Protein 3WG6 (pdb70)

Organism: Candida parapsilosis (NCBI:txid5480)

CATH classification: 3.20.20.100

InterPro domains:
  IPR018170 Aldo/keto reductase, conserved site [PS00062] (145-162)
  IPR020471 Aldo-keto reductase [PIRSF000097] (6-296)
  IPR020471 Aldo-keto reductase [PR00069] (46-70)
  IPR020471 Aldo-keto reductase [PR00069] (109-127)
  IPR020471 Aldo-keto reductase [PR00069] (145-162)
  IPR020471 Aldo-keto reductase [PR00069] (182-211)
  IPR020471 Aldo-keto reductase [PR00069] (223-247)
  IPR020471 Aldo-keto reductase [PTHR43827] (6-298)
  IPR023210 NADP-dependent oxidoreductase domain [PF00248] (22-287)
  IPR036812 NAD(P)-dependent oxidoreductase domain superfamily [G3DSA:3.20.20.100] (1-304)
  IPR036812 NAD(P)-dependent oxidoreductase domain superfamily [SSF51430] (8-290)
  IPR044494 Aldo-keto reductase family 3C2/3 [cd19120] (13-291)

Foldseek 3Di:
DWDAWPVRDIDRQAEAECADVNQDDPDLDADPLLLVVLLLLVVVPHQHYEEELRRSCLLSQLSSCVVNVDDPSSHAYEYEAFQDAPVLPLPTDPDLAVLVSLVVSCVSNVHQAHAEYEHAEQDADCVSRVDHRQVNVVSVVVCCVVPRYVFYAYEPDDPVSQCVNVVDDDDDGHREYEYADELQAHDLAPCRCVVCVVVRRAYAHEPHCCCPPPVPPAQCPVLLVVVCVVVVAHSSLVRCLLCVVSRHRYYYHDSDSVVSVSNVCSVVDHDPPVSSVVSNVSSPVHHDDDPSCVSVVRD/DWDQFPVRDIGRQAEAECADVQQPCCPVLLLVLVLLLVVLPHQEYEEELNSPCLLSQLVSCVVNVDDPVRHAYEYEFFQDAQVLQLPTDPDLAQLRSLVVSCVSNVHQAHAEYEHADQRHDCVRRVDHSQVNVVSVVVCCVVRRYVAYAYEQDDPVSQCVNVVVPDPDGHREYEYADELQPNDLAPCRLVVCVVVSRAYEHEPHCVCPPPVPPFQCPVLQVVVCVVVVAHSVLVRCLLCVVSRHRYYYHDSDSVVSNSNVCSVVDHDPPVSSVVSNVRSPVHHDDDPSCVSVVVD/DWDQFPVRDIHPQAEEECADVQQDDPDLDDDVLLLVQLLLLVVLDHQEYEYELRRSCLLSQLNSCVVNVDPPVRHAYEYEFQQDAQVLQLPTDPDLAVLRSLVVSCVSNVHQAHAEYAHEEQRHPCVNRVDGSQVNVQSVVVCCVVVRYVAYAYEHDDPVSQVVNVPDPHDDRHREYEYADELQCNDLAPPRLVSCVVVSRAYAHECHCVCPPPNPPALCPVLLVVVCVVVVADSVLVRCLLCVVSVHRYYYHDSDSVVSNSVVCSVVDHDDPVSSVCSNVSSPVHHDDDPSCVSVVD/DWDQFPVRDTGRQAEAECADVNQDDDDDDADVLLLVQLLLLVVLPHQEYEEELRRVCLLSLLNSPVVNPDPPVSHAYEYEFQADAPVLQLPTDPDLAPLVSLVVSCVSNVHQAHAEYEHEEQRHDCVNRVDHLLVNVVSVVVCCVVPRYVAYAYEPDDPVSQVVNVPDPDDDRHREYEYADELLPNDLAPPRCVVCVVVSHAYAHEPHCCCPVPVPPAQCPVLLVVVCVVFVAHSVLVRCLLCVVVRHRYYYHDSDSVVSNSNVCSVVDHDDPVSSVVSNVRSPVHHDDDPSCVSVVD

Sequence (1190 aa):
KEFKLSNGNKIPAVAFGTGTKYFKRGHNDLDKQLIGTLELALRSGFRHIDGAEIYGTNKEIGIALKNVGLNRKDVFITDKYNSGNHTYDGKHSKHQNPYNALKADLEDLGLEYVDLYLIHFPYISEKSHGFDLVEAWRYLERAKNEGLARNIGVSNFTIENLKSILDANTDSIPVVNQIEFSAYLQDQTPGIVEYSQQQGILIEAYGPLGPITQGRPGPLDKVLSKLSEKYKRNEGQILLRWVLQRGILPITTTSKEERINDVLEIFDFELDKEDEDQITKVGKEKTLRQFSKEYSKYDKEFKLSNGNKIPAVAFGTGTKYFKRLDKQLIGTLELALRSGFRHIDGAEIYGTNKEIGIALKNVGLNRKDVFITDKYNSGNHTYDGKHSKHQNPYNALKADLEDLGLEYVDLYLIHFPYISEKSHGFDLVEAWRYLERAKNEGLARNIGVSNFTIENLKSILDANTDSIPVVNQIEFSAYLQDQTPGIVEYSQQQGILIEAYGPLGPITQGRPGPLDKVLSKLSEKYKRNEGQILLRWVLQRGILPITTTSKEERINDVLEIFDFELDKEDEDQITKVGKEKTLRQFSKEYSKYDKEFKLSNGNKIPAVAFGTGTKYFKRGHNDLDKQLIGTLELALRSGFRHIDGAEIYGTNKEIGIALKNVGLNRKDVFITDKYNSGNHTYDGKHSKHQNPYNALKADLEDLGLEYVDLYLIHFPYISEKSHGFDLVEAWRYLERAKNEGLARNIGVSNFTIENLKSILDANTDSIPVVNQIEFSAYLQDQTPGIVEYSQQQGILIEAYGPLGPITQGRPGPLDKVLSKLSEKYKRNEGQILLRWVLQRGILPITTTSKEERINDVLEIFDFELDKEDEDQITKVGKEKTLRQFSKEYSKYKEFKLSNGNKIPAVAFGTGTKYFKRGHNDLDKQLIGTLELALRSGFRHIDGAEIYGTNKEIGIALKNVGLNRKDVFITDKYNSGNHTYDGKHSKHQNPYNALKADLEDLGLEYVDLYLIHFPYISEKSHGFDLVEAWRYLERAKNEGLARNIGVSNFTIENLKSILDANTDSIPVVNQIEFSAYLQDQTPGIVEYSQQQGILIEAYGPLGPITQGRPGPLDKVLSKLSEKYKRNEGQILLRWVLQRGILPITTTSKEERINDVLEIFDFELDKEDEDQITKVGKEKTLRQFSKEYSKY

Secondary structure (DSSP, 8-state):
-EEE-TTS-EEESSEEE-SGGG--SS-----HHHHHHHHHHHHHT--EEE--GGGT-HHHHHHHHHHH---GGG-EEEEEE----TT--S-S-SSSSHHHHHHHHHHHHT-S-EEEEEE-SS---HHHHSS-HHHHHHHHHHHHHHTSEEEEEEES--HHHHHHHHHS--S---SEEEEE-BTTBS-SSTTHHHHHHHTTPEEEEESTTHHHHT--SSTHHHHHHHHHHHHT--HHHHHHHHHHHTT-EEEE--S-HHHHHHHHGGGG----HHHHHHHHHHHTT-----S-GGGGGG-/-EEE-TTS-EEESSEEE-SGGG-----HHHHHHHHHHHHHT--EEE--GGGT-HHHHHHHHHHHT--GGG-EEEEEE----TT--S-S-SSSSHHHHHHHHHHHHT-S-EEEEEES-S---HHHHSS-HHHHHHHHHHHHHTTSEEEEEEES--HHHHHHHHTTT-S---SEEEEE-BTTBS-SSTTHHHHHHHTTPEEEEESTTHHHHT--SSTHHHHHHHHHHHHTS-HHHHHHHHHHHTT-EEEE--S-HHHHHHHHGGGS----HHHHHHHHHHGGG-----S-GGGGGG-/-EEE-TTS-EEESSEEESSGGG--SS-----HHHHHHHHHHHHHT--EEE--GGGT-HHHHHHHHHHH---GGG-EEEEEE----TT--S-S-SSSSHHHHHHHHHHHHT-S-BSEEEESSS---HHHHSS-HHHHHHHHHHHHHTTSBS-EEEES--HHHHHHHHHSSSS---SEEEEE-BTTBS-SSTTHHHHHHHTTPEEEEESTTHHHHT--S-THHHHHHHHHHHHT--HHHHHHHHHHHTT-EEEE--S-HHHHHHHTTGGG----HHHHHHHHHHHTT-----S-GGGGG-/-EEE-TTS-EEESSEEESSGGG---SS----HHHHHHHHHHHHHT--EEE--GGGT-HHHHHHHHHHH---GGG-EEEEEE----TT--S-S-SSSSHHHHHHHHHHHHT-S-EEEEEE--S---HHHHSS-HHHHHHHHHHHHHTTSEEEEEEES--HHHHHHHHHSS-S---SEEEEE-BTTBS-SSTTHHHHHHHTTPEEEEESTTHHHHT--SSTHHHHHHHHHHHHT--HHHHHHHHHHHTT-EEEE--S-HHHHHHHHGGGS----HHHHHHHHHHHTT-----S-GGGGG-

GO terms:
  GO:0042180 ketone metabolic process (P, IDA)
  GO:0047011 2-dehydropantolactone reductase (A-specific) activity (F, IDA)
  GO:0036441 2-dehydropantolactone reductase activity (F, EXP)

B-factor: mean 32.3, std 10.27, range [4.53, 73.01]

Nearest PDB structures (foldseek):
  3wg6-assembly4_D  TM=1.003E+00  e=6.525E-62  Candida parapsilosis
  3wg6-assembly2_B  TM=1.001E+00  e=2.789E-55  Candida parapsilosis
  4h8n-assembly3_B  TM=9.252E-01  e=2.731E-33  Candida parapsilosis
  4h8n-assembly3_A  TM=9.247E-01  e=7.527E-33  Candida parapsilosis
  8wka-assembly4_D  TM=9.151E-01  e=2.696E-31  Kluyveromyces marxianus

Solvent-accessible surface area: 49938 Å² total; per-residue (Å²): 172,107,40,139,6,65,69,35,59,114,0,31,4,8,0,2,6,0,6,81,115,17,44,21,180,92,101,127,101,89,37,142,132,0,21,40,18,1,30,68,0,1,145,41,32,5,76,0,1,4,0,0,28,62,20,36,0,8,92,0,1,4,69,1,19,141,78,28,57,53,100,62,175,68,6,10,0,0,0,0,2,10,0,7,70,40,18,67,69,39,150,31,9,188,46,159,16,0,9,62,0,0,93,34,6,10,148,63,1,44,28,148,26,0,11,0,0,0,0,13,46,5,10,10,26,105,153,21,24,63,14,51,20,34,70,0,4,103,60,1,13,130,0,65,105,91,33,21,0,122,3,1,0,0,1,3,0,22,2,92,29,0,35,50,2,35,96,29,140,40,107,28,60,0,9,0,0,6,0,3,2,2,1,4,6,32,21,0,0,29,2,0,10,27,2,0,73,46,44,39,2,21,0,0,0,32,19,2,34,2,1,25,82,118,0,131,124,17,47,0,37,160,10,0,63,126,5,30,140,116,36,175,58,67,38,16,11,0,0,2,36,0,1,20,45,71,29,0,0,0,10,18,33,13,56,100,102,100,126,0,63,36,11,28,63,0,45,91,25,134,7,80,143,143,13,19,59,71,0,20,138,20,1,140,123,65,72,30,23,46,68,21,132,18,7,56,48,62,87,166,102,42,141,4,69,78,38,61,102,0,24,4,8,0,1,7,0,4,79,131,19,89,82,277,138,35,169,146,0,20,38,19,1,29,61,0,1,139,42,31,3,74,0,1,4,0,0,32,62,21,38,0,7,113,0,2,9,61,1,18,174,76,28,56,57,83,51,181,79,8,11,0,1,0,0,2,20,0,7,68,39,18,82,56,37,154,46,8,191,48,127,13,0,18,62,0,0,88,30,7,10,147,60,2,65,27,144,27,0,16,0,0,0,0,12,43,7,10,10,32,123,210,19,16,63,18,63,20,28,73,0,0,114,54,0,8,121,0,65,102,95,33,30,0,124,5,5,0,0,1,4,0,25,3,88,30,0,43,49,2,42,100,30,149,20,124,27,70,1,9,0,0,4,0,3,6,3,0,4,9,36,23,0,0,32,2,0,13,29,5,0,77,70,52,40,3,21,0,0,0,33,17,4,36,3,1,37,83,122,1,116,118,18,51,1,36,165,9,1,53,120,12,24,141,113,25,170,47,66,32,11,8,0,0,3,43,0,0,18,40,77,29,0,0,0,9,13,35,13,55,105,93,138,135,1,57,36,10,34,67,0,48,94,25,114,4,62,125,127,16,12,58,81,0,21,138,15,1,136,112,62,78,34,20,53,63,21,129,18,7,55,39,50,93,172,100,41,154,4,68,71,45,61,110,0,21,5,6,0,0,6,0,5,73,122,17,39,21,96,56,89,106,98,82,36,158,151,0,19,34,19,1,26,59,0,1,150,44,30,1,78,0,0,4,0,0,29,64,19,19,0,7,105,0,2,9,59,1,20,179,84,27,58,56,83,46,155,73,9,13,0,0,0,0,2,16,0,6,62,87,31,86,24,37,149,39,9,193,47,148,17,0,17,54,0,0,92,28,6,11,147,69,2,68,25,116,13,0,15,0,0,0,0,12,49,7,26,11,27,116,145,18,22,69,16,48,22,26,76,0,0,107,57,0,10,120,0,66,106,89,34,31,1,119,2,2,0,0,1,3,0,23,2,67,26,0,68,48,3,44,86,26,139,34,101,19,92,0,9,0,0,5,0,3,5,2,1,4,8,35,32,0,2,20,0,0,18,56,5,0,65,93,70,36,2,18,1,0,0,30,18,5,36,3,1,28,72,56,0,74,35,11,44,0,2,84,0,1,37,149,6,28,133,115,32,168,62,70,41,12,8,0,1,2,30,1,0,20,49,84,35,0,0,0,9,14,33,11,61,113,108,128,129,1,61,28,9,34,68,0,48,89,26,124,5,79,163,143,11,28,58,68,0,20,140,12,0,121,113,66,104,30,30,47,66,20,48,33,6,50,101,77,185,66,39,151,3,77,68,39,66,94,0,28,4,8,0,1,6,0,4,74,121,21,42,50,84,30,192,101,127,70,42,156,158,0,14,34,17,0,35,68,0,2,144,47,33,3,72,0,0,4,0,0,30,60,20,39,0,7,117,1,1,6,62,1,22,138,68,30,56,60,96,56,168,82,8,11,1,0,0,0,2,17,0,7,63,94,33,94,16,39,150,37,12,203,56,137,9,0,19,53,0,0,95,33,6,10,151,59,3,61,33,165,34,0,15,0,0,0,0,12,49,7,26,12,30,128,200,21,19,67,16,56,23,46,58,0,2,123,38,0,17,113,0,67,120,102,23,31,1,112,4,3,0,0,1,3,0,21,4,64,27,0,66,41,0,34,86,24,148,28,141,12,71,0,9,0,0,4,0,3,3,3,1,5,10,34,34,0,2,23,0,0,18,63,10,0,70,80,63,38,3,20,0,0,0,31,16,5,32,3,1,34,72,47,0,66,41,14,42,0,4,72,8,1,42,143,8,25,128,124,44,164,53,62,37,9,8,0,1,2,35,1,0,17,45,99,32,0,0,0,9,15,30,12,63,99,104,111,113,0,70,36,10,34,62,0,67,98,25,134,6,68,124,131,15,15,65,79,0,19,141,16,0,133,112,60,107,30,31,47,63,21,44,37,9,55,88,83

Structure (mmCIF, N/CA/C/O backbone):
data_3WG6
#
_entry.id   3WG6
#
_cell.length_a   59.070
_cell.length_b   84.930
_cell.length_c   136.160
_cell.angle_alpha   90.00
_cell.angle_beta   96.17
_cell.angle_gamma   90.00
#
_symmetry.space_group_name_H-M   'P 1 21 1'
#
loop_
_entity.id
_entity.type
_entity.pdbx_description
1 polymer 'Conjugated polyketone reductase C1'
2 non-polymer 'NADPH DIHYDRO-NICOTINAMIDE-ADENINE-DINUCLEOTIDE PHOSPHATE'
3 water water
#
loop_
_atom_site.group_PDB
_atom_site.id
_atom_site.type_symbol
_atom_site.label_atom_id
_atom_site.label_alt_id
_atom_site.label_comp_id
_atom_site.label_asym_id
_atom_site.label_entity_id
_atom_site.label_seq_id
_atom_site.pdbx_PDB_ins_code
_atom_site.Cartn_x
_atom_site.Cartn_y
_atom_site.Cartn_z
_atom_site.occupancy
_atom_site.B_iso_or_equiv
_atom_site.auth_seq_id
_atom_site.auth_comp_id
_atom_site.auth_asym_id
_atom_site.auth_atom_id
_atom_site.pdbx_PDB_model_num
ATOM 1 N N . LYS A 1 9 ? 3.841 31.590 -76.414 1.00 40.04 6 LYS A N 1
ATOM 2 C CA . LYS A 1 9 ? 3.249 32.971 -76.180 1.00 39.20 6 LYS A CA 1
ATOM 3 C C . LYS A 1 9 ? 2.309 33.124 -74.937 1.00 37.93 6 LYS A C 1
ATOM 4 O O . LYS A 1 9 ? 1.637 34.149 -74.753 1.00 36.48 6 LYS A O 1
ATOM 10 N N . GLU A 1 10 ? 2.277 32.135 -74.067 1.00 36.98 7 GLU A N 1
ATOM 11 C CA . GLU A 1 10 ? 1.375 32.263 -72.929 1.00 36.92 7 GLU A CA 1
ATOM 12 C C . GLU A 1 10 ? 1.842 31.465 -71.717 1.00 35.22 7 GLU A C 1
ATOM 13 O O . GLU A 1 10 ? 2.654 30.546 -71.849 1.00 35.68 7 GLU A O 1
ATOM 19 N N . PHE A 1 11 ? 1.357 31.829 -70.533 1.00 33.13 8 PHE A N 1
ATOM 20 C CA . PHE A 1 11 ? 1.584 30.980 -69.370 1.00 32.49 8 PHE A CA 1
ATOM 21 C C . PHE A 1 11 ? 0.256 30.278 -69.076 1.00 33.45 8 PHE A C 1
ATOM 22 O O . PHE A 1 11 ? -0.808 30.705 -69.561 1.00 33.32 8 PHE A O 1
ATOM 30 N N . LYS A 1 12 ? 0.332 29.208 -68.286 1.00 34.58 9 LYS A N 1
ATOM 31 C CA . LYS A 1 12 ? -0.831 28.534 -67.768 1.00 35.00 9 LYS A CA 1
ATOM 32 C C . LYS A 1 12 ? -0.906 28.741 -66.273 1.00 33.14 9 LYS A C 1
ATOM 33 O O . LYS A 1 12 ? -0.002 28.385 -65.558 1.00 32.70 9 LYS A O 1
ATOM 39 N N . LEU A 1 13 ? -2.021 29.277 -65.808 1.00 32.54 10 LEU A N 1
ATOM 40 C CA . LEU A 1 13 ? -2.260 29.489 -64.401 1.00 31.12 10 LEU A CA 1
ATOM 41 C C . LEU A 1 13 ? -2.517 28.184 -63.669 1.00 32.40 10 LEU A C 1
ATOM 42 O O . LEU A 1 13 ? -2.671 27.128 -64.266 1.00 31.74 10 LEU A O 1
ATOM 47 N N . SER A 1 14 ? -2.500 28.287 -62.349 1.00 33.13 11 SER A N 1
ATOM 48 C CA . SER A 1 14 ? -2.814 27.184 -61.449 1.00 34.78 11 SER A CA 1
ATOM 49 C C . SER A 1 14 ? -4.073 26.398 -61.787 1.00 35.67 11 SER A C 1
ATOM 50 O O . SER A 1 14 ? -4.096 25.184 -61.652 1.00 36.61 11 SER A O 1
ATOM 53 N N . ASN A 1 15 ? -5.137 27.123 -62.102 1.00 35.29 12 ASN A N 1
ATOM 54 C CA . ASN A 1 15 ? -6.460 26.534 -62.399 1.00 37.04 12 ASN A CA 1
ATOM 55 C C . ASN A 1 15 ? -6.583 26.125 -63.888 1.00 37.39 12 ASN A C 1
ATOM 56 O O . ASN A 1 15 ? -7.648 25.719 -64.345 1.00 37.79 12 ASN A O 1
ATOM 61 N N . GLY A 1 16 ? -5.492 26.268 -64.646 1.00 36.51 13 GLY A N 1
ATOM 62 C CA . GLY A 1 16 ? -5.471 25.755 -66.003 1.00 37.17 13 GLY A CA 1
ATOM 63 C C . GLY A 1 16 ? -5.782 26.824 -67.044 1.00 36.98 13 GLY A C 1
ATOM 64 O O . GLY A 1 16 ? -5.567 26.608 -68.226 1.00 36.85 13 GLY A O 1
ATOM 65 N N . ASN A 1 17 ? -6.274 27.978 -66.594 1.00 35.61 14 ASN A N 1
ATOM 66 C CA . ASN A 1 17 ? -6.615 29.082 -67.456 1.00 34.78 14 ASN A CA 1
ATOM 67 C C . ASN A 1 17 ? -5.304 29.716 -67.957 1.00 34.39 14 ASN A C 1
ATOM 68 O O . ASN A 1 17 ? -4.336 29.749 -67.208 1.00 33.72 14 ASN A O 1
ATOM 73 N N . LYS A 1 18 ? -5.273 30.162 -69.219 1.00 34.55 15 LYS A N 1
ATOM 74 C CA . LYS A 1 18 ? -4.075 30.699 -69.899 1.00 33.75 15 LYS A CA 1
ATOM 75 C C . LYS A 1 18 ? -4.071 32.217 -69.808 1.00 31.74 15 LYS A C 1
ATOM 76 O O . LYS A 1 18 ? -5.140 32.831 -69.739 1.00 31.39 15 LYS A O 1
ATOM 82 N N . ILE A 1 19 ? -2.877 32.812 -69.811 1.00 29.41 16 ILE A N 1
ATOM 83 C CA . ILE A 1 19 ? -2.685 34.235 -69.711 1.00 26.38 16 ILE A CA 1
ATOM 84 C C . ILE A 1 19 ? -1.616 34.670 -70.715 1.00 26.24 16 ILE A C 1
ATOM 85 O O . ILE A 1 19 ? -0.542 34.088 -70.791 1.00 26.32 16 ILE A O 1
ATOM 90 N N . PRO A 1 20 ? -1.929 35.661 -71.559 1.00 25.90 17 PRO A N 1
ATOM 91 C CA . PRO A 1 20 ? -0.863 35.907 -72.528 1.00 27.31 17 PRO A CA 1
ATOM 92 C C . PRO A 1 20 ? 0.419 36.430 -71.858 1.00 27.45 17 PRO A C 1
ATOM 93 O O . PRO A 1 20 ? 0.368 37.253 -70.928 1.00 28.05 17 PRO A O 1
ATOM 97 N N . ALA A 1 21 ? 1.546 36.013 -72.397 1.00 27.07 18 ALA A N 1
ATOM 98 C CA . ALA A 1 21 ? 2.804 36.114 -71.716 1.00 26.87 18 ALA A CA 1
ATOM 99 C C . ALA A 1 21 ? 3.514 37.478 -71.713 1.00 25.69 18 ALA A C 1
ATOM 100 O O . ALA A 1 21 ? 4.562 37.599 -71.095 1.00 25.79 18 ALA A O 1
ATOM 102 N N . VAL A 1 22 ? 2.972 38.488 -72.399 1.00 25.73 19 VAL A N 1
ATOM 103 C CA . VAL A 1 22 ? 3.448 39.883 -72.219 1.00 23.29 19 VAL A CA 1
ATOM 104 C C . VAL A 1 22 ? 2.204 40.739 -72.070 1.00 23.77 19 VAL A C 1
ATOM 105 O O . VAL A 1 22 ? 1.172 40.455 -72.713 1.00 25.06 19 VAL A O 1
ATOM 109 N N . ALA A 1 23 ? 2.285 41.796 -71.288 1.00 21.72 20 ALA A N 1
ATOM 110 C CA . ALA A 1 23 ? 1.145 42.620 -71.119 1.00 22.98 20 ALA A CA 1
ATOM 111 C C . ALA A 1 23 ? 1.494 44.057 -71.422 1.00 23.36 20 ALA A C 1
ATOM 112 O O . ALA A 1 23 ? 2.653 44.485 -71.239 1.00 22.66 20 ALA A O 1
ATOM 114 N N . PHE A 1 24 ? 0.490 44.811 -71.885 1.00 23.69 21 PHE A N 1
ATOM 115 C CA . PHE A 1 24 ? 0.673 46.254 -72.100 1.00 23.15 21 PHE A CA 1
ATOM 116 C C . PHE A 1 24 ? 0.085 46.961 -70.903 1.00 22.73 21 PHE A C 1
ATOM 117 O O . PHE A 1 24 ? -1.098 46.784 -70.615 1.00 22.63 21 PHE A O 1
ATOM 125 N N . GLY A 1 25 ? 0.867 47.758 -70.184 1.00 21.61 22 GLY A N 1
ATOM 126 C CA . GLY A 1 25 ? 0.330 48.427 -68.989 1.00 20.39 22 GLY A CA 1
ATOM 127 C C . GLY A 1 25 ? -0.313 49.798 -69.204 1.00 20.87 22 GLY A C 1
ATOM 128 O O . GLY A 1 25 ? 0.044 50.534 -70.132 1.00 21.48 22 GLY A O 1
ATOM 129 N N . THR A 1 26 ? -1.222 50.178 -68.317 1.00 20.53 23 THR A N 1
ATOM 130 C CA . THR A 1 26 ? -1.895 51.495 -68.453 1.00 21.76 23 THR A CA 1
ATOM 131 C C . THR A 1 26 ? -1.769 52.325 -67.191 1.00 21.76 23 THR A C 1
ATOM 132 O O . THR A 1 26 ? -2.639 53.169 -66.945 1.00 22.38 23 THR A O 1
ATOM 136 N N . GLY A 1 27 ? -0.768 52.000 -66.355 1.00 22.40 24 GLY A N 1
ATOM 137 C CA . GLY A 1 27 ? -0.401 52.778 -65.165 1.00 23.24 24 GLY A CA 1
ATOM 138 C C . GLY A 1 27 ? 0.927 53.482 -65.435 1.00 25.66 24 GLY A C 1
ATOM 139 O O . GLY A 1 27 ? 1.235 53.795 -66.585 1.00 27.41 24 GLY A O 1
ATOM 140 N N . THR A 1 28 ? 1.730 53.669 -64.403 1.00 25.88 25 THR A N 1
ATOM 141 C CA . THR A 1 28 ? 2.982 54.440 -64.481 1.00 27.69 25 THR A CA 1
ATOM 142 C C . THR A 1 28 ? 2.846 55.684 -65.351 1.00 27.68 25 THR A C 1
ATOM 143 O O . THR A 1 28 ? 2.200 56.622 -64.958 1.00 26.54 25 THR A O 1
ATOM 147 N N . LYS A 1 29 ? 3.390 55.596 -66.553 1.00 27.98 26 LYS A N 1
ATOM 148 C CA . LYS A 1 29 ? 3.361 56.613 -67.610 1.00 29.91 26 LYS A CA 1
ATOM 149 C C . LYS A 1 29 ? 1.975 57.242 -67.882 1.00 29.72 26 LYS A C 1
ATOM 150 O O . LYS A 1 29 ? 1.846 58.429 -68.155 1.00 28.59 26 LYS A O 1
ATOM 156 N N . TYR A 1 30 ? 0.946 56.426 -67.798 1.00 29.49 27 TYR A N 1
ATOM 157 C CA . TYR A 1 30 ? -0.416 56.861 -68.109 1.00 30.06 27 TYR A CA 1
ATOM 158 C C . TYR A 1 30 ? -1.320 57.151 -66.882 1.00 31.30 27 TYR A C 1
ATOM 159 O O . TYR A 1 30 ? -2.498 57.507 -67.027 1.00 31.85 27 TYR A O 1
ATOM 168 N N . PHE A 1 31 ? -0.776 56.985 -65.688 1.00 32.42 28 PHE A N 1
ATOM 169 C CA . PHE A 1 31 ? -1.529 57.056 -64.431 1.00 33.42 28 PHE A CA 1
ATOM 170 C C . PHE A 1 31 ? -1.961 58.515 -64.283 1.00 35.21 28 PHE A C 1
ATOM 171 O O . PHE A 1 31 ? -1.131 59.443 -64.361 1.00 34.95 28 PHE A O 1
ATOM 179 N N . LYS A 1 32 ? -3.270 58.704 -64.122 1.00 36.93 29 LYS A N 1
ATOM 180 C CA . LYS A 1 32 ? -3.885 60.036 -64.044 1.00 40.43 29 LYS A CA 1
ATOM 181 C C . LYS A 1 32 ? -3.524 60.691 -62.728 1.00 42.75 29 LYS A C 1
ATOM 182 O O . LYS A 1 32 ? -3.619 60.072 -61.687 1.00 41.67 29 LYS A O 1
ATOM 188 N N . ARG A 1 33 ? -3.131 61.960 -62.816 1.00 46.74 30 ARG A N 1
ATOM 189 C CA . ARG A 1 33 ? -2.692 62.766 -61.693 1.00 50.56 30 ARG A CA 1
ATOM 190 C C . ARG A 1 33 ? -3.523 64.050 -61.689 1.00 52.61 30 ARG A C 1
ATOM 191 O O . ARG A 1 33 ? -3.263 64.958 -62.492 1.00 53.88 30 ARG A O 1
ATOM 199 N N . GLY A 1 34 ? -4.550 64.101 -60.832 1.00 54.27 31 GLY A N 1
ATOM 200 C CA . GLY A 1 34 ? -5.431 65.288 -60.720 1.00 56.00 31 GLY A CA 1
ATOM 201 C C . GLY A 1 34 ? -6.188 65.742 -61.973 1.00 56.81 31 GLY A C 1
ATOM 202 O O . GLY A 1 34 ? -6.242 66.945 -62.301 1.00 57.67 31 GLY A O 1
ATOM 203 N N . HIS A 1 35 ? -6.758 64.769 -62.681 1.00 56.19 32 HIS A N 1
ATOM 204 C CA . HIS A 1 35 ? -7.745 64.991 -63.775 1.00 56.57 32 HIS A CA 1
ATOM 205 C C . HIS A 1 35 ? -8.376 63.634 -64.114 1.00 55.16 32 HIS A C 1
ATOM 206 O O . HIS A 1 35 ? -7.860 62.555 -63.719 1.00 53.87 32 HIS A O 1
ATOM 213 N N . ASN A 1 36 ? -9.499 63.693 -64.820 1.00 54.13 33 ASN A N 1
ATOM 214 C CA . ASN A 1 36 ? -10.219 62.496 -65.184 1.00 52.61 33 ASN A CA 1
ATOM 215 C C . ASN A 1 36 ? -10.543 62.502 -66.674 1.00 51.07 33 ASN A C 1
ATOM 216 O O . ASN A 1 36 ? -11.303 61.632 -67.138 1.00 50.54 33 ASN A O 1
ATOM 221 N N . ASP A 1 37 ? -9.955 63.473 -67.398 1.00 49.14 34 ASP A N 1
ATOM 222 C CA . ASP A 1 37 ? -10.083 63.637 -68.859 1.00 48.24 34 ASP A CA 1
ATOM 223 C C . ASP A 1 37 ? -9.703 62.367 -69.612 1.00 45.11 34 ASP A C 1
ATOM 224 O O . ASP A 1 37 ? -8.800 61.650 -69.168 1.00 44.23 34 ASP A O 1
ATOM 229 N N . LEU A 1 38 ? -10.337 62.084 -70.755 1.00 42.11 35 LEU A N 1
ATOM 230 C CA . LEU A 1 38 ? -9.858 60.955 -71.568 1.00 38.83 35 LEU A CA 1
ATOM 231 C C . LEU A 1 38 ? -8.440 61.221 -72.131 1.00 36.59 35 LEU A C 1
ATOM 232 O O . LEU A 1 38 ? -8.136 62.328 -72.576 1.00 36.96 35 LEU A O 1
ATOM 237 N N . ASP A 1 39 ? -7.576 60.210 -72.054 1.00 33.83 36 ASP A N 1
ATOM 238 C CA . ASP A 1 39 ? -6.240 60.257 -72.648 1.00 32.01 36 ASP A CA 1
ATOM 239 C C . ASP A 1 39 ? -6.302 59.680 -74.073 1.00 30.19 36 ASP A C 1
ATOM 240 O O . ASP A 1 39 ? -6.218 58.451 -74.295 1.00 28.78 36 ASP A O 1
ATOM 245 N N . LYS A 1 40 ? -6.489 60.583 -75.019 1.00 30.05 37 LYS A N 1
ATOM 246 C CA . LYS A 1 40 ? -6.715 60.220 -76.424 1.00 30.65 37 LYS A CA 1
ATOM 247 C C . LYS A 1 40 ? -5.510 59.497 -76.999 1.00 29.44 37 LYS A C 1
ATOM 248 O O . LYS A 1 40 ? -5.702 58.627 -77.803 1.00 28.66 37 LYS A O 1
ATOM 254 N N . GLN A 1 41 ? -4.281 59.908 -76.638 1.00 30.70 38 GLN A N 1
ATOM 255 C CA . GLN A 1 41 ? -3.063 59.243 -77.113 1.00 30.14 38 GLN A CA 1
ATOM 256 C C . GLN A 1 41 ? -3.093 57.800 -76.650 1.00 27.88 38 GLN A C 1
ATOM 257 O O . GLN A 1 41 ? -2.852 56.904 -77.444 1.00 26.69 38 GLN A O 1
ATOM 263 N N . LEU A 1 42 ? -3.392 57.595 -75.361 1.00 24.42 39 LEU A N 1
ATOM 264 C CA . LEU A 1 42 ? -3.435 56.262 -74.817 1.00 22.30 39 LEU A CA 1
ATOM 265 C C . LEU A 1 42 ? -4.398 55.334 -75.612 1.00 22.03 39 LEU A C 1
ATOM 266 O O . LEU A 1 42 ? -4.018 54.232 -75.998 1.00 20.56 39 LEU A O 1
ATOM 271 N N . ILE A 1 43 ? -5.618 55.809 -75.848 1.00 22.76 40 ILE A N 1
ATOM 272 C CA . ILE A 1 43 ? -6.600 55.029 -76.542 1.00 22.59 40 ILE A CA 1
ATOM 273 C C . ILE A 1 43 ? -6.000 54.619 -77.913 1.00 24.17 40 ILE A C 1
ATOM 274 O O . ILE A 1 43 ? -6.083 53.446 -78.280 1.00 23.51 40 ILE A O 1
ATOM 279 N N . GLY A 1 44 ? -5.395 55.595 -78.623 1.00 24.91 41 GLY A N 1
ATOM 280 C CA . GLY A 1 44 ? -4.716 55.389 -79.906 1.00 25.90 41 GLY A CA 1
ATOM 281 C C . GLY A 1 44 ? -3.706 54.239 -79.810 1.00 25.84 41 GLY A C 1
ATOM 282 O O . GLY A 1 44 ? -3.721 53.295 -80.600 1.00 25.94 41 GLY A O 1
ATOM 283 N N . THR A 1 45 ? -2.855 54.334 -78.800 1.00 25.34 42 THR A N 1
ATOM 284 C CA . THR A 1 45 ? -1.709 53.462 -78.625 1.00 24.67 42 THR A CA 1
ATOM 285 C C . THR A 1 45 ? -2.219 52.057 -78.278 1.00 24.20 42 THR A C 1
ATOM 286 O O . THR A 1 45 ? -1.682 51.050 -78.770 1.00 25.58 42 THR A O 1
ATOM 290 N N . LEU A 1 46 ? -3.259 52.005 -77.450 1.00 23.31 43 LEU A N 1
ATOM 291 C CA . LEU A 1 46 ? -3.952 50.721 -77.131 1.00 22.64 43 LEU A CA 1
ATOM 292 C C . LEU A 1 46 ? -4.513 50.018 -78.369 1.00 23.44 43 LEU A C 1
ATOM 293 O O . LEU A 1 46 ? -4.355 48.771 -78.521 1.00 23.01 43 LEU A O 1
ATOM 298 N N . GLU A 1 47 ? -5.113 50.804 -79.271 1.00 23.06 44 GLU A N 1
ATOM 299 C CA . GLU A 1 47 ? -5.563 50.271 -80.530 1.00 23.90 44 GLU A CA 1
ATOM 300 C C . GLU A 1 47 ? -4.399 49.714 -81.326 1.00 23.96 44 GLU A C 1
ATOM 301 O O . GLU A 1 47 ? -4.458 48.598 -81.836 1.00 23.30 44 GLU A O 1
ATOM 307 N N . LEU A 1 48 ? -3.324 50.493 -81.439 1.00 24.12 45 LEU A N 1
ATOM 308 C CA . LEU A 1 48 ? -2.173 50.047 -82.196 1.00 22.97 45 LEU A CA 1
ATOM 309 C C . LEU A 1 48 ? -1.660 48.741 -81.578 1.00 22.85 45 LEU A C 1
ATOM 310 O O . LEU A 1 48 ? -1.354 47.790 -82.296 1.00 24.10 45 LEU A O 1
ATOM 315 N N . ALA A 1 49 ? -1.508 48.722 -80.257 1.00 21.74 46 ALA A N 1
ATOM 316 C CA . ALA A 1 49 ? -0.974 47.540 -79.556 1.00 21.82 46 ALA A CA 1
ATOM 317 C C . ALA A 1 49 ? -1.815 46.228 -79.803 1.00 22.60 46 ALA A C 1
ATOM 318 O O . ALA A 1 49 ? -1.290 45.139 -80.050 1.00 22.48 46 ALA A O 1
ATOM 320 N N . LEU A 1 50 ? -3.121 46.374 -79.697 1.00 23.59 47 LEU A N 1
ATOM 321 C CA . LEU A 1 50 ? -4.021 45.284 -79.922 1.00 25.66 47 LEU A CA 1
ATOM 322 C C . LEU A 1 50 ? -3.926 44.875 -81.393 1.00 26.57 47 LEU A C 1
ATOM 323 O O . LEU A 1 50 ? -3.703 43.739 -81.686 1.00 26.94 47 LEU A O 1
ATOM 328 N N . ARG A 1 51 ? -4.045 45.811 -82.310 1.00 27.40 48 ARG A N 1
ATOM 329 C CA . ARG A 1 51 ? -3.950 45.422 -83.712 1.00 29.80 48 ARG A CA 1
ATOM 330 C C . ARG A 1 51 ? -2.566 44.818 -84.044 1.00 30.79 48 ARG A C 1
ATOM 331 O O . ARG A 1 51 ? -2.486 43.949 -84.934 1.00 31.93 48 ARG A O 1
ATOM 339 N N . SER A 1 52 ? -1.498 45.239 -83.335 1.00 28.70 49 SER A N 1
ATOM 340 C CA . SER A 1 52 ? -0.187 44.652 -83.598 1.00 29.39 49 SER A CA 1
ATOM 341 C C . SER A 1 52 ? -0.014 43.246 -83.002 1.00 30.58 49 SER A C 1
ATOM 342 O O . SER A 1 52 ? 0.860 42.513 -83.470 1.00 31.10 49 SER A O 1
ATOM 345 N N . GLY A 1 53 ? -0.824 42.865 -81.996 1.00 29.33 50 GLY A N 1
ATOM 346 C CA . GLY A 1 53 ? -0.788 41.514 -81.495 1.00 30.43 50 GLY A CA 1
ATOM 347 C C . GLY A 1 53 ? -0.731 41.329 -79.961 1.00 30.57 50 GLY A C 1
ATOM 348 O O . GLY A 1 53 ? -0.683 40.182 -79.470 1.00 31.39 50 GLY A O 1
ATOM 349 N N . PHE A 1 54 ? -0.736 42.434 -79.204 1.00 29.14 51 PHE A N 1
ATOM 350 C CA . PHE A 1 54 ? -1.015 42.384 -77.764 1.00 28.31 51 PHE A CA 1
ATOM 351 C C . PHE A 1 54 ? -2.410 41.846 -77.491 1.00 27.97 51 PHE A C 1
ATOM 352 O O . PHE A 1 54 ? -3.336 42.142 -78.197 1.00 29.11 51 PHE A O 1
ATOM 360 N N . ARG A 1 55 ? -2.543 41.043 -76.450 1.00 28.50 52 ARG A N 1
ATOM 361 C CA . ARG A 1 55 ? -3.805 40.386 -76.133 1.00 28.49 52 ARG A CA 1
ATOM 362 C C . ARG A 1 55 ? -3.965 40.393 -74.620 1.00 27.59 52 ARG A C 1
ATOM 363 O O . ARG A 1 55 ? -4.712 39.587 -74.110 1.00 29.08 52 ARG A O 1
ATOM 371 N N . HIS A 1 56 ? -3.217 41.242 -73.914 1.00 26.65 53 HIS A N 1
ATOM 372 C CA . HIS A 1 56 ? -3.171 41.309 -72.418 1.00 25.40 53 HIS A CA 1
ATOM 373 C C . HIS A 1 56 ? -2.851 42.751 -72.041 1.00 25.09 53 HIS A C 1
ATOM 374 O O . HIS A 1 56 ? -1.762 43.282 -72.310 1.00 26.33 53 HIS A O 1
ATOM 381 N N . ILE A 1 57 ? -3.829 43.398 -71.465 1.00 25.33 54 ILE A N 1
ATOM 382 C CA . ILE A 1 57 ? -3.691 44.766 -71.019 1.00 25.06 54 ILE A CA 1
ATOM 383 C C . ILE A 1 57 ? -3.786 44.780 -69.505 1.00 23.86 54 ILE A C 1
ATOM 384 O O . ILE A 1 57 ? -4.687 44.147 -68.928 1.00 23.82 54 ILE A O 1
ATOM 389 N N . ASP A 1 58 ? -2.869 45.488 -68.857 1.00 22.69 55 ASP A N 1
ATOM 390 C CA . ASP A 1 58 ? -2.847 45.604 -67.376 1.00 21.29 55 ASP A CA 1
ATOM 391 C C . ASP A 1 58 ? -3.406 46.955 -66.913 1.00 21.54 55 ASP A C 1
ATOM 392 O O . ASP A 1 58 ? -2.828 48.014 -67.206 1.00 22.51 55 ASP A O 1
ATOM 397 N N . GLY A 1 59 ? -4.522 46.926 -66.207 1.00 21.73 56 GLY A N 1
ATOM 398 C CA . GLY A 1 59 ? -5.152 48.140 -65.689 1.00 21.96 56 GLY A CA 1
ATOM 399 C C . GLY A 1 59 ? -5.345 48.072 -64.156 1.00 22.83 56 GLY A C 1
ATOM 400 O O . GLY A 1 59 ? -4.859 47.091 -63.476 1.00 20.21 56 GLY A O 1
ATOM 401 N N . ALA A 1 60 ? -6.013 49.119 -63.622 1.00 22.36 57 ALA A N 1
ATOM 402 C CA . ALA A 1 60 ? -6.289 49.259 -62.161 1.00 23.60 57 ALA A CA 1
ATOM 403 C C . ALA A 1 60 ? -7.263 50.395 -61.921 1.00 23.83 57 ALA A C 1
ATOM 404 O O . ALA A 1 60 ? -7.223 51.386 -62.630 1.00 25.65 57 ALA A O 1
ATOM 406 N N . GLU A 1 61 ? -8.112 50.251 -60.914 1.00 24.20 58 GLU A N 1
ATOM 407 C CA . GLU A 1 61 ? -8.974 51.325 -60.473 1.00 24.73 58 GLU A CA 1
ATOM 408 C C . GLU A 1 61 ? -8.209 52.641 -60.300 1.00 24.37 58 GLU A C 1
ATOM 409 O O . GLU A 1 61 ? -8.590 53.667 -60.790 1.00 24.26 58 GLU A O 1
ATOM 415 N N . ILE A 1 62 ? -7.072 52.592 -59.640 1.00 24.69 59 ILE A N 1
ATOM 416 C CA . ILE A 1 62 ? -6.424 53.815 -59.277 1.00 23.78 59 ILE A CA 1
ATOM 417 C C . ILE A 1 62 ? -5.813 54.533 -60.497 1.00 24.12 59 ILE A C 1
ATOM 418 O O . ILE A 1 62 ? -5.598 55.769 -60.420 1.00 23.08 59 ILE A O 1
ATOM 423 N N . TYR A 1 63 ? -5.564 53.802 -61.602 1.00 22.94 60 TYR A N 1
ATOM 424 C CA . TYR A 1 63 ? -4.939 54.457 -62.784 1.00 23.47 60 TYR A CA 1
ATOM 425 C C . TYR A 1 63 ? -5.804 55.529 -63.407 1.00 23.95 60 TYR A C 1
ATOM 426 O O . TYR A 1 63 ? -5.279 56.517 -63.955 1.00 24.76 60 TYR A O 1
ATOM 435 N N . GLY A 1 64 ? -7.113 55.308 -63.383 1.00 23.85 61 GLY A N 1
ATOM 436 C CA . GLY A 1 64 ? -8.070 56.170 -64.058 1.00 24.90 61 GLY A CA 1
ATOM 437 C C . GLY A 1 64 ? -8.096 55.899 -65.577 1.00 25.70 61 GLY A C 1
ATOM 438 O O . GLY A 1 64 ? -8.622 56.670 -66.321 1.00 23.92 61 GLY A O 1
ATOM 439 N N . THR A 1 65 ? -7.538 54.775 -66.033 1.00 25.60 62 THR A N 1
ATOM 440 C CA . THR A 1 65 ? -7.452 54.543 -67.478 1.00 24.96 62 THR A CA 1
ATOM 441 C C . THR A 1 65 ? -8.389 53.444 -68.016 1.00 26.43 62 THR A C 1
ATOM 442 O O . THR A 1 65 ? -8.356 53.085 -69.233 1.00 26.76 62 THR A O 1
ATOM 446 N N . ASN A 1 66 ? -9.261 52.953 -67.144 1.00 26.22 63 ASN A N 1
ATOM 447 C CA . ASN A 1 66 ? -10.152 51.859 -67.504 1.00 26.83 63 ASN A CA 1
ATOM 448 C C . ASN A 1 66 ? -11.103 52.224 -68.640 1.00 26.67 63 ASN A C 1
ATOM 449 O O . ASN A 1 66 ? -11.375 51.372 -69.482 1.00 27.96 63 ASN A O 1
ATOM 454 N N . LYS A 1 67 ? -11.609 53.462 -68.665 1.00 26.20 64 LYS A N 1
ATOM 455 C CA . LYS A 1 67 ? -12.409 53.924 -69.816 1.00 27.76 64 LYS A CA 1
ATOM 456 C C . LYS A 1 67 ? -11.682 53.830 -71.130 1.00 26.89 64 LYS A C 1
ATOM 457 O O . LYS A 1 67 ? -12.230 53.296 -72.111 1.00 27.05 64 LYS A O 1
ATOM 463 N N . GLU A 1 68 ? -10.450 54.364 -71.157 1.00 26.02 65 GLU A N 1
ATOM 464 C CA . GLU A 1 68 ? -9.587 54.205 -72.327 1.00 24.85 65 GLU A CA 1
ATOM 465 C C . GLU A 1 68 ? -9.470 52.753 -72.816 1.00 25.21 65 GLU A C 1
ATOM 466 O O . GLU A 1 68 ? -9.576 52.473 -74.025 1.00 26.26 65 GLU A O 1
ATOM 472 N N . ILE A 1 69 ? -9.272 51.823 -71.893 1.00 25.39 66 ILE A N 1
ATOM 473 C CA . ILE A 1 69 ? -9.123 50.430 -72.269 1.00 24.40 66 ILE A CA 1
ATOM 474 C C . ILE A 1 69 ? -10.415 49.983 -72.961 1.00 27.00 66 ILE A C 1
ATOM 475 O O . ILE A 1 69 ? -10.370 49.325 -74.015 1.00 27.66 66 ILE A O 1
ATOM 480 N N . GLY A 1 70 ? -11.569 50.373 -72.401 1.00 26.48 67 GLY A N 1
ATOM 481 C CA . GLY A 1 70 ? -12.827 49.859 -72.938 1.00 27.60 67 GLY A CA 1
ATOM 482 C C . GLY A 1 70 ? -13.091 50.396 -74.335 1.00 27.55 67 GLY A C 1
ATOM 483 O O . GLY A 1 70 ? -13.593 49.666 -75.216 1.00 28.36 67 GLY A O 1
ATOM 484 N N . ILE A 1 71 ? -12.750 51.665 -74.546 1.00 26.72 68 ILE A N 1
ATOM 485 C CA . ILE A 1 71 ? -12.945 52.343 -75.870 1.00 26.26 68 ILE A CA 1
ATOM 486 C C . ILE A 1 71 ? -12.070 51.672 -76.932 1.00 26.56 68 ILE A C 1
ATOM 487 O O . ILE A 1 71 ? -12.543 51.332 -77.992 1.00 27.59 68 ILE A O 1
ATOM 492 N N . ALA A 1 72 ? -10.800 51.472 -76.612 1.00 26.52 69 ALA A N 1
ATOM 493 C CA . ALA A 1 72 ? -9.841 50.790 -77.481 1.00 26.58 69 ALA A CA 1
ATOM 494 C C . ALA A 1 72 ? -10.334 49.396 -77.826 1.00 27.21 69 ALA A C 1
ATOM 495 O O . ALA A 1 72 ? -10.278 49.019 -78.979 1.00 28.22 69 ALA A O 1
ATOM 497 N N . LEU A 1 73 ? -10.813 48.639 -76.830 1.00 27.39 70 LEU A N 1
ATOM 498 C CA . LEU A 1 73 ? -11.371 47.321 -77.060 1.00 29.09 70 LEU A CA 1
ATOM 499 C C . LEU A 1 73 ? -12.549 47.364 -77.989 1.00 30.78 70 LEU A C 1
ATOM 500 O O . LEU A 1 73 ? -12.655 46.525 -78.866 1.00 31.55 70 LEU A O 1
ATOM 505 N N . LYS A 1 74 ? -13.468 48.307 -77.763 1.00 31.99 71 LYS A N 1
ATOM 506 C CA . LYS A 1 74 ? -14.653 48.458 -78.609 1.00 33.74 71 LYS A CA 1
ATOM 507 C C . LYS A 1 74 ? -14.201 48.821 -80.042 1.00 33.76 71 LYS A C 1
ATOM 508 O O . LYS A 1 74 ? -14.614 48.227 -80.998 1.00 33.97 71 LYS A O 1
ATOM 514 N N . ASN A 1 75 ? -13.295 49.774 -80.187 1.00 33.50 72 ASN A N 1
ATOM 515 C CA . ASN A 1 75 ? -12.849 50.192 -81.547 1.00 33.72 72 ASN A CA 1
ATOM 516 C C . ASN A 1 75 ? -12.179 49.100 -82.349 1.00 33.17 72 ASN A C 1
ATOM 517 O O . ASN A 1 75 ? -12.392 49.016 -83.523 1.00 34.64 72 ASN A O 1
ATOM 522 N N . VAL A 1 76 ? -11.406 48.251 -81.689 1.00 32.66 73 VAL A N 1
ATOM 523 C CA . VAL A 1 76 ? -10.731 47.145 -82.350 1.00 33.41 73 VAL A CA 1
ATOM 524 C C . VAL A 1 76 ? -11.686 45.969 -82.630 1.00 35.16 73 VAL A C 1
ATOM 525 O O . VAL A 1 76 ? -11.691 45.394 -83.737 1.00 35.59 73 VAL A O 1
ATOM 529 N N . GLY A 1 77 ? -12.506 45.630 -81.638 1.00 34.74 74 GLY A N 1
ATOM 530 C CA . GLY A 1 77 ? -13.489 44.583 -81.820 1.00 35.54 74 GLY A CA 1
ATOM 531 C C . GLY A 1 77 ? -12.825 43.224 -81.994 1.00 36.17 74 GLY A C 1
ATOM 532 O O . GLY A 1 77 ? -13.279 42.461 -82.809 1.00 37.23 74 GLY A O 1
ATOM 533 N N . LEU A 1 78 ? -11.730 42.928 -81.280 1.00 35.11 75 LEU A N 1
ATOM 534 C CA . LEU A 1 78 ? -11.278 41.525 -81.151 1.00 37.14 75 LEU A CA 1
ATOM 535 C C . LEU A 1 78 ? -12.353 40.680 -80.467 1.00 38.09 75 LEU A C 1
ATOM 536 O O . LEU A 1 78 ? -13.062 41.221 -79.613 1.00 38.29 75 LEU A O 1
ATOM 541 N N . ASN A 1 79 ? -12.466 39.389 -80.822 1.00 38.80 76 ASN A N 1
ATOM 542 C CA . ASN A 1 79 ? -13.239 38.425 -80.024 1.00 39.41 76 ASN A CA 1
ATOM 543 C C . ASN A 1 79 ? -12.835 38.558 -78.512 1.00 37.77 76 ASN A C 1
ATOM 544 O O . ASN A 1 79 ? -11.646 38.612 -78.167 1.00 36.12 76 ASN A O 1
ATOM 549 N N . ARG A 1 80 ? -13.846 38.686 -77.654 1.00 36.93 77 ARG A N 1
ATOM 550 C CA . ARG A 1 80 ? -13.682 38.910 -76.231 1.00 36.37 77 ARG A CA 1
ATOM 551 C C . ARG A 1 80 ? -12.862 37.829 -75.577 1.00 35.69 77 ARG A C 1
ATOM 552 O O . ARG A 1 80 ? -12.099 38.137 -74.683 1.00 34.42 77 ARG A O 1
ATOM 560 N N . LYS A 1 81 ? -13.021 36.592 -76.035 1.00 36.47 78 LYS A N 1
ATOM 561 C CA . LYS A 1 81 ? -12.349 35.405 -75.461 1.00 36.79 78 LYS A CA 1
ATOM 562 C C . LYS A 1 81 ? -10.865 35.441 -75.767 1.00 35.90 78 LYS A C 1
ATOM 563 O O . LYS A 1 81 ? -10.090 34.689 -75.184 1.00 36.06 78 LYS A O 1
ATOM 569 N N . ASP A 1 82 ? -10.454 36.308 -76.683 1.00 35.80 79 ASP A N 1
ATOM 570 C CA . ASP A 1 82 ? -9.055 36.304 -77.136 1.00 36.08 79 ASP A CA 1
ATOM 571 C C . ASP A 1 82 ? -8.257 37.372 -76.408 1.00 34.34 79 ASP A C 1
ATOM 572 O O . ASP A 1 82 ? -7.007 37.389 -76.462 1.00 33.16 79 ASP A O 1
ATOM 577 N N . VAL A 1 83 ? -8.986 38.246 -75.704 1.00 33.37 80 VAL A N 1
ATOM 578 C CA . VAL A 1 83 ? -8.327 39.276 -74.947 1.00 32.12 80 VAL A CA 1
ATOM 579 C C . VAL A 1 83 ? -8.315 39.019 -73.416 1.00 30.34 80 VAL A C 1
ATOM 580 O O . VAL A 1 83 ? -9.223 38.410 -72.864 1.00 29.31 80 VAL A O 1
ATOM 584 N N . PHE A 1 84 ? -7.240 39.443 -72.768 1.00 28.16 81 PHE A N 1
ATOM 585 C CA . PHE A 1 84 ? -7.069 39.214 -71.344 1.00 27.16 81 PHE A CA 1
ATOM 586 C C . PHE A 1 84 ? -6.926 40.582 -70.624 1.00 26.18 81 PHE A C 1
ATOM 587 O O . PHE A 1 84 ? -5.941 41.361 -70.838 1.00 25.27 81 PHE A O 1
ATOM 595 N N . ILE A 1 85 ? -7.934 40.893 -69.811 1.00 24.80 82 ILE A N 1
ATOM 596 C CA . ILE A 1 85 ? -7.963 42.181 -69.130 1.00 24.06 82 ILE A CA 1
ATOM 597 C C . ILE A 1 85 ? -7.755 42.059 -67.603 1.00 23.96 82 ILE A C 1
ATOM 598 O O . ILE A 1 85 ? -8.456 41.293 -66.910 1.00 25.43 82 ILE A O 1
ATOM 603 N N . THR A 1 86 ? -6.824 42.847 -67.076 1.00 22.84 83 THR A N 1
ATOM 604 C CA . THR A 1 86 ? -6.536 42.860 -65.658 1.00 23.03 83 THR A CA 1
ATOM 605 C C . THR A 1 86 ? -7.007 44.216 -65.079 1.00 24.12 83 THR A C 1
ATOM 606 O O . THR A 1 86 ? -6.783 45.277 -65.681 1.00 24.25 83 THR A O 1
ATOM 610 N N . ASP A 1 87 ? -7.650 44.153 -63.910 1.00 23.31 84 ASP A N 1
ATOM 611 C CA . ASP A 1 87 ? -7.984 45.324 -63.159 1.00 22.66 84 ASP A CA 1
ATOM 612 C C . ASP A 1 87 ? -7.605 45.044 -61.698 1.00 21.68 84 ASP A C 1
ATOM 613 O O . ASP A 1 87 ? -7.383 43.874 -61.319 1.00 22.45 84 ASP A O 1
ATOM 618 N N . LYS A 1 88 ? -7.596 46.084 -60.860 1.00 20.32 85 LYS A N 1
ATOM 619 C CA . LYS A 1 88 ? -7.102 45.962 -59.518 1.00 20.57 85 LYS A CA 1
ATOM 620 C C . LYS A 1 88 ? -7.839 46.843 -58.552 1.00 23.30 85 LYS A C 1
ATOM 621 O O . LYS A 1 88 ? -8.063 48.046 -58.818 1.00 24.31 85 LYS A O 1
ATOM 627 N N . TYR A 1 89 ? -8.171 46.280 -57.393 1.00 23.36 86 TYR A N 1
ATOM 628 C CA . TYR A 1 89 ? -8.828 47.063 -56.390 1.00 24.01 86 TYR A CA 1
ATOM 629 C C . TYR A 1 89 ? -7.868 48.035 -55.721 1.00 23.72 86 TYR A C 1
ATOM 630 O O . TYR A 1 89 ? -6.778 47.622 -55.208 1.00 24.00 86 TYR A O 1
ATOM 639 N N . ASN A 1 90 ? -8.252 49.314 -55.700 1.00 22.62 87 ASN A N 1
ATOM 640 C CA . ASN A 1 90 ? -7.417 50.346 -55.064 1.00 22.58 87 ASN A CA 1
ATOM 641 C C . ASN A 1 90 ? -7.451 50.227 -53.541 1.00 23.53 87 ASN A C 1
ATOM 642 O O . ASN A 1 90 ? -8.324 50.803 -52.845 1.00 23.29 87 ASN A O 1
ATOM 647 N N . SER A 1 91 ? -6.501 49.468 -53.016 1.00 22.41 88 SER A N 1
ATOM 648 C CA . SER A 1 91 ? -6.597 49.112 -51.611 1.00 23.20 88 SER A CA 1
ATOM 649 C C . SER A 1 91 ? -5.927 50.129 -50.730 1.00 23.59 88 SER A C 1
ATOM 650 O O . SER A 1 91 ? -6.197 50.192 -49.546 1.00 25.72 88 SER A O 1
ATOM 653 N N . GLY A 1 92 ? -5.112 51.005 -51.292 1.00 21.10 89 GLY A N 1
ATOM 654 C CA . GLY A 1 92 ? -4.541 52.056 -50.448 1.00 22.70 89 GLY A CA 1
ATOM 655 C C . GLY A 1 92 ? -3.044 51.822 -50.261 1.00 22.56 89 GLY A C 1
ATOM 656 O O . GLY A 1 92 ? -2.518 50.765 -50.632 1.00 20.30 89 GLY A O 1
ATOM 657 N N . ASN A 1 93 ? -2.363 52.785 -49.661 1.00 23.97 90 ASN A N 1
ATOM 658 C CA . ASN A 1 93 ? -0.931 52.611 -49.428 1.00 24.74 90 ASN A CA 1
ATOM 659 C C . ASN A 1 93 ? -0.569 52.105 -48.032 1.00 25.86 90 ASN A C 1
ATOM 660 O O . ASN A 1 93 ? -1.441 51.941 -47.164 1.00 25.68 90 ASN A O 1
ATOM 665 N N . HIS A 1 94 ? 0.734 51.899 -47.803 1.00 24.51 91 HIS A N 1
ATOM 666 C CA . HIS A 1 94 ? 1.225 51.275 -46.589 1.00 24.29 91 HIS A CA 1
ATOM 667 C C . HIS A 1 94 ? 0.973 52.104 -45.337 1.00 25.28 91 HIS A C 1
ATOM 668 O O . HIS A 1 94 ? 1.273 51.624 -44.282 1.00 24.90 91 HIS A O 1
ATOM 675 N N . THR A 1 95 ? 0.511 53.353 -45.434 1.00 25.27 92 THR A N 1
ATOM 676 C CA . THR A 1 95 ? 0.171 54.140 -44.219 1.00 27.94 92 THR A CA 1
ATOM 677 C C . THR A 1 95 ? -1.197 53.746 -43.522 1.00 28.18 92 THR A C 1
ATOM 678 O O . THR A 1 95 ? -1.497 54.211 -42.373 1.00 27.93 92 THR A O 1
ATOM 682 N N . TYR A 1 96 ? -2.001 52.915 -44.194 1.00 27.15 93 TYR A N 1
ATOM 683 C CA . TYR A 1 96 ? -3.410 52.671 -43.821 1.00 29.49 93 TYR A CA 1
ATOM 684 C C . TYR A 1 96 ? -4.142 54.009 -43.472 1.00 31.26 93 TYR A C 1
ATOM 685 O O . TYR A 1 96 ? -4.852 54.101 -42.479 1.00 32.28 93 TYR A O 1
ATOM 694 N N . ASP A 1 97 ? -3.957 55.039 -44.304 1.00 31.45 94 ASP A N 1
ATOM 695 C CA . ASP A 1 97 ? -4.505 56.356 -44.003 1.00 33.34 94 ASP A CA 1
ATOM 696 C C . ASP A 1 97 ? -5.975 56.509 -44.389 1.00 33.48 94 ASP A C 1
ATOM 697 O O . ASP A 1 97 ? -6.549 57.547 -44.143 1.00 32.87 94 ASP A O 1
ATOM 702 N N . GLY A 1 98 ? -6.550 55.470 -45.008 1.00 33.04 95 GLY A N 1
ATOM 703 C CA . GLY A 1 98 ? -7.913 55.537 -45.528 1.00 34.12 95 GLY A CA 1
ATOM 704 C C . GLY A 1 98 ? -8.026 56.218 -46.893 1.00 35.18 95 GLY A C 1
ATOM 705 O O . GLY A 1 98 ? -9.125 56.447 -47.357 1.00 34.84 95 GLY A O 1
ATOM 706 N N . LYS A 1 99 ? -6.917 56.545 -47.552 1.00 34.56 96 LYS A N 1
ATOM 707 C CA . LYS A 1 99 ? -7.045 57.153 -48.887 1.00 36.39 96 LYS A CA 1
ATOM 708 C C . LYS A 1 99 ? -6.932 56.095 -49.989 1.00 33.79 96 LYS A C 1
ATOM 709 O O . LYS A 1 99 ? -5.853 55.689 -50.366 1.00 35.76 96 LYS A O 1
ATOM 715 N N . HIS A 1 100 ? -8.077 55.626 -50.463 1.00 32.71 97 HIS A N 1
ATOM 716 C CA . HIS A 1 100 ? -8.170 54.416 -51.299 1.00 30.09 97 HIS A CA 1
ATOM 717 C C . HIS A 1 100 ? -9.454 54.331 -52.162 1.00 28.49 97 HIS A C 1
ATOM 718 O O . HIS A 1 100 ? -10.041 55.355 -52.466 1.00 29.03 97 HIS A O 1
ATOM 725 N N . SER A 1 101 ? -9.842 53.149 -52.633 1.00 27.35 98 SER A N 1
ATOM 726 C CA . SER A 1 101 ? -11.112 53.041 -53.389 1.00 28.80 98 SER A CA 1
ATOM 727 C C . SER A 1 101 ? -12.229 53.888 -52.768 1.00 29.68 98 SER A C 1
ATOM 728 O O . SER A 1 101 ? -12.368 53.930 -51.562 1.00 29.10 98 SER A O 1
ATOM 731 N N . LYS A 1 102 ? -13.019 54.539 -53.607 1.00 31.55 99 LYS A N 1
ATOM 732 C CA . LYS A 1 102 ? -14.131 55.379 -53.170 1.00 34.22 99 LYS A CA 1
ATOM 733 C C . LYS A 1 102 ? -15.425 54.510 -52.905 1.00 34.53 99 LYS A C 1
ATOM 734 O O . LYS A 1 102 ? -16.399 55.001 -52.340 1.00 35.07 99 LYS A O 1
ATOM 740 N N . HIS A 1 103 ? -15.353 53.226 -53.294 1.00 33.20 100 HIS A N 1
ATOM 741 C CA . HIS A 1 103 ? -16.399 52.223 -53.190 1.00 34.21 100 HIS A CA 1
ATOM 742 C C . HIS A 1 103 ? -16.302 51.492 -51.848 1.00 34.34 100 HIS A C 1
ATOM 743 O O . HIS A 1 103 ? -15.259 51.540 -51.164 1.00 33.29 100 HIS A O 1
ATOM 750 N N . GLN A 1 104 ? -17.370 50.796 -51.486 1.00 34.93 101 GLN A N 1
ATOM 751 C CA . GLN A 1 104 ? -17.438 50.258 -50.125 1.00 35.63 101 GLN A CA 1
ATOM 752 C C . GLN A 1 104 ? -16.639 48.975 -49.968 1.00 34.26 101 GLN A C 1
ATOM 753 O O . GLN A 1 104 ? -16.240 48.622 -48.842 1.00 34.18 101 GLN A O 1
ATOM 759 N N . ASN A 1 105 ? -16.379 48.290 -51.078 1.00 31.82 102 ASN A N 1
ATOM 760 C CA . ASN A 1 105 ? -15.626 47.038 -51.016 1.00 30.56 102 ASN A CA 1
ATOM 761 C C . ASN A 1 105 ? -15.110 46.605 -52.377 1.00 28.98 102 ASN A C 1
ATOM 762 O O . ASN A 1 105 ? -15.483 47.208 -53.367 1.00 28.03 102 ASN A O 1
ATOM 767 N N . PRO A 1 106 ? -14.218 45.590 -52.433 1.00 27.66 103 PRO A N 1
ATOM 768 C CA . PRO A 1 106 ? -13.658 45.309 -53.776 1.00 27.44 103 PRO A CA 1
ATOM 769 C C . PRO A 1 106 ? -14.731 44.813 -54.771 1.00 28.69 103 PRO A C 1
ATOM 770 O O . PRO A 1 106 ? -14.656 45.086 -55.987 1.00 29.46 103 PRO A O 1
ATOM 774 N N . TYR A 1 107 ? -15.730 44.094 -54.276 1.00 29.22 104 TYR A N 1
ATOM 775 C CA . TYR A 1 107 ? -16.813 43.648 -55.160 1.00 29.39 104 TYR A CA 1
ATOM 776 C C . TYR A 1 107 ? -17.542 44.826 -55.807 1.00 28.88 104 TYR A C 1
ATOM 777 O O . TYR A 1 107 ? -17.723 44.873 -57.039 1.00 29.20 104 TYR A O 1
ATOM 786 N N . ASN A 1 108 ? -17.969 45.801 -55.010 1.00 30.00 105 ASN A N 1
ATOM 787 C CA . ASN A 1 108 ? -18.616 46.997 -55.626 1.00 30.81 105 ASN A CA 1
ATOM 788 C C . ASN A 1 108 ? -17.644 47.795 -56.537 1.00 28.62 105 ASN A C 1
ATOM 789 O O . ASN A 1 108 ? -18.082 48.427 -57.456 1.00 29.37 105 ASN A O 1
ATOM 794 N N . ALA A 1 109 ? -16.360 47.819 -56.214 1.00 26.58 106 ALA A N 1
ATOM 795 C CA . ALA A 1 109 ? -15.351 48.542 -57.048 1.00 25.79 106 ALA A CA 1
ATOM 796 C C . ALA A 1 109 ? -15.227 47.868 -58.395 1.00 24.37 106 ALA A C 1
ATOM 797 O O . ALA A 1 109 ? -15.294 48.551 -59.419 1.00 24.43 106 ALA A O 1
ATOM 799 N N . LEU A 1 110 ? -15.087 46.533 -58.409 1.00 24.58 107 LEU A N 1
ATOM 800 C CA . LEU A 1 110 ? -15.011 45.826 -59.691 1.00 25.37 107 LEU A CA 1
ATOM 801 C C . LEU A 1 110 ? -16.268 46.031 -60.544 1.00 27.15 107 LEU A C 1
ATOM 802 O O . LEU A 1 110 ? -16.184 46.068 -61.790 1.00 26.70 107 LEU A O 1
ATOM 807 N N . LYS A 1 111 ? -17.426 46.144 -59.890 1.00 28.86 108 LYS A N 1
ATOM 808 C CA . LYS A 1 111 ? -18.668 46.378 -60.607 1.00 31.98 108 LYS A CA 1
ATOM 809 C C . LYS A 1 111 ? -18.654 47.748 -61.260 1.00 31.50 108 LYS A C 1
ATOM 810 O O . LYS A 1 111 ? -18.977 47.867 -62.419 1.00 31.07 108 LYS A O 1
ATOM 816 N N . ALA A 1 112 ? -18.327 48.788 -60.502 1.00 31.35 109 ALA A N 1
ATOM 817 C CA . ALA A 1 112 ? -18.174 50.101 -61.100 1.00 32.03 109 ALA A CA 1
ATOM 818 C C . ALA A 1 112 ? -17.107 50.141 -62.240 1.00 31.97 109 ALA A C 1
ATOM 819 O O . ALA A 1 112 ? -17.331 50.748 -63.279 1.00 32.93 109 ALA A O 1
ATOM 821 N N . ASP A 1 113 ? -15.981 49.463 -62.066 1.00 30.95 110 ASP A N 1
ATOM 822 C CA . ASP A 1 113 ? -14.949 49.447 -63.102 1.00 30.01 110 ASP A CA 1
ATOM 823 C C . ASP A 1 113 ? -15.444 48.742 -64.365 1.00 31.32 110 ASP A C 1
ATOM 824 O O . ASP A 1 113 ? -15.184 49.222 -65.487 1.00 32.15 110 ASP A O 1
ATOM 829 N N . LEU A 1 114 ? -16.136 47.611 -64.204 1.00 30.55 111 LEU A N 1
ATOM 830 C CA . LEU A 1 114 ? -16.756 46.961 -65.360 1.00 31.31 111 LEU A CA 1
ATOM 831 C C . LEU A 1 114 ? -17.650 47.893 -66.167 1.00 32.35 111 LEU A C 1
ATOM 832 O O . LEU A 1 114 ? -17.630 47.818 -67.402 1.00 31.13 111 LEU A O 1
ATOM 837 N N . GLU A 1 115 ? -18.413 48.768 -65.500 1.00 33.49 112 GLU A N 1
ATOM 838 C CA . GLU A 1 115 ? -19.144 49.800 -66.259 1.00 34.97 112 GLU A CA 1
ATOM 839 C C . GLU A 1 115 ? -18.194 50.747 -67.032 1.00 33.95 112 GLU A C 1
ATOM 840 O O . GLU A 1 115 ? -18.463 51.060 -68.175 1.00 34.63 112 GLU A O 1
ATOM 846 N N . ASP A 1 116 ? -17.083 51.171 -66.438 1.00 32.35 113 ASP A N 1
ATOM 847 C CA . ASP A 1 116 ? -16.107 52.027 -67.150 1.00 31.72 113 ASP A CA 1
ATOM 848 C C . ASP A 1 116 ? -15.494 51.293 -68.367 1.00 31.16 113 ASP A C 1
ATOM 849 O O . ASP A 1 116 ? -15.204 51.893 -69.421 1.00 31.74 113 ASP A O 1
ATOM 854 N N . LEU A 1 117 ? -15.272 49.987 -68.184 1.00 29.52 114 LEU A N 1
ATOM 855 C CA . LEU A 1 117 ? -14.659 49.126 -69.178 1.00 27.96 114 LEU A CA 1
ATOM 856 C C . LEU A 1 117 ? -15.629 48.712 -70.285 1.00 29.57 114 LEU A C 1
ATOM 857 O O . LEU A 1 117 ? -15.166 48.343 -71.357 1.00 30.72 114 LEU A O 1
ATOM 862 N N . GLY A 1 118 ? -16.960 48.764 -70.028 1.00 29.75 115 GLY A N 1
ATOM 863 C CA . GLY A 1 118 ? -17.963 48.294 -70.998 1.00 30.52 115 GLY A CA 1
ATOM 864 C C . GLY A 1 118 ? -17.818 46.795 -71.240 1.00 30.97 115 GLY A C 1
ATOM 865 O O . GLY A 1 118 ? -18.065 46.323 -72.322 1.00 31.50 115 GLY A O 1
ATOM 866 N N . LEU A 1 119 ? -17.429 46.054 -70.206 1.00 30.62 116 LEU A N 1
ATOM 867 C CA . LEU A 1 119 ? -17.234 44.609 -70.294 1.00 30.78 116 LEU A CA 1
ATOM 868 C C . LEU A 1 119 ? -18.119 43.873 -69.290 1.00 31.67 116 LEU A C 1
ATOM 869 O O . LEU A 1 119 ? -18.538 44.449 -68.268 1.00 30.78 116 LEU A O 1
ATOM 874 N N . GLU A 1 120 ? -18.337 42.592 -69.567 1.00 32.20 117 GLU A N 1
ATOM 875 C CA . GLU A 1 120 ? -19.074 41.729 -68.685 1.00 35.01 117 GLU A CA 1
ATOM 876 C C . GLU A 1 120 ? -18.209 41.190 -67.560 1.00 33.60 117 GLU A C 1
ATOM 877 O O . GLU A 1 120 ? -18.723 40.847 -66.490 1.00 34.26 117 GLU A O 1
ATOM 883 N N . TYR A 1 121 ? -16.906 41.063 -67.811 1.00 31.81 118 TYR A N 1
ATOM 884 C CA . TYR A 1 121 ? -16.017 40.503 -66.814 1.00 30.86 118 TYR A CA 1
ATOM 885 C C . TYR A 1 121 ? -14.600 41.020 -67.100 1.00 28.78 118 TYR A C 1
ATOM 886 O O . TYR A 1 121 ? -14.313 41.496 -68.217 1.00 29.18 118 TYR A O 1
ATOM 895 N N . VAL A 1 122 ? -13.718 40.942 -66.107 1.00 26.93 119 VAL A N 1
ATOM 896 C CA . VAL A 1 122 ? -12.275 41.055 -66.373 1.00 24.91 119 VAL A CA 1
ATOM 897 C C . VAL A 1 122 ? -11.703 39.664 -66.316 1.00 24.98 119 VAL A C 1
ATOM 898 O O . VAL A 1 122 ? -12.302 38.739 -65.714 1.00 24.86 119 VAL A O 1
ATOM 902 N N . ASP A 1 123 ? -10.523 39.494 -66.905 1.00 25.15 120 ASP A N 1
ATOM 903 C CA . ASP A 1 123 ? -9.886 38.178 -66.877 1.00 26.44 120 ASP A CA 1
ATOM 904 C C . ASP A 1 123 ? -9.136 37.980 -65.576 1.00 25.09 120 ASP A C 1
ATOM 905 O O . ASP A 1 123 ? -9.008 36.848 -65.103 1.00 27.36 120 ASP A O 1
ATOM 910 N N . LEU A 1 124 ? -8.684 39.067 -64.978 1.00 23.63 121 LEU A N 1
ATOM 911 C CA . LEU A 1 124 ? -7.927 38.918 -63.735 1.00 22.50 121 LEU A CA 1
ATOM 912 C C . LEU A 1 124 ? -8.150 40.116 -62.896 1.00 22.33 121 LEU A C 1
ATOM 913 O O . LEU A 1 124 ? -8.170 41.234 -63.394 1.00 23.01 121 LEU A O 1
ATOM 918 N N . TYR A 1 125 ? -8.367 39.877 -61.608 1.00 23.16 122 TYR A N 1
ATOM 919 C CA . TYR A 1 125 ? -8.650 40.951 -60.694 1.00 22.39 122 TYR A CA 1
ATOM 920 C C . TYR A 1 125 ? -7.789 40.826 -59.471 1.00 22.27 122 TYR A C 1
ATOM 921 O O . TYR A 1 125 ? -7.732 39.765 -58.891 1.00 22.08 122 TYR A O 1
ATOM 930 N N . LEU A 1 126 ? -7.130 41.918 -59.072 1.00 21.25 123 LEU A N 1
ATOM 931 C CA . LEU A 1 126 ? -6.109 41.784 -58.076 1.00 20.91 123 LEU A CA 1
ATOM 932 C C . LEU A 1 126 ? -6.375 42.721 -56.928 1.00 22.16 123 LEU A C 1
ATOM 933 O O . LEU A 1 126 ? -6.920 43.800 -57.141 1.00 21.18 123 LEU A O 1
ATOM 938 N N . ILE A 1 127 ? -5.976 42.302 -55.720 1.00 22.67 124 ILE A N 1
ATOM 939 C CA . ILE A 1 127 ? -5.769 43.232 -54.646 1.00 23.62 124 ILE A CA 1
ATOM 940 C C . ILE A 1 127 ? -4.457 43.973 -54.966 1.00 21.54 124 ILE A C 1
ATOM 941 O O . ILE A 1 127 ? -3.403 43.390 -54.958 1.00 22.08 124 ILE A O 1
ATOM 946 N N . HIS A 1 128 ? -4.542 45.247 -55.285 1.00 22.24 125 HIS A N 1
ATOM 947 C CA . HIS A 1 128 ? -3.380 46.055 -55.712 1.00 20.98 125 HIS A CA 1
ATOM 948 C C . HIS A 1 128 ? -2.267 46.111 -54.684 1.00 21.43 125 HIS A C 1
ATOM 949 O O . HIS A 1 128 ? -1.090 45.998 -55.068 1.00 24.17 125 HIS A O 1
ATOM 956 N N . PHE A 1 129 ? -2.593 46.308 -53.401 1.00 20.99 126 PHE A N 1
ATOM 957 C CA . PHE A 1 129 ? -1.531 46.427 -52.337 1.00 20.58 126 PHE A CA 1
ATOM 958 C C . PHE A 1 129 ? -2.015 45.762 -51.107 1.00 21.75 126 PHE A C 1
ATOM 959 O O . PHE A 1 129 ? -3.217 45.724 -50.878 1.00 22.87 126 PHE A O 1
ATOM 967 N N . PRO A 1 130 ? -1.099 45.232 -50.274 1.00 23.19 127 PRO A N 1
ATOM 968 C CA . PRO A 1 130 ? -1.596 44.436 -49.165 1.00 23.55 127 PRO A CA 1
ATOM 969 C C . PRO A 1 130 ? -1.935 45.229 -47.914 1.00 24.45 127 PRO A C 1
ATOM 970 O O . PRO A 1 130 ? -1.872 44.693 -46.840 1.00 28.02 127 PRO A O 1
ATOM 974 N N . TYR A 1 131 ? -2.335 46.479 -48.015 1.00 23.52 128 TYR A N 1
ATOM 975 C CA . TYR A 1 131 ? -2.557 47.218 -46.781 1.00 24.63 128 TYR A CA 1
ATOM 976 C C . TYR A 1 131 ? -4.048 47.433 -46.570 1.00 24.97 128 TYR A C 1
ATOM 977 O O . TYR A 1 131 ? -4.658 48.471 -46.962 1.00 24.85 128 TYR A O 1
ATOM 986 N N . ILE A 1 132 ? -4.623 46.390 -46.016 1.00 25.96 129 ILE A N 1
ATOM 987 C CA . ILE A 1 132 ? -6.050 46.359 -45.651 1.00 27.26 129 ILE A CA 1
ATOM 988 C C . ILE A 1 132 ? -6.254 45.963 -44.167 1.00 28.34 129 ILE A C 1
ATOM 989 O O . ILE A 1 132 ? -5.664 44.986 -43.666 1.00 29.29 129 ILE A O 1
ATOM 994 N N . SER A 1 133 ? -7.057 46.740 -43.456 1.00 27.74 130 SER A N 1
ATOM 995 C CA . SER A 1 133 ? -7.271 46.516 -42.038 1.00 29.24 130 SER A CA 1
ATOM 996 C C . SER A 1 133 ? -8.691 47.008 -41.707 1.00 29.90 130 SER A C 1
ATOM 997 O O . SER A 1 133 ? -9.196 47.897 -42.380 1.00 30.07 130 SER A O 1
ATOM 1000 N N . GLU A 1 134 ? -9.310 46.487 -40.661 1.00 32.32 131 GLU A N 1
ATOM 1001 C CA . GLU A 1 134 ? -10.660 46.906 -40.297 1.00 35.64 131 GLU A CA 1
ATOM 1002 C C . GLU A 1 134 ? -10.759 48.376 -39.951 1.00 36.06 131 GLU A C 1
ATOM 1003 O O . GLU A 1 134 ? -11.734 49.052 -40.310 1.00 35.92 131 GLU A O 1
ATOM 1009 N N . LYS A 1 135 ? -9.776 48.860 -39.215 1.00 36.76 132 LYS A N 1
ATOM 1010 C CA . LYS A 1 135 ? -9.747 50.253 -38.761 1.00 38.87 132 LYS A CA 1
ATOM 1011 C C . LYS A 1 135 ? -9.688 51.240 -39.953 1.00 37.76 132 LYS A C 1
ATOM 1012 O O . LYS A 1 135 ? -10.267 52.340 -39.899 1.00 37.68 132 LYS A O 1
ATOM 1018 N N . SER A 1 136 ? -9.018 50.826 -41.036 1.00 36.08 133 SER A N 1
ATOM 1019 C CA . SER A 1 136 ? -8.840 51.692 -42.244 1.00 35.95 133 SER A CA 1
ATOM 1020 C C . SER A 1 136 ? -9.861 51.454 -43.376 1.00 35.32 133 SER A C 1
ATOM 1021 O O . SER A 1 136 ? -10.127 52.393 -44.173 1.00 35.98 133 SER A O 1
ATOM 1024 N N . HIS A 1 137 ? -10.392 50.213 -43.461 1.00 34.25 134 HIS A N 1
ATOM 1025 C CA . HIS A 1 137 ? -11.324 49.766 -44.557 1.00 32.96 134 HIS A CA 1
ATOM 1026 C C . HIS A 1 137 ? -12.706 49.196 -44.110 1.00 33.96 134 HIS A C 1
ATOM 1027 O O . HIS A 1 137 ? -13.593 49.055 -44.929 1.00 34.53 134 HIS A O 1
ATOM 1034 N N . GLY A 1 138 ? -12.863 48.818 -42.853 1.00 34.08 135 GLY A N 1
ATOM 1035 C CA . GLY A 1 138 ? -14.124 48.187 -42.396 1.00 35.97 135 GLY A CA 1
ATOM 1036 C C . GLY A 1 138 ? -14.064 46.669 -42.581 1.00 36.06 135 GLY A C 1
ATOM 1037 O O . GLY A 1 138 ? -15.004 45.960 -42.192 1.00 36.04 135 GLY A O 1
ATOM 1038 N N . PHE A 1 139 ? -12.940 46.183 -43.157 1.00 33.44 136 PHE A N 1
ATOM 1039 C CA . PHE A 1 139 ? -12.681 44.756 -43.321 1.00 32.42 136 PHE A CA 1
ATOM 1040 C C . PHE A 1 139 ? -11.138 44.461 -43.367 1.00 31.55 136 PHE A C 1
ATOM 1041 O O . PHE A 1 139 ? -10.315 45.375 -43.609 1.00 29.29 136 PHE A O 1
ATOM 1049 N N . ASP A 1 140 ? -10.766 43.204 -43.120 1.00 30.87 137 ASP A N 1
ATOM 1050 C CA . ASP A 1 140 ? -9.361 42.862 -43.085 1.00 32.49 137 ASP A CA 1
ATOM 1051 C C . ASP A 1 140 ? -8.987 42.176 -44.386 1.00 31.40 137 ASP A C 1
ATOM 1052 O O . ASP A 1 140 ? -9.795 42.091 -45.298 1.00 32.53 137 ASP A O 1
ATOM 1057 N N . LEU A 1 141 ? -7.758 41.693 -44.442 1.00 30.69 138 LEU A N 1
ATOM 1058 C CA . LEU A 1 141 ? -7.128 41.348 -45.659 1.00 29.55 138 LEU A CA 1
ATOM 1059 C C . LEU A 1 141 ? -7.752 40.110 -46.178 1.00 29.69 138 LEU A C 1
ATOM 1060 O O . LEU A 1 141 ? -7.968 40.005 -47.375 1.00 29.36 138 LEU A O 1
ATOM 1065 N N . VAL A 1 142 ? -8.044 39.171 -45.293 1.00 30.96 139 VAL A N 1
ATOM 1066 C CA . VAL A 1 142 ? -8.646 37.917 -45.730 1.00 32.39 139 VAL A CA 1
ATOM 1067 C C . VAL A 1 142 ? -10.127 38.133 -46.189 1.00 32.42 139 VAL A C 1
ATOM 1068 O O . VAL A 1 142 ? -10.542 37.523 -47.155 1.00 31.58 139 VAL A O 1
ATOM 1072 N N . GLU A 1 143 ? -10.883 39.008 -45.532 1.00 32.14 140 GLU A N 1
ATOM 1073 C CA . GLU A 1 143 ? -12.224 39.332 -46.029 1.00 34.25 140 GLU A CA 1
ATOM 1074 C C . GLU A 1 143 ? -12.160 40.059 -47.359 1.00 33.23 140 GLU A C 1
ATOM 1075 O O . GLU A 1 143 ? -13.098 39.970 -48.123 1.00 33.11 140 GLU A O 1
ATOM 1081 N N . ALA A 1 144 ? -11.057 40.775 -47.645 1.00 31.65 141 ALA A N 1
ATOM 1082 C CA . ALA A 1 144 ? -10.964 41.429 -48.964 1.00 30.96 141 ALA A CA 1
ATOM 1083 C C . ALA A 1 144 ? -10.809 40.327 -50.008 1.00 30.33 141 ALA A C 1
ATOM 1084 O O . ALA A 1 144 ? -11.420 40.380 -51.063 1.00 31.20 141 ALA A O 1
ATOM 1086 N N . TRP A 1 145 ? -10.002 39.324 -49.688 1.00 29.74 142 TRP A N 1
ATOM 1087 C CA . TRP A 1 145 ? -9.879 38.159 -50.540 1.00 29.49 142 TRP A CA 1
ATOM 1088 C C . TRP A 1 145 ? -11.241 37.543 -50.773 1.00 30.57 142 TRP A C 1
ATOM 1089 O O . TRP A 1 145 ? -11.606 37.264 -51.931 1.00 30.11 142 TRP A O 1
ATOM 1100 N N . ARG A 1 146 ? -11.998 37.374 -49.692 1.00 29.99 143 ARG A N 1
ATOM 1101 C CA . ARG A 1 146 ? -13.377 36.851 -49.791 1.00 33.26 143 ARG A CA 1
ATOM 1102 C C . ARG A 1 146 ? -14.266 37.608 -50.782 1.00 32.76 143 ARG A C 1
ATOM 1103 O O . ARG A 1 146 ? -14.965 36.975 -51.529 1.00 33.83 143 ARG A O 1
ATOM 1111 N N . TYR A 1 147 ? -14.202 38.940 -50.813 1.00 31.57 144 TYR A N 1
ATOM 1112 C CA . TYR A 1 147 ? -14.876 39.688 -51.868 1.00 30.46 144 TYR A CA 1
ATOM 1113 C C . TYR A 1 147 ? -14.419 39.301 -53.269 1.00 29.35 144 TYR A C 1
ATOM 1114 O O . TYR A 1 147 ? -15.251 39.118 -54.170 1.00 31.10 144 TYR A O 1
ATOM 1123 N N . LEU A 1 148 ? -13.117 39.192 -53.451 1.00 26.91 145 LEU A N 1
ATOM 1124 C CA . LEU A 1 148 ? -12.563 38.694 -54.714 1.00 27.01 145 LEU A CA 1
ATOM 1125 C C . LEU A 1 148 ? -13.161 37.289 -55.034 1.00 27.95 145 LEU A C 1
ATOM 1126 O O . LEU A 1 148 ? -13.514 37.001 -56.192 1.00 28.32 145 LEU A O 1
ATOM 1131 N N . GLU A 1 149 ? -13.309 36.459 -54.016 1.00 29.02 146 GLU A N 1
ATOM 1132 C CA . GLU A 1 149 ? -13.924 35.138 -54.220 1.00 32.70 146 GLU A CA 1
ATOM 1133 C C . GLU A 1 149 ? -15.381 35.175 -54.657 1.00 33.52 146 GLU A C 1
ATOM 1134 O O . GLU A 1 149 ? -15.792 34.374 -55.509 1.00 34.03 146 GLU A O 1
ATOM 1140 N N . ARG A 1 150 ? -16.140 36.124 -54.121 1.00 34.24 147 ARG A N 1
ATOM 1141 C CA . ARG A 1 150 ? -17.514 36.347 -54.588 1.00 36.72 147 ARG A CA 1
ATOM 1142 C C . ARG A 1 150 ? -17.528 36.781 -56.067 1.00 36.42 147 ARG A C 1
ATOM 1143 O O . ARG A 1 150 ? -18.332 36.271 -56.869 1.00 36.88 147 ARG A O 1
ATOM 1151 N N . ALA A 1 151 ? -16.643 37.720 -56.429 1.00 34.73 148 ALA A N 1
ATOM 1152 C CA . ALA A 1 151 ? -16.566 38.172 -57.820 1.00 34.44 148 ALA A CA 1
ATOM 1153 C C . ALA A 1 151 ? -16.256 36.985 -58.791 1.00 35.37 148 ALA A C 1
ATOM 1154 O O . ALA A 1 151 ? -16.822 36.892 -59.890 1.00 35.55 148 ALA A O 1
ATOM 1156 N N . LYS A 1 152 ? -15.365 36.081 -58.356 1.00 35.47 149 LYS A N 1
ATOM 1157 C CA . LYS A 1 152 ? -14.896 34.965 -59.167 1.00 36.41 149 LYS A CA 1
ATOM 1158 C C . LYS A 1 152 ? -16.064 33.965 -59.374 1.00 38.91 149 LYS A C 1
ATOM 1159 O O . LYS A 1 152 ? -16.330 33.485 -60.500 1.00 38.98 149 LYS A O 1
ATOM 1165 N N . ASN A 1 153 ? -16.770 33.668 -58.281 1.00 39.71 150 ASN A N 1
ATOM 1166 C CA . ASN A 1 153 ? -17.833 32.664 -58.325 1.00 42.14 150 ASN A CA 1
ATOM 1167 C C . ASN A 1 153 ? -19.005 33.171 -59.146 1.00 42.18 150 ASN A C 1
ATOM 1168 O O . ASN A 1 153 ? -19.662 32.401 -59.860 1.00 43.64 150 ASN A O 1
ATOM 1173 N N . GLU A 1 154 ? -19.252 34.473 -59.035 1.00 40.95 151 GLU A N 1
ATOM 1174 C CA . GLU A 1 154 ? -20.245 35.125 -59.845 1.00 41.90 151 GLU A CA 1
ATOM 1175 C C . GLU A 1 154 ? -19.865 35.263 -61.384 1.00 40.84 151 GLU A C 1
ATOM 1176 O O . GLU A 1 154 ? -20.728 35.399 -62.219 1.00 41.23 151 GLU A O 1
ATOM 1182 N N . GLY A 1 155 ? -18.603 35.237 -61.769 1.00 38.31 152 GLY A N 1
ATOM 1183 C CA . GLY A 1 155 ? -18.317 35.318 -63.194 1.00 37.46 152 GLY A CA 1
ATOM 1184 C C . GLY A 1 155 ? -17.734 36.683 -63.544 1.00 36.90 152 GLY A C 1
ATOM 1185 O O . GLY A 1 155 ? -17.392 36.915 -64.698 1.00 35.99 152 GLY A O 1
ATOM 1186 N N . LEU A 1 156 ? -17.584 37.569 -62.543 1.00 35.88 153 LEU A N 1
ATOM 1187 C CA . LEU A 1 156 ? -17.138 38.967 -62.766 1.00 33.91 153 LEU A CA 1
ATOM 1188 C C . LEU A 1 156 ? -15.620 39.086 -62.990 1.00 32.74 153 LEU A C 1
ATOM 1189 O O . LEU A 1 156 ? -15.141 40.068 -63.598 1.00 31.65 153 LEU A O 1
ATOM 1194 N N . ALA A 1 157 ? -14.885 38.112 -62.457 1.00 32.67 154 ALA A N 1
ATOM 1195 C CA . ALA A 1 157 ? -13.436 37.931 -62.695 1.00 31.96 154 ALA A CA 1
ATOM 1196 C C . ALA A 1 157 ? -13.169 36.461 -63.022 1.00 32.34 154 ALA A C 1
ATOM 1197 O O . ALA A 1 157 ? -13.527 35.601 -62.233 1.00 34.72 154 ALA A O 1
ATOM 1199 N N . ARG A 1 158 ? -12.564 36.143 -64.167 1.00 32.42 155 ARG A N 1
ATOM 1200 C CA . ARG A 1 158 ? -12.239 34.741 -64.422 1.00 33.16 155 ARG A CA 1
ATOM 1201 C C . ARG A 1 158 ? -11.205 34.266 -63.408 1.00 31.16 155 ARG A C 1
ATOM 1202 O O . ARG A 1 158 ? -11.285 33.142 -62.952 1.00 32.62 155 ARG A O 1
ATOM 1210 N N . ASN A 1 159 ? -10.227 35.095 -63.047 1.00 29.63 156 ASN A N 1
ATOM 1211 C CA . ASN A 1 159 ? -9.139 34.663 -62.123 1.00 26.66 156 ASN A CA 1
ATOM 1212 C C . ASN A 1 159 ? -8.939 35.744 -61.108 1.00 25.86 156 ASN A C 1
ATOM 1213 O O . ASN A 1 159 ? -9.250 36.894 -61.390 1.00 26.71 156 ASN A O 1
ATOM 1218 N N . ILE A 1 160 ? -8.399 35.416 -59.932 1.00 24.07 157 ILE A N 1
ATOM 1219 C CA . ILE A 1 160 ? -8.182 36.425 -58.936 1.00 22.29 157 ILE A CA 1
ATOM 1220 C C . ILE A 1 160 ? -6.792 36.275 -58.357 1.00 22.39 157 ILE A C 1
ATOM 1221 O O . ILE A 1 160 ? -6.225 35.150 -58.284 1.00 21.72 157 ILE A O 1
ATOM 1226 N N . GLY A 1 161 ? -6.217 37.415 -57.949 1.00 21.35 158 GLY A N 1
ATOM 1227 C CA . GLY A 1 161 ? -4.858 37.407 -57.454 1.00 20.82 158 GLY A CA 1
ATOM 1228 C C . GLY A 1 161 ? -4.524 38.642 -56.615 1.00 20.96 158 GLY A C 1
ATOM 1229 O O . GLY A 1 161 ? -5.426 39.381 -56.173 1.00 22.28 158 GLY A O 1
ATOM 1230 N N . VAL A 1 162 ? -3.232 38.842 -56.403 1.00 19.00 159 VAL A N 1
ATOM 1231 C CA . VAL A 1 162 ? -2.731 39.848 -55.504 1.00 20.40 159 VAL A CA 1
ATOM 1232 C C . VAL A 1 162 ? -1.520 40.518 -56.119 1.00 19.99 159 VAL A C 1
ATOM 1233 O O . VAL A 1 162 ? -0.986 40.097 -57.145 1.00 18.97 159 VAL A O 1
ATOM 1237 N N . SER A 1 163 ? -1.106 41.583 -55.473 1.00 20.10 160 SER A N 1
ATOM 1238 C CA . SER A 1 163 ? -0.044 42.368 -56.023 1.00 20.00 160 SER A CA 1
ATOM 1239 C C . SER A 1 163 ? 0.726 43.033 -54.903 1.00 18.80 160 SER A C 1
ATOM 1240 O O . SER A 1 163 ? 0.131 43.539 -53.941 1.00 18.75 160 SER A O 1
ATOM 1243 N N . ASN A 1 164 ? 2.039 42.960 -55.017 1.00 17.48 161 ASN A N 1
ATOM 1244 C CA . ASN A 1 164 ? 2.933 43.549 -54.077 1.00 18.26 161 ASN A CA 1
ATOM 1245 C C . ASN A 1 164 ? 2.871 42.841 -52.732 1.00 18.33 161 ASN A C 1
ATOM 1246 O O . ASN A 1 164 ? 3.143 43.462 -51.707 1.00 18.81 161 ASN A O 1
ATOM 1251 N N . PHE A 1 165 ? 2.477 41.577 -52.748 1.00 17.56 162 PHE A N 1
ATOM 1252 C CA . PHE A 1 165 ? 2.393 40.753 -51.507 1.00 18.41 162 PHE A CA 1
ATOM 1253 C C . PHE A 1 165 ? 3.705 40.104 -51.143 1.00 17.51 162 PHE A C 1
ATOM 1254 O O . PHE A 1 165 ? 4.416 39.612 -52.038 1.00 18.75 162 PHE A O 1
ATOM 1262 N N . THR A 1 166 ? 4.033 40.150 -49.851 1.00 17.28 163 THR A N 1
ATOM 1263 C CA . THR A 1 166 ? 5.149 39.406 -49.293 1.00 18.11 163 THR A CA 1
ATOM 1264 C C . THR A 1 166 ? 4.668 37.969 -49.052 1.00 18.17 163 THR A C 1
ATOM 1265 O O . THR A 1 166 ? 3.444 37.677 -49.109 1.00 18.53 163 THR A O 1
ATOM 1269 N N . ILE A 1 167 ? 5.603 37.087 -48.762 1.00 17.85 164 ILE A N 1
ATOM 1270 C CA . ILE A 1 167 ? 5.270 35.739 -48.314 1.00 17.56 164 ILE A CA 1
ATOM 1271 C C . ILE A 1 167 ? 4.292 35.715 -47.166 1.00 19.56 164 ILE A C 1
ATOM 1272 O O . ILE A 1 167 ? 3.306 34.945 -47.194 1.00 19.63 164 ILE A O 1
ATOM 1277 N N . GLU A 1 168 ? 4.521 36.545 -46.146 1.00 21.99 165 GLU A N 1
ATOM 1278 C CA . GLU A 1 168 ? 3.571 36.545 -44.988 1.00 25.63 165 GLU A CA 1
ATOM 1279 C C . GLU A 1 168 ? 2.181 37.048 -45.396 1.00 25.23 165 GLU A C 1
ATOM 1280 O O . GLU A 1 168 ? 1.177 36.573 -44.878 1.00 25.41 165 GLU A O 1
ATOM 1286 N N . 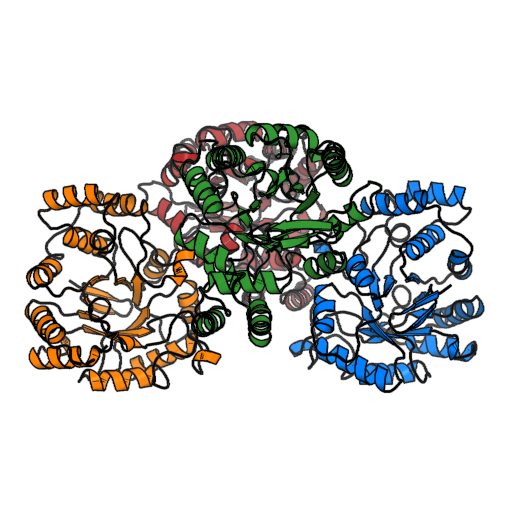ASN A 1 169 ? 2.136 38.026 -46.315 1.00 24.78 166 ASN A N 1
ATOM 1287 C CA . ASN A 1 169 ? 0.881 38.489 -46.880 1.00 24.47 166 ASN A CA 1
ATOM 1288 C C . ASN A 1 169 ? 0.165 37.350 -47.632 1.00 24.41 166 ASN A C 1
ATOM 1289 O O . ASN A 1 169 ? -1.057 37.176 -47.531 1.00 24.21 166 ASN A O 1
ATOM 1294 N N . LEU A 1 170 ? 0.929 36.571 -48.395 1.00 24.01 167 LEU A N 1
ATOM 1295 C CA . LEU A 1 170 ? 0.350 35.387 -49.026 1.00 23.80 167 LEU A CA 1
ATOM 1296 C C . LEU A 1 170 ? -0.131 34.386 -47.999 1.00 24.69 167 LEU A C 1
ATOM 1297 O O . LEU A 1 170 ? -1.220 33.892 -48.132 1.00 24.60 167 LEU A O 1
ATOM 1302 N N . LYS A 1 171 ? 0.674 34.113 -46.964 1.00 25.88 168 LYS A N 1
ATOM 1303 C CA . LYS A 1 171 ? 0.261 33.171 -45.939 1.00 27.46 168 LYS A CA 1
ATOM 1304 C C . LYS A 1 171 ? -1.038 33.626 -45.273 1.00 28.60 168 LYS A C 1
ATOM 1305 O O . LYS A 1 171 ? -1.825 32.805 -44.877 1.00 27.31 168 LYS A O 1
ATOM 1311 N N . SER A 1 172 ? -1.295 34.932 -45.159 1.00 30.17 169 SER A N 1
ATOM 1312 C CA . SER A 1 172 ? -2.574 35.318 -44.489 1.00 31.31 169 SER A CA 1
ATOM 1313 C C . SER A 1 172 ? -3.733 34.658 -45.221 1.00 32.84 169 SER A C 1
ATOM 1314 O O . SER A 1 172 ? -4.672 34.136 -44.592 1.00 35.18 169 SER A O 1
ATOM 1317 N N . ILE A 1 173 ? -3.649 34.618 -46.548 1.00 31.99 170 ILE A N 1
ATOM 1318 C CA . ILE A 1 173 ? -4.739 34.077 -47.340 1.00 33.45 170 ILE A CA 1
ATOM 1319 C C . ILE A 1 173 ? -4.749 32.529 -47.438 1.00 35.52 170 ILE A C 1
ATOM 1320 O O . ILE A 1 173 ? -5.812 31.872 -47.302 1.00 35.62 170 ILE A O 1
ATOM 1325 N N . LEU A 1 174 ? -3.569 31.962 -47.722 1.00 35.29 171 LEU A N 1
ATOM 1326 C CA . LEU A 1 174 ? -3.393 30.512 -47.823 1.00 36.30 171 LEU A CA 1
ATOM 1327 C C . LEU A 1 174 ? -3.736 29.824 -46.514 1.00 38.01 171 LEU A C 1
ATOM 1328 O O . LEU A 1 174 ? -4.355 28.779 -46.544 1.00 38.45 171 LEU A O 1
ATOM 1333 N N . ASP A 1 175 ? -3.305 30.401 -45.372 1.00 39.08 172 ASP A N 1
ATOM 1334 C CA . ASP A 1 175 ? -3.633 29.821 -44.046 1.00 42.41 172 ASP A CA 1
ATOM 1335 C C . ASP A 1 175 ? -5.100 29.958 -43.608 1.00 44.24 172 ASP A C 1
ATOM 1336 O O . ASP A 1 175 ? -5.549 29.206 -42.737 1.00 46.48 172 ASP A O 1
ATOM 1341 N N . ALA A 1 176 ? -5.852 30.898 -44.185 1.00 44.76 173 ALA A N 1
ATOM 1342 C CA . ALA A 1 176 ? -7.279 31.012 -43.856 1.00 46.71 173 ALA A CA 1
ATOM 1343 C C . ALA A 1 176 ? -8.048 29.907 -44.568 1.00 48.74 173 ALA A C 1
ATOM 1344 O O . ALA A 1 176 ? -7.517 29.194 -45.447 1.00 49.08 173 ALA A O 1
ATOM 1346 N N . ASN A 1 177 ? -9.300 29.745 -44.181 1.00 50.43 174 ASN A N 1
ATOM 1347 C CA . ASN A 1 177 ? -10.089 28.732 -44.824 1.00 52.33 174 ASN A CA 1
ATOM 1348 C C . ASN A 1 177 ? -10.789 29.425 -45.920 1.00 51.84 174 ASN A C 1
ATOM 1349 O O . ASN A 1 177 ? -11.682 30.259 -45.675 1.00 52.35 174 ASN A O 1
ATOM 1354 N N . THR A 1 178 ? -10.342 29.105 -47.130 1.00 50.63 175 THR A N 1
ATOM 1355 C CA . THR A 1 178 ? -10.783 29.815 -48.321 1.00 48.70 175 THR A CA 1
ATOM 1356 C C . THR A 1 178 ? -11.194 28.856 -49.445 1.00 48.69 175 THR A C 1
ATOM 1357 O O . THR A 1 178 ? -10.791 27.690 -49.478 1.00 49.43 175 THR A O 1
ATOM 1361 N N . ASP A 1 179 ? -12.021 29.352 -50.350 1.00 47.92 176 ASP A N 1
ATOM 1362 C CA . ASP A 1 179 ? -12.370 28.644 -51.566 1.00 48.43 176 ASP A CA 1
ATOM 1363 C C . ASP A 1 179 ? -11.168 28.415 -52.495 1.00 46.60 176 ASP A C 1
ATOM 1364 O O . ASP A 1 179 ? -10.957 27.321 -52.965 1.00 47.30 176 ASP A O 1
ATOM 1369 N N . SER A 1 180 ? -10.391 29.450 -52.791 1.00 44.27 177 SER A N 1
ATOM 1370 C CA . SER A 1 180 ? -9.299 29.290 -53.769 1.00 42.82 177 SER A CA 1
ATOM 1371 C C . SER A 1 180 ? -8.122 30.161 -53.383 1.00 40.93 177 SER A C 1
ATOM 1372 O O . SER A 1 180 ? -8.230 30.996 -52.490 1.00 40.88 177 SER A O 1
ATOM 1375 N N . ILE A 1 181 ? -6.999 29.973 -54.060 1.00 39.08 178 ILE A N 1
ATOM 1376 C CA . ILE A 1 181 ? -5.849 30.768 -53.727 1.00 36.68 178 ILE A CA 1
ATOM 1377 C C . ILE A 1 181 ? -5.426 31.665 -54.858 1.00 33.75 178 ILE A C 1
ATOM 1378 O O . ILE A 1 181 ? -5.792 31.423 -56.033 1.00 34.36 178 ILE A O 1
ATOM 1383 N N . PRO A 1 182 ? -4.604 32.678 -54.536 1.00 30.14 179 PRO A N 1
ATOM 1384 C CA . PRO A 1 182 ? -4.280 33.638 -55.574 1.00 26.89 179 PRO A CA 1
ATOM 1385 C C . PRO A 1 182 ? -3.580 32.910 -56.672 1.00 25.75 179 PRO A C 1
ATOM 1386 O O . PRO A 1 182 ? -2.738 32.025 -56.387 1.00 24.91 179 PRO A O 1
ATOM 1390 N N . VAL A 1 183 ? -3.877 33.277 -57.918 1.00 23.37 180 VAL A N 1
ATOM 1391 C CA . VAL A 1 183 ? -3.166 32.643 -59.021 1.00 23.49 180 VAL A CA 1
ATOM 1392 C C . VAL A 1 183 ? -1.965 33.439 -59.569 1.00 21.77 180 VAL A C 1
ATOM 1393 O O . VAL A 1 183 ? -1.170 32.896 -60.312 1.00 20.54 180 VAL A O 1
ATOM 1397 N N . VAL A 1 184 ? -1.861 34.690 -59.118 1.00 21.15 181 VAL A N 1
ATOM 1398 C CA . VAL A 1 184 ? -0.892 35.657 -59.569 1.00 20.59 181 VAL A CA 1
ATOM 1399 C C . VAL A 1 184 ? -0.507 36.512 -58.377 1.00 20.21 181 VAL A C 1
ATOM 1400 O O . VAL A 1 184 ? -1.351 36.836 -57.528 1.00 19.43 181 VAL A O 1
ATOM 1404 N N . ASN A 1 185 ? 0.767 36.918 -58.363 1.00 19.33 182 ASN A N 1
ATOM 1405 C CA . ASN A 1 185 ? 1.246 37.938 -57.499 1.00 18.12 182 ASN A CA 1
ATOM 1406 C C . ASN A 1 185 ? 2.068 38.840 -58.431 1.00 19.87 182 ASN A C 1
ATOM 1407 O O . ASN A 1 185 ? 3.161 38.450 -58.971 1.00 18.35 182 ASN A O 1
ATOM 1412 N N . GLN A 1 186 ? 1.537 40.038 -58.666 1.00 20.25 183 GLN A N 1
ATOM 1413 C CA . GLN A 1 186 ? 2.181 40.985 -59.543 1.00 19.29 183 GLN A CA 1
ATOM 1414 C C . GLN A 1 186 ? 3.077 41.846 -58.710 1.00 20.14 183 GLN A C 1
ATOM 1415 O O . GLN A 1 186 ? 2.569 42.592 -57.858 1.00 20.58 183 GLN A O 1
ATOM 1421 N N . ILE A 1 187 ? 4.401 41.740 -58.950 1.00 19.29 184 ILE A N 1
ATOM 1422 C CA . ILE A 1 187 ? 5.413 42.484 -58.169 1.00 20.23 184 ILE A CA 1
ATOM 1423 C C . ILE A 1 187 ? 6.412 43.262 -59.115 1.00 21.23 184 ILE A C 1
ATOM 1424 O O . ILE A 1 187 ? 6.485 42.943 -60.344 1.00 20.99 184 ILE A O 1
ATOM 1429 N N . GLU A 1 188 ? 7.125 44.281 -58.562 1.00 20.18 185 GLU A N 1
ATOM 1430 C CA . GLU A 1 188 ? 8.263 44.849 -59.254 1.00 20.31 185 GLU A CA 1
ATOM 1431 C C . GLU A 1 188 ? 9.272 43.781 -59.366 1.00 19.15 185 GLU A C 1
ATOM 1432 O O . GLU A 1 188 ? 9.699 43.183 -58.343 1.00 17.77 185 GLU A O 1
ATOM 1438 N N . PHE A 1 189 ? 9.690 43.558 -60.588 1.00 19.07 186 PHE A N 1
ATOM 1439 C CA . PHE A 1 189 ? 10.751 42.557 -60.827 1.00 20.23 186 PHE A CA 1
ATOM 1440 C C . PHE A 1 189 ? 11.573 42.900 -62.056 1.00 20.83 186 PHE A C 1
ATOM 1441 O O . PHE A 1 189 ? 11.005 43.192 -63.117 1.00 21.32 186 PHE A O 1
ATOM 1449 N N . SER A 1 190 ? 12.900 42.892 -61.911 1.00 21.79 187 SER A N 1
ATOM 1450 C CA . SER A 1 190 ? 13.840 43.223 -63.006 1.00 21.95 187 SER A CA 1
ATOM 1451 C C . SER A 1 190 ? 15.176 42.590 -62.635 1.00 22.25 187 SER A C 1
ATOM 1452 O O . SER A 1 190 ? 15.319 42.110 -61.513 1.00 22.12 187 SER A O 1
ATOM 1455 N N . ALA A 1 191 ? 16.126 42.568 -63.571 1.00 21.77 188 ALA A N 1
ATOM 1456 C CA . ALA A 1 191 ? 17.484 42.045 -63.272 1.00 24.08 188 ALA A CA 1
ATOM 1457 C C . ALA A 1 191 ? 18.197 42.749 -62.065 1.00 24.29 188 ALA A C 1
ATOM 1458 O O . ALA A 1 191 ? 19.035 42.162 -61.348 1.00 24.43 188 ALA A O 1
ATOM 1460 N N . TYR A 1 192 ? 17.832 44.014 -61.846 1.00 24.80 189 TYR A N 1
ATOM 1461 C CA . TYR A 1 192 ? 18.267 44.785 -60.658 1.00 23.27 189 TYR A CA 1
ATOM 1462 C C . TYR A 1 192 ? 17.340 44.635 -59.440 1.00 22.72 189 TYR A C 1
ATOM 1463 O O . TYR A 1 192 ? 17.594 45.250 -58.402 1.00 23.56 189 TYR A O 1
ATOM 1472 N N . LEU A 1 193 ? 16.310 43.789 -59.528 1.00 21.23 190 LEU A N 1
ATOM 1473 C CA . LEU A 1 193 ? 15.419 43.582 -58.402 1.00 22.14 190 LEU A CA 1
ATOM 1474 C C . LEU A 1 193 ? 14.840 42.178 -58.432 1.00 21.96 190 LEU A C 1
ATOM 1475 O O . LEU A 1 193 ? 13.700 41.986 -58.827 1.00 21.07 190 LEU A O 1
ATOM 1480 N N . GLN A 1 194 ? 15.639 41.171 -58.072 1.00 23.13 191 GLN A N 1
ATOM 1481 C CA . GLN A 1 194 ? 15.165 39.765 -58.309 1.00 22.80 191 GLN A CA 1
ATOM 1482 C C . GLN A 1 194 ? 14.192 39.199 -57.265 1.00 22.30 191 GLN A C 1
ATOM 1483 O O . GLN A 1 194 ? 13.685 38.061 -57.389 1.00 20.85 191 GLN A O 1
ATOM 1489 N N . ASP A 1 195 ? 13.975 39.991 -56.214 1.00 21.41 192 ASP A N 1
ATOM 1490 C CA . ASP A 1 195 ? 13.093 39.613 -55.125 1.00 21.31 192 ASP A CA 1
ATOM 1491 C C . ASP A 1 195 ? 12.597 40.842 -54.442 1.00 21.87 192 ASP A C 1
ATOM 1492 O O . ASP A 1 195 ? 13.295 41.370 -53.576 1.00 21.80 192 ASP A O 1
ATOM 1497 N N . GLN A 1 196 ? 11.374 41.268 -54.801 1.00 21.42 193 GLN A N 1
ATOM 1498 C CA . GLN A 1 196 ? 10.810 42.535 -54.344 1.00 20.78 193 GLN A CA 1
ATOM 1499 C C . GLN A 1 196 ? 10.838 42.552 -52.821 1.00 21.23 193 GLN A C 1
ATOM 1500 O O . GLN A 1 196 ? 11.178 43.583 -52.193 1.00 18.83 193 GLN A O 1
ATOM 1506 N N . THR A 1 197 ? 10.478 41.383 -52.252 1.00 19.87 194 THR A N 1
ATOM 1507 C C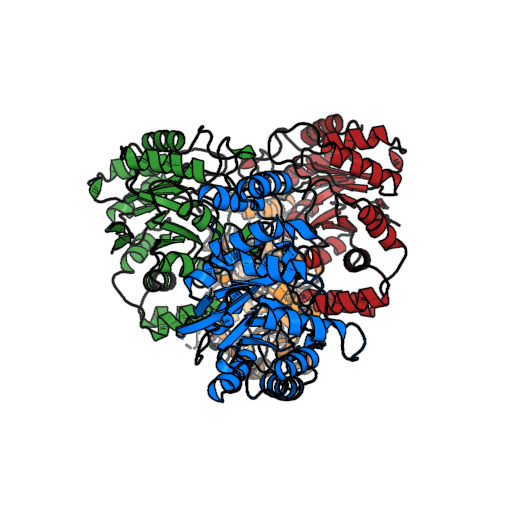A . THR A 1 197 ? 10.588 41.111 -50.812 1.00 19.55 194 THR A CA 1
ATOM 1508 C C . THR A 1 197 ? 11.151 39.683 -50.697 1.00 20.07 194 THR A C 1
ATOM 1509 O O . THR A 1 197 ? 11.122 38.912 -51.681 1.00 18.02 194 THR A O 1
ATOM 1513 N N . PRO A 1 198 ? 11.682 39.329 -49.532 1.00 21.19 195 PRO A N 1
ATOM 1514 C CA . PRO A 1 198 ? 12.597 38.206 -49.452 1.00 21.70 195 PRO A CA 1
ATOM 1515 C C . PRO A 1 198 ? 11.972 36.907 -49.837 1.00 21.89 195 PRO A C 1
ATOM 1516 O O . PRO A 1 198 ? 10.846 36.631 -49.430 1.00 23.17 195 PRO A O 1
ATOM 1520 N N . GLY A 1 199 ? 12.656 36.170 -50.705 1.00 21.54 196 GLY A N 1
ATOM 1521 C CA . GLY A 1 199 ? 12.184 34.891 -51.253 1.00 21.92 196 GLY A CA 1
ATOM 1522 C C . GLY A 1 199 ? 10.850 34.870 -52.003 1.00 21.26 196 GLY A C 1
ATOM 1523 O O . GLY A 1 199 ? 10.303 33.777 -52.279 1.00 21.21 196 GLY A O 1
ATOM 1524 N N . ILE A 1 200 ? 10.292 36.037 -52.305 1.00 20.80 197 ILE A N 1
ATOM 1525 C CA . ILE A 1 200 ? 8.947 36.063 -52.898 1.00 21.37 197 ILE A CA 1
ATOM 1526 C C . ILE A 1 200 ? 8.751 35.300 -54.263 1.00 21.83 197 ILE A C 1
ATOM 1527 O O . ILE A 1 200 ? 7.745 34.577 -54.426 1.00 22.80 197 ILE A O 1
ATOM 1532 N N . VAL A 1 201 ? 9.684 35.470 -55.204 1.00 21.73 198 VAL A N 1
ATOM 1533 C CA . VAL A 1 201 ? 9.588 34.827 -56.500 1.00 21.49 198 VAL A CA 1
ATOM 1534 C C . VAL A 1 201 ? 9.665 33.294 -56.248 1.00 23.24 198 VAL A C 1
ATOM 1535 O O . VAL A 1 201 ? 8.885 32.536 -56.780 1.00 23.98 198 VAL A O 1
ATOM 1539 N N . GLU A 1 202 ? 10.572 32.858 -55.403 1.00 24.05 199 GLU A N 1
ATOM 1540 C CA . GLU A 1 202 ? 10.817 31.432 -55.256 1.00 24.69 199 GLU A CA 1
ATOM 1541 C C . GLU A 1 202 ? 9.676 30.777 -54.516 1.00 24.49 199 GLU A C 1
ATOM 1542 O O . GLU A 1 202 ? 9.288 29.620 -54.801 1.00 23.66 199 GLU A O 1
ATOM 1548 N N . TYR A 1 203 ? 9.159 31.498 -53.521 1.00 23.56 200 TYR A N 1
ATOM 1549 C CA . TYR A 1 203 ? 8.123 30.879 -52.697 1.00 24.63 200 TYR A CA 1
ATOM 1550 C C . TYR A 1 203 ? 6.827 30.721 -53.554 1.00 23.58 200 TYR A C 1
ATOM 1551 O O . TYR A 1 203 ? 6.185 29.657 -53.543 1.00 24.29 200 TYR A O 1
ATOM 1560 N N . SER A 1 204 ? 6.516 31.770 -54.295 1.00 21.70 201 SER A N 1
ATOM 1561 C CA . SER A 1 204 ? 5.316 31.878 -55.147 1.00 23.05 201 SER A CA 1
ATOM 1562 C C . SER A 1 204 ? 5.409 30.868 -56.237 1.00 23.12 201 SER A C 1
ATOM 1563 O O . SER A 1 204 ? 4.412 30.139 -56.498 1.00 25.22 201 SER A O 1
ATOM 1566 N N . GLN A 1 205 ? 6.585 30.776 -56.851 1.00 20.96 202 GLN A N 1
ATOM 1567 C CA . GLN A 1 205 ? 6.698 29.834 -57.950 1.00 23.98 202 GLN A CA 1
ATOM 1568 C C . GLN A 1 205 ? 6.516 28.396 -57.400 1.00 24.80 202 GLN A C 1
ATOM 1569 O O . GLN A 1 205 ? 5.855 27.556 -58.028 1.00 26.18 202 GLN A O 1
ATOM 1575 N N . GLN A 1 206 ? 7.015 28.135 -56.206 1.00 25.38 203 GLN A N 1
ATOM 1576 C CA . GLN A 1 206 ? 6.929 26.768 -55.698 1.00 27.70 203 GLN A CA 1
ATOM 1577 C C . GLN A 1 206 ? 5.459 26.423 -55.397 1.00 28.90 203 GLN A C 1
ATOM 1578 O O . GLN A 1 206 ? 5.015 25.318 -55.680 1.00 32.18 203 GLN A O 1
ATOM 1584 N N . GLN A 1 207 ? 4.707 27.378 -54.880 1.00 28.38 204 GLN A N 1
ATOM 1585 C CA . GLN A 1 207 ? 3.271 27.220 -54.630 1.00 28.78 204 GLN A CA 1
ATOM 1586 C C . GLN A 1 207 ? 2.450 27.203 -55.902 1.00 28.93 204 GLN A C 1
ATOM 1587 O O . GLN A 1 207 ? 1.273 27.056 -55.817 1.00 30.18 204 GLN A O 1
ATOM 1593 N N . GLY A 1 208 ? 3.029 27.488 -57.057 1.00 28.38 205 GLY A N 1
ATOM 1594 C CA . GLY A 1 208 ? 2.262 27.529 -58.309 1.00 27.69 205 GLY A CA 1
ATOM 1595 C C . GLY A 1 208 ? 1.542 28.844 -58.591 1.00 26.72 205 GLY A C 1
ATOM 1596 O O . GLY A 1 208 ? 0.659 28.886 -59.446 1.00 27.55 205 GLY A O 1
ATOM 1597 N N . ILE A 1 209 ? 1.887 29.896 -57.855 1.00 23.98 206 ILE A N 1
ATOM 1598 C CA . ILE A 1 209 ? 1.399 31.245 -58.107 1.00 23.78 206 ILE A CA 1
ATOM 1599 C C . ILE A 1 209 ? 2.289 31.890 -59.235 1.00 25.20 206 ILE A C 1
ATOM 1600 O O . ILE A 1 209 ? 3.534 31.925 -59.111 1.00 24.82 206 ILE A O 1
ATOM 1605 N N . LEU A 1 210 ? 1.679 32.357 -60.333 1.00 23.99 207 LEU A N 1
ATOM 1606 C CA . LEU A 1 210 ? 2.488 33.014 -61.360 1.00 24.11 207 LEU A CA 1
ATOM 1607 C C . LEU A 1 210 ? 2.953 34.383 -60.904 1.00 22.69 207 LEU A C 1
ATOM 1608 O O . LEU A 1 210 ? 2.169 35.178 -60.404 1.00 24.25 207 LEU A O 1
ATOM 1613 N N . ILE A 1 211 ? 4.216 34.677 -61.107 1.00 22.16 208 ILE A N 1
ATOM 1614 C CA . ILE A 1 211 ? 4.723 36.033 -60.891 1.00 20.48 208 ILE A CA 1
ATOM 1615 C C . ILE A 1 211 ? 4.577 36.876 -62.150 1.00 20.21 208 ILE A C 1
ATOM 1616 O O . ILE A 1 211 ? 5.044 36.476 -63.220 1.00 21.43 208 ILE A O 1
ATOM 1621 N N . GLU A 1 212 ? 3.932 38.040 -62.054 1.00 20.17 209 GLU A N 1
ATOM 1622 C CA . GLU A 1 212 ? 4.021 38.995 -63.139 1.00 20.71 209 GLU A CA 1
ATOM 1623 C C . GLU A 1 212 ? 5.022 40.086 -62.692 1.00 20.75 209 GLU A C 1
ATOM 1624 O O . GLU A 1 212 ? 5.070 40.522 -61.495 1.00 20.55 209 GLU A O 1
ATOM 1630 N N . ALA A 1 213 ? 5.801 40.543 -63.649 1.00 19.53 210 ALA A N 1
ATOM 1631 C CA . ALA A 1 213 ? 6.844 41.479 -63.311 1.00 19.87 210 ALA A CA 1
ATOM 1632 C C . ALA A 1 213 ? 6.507 42.825 -63.855 1.00 19.98 210 ALA A C 1
ATOM 1633 O O . ALA A 1 213 ? 6.451 43.018 -65.109 1.00 19.80 210 ALA A O 1
ATOM 1635 N N . TYR A 1 214 ? 6.310 43.779 -62.964 1.00 19.85 211 TYR A N 1
ATOM 1636 C CA . TYR A 1 214 ? 6.296 45.147 -63.514 1.00 22.15 211 TYR A CA 1
ATOM 1637 C C . TYR A 1 214 ? 7.641 45.807 -63.305 1.00 22.31 211 TYR A C 1
ATOM 1638 O O . TYR A 1 214 ? 8.493 45.280 -62.606 1.00 23.88 211 TYR A O 1
ATOM 1647 N N . GLY A 1 215 ? 7.826 46.952 -63.944 1.00 22.71 212 GLY A N 1
ATOM 1648 C CA . GLY A 1 215 ? 9.112 47.683 -63.961 1.00 21.51 212 GLY A CA 1
ATOM 1649 C C . GLY A 1 215 ? 10.295 46.876 -64.460 1.00 21.13 212 GLY A C 1
ATOM 1650 O O . GLY A 1 215 ? 11.388 47.067 -63.977 1.00 18.85 212 GLY A O 1
ATOM 1651 N N . PRO A 1 216 ? 10.072 45.928 -65.408 1.00 22.44 213 PRO A N 1
ATOM 1652 C CA . PRO A 1 216 ? 11.198 45.045 -65.872 1.00 22.47 213 PRO A CA 1
ATOM 1653 C C . PRO A 1 216 ? 12.370 45.735 -66.604 1.00 24.76 213 PRO A C 1
ATOM 1654 O O . PRO A 1 216 ? 13.513 45.152 -66.715 1.00 24.86 213 PRO A O 1
ATOM 1658 N N . LEU A 1 217 ? 12.106 46.918 -67.137 1.00 23.32 214 LEU A N 1
ATOM 1659 C CA . LEU A 1 217 ? 13.134 47.632 -67.838 1.00 26.11 214 LEU A CA 1
ATOM 1660 C C . LEU A 1 217 ? 13.867 48.615 -66.916 1.00 26.74 214 LEU A C 1
ATOM 1661 O O . LEU A 1 217 ? 14.721 49.356 -67.386 1.00 27.62 214 LEU A O 1
ATOM 1666 N N . GLY A 1 218 ? 13.583 48.587 -65.597 1.00 25.85 215 GLY A N 1
ATOM 1667 C CA . GLY A 1 218 ? 14.338 49.463 -64.654 1.00 25.52 215 GLY A CA 1
ATOM 1668 C C . GLY A 1 218 ? 15.828 49.652 -64.942 1.00 26.19 215 GLY A C 1
ATOM 1669 O O . GLY A 1 218 ? 16.322 50.789 -64.972 1.00 27.95 215 GLY A O 1
ATOM 1670 N N . PRO A 1 219 ? 16.538 48.546 -65.202 1.00 26.41 216 PRO A N 1
ATOM 1671 C CA . PRO A 1 219 ? 18.002 48.557 -65.394 1.00 27.99 216 PRO A CA 1
ATOM 1672 C C . PRO A 1 219 ? 18.442 49.529 -66.455 1.00 29.93 216 PRO A C 1
ATOM 1673 O O . PRO A 1 219 ? 19.537 50.103 -66.351 1.00 31.99 216 PRO A O 1
ATOM 1677 N N . ILE A 1 220 ? 17.544 49.744 -67.418 1.00 30.75 217 ILE A N 1
ATOM 1678 C CA . ILE A 1 220 ? 17.798 50.478 -68.643 1.00 32.54 217 ILE A CA 1
ATOM 1679 C C . ILE A 1 220 ? 17.168 51.833 -68.534 1.00 31.71 217 ILE A C 1
ATOM 1680 O O . ILE A 1 220 ? 17.769 52.805 -68.937 1.00 30.73 217 ILE A O 1
ATOM 1685 N N . THR A 1 221 ? 15.965 51.889 -67.946 1.00 30.15 218 THR A N 1
ATOM 1686 C CA . THR A 1 221 ? 15.226 53.170 -67.814 1.00 28.67 218 THR A CA 1
ATOM 1687 C C . THR A 1 221 ? 15.714 54.063 -66.679 1.00 30.17 218 THR A C 1
ATOM 1688 O O . THR A 1 221 ? 15.749 55.290 -66.816 1.00 28.81 218 THR A O 1
ATOM 1692 N N . GLN A 1 222 ? 16.061 53.443 -65.539 1.00 30.55 219 GLN A N 1
ATOM 1693 C CA . GLN A 1 222 ? 16.570 54.213 -64.417 1.00 31.85 219 GLN A CA 1
ATOM 1694 C C . GLN A 1 222 ? 17.891 53.756 -63.863 1.00 32.52 219 GLN A C 1
ATOM 1695 O O . GLN A 1 222 ? 18.370 54.354 -62.914 1.00 33.55 219 GLN A O 1
ATOM 1701 N N . GLY A 1 223 ? 18.426 52.642 -64.365 1.00 32.73 220 GLY A N 1
ATOM 1702 C CA . GLY A 1 223 ? 19.579 51.988 -63.768 1.00 32.79 220 GLY A CA 1
ATOM 1703 C C . GLY A 1 223 ? 20.946 52.292 -64.393 1.00 35.43 220 GLY A C 1
ATOM 1704 O O . GLY A 1 223 ? 21.970 51.828 -63.876 1.00 35.34 220 GLY A O 1
ATOM 1705 N N . ARG A 1 224 ? 20.957 53.049 -65.503 1.00 35.44 221 ARG A N 1
ATOM 1706 C CA . ARG A 1 224 ? 22.177 53.488 -66.196 1.00 37.16 221 ARG A CA 1
ATOM 1707 C C . ARG A 1 224 ? 22.855 54.679 -65.436 1.00 37.94 221 ARG A C 1
ATOM 1708 O O . ARG A 1 224 ? 22.136 55.568 -64.924 1.00 37.48 221 ARG A O 1
ATOM 1716 N N . PRO A 1 225 ? 24.224 54.682 -65.292 1.00 38.46 222 PRO A N 1
ATOM 1717 C CA . PRO A 1 225 ? 25.190 53.596 -65.546 1.00 38.11 222 PRO A CA 1
ATOM 1718 C C . PRO A 1 225 ? 25.139 52.563 -64.419 1.00 37.40 222 PRO A C 1
ATOM 1719 O O . PRO A 1 225 ? 24.993 52.915 -63.243 1.00 36.81 222 PRO A O 1
ATOM 1723 N N . GLY A 1 226 ? 25.258 51.297 -64.779 1.00 36.71 223 GLY A N 1
ATOM 1724 C CA . GLY A 1 226 ? 25.400 50.244 -63.806 1.00 35.89 223 GLY A CA 1
ATOM 1725 C C . GLY A 1 226 ? 25.991 49.020 -64.482 1.00 35.74 223 GLY A C 1
ATOM 1726 O O . GLY A 1 226 ? 26.111 48.991 -65.700 1.00 35.46 223 GLY A O 1
ATOM 1727 N N . PRO A 1 227 ? 26.293 47.982 -63.702 1.00 36.03 224 PRO A N 1
ATOM 1728 C CA . PRO A 1 227 ? 27.058 46.788 -64.141 1.00 36.93 224 PRO A CA 1
ATOM 1729 C C . PRO A 1 227 ? 26.423 45.990 -65.283 1.00 36.80 224 PRO A C 1
ATOM 1730 O O . PRO A 1 227 ? 27.110 45.213 -65.946 1.00 36.93 224 PRO A O 1
ATOM 1734 N N . LEU A 1 228 ? 25.135 46.182 -65.538 1.00 36.06 225 LEU A N 1
ATOM 1735 C CA . LEU A 1 228 ? 24.505 45.469 -66.675 1.00 36.33 225 LEU A CA 1
ATOM 1736 C C . LEU A 1 228 ? 24.770 46.125 -68.068 1.00 37.56 225 LEU A C 1
ATOM 1737 O O . LEU A 1 228 ? 24.636 45.483 -69.137 1.00 36.24 225 LEU A O 1
ATOM 1742 N N . ASP A 1 229 ? 25.171 47.398 -68.058 1.00 39.57 226 ASP A N 1
ATOM 1743 C CA . ASP A 1 229 ? 25.391 48.102 -69.339 1.00 41.83 226 ASP A CA 1
ATOM 1744 C C . ASP A 1 229 ? 26.383 47.335 -70.234 1.00 42.74 226 ASP A C 1
ATOM 1745 O O . ASP A 1 229 ? 26.073 47.040 -71.379 1.00 42.72 226 ASP A O 1
ATOM 1750 N N . LYS A 1 230 ? 27.517 46.945 -69.680 1.00 42.64 227 LYS A N 1
ATOM 1751 C CA . LYS A 1 230 ? 28.491 46.211 -70.461 1.00 45.28 227 LYS A CA 1
ATOM 1752 C C . LYS A 1 230 ? 27.921 44.865 -70.940 1.00 43.82 227 LYS A C 1
ATOM 1753 O O . LYS A 1 230 ? 28.255 44.424 -72.037 1.00 44.37 227 LYS A O 1
ATOM 1759 N N . VAL A 1 231 ? 27.081 44.213 -70.127 1.00 41.63 228 VAL A N 1
ATOM 1760 C CA . VAL A 1 231 ? 26.597 42.860 -70.438 1.00 40.20 228 VAL A CA 1
ATOM 1761 C C . VAL A 1 231 ? 25.538 42.929 -71.521 1.00 40.35 228 VAL A C 1
ATOM 1762 O O . VAL A 1 231 ? 25.549 42.139 -72.474 1.00 39.91 228 VAL A O 1
ATOM 1766 N N . LEU A 1 232 ? 24.590 43.853 -71.337 1.00 39.37 229 LEU A N 1
ATOM 1767 C CA . LEU A 1 232 ? 23.521 44.068 -72.311 1.00 39.02 229 LEU A CA 1
ATOM 1768 C C . LEU A 1 232 ? 24.064 44.561 -73.674 1.00 41.36 229 LEU A C 1
ATOM 1769 O O . LEU A 1 232 ? 23.581 44.163 -74.753 1.00 41.53 229 LEU A O 1
ATOM 1774 N N . SER A 1 233 ? 25.089 45.412 -73.624 1.00 43.33 230 SER A N 1
ATOM 1775 C CA . SER A 1 233 ? 25.695 45.936 -74.854 1.00 45.40 230 SER A CA 1
ATOM 1776 C C . SER A 1 233 ? 26.246 44.780 -75.698 1.00 46.33 230 SER A C 1
ATOM 1777 O O . SER A 1 233 ? 25.867 44.665 -76.880 1.00 46.70 230 SER A O 1
ATOM 1780 N N . LYS A 1 234 ? 27.084 43.925 -75.084 1.00 45.45 231 LYS A N 1
ATOM 1781 C CA . LYS A 1 234 ? 27.545 42.672 -75.710 1.00 46.42 231 LYS A CA 1
ATOM 1782 C C . LYS A 1 234 ? 26.424 41.712 -76.209 1.00 44.59 231 LYS A C 1
ATOM 1783 O O . LYS A 1 234 ? 26.543 41.124 -77.279 1.00 45.50 231 LYS A O 1
ATOM 1789 N N . LEU A 1 235 ? 25.358 41.506 -75.447 1.00 41.67 232 LEU A N 1
ATOM 1790 C CA . LEU A 1 235 ? 24.328 40.560 -75.935 1.00 41.31 232 LEU A CA 1
ATOM 1791 C C . LEU A 1 235 ? 23.445 41.157 -77.046 1.00 41.47 232 LEU A C 1
ATOM 1792 O O . LEU A 1 235 ? 22.925 40.422 -77.886 1.00 41.24 232 LEU A O 1
ATOM 1797 N N . SER A 1 236 ? 23.283 42.483 -77.035 1.00 42.25 233 SER A N 1
ATOM 1798 C CA . SER A 1 236 ? 22.568 43.200 -78.090 1.00 44.55 233 SER A CA 1
ATOM 1799 C C . SER A 1 236 ? 23.239 43.036 -79.464 1.00 46.29 233 SER A C 1
ATOM 1800 O O . SER A 1 236 ? 22.583 42.805 -80.492 1.00 45.65 233 SER A O 1
ATOM 1803 N N . GLU A 1 237 ? 24.558 43.154 -79.451 1.00 48.36 234 GLU A N 1
ATOM 1804 C CA . GLU A 1 237 ? 25.380 42.921 -80.637 1.00 51.16 234 GLU A CA 1
ATOM 1805 C C . GLU A 1 237 ? 25.247 41.476 -81.115 1.00 50.72 234 GLU A C 1
ATOM 1806 O O . GLU A 1 237 ? 24.927 41.244 -82.275 1.00 51.71 234 GLU A O 1
ATOM 1812 N N . LYS A 1 238 ? 25.449 40.516 -80.209 1.00 48.91 235 LYS A N 1
ATOM 1813 C CA . LYS A 1 238 ? 25.375 39.078 -80.535 1.00 47.76 235 LYS A CA 1
ATOM 1814 C C . LYS A 1 238 ? 23.983 38.589 -81.011 1.00 45.80 235 LYS A C 1
ATOM 1815 O O . LYS A 1 238 ? 23.883 37.804 -81.966 1.00 46.70 235 LYS A O 1
ATOM 1821 N N . TYR A 1 239 ? 22.923 39.068 -80.370 1.00 43.19 236 TYR A N 1
ATOM 1822 C CA . TYR A 1 239 ? 21.555 38.602 -80.711 1.00 41.96 236 TYR A CA 1
ATOM 1823 C C . TYR A 1 239 ? 20.899 39.394 -81.835 1.00 42.22 236 TYR A C 1
ATOM 1824 O O . TYR A 1 239 ? 19.933 38.929 -82.461 1.00 41.84 236 TYR A O 1
ATOM 1833 N N . LYS A 1 240 ? 21.419 40.589 -82.083 1.00 42.98 237 LYS A N 1
ATOM 1834 C CA . LYS A 1 240 ? 20.778 41.512 -83.005 1.00 44.61 237 LYS A CA 1
ATOM 1835 C C . LYS A 1 240 ? 19.387 41.828 -82.458 1.00 42.69 237 LYS A C 1
ATOM 1836 O O . LYS A 1 240 ? 18.371 41.753 -83.173 1.00 43.42 237 LYS A O 1
ATOM 1842 N N . ARG A 1 241 ? 19.366 42.220 -81.190 1.00 40.19 238 ARG A N 1
ATOM 1843 C CA . ARG A 1 241 ? 18.134 42.546 -80.471 1.00 38.71 238 ARG A CA 1
ATOM 1844 C C . ARG A 1 241 ? 18.507 43.759 -79.597 1.00 38.05 238 ARG A C 1
ATOM 1845 O O . ARG A 1 241 ? 19.641 43.821 -79.091 1.00 38.19 238 ARG A O 1
ATOM 1853 N N . ASN A 1 242 ? 17.610 44.721 -79.394 1.00 37.07 239 ASN A N 1
ATOM 1854 C CA . ASN A 1 242 ? 17.972 45.825 -78.453 1.00 36.42 239 ASN A CA 1
ATOM 1855 C C . ASN A 1 242 ? 17.953 45.451 -76.958 1.00 34.29 239 ASN A C 1
ATOM 1856 O O . ASN A 1 242 ? 17.484 44.394 -76.592 1.00 34.55 239 ASN A O 1
ATOM 1861 N N . GLU A 1 243 ? 18.515 46.291 -76.110 1.00 33.45 240 GLU A N 1
ATOM 1862 C CA . GLU A 1 243 ? 18.696 45.957 -74.702 1.00 32.68 240 GLU A CA 1
ATOM 1863 C C . GLU A 1 243 ? 17.364 45.711 -73.952 1.00 31.06 240 GLU A C 1
ATOM 1864 O O . GLU A 1 243 ? 17.302 44.798 -73.147 1.00 30.82 240 GLU A O 1
ATOM 1870 N N . GLY A 1 244 ? 16.340 46.533 -74.214 1.00 29.71 241 GLY A N 1
ATOM 1871 C CA . GLY A 1 244 ? 14.973 46.332 -73.730 1.00 29.56 241 GLY A CA 1
ATOM 1872 C C . GLY A 1 244 ? 14.494 44.922 -74.064 1.00 29.05 241 GLY A C 1
ATOM 1873 O O . GLY A 1 244 ? 14.073 44.203 -73.193 1.00 30.03 241 GLY A O 1
ATOM 1874 N N . GLN A 1 245 ? 14.659 44.507 -75.307 1.00 29.30 242 GLN A N 1
ATOM 1875 C CA . GLN A 1 245 ? 14.266 43.172 -75.737 1.00 29.25 242 GLN A CA 1
ATOM 1876 C C . GLN A 1 245 ? 14.939 42.005 -74.988 1.00 28.68 242 GLN A C 1
ATOM 1877 O O . GLN A 1 245 ? 14.275 41.011 -74.668 1.00 28.07 242 GLN A O 1
ATOM 1883 N N . ILE A 1 246 ? 16.258 42.098 -74.832 1.00 28.45 243 ILE A N 1
ATOM 1884 C CA . ILE A 1 246 ? 17.064 41.182 -74.031 1.00 28.47 243 ILE A CA 1
ATOM 1885 C C . ILE A 1 246 ? 16.573 41.116 -72.588 1.00 27.52 243 ILE A C 1
ATOM 1886 O O . ILE A 1 246 ? 16.416 40.060 -72.065 1.00 28.52 243 ILE A O 1
ATOM 1891 N N . LEU A 1 247 ? 16.317 42.244 -71.957 1.00 27.74 244 LEU A N 1
ATOM 1892 C CA . LEU A 1 247 ? 15.807 42.224 -70.604 1.00 28.80 244 LEU A CA 1
ATOM 1893 C C . LEU A 1 247 ? 14.436 41.520 -70.514 1.00 29.10 244 LEU A C 1
ATOM 1894 O O . LEU A 1 247 ? 14.117 40.861 -69.525 1.00 30.06 244 LEU A O 1
ATOM 1899 N N . LEU A 1 248 ? 13.597 41.707 -71.512 1.00 29.19 245 LEU A N 1
ATOM 1900 C CA . LEU A 1 248 ? 12.239 41.210 -71.352 1.00 28.30 245 LEU A CA 1
ATOM 1901 C C . LEU A 1 248 ? 12.229 39.747 -71.595 1.00 27.84 245 LEU A C 1
ATOM 1902 O O . LEU A 1 248 ? 11.498 39.037 -70.928 1.00 28.84 245 LEU A O 1
ATOM 1907 N N . ARG A 1 249 ? 13.061 39.311 -72.539 1.00 27.79 246 ARG A N 1
ATOM 1908 C CA . ARG A 1 249 ? 13.221 37.913 -72.864 1.00 28.91 246 ARG A CA 1
ATOM 1909 C C . ARG A 1 249 ? 13.730 37.176 -71.654 1.00 28.51 246 ARG A C 1
ATOM 1910 O O . ARG A 1 249 ? 13.256 36.095 -71.319 1.00 30.19 246 ARG A O 1
ATOM 1918 N N . TRP A 1 250 ? 14.706 37.798 -70.996 1.00 28.02 247 TRP A N 1
ATOM 1919 C CA . TRP A 1 250 ? 15.314 37.275 -69.792 1.00 27.11 247 TRP A CA 1
ATOM 1920 C C . TRP A 1 250 ? 14.231 37.152 -68.723 1.00 25.36 247 TRP A C 1
ATOM 1921 O O . TRP A 1 250 ? 14.172 36.165 -67.981 1.00 23.56 247 TRP A O 1
ATOM 1932 N N . VAL A 1 251 ? 13.321 38.127 -68.651 1.00 24.87 248 VAL A N 1
ATOM 1933 C CA . VAL A 1 251 ? 12.262 37.939 -67.617 1.00 23.90 248 VAL A CA 1
ATOM 1934 C C . VAL A 1 251 ? 11.456 36.641 -67.875 1.00 23.34 248 VAL A C 1
ATOM 1935 O O . VAL A 1 251 ? 11.200 35.876 -66.976 1.00 21.39 248 VAL A O 1
ATOM 1939 N N . LEU A 1 252 ? 11.068 36.447 -69.133 1.00 24.97 249 LEU A N 1
ATOM 1940 C CA . LEU A 1 252 ? 10.327 35.285 -69.607 1.00 25.96 249 LEU A CA 1
ATOM 1941 C C . LEU A 1 252 ? 11.041 33.970 -69.366 1.00 26.93 249 LEU A C 1
ATOM 1942 O O . LEU A 1 252 ? 10.408 32.931 -69.109 1.00 28.55 249 LEU A O 1
ATOM 1947 N N . GLN A 1 253 ? 12.359 33.995 -69.511 1.00 27.55 250 GLN A N 1
ATOM 1948 C CA . GLN A 1 253 ? 13.152 32.810 -69.271 1.00 28.04 250 GLN A CA 1
ATOM 1949 C C . GLN A 1 253 ? 13.268 32.511 -67.770 1.00 28.88 250 GLN A C 1
ATOM 1950 O O . GLN A 1 253 ? 13.431 31.341 -67.401 1.00 29.19 250 GLN A O 1
ATOM 1956 N N . ARG A 1 254 ? 13.108 33.525 -66.908 1.00 26.48 251 ARG A N 1
ATOM 1957 C CA . ARG A 1 254 ? 12.910 33.203 -65.488 1.00 26.29 251 ARG A CA 1
ATOM 1958 C C . ARG A 1 254 ? 11.516 32.644 -65.189 1.00 25.65 251 ARG A C 1
ATOM 1959 O O . ARG A 1 254 ? 11.211 32.462 -64.021 1.00 25.66 251 ARG A O 1
ATOM 1967 N N . GLY A 1 255 ? 10.668 32.359 -66.203 1.00 25.10 252 GLY A N 1
ATOM 1968 C CA . GLY A 1 255 ? 9.284 31.896 -65.893 1.00 23.87 252 GLY A CA 1
ATOM 1969 C C . GLY A 1 255 ? 8.360 33.030 -65.396 1.00 22.74 252 GLY A C 1
ATOM 1970 O O . GLY A 1 255 ? 7.376 32.803 -64.715 1.00 22.34 252 GLY A O 1
ATOM 1971 N N . ILE A 1 256 ? 8.632 34.274 -65.764 1.00 22.89 253 ILE A N 1
ATOM 1972 C CA . ILE A 1 256 ? 7.837 35.393 -65.224 1.00 21.52 253 ILE A CA 1
ATOM 1973 C C . ILE A 1 256 ? 7.181 36.115 -66.403 1.00 23.28 253 ILE A C 1
ATOM 1974 O O . ILE A 1 256 ? 7.742 36.110 -67.497 1.00 25.18 253 ILE A O 1
ATOM 1979 N N . LEU A 1 257 ? 5.990 36.702 -66.184 1.00 22.85 254 LEU A N 1
ATOM 1980 C CA . LEU A 1 257 ? 5.223 37.431 -67.171 1.00 22.39 254 LEU A CA 1
ATOM 1981 C C . LEU A 1 257 ? 5.534 38.960 -67.070 1.00 22.95 254 LEU A C 1
ATOM 1982 O O . LEU A 1 257 ? 5.113 39.614 -66.131 1.00 22.61 254 LEU A O 1
ATOM 1987 N N . PRO A 1 258 ? 6.311 39.520 -68.010 1.00 23.94 255 PRO A N 1
ATOM 1988 C CA . PRO A 1 258 ? 6.677 40.941 -67.972 1.00 23.97 255 PRO A CA 1
ATOM 1989 C C . PRO A 1 258 ? 5.532 41.860 -68.409 1.00 23.68 255 PRO A C 1
ATOM 1990 O O . PRO A 1 258 ? 4.810 41.551 -69.357 1.00 24.42 255 PRO A O 1
ATOM 1994 N N . ILE A 1 259 ? 5.342 42.965 -67.696 1.00 23.88 256 ILE A N 1
ATOM 1995 C CA . ILE A 1 259 ? 4.310 43.958 -68.026 1.00 22.60 256 ILE A CA 1
ATOM 1996 C C . ILE A 1 259 ? 5.087 45.203 -68.362 1.00 23.19 256 ILE A C 1
ATOM 1997 O O . ILE A 1 259 ? 5.819 45.724 -67.487 1.00 24.91 256 ILE A O 1
ATOM 2002 N N . THR A 1 260 ? 5.021 45.652 -69.611 1.00 22.75 257 THR A N 1
ATOM 2003 C CA . THR A 1 260 ? 5.612 46.945 -69.974 1.00 24.35 257 THR A CA 1
ATOM 2004 C C . THR A 1 260 ? 4.596 47.922 -70.477 1.00 23.68 257 THR A C 1
ATOM 2005 O O . THR A 1 260 ? 3.407 47.673 -70.451 1.00 24.61 257 THR A O 1
ATOM 2009 N N . THR A 1 261 ? 5.085 49.060 -70.949 1.00 24.89 258 THR A N 1
ATOM 2010 C CA . THR A 1 261 ? 4.236 50.025 -71.632 1.00 25.56 258 THR A CA 1
ATOM 2011 C C . THR A 1 261 ? 5.133 50.958 -72.449 1.00 27.04 258 THR A C 1
ATOM 2012 O O . THR A 1 261 ? 6.364 50.927 -72.312 1.00 26.50 258 THR A O 1
ATOM 2016 N N . THR A 1 262 ? 4.529 51.770 -73.305 1.00 27.48 259 THR A N 1
ATOM 2017 C CA . THR A 1 262 ? 5.289 52.662 -74.186 1.00 29.41 259 THR A CA 1
ATOM 2018 C C . THR A 1 262 ? 4.288 53.579 -74.844 1.00 30.70 259 THR A C 1
ATOM 2019 O O . THR A 1 262 ? 3.106 53.256 -74.905 1.00 30.71 259 THR A O 1
ATOM 2023 N N . SER A 1 263 ? 4.759 54.710 -75.332 1.00 32.86 260 SER A N 1
ATOM 2024 C CA . SER A 1 263 ? 3.955 55.580 -76.225 1.00 34.46 260 SER A CA 1
ATOM 2025 C C . SER A 1 263 ? 4.506 55.579 -77.674 1.00 35.97 260 SER A C 1
ATOM 2026 O O . SER A 1 263 ? 4.029 56.337 -78.510 1.00 36.28 260 SER A O 1
ATOM 2029 N N . LYS A 1 264 ? 5.500 54.728 -77.960 1.00 35.91 261 LYS A N 1
ATOM 2030 C CA . LYS A 1 264 ? 6.181 54.724 -79.264 1.00 36.77 261 LYS A CA 1
ATOM 2031 C C . LYS A 1 264 ? 5.827 53.468 -80.064 1.00 36.69 261 LYS A C 1
ATOM 2032 O O . LYS A 1 264 ? 5.900 52.364 -79.526 1.00 34.81 261 LYS A O 1
ATOM 2038 N N . GLU A 1 265 ? 5.409 53.646 -81.331 1.00 37.23 262 GLU A N 1
ATOM 2039 C CA . GLU A 1 265 ? 4.962 52.542 -82.222 1.00 37.91 262 GLU A CA 1
ATOM 2040 C C . GLU A 1 265 ? 6.009 51.467 -82.383 1.00 37.95 262 GLU A C 1
ATOM 2041 O O . GLU A 1 265 ? 5.708 50.275 -82.377 1.00 38.72 262 GLU A O 1
ATOM 2047 N N . GLU A 1 266 ? 7.256 51.879 -82.571 1.00 38.40 263 GLU A N 1
ATOM 2048 C CA . GLU A 1 266 ? 8.322 50.926 -82.860 1.00 39.03 263 GLU A CA 1
ATOM 2049 C C . GLU A 1 266 ? 8.574 50.046 -81.679 1.00 37.43 263 GLU A C 1
ATOM 2050 O O . GLU A 1 266 ? 9.019 48.925 -81.839 1.00 38.80 263 GLU A O 1
ATOM 2056 N N . ARG A 1 267 ? 8.338 50.558 -80.479 1.00 35.62 264 ARG A N 1
ATOM 2057 C CA . ARG A 1 267 ? 8.494 49.741 -79.302 1.00 34.72 264 ARG A CA 1
ATOM 2058 C C . ARG A 1 267 ? 7.370 48.685 -79.176 1.00 33.21 264 ARG A C 1
ATOM 2059 O O . ARG A 1 267 ? 7.618 47.595 -78.647 1.00 33.19 264 ARG A O 1
ATOM 2067 N N . ILE A 1 268 ? 6.155 48.978 -79.663 1.00 33.39 265 ILE A N 1
ATOM 2068 C CA . ILE A 1 268 ? 5.105 47.910 -79.724 1.00 32.61 265 ILE A CA 1
ATOM 2069 C C . ILE A 1 268 ? 5.657 46.640 -80.431 1.00 33.58 265 ILE A C 1
ATOM 2070 O O . ILE A 1 268 ? 5.573 45.492 -79.923 1.00 30.26 265 ILE A O 1
ATOM 2075 N N . ASN A 1 269 ? 6.265 46.860 -81.608 1.00 34.12 266 ASN A N 1
ATOM 2076 C CA . ASN A 1 269 ? 6.844 45.732 -82.289 1.00 35.50 266 ASN A CA 1
ATOM 2077 C C . ASN A 1 269 ? 8.085 45.155 -81.654 1.00 34.60 266 ASN A C 1
ATOM 2078 O O . ASN A 1 269 ? 8.281 43.938 -81.735 1.00 34.45 266 ASN A O 1
ATOM 2083 N N . ASP A 1 270 ? 8.904 45.991 -81.010 1.00 32.35 267 ASP A N 1
ATOM 2084 C CA . ASP A 1 270 ? 10.061 45.425 -80.376 1.00 32.38 267 ASP A CA 1
ATOM 2085 C C . ASP A 1 270 ? 9.559 44.388 -79.329 1.00 30.38 267 ASP A C 1
ATOM 2086 O O . ASP A 1 270 ? 10.074 43.252 -79.253 1.00 28.76 267 ASP A O 1
ATOM 2091 N N . VAL A 1 271 ? 8.552 44.787 -78.559 1.00 28.86 268 VAL A N 1
ATOM 2092 C CA . VAL A 1 271 ? 8.150 44.003 -77.382 1.00 28.61 268 VAL A CA 1
ATOM 2093 C C . VAL A 1 271 ? 7.596 42.680 -77.873 1.00 29.75 268 VAL A C 1
ATOM 2094 O O . VAL A 1 271 ? 7.966 41.627 -77.351 1.00 29.85 268 VAL A O 1
ATOM 2098 N N . LEU A 1 272 ? 6.778 42.727 -78.931 1.00 30.58 269 LEU A N 1
ATOM 2099 C CA . LEU A 1 272 ? 6.118 41.550 -79.429 1.00 31.12 269 LEU A CA 1
ATOM 2100 C C . LEU A 1 272 ? 7.106 40.607 -80.095 1.00 32.90 269 LEU A C 1
ATOM 2101 O O . LEU A 1 272 ? 6.820 39.435 -80.297 1.00 34.77 269 LEU A O 1
ATOM 2106 N N . GLU A 1 273 ? 8.297 41.071 -80.384 1.00 33.68 270 GLU A N 1
ATOM 2107 C CA . GLU A 1 273 ? 9.267 40.149 -80.963 1.00 36.53 270 GLU A CA 1
ATOM 2108 C C . GLU A 1 273 ? 10.097 39.350 -79.933 1.00 36.53 270 GLU A C 1
ATOM 2109 O O . GLU A 1 273 ? 10.954 38.544 -80.321 1.00 37.40 270 GLU A O 1
ATOM 2115 N N . ILE A 1 274 ? 9.834 39.543 -78.638 1.00 34.89 271 ILE A N 1
ATOM 2116 C CA . ILE A 1 274 ? 10.546 38.771 -77.631 1.00 35.35 271 ILE A CA 1
ATOM 2117 C C . ILE A 1 274 ? 10.269 37.265 -77.700 1.00 37.04 271 ILE A C 1
ATOM 2118 O O . ILE A 1 274 ? 11.072 36.458 -77.210 1.00 37.86 271 ILE A O 1
ATOM 2123 N N . PHE A 1 275 ? 9.185 36.865 -78.355 1.00 37.67 272 PHE A N 1
ATOM 2124 C CA . PHE A 1 275 ? 8.934 35.414 -78.567 1.00 38.75 272 PHE A CA 1
ATOM 2125 C C . PHE A 1 275 ? 9.597 34.751 -79.774 1.00 39.95 272 PHE A C 1
ATOM 2126 O O . PHE A 1 275 ? 9.455 33.507 -79.934 1.00 39.20 272 PHE A O 1
ATOM 2134 N N . ASP A 1 276 ? 10.277 35.561 -80.606 1.00 39.82 273 ASP A N 1
ATOM 2135 C CA . ASP A 1 276 ? 10.981 35.045 -81.806 1.00 42.32 273 ASP A CA 1
ATOM 2136 C C . ASP A 1 276 ? 12.437 34.676 -81.554 1.00 42.20 273 ASP A C 1
ATOM 2137 O O . ASP A 1 276 ? 13.144 34.337 -82.493 1.00 44.05 273 ASP A O 1
ATOM 2142 N N . PHE A 1 277 ? 12.914 34.853 -80.336 1.00 40.61 274 PHE A N 1
ATOM 2143 C CA . PHE A 1 277 ? 14.276 34.455 -80.012 1.00 41.28 274 PHE A CA 1
ATOM 2144 C C . PHE A 1 277 ? 14.404 33.959 -78.571 1.00 40.08 274 PHE A C 1
ATOM 2145 O O . PHE A 1 277 ? 13.470 34.125 -77.784 1.00 38.25 274 PHE A O 1
ATOM 2153 N N . GLU A 1 278 ? 15.561 33.340 -78.272 1.00 41.60 275 GLU A N 1
ATOM 2154 C CA . GLU A 1 278 ? 15.899 32.639 -77.003 1.00 41.24 275 GLU A CA 1
ATOM 2155 C C . GLU A 1 278 ? 17.283 33.131 -76.599 1.00 40.80 275 GLU A C 1
ATOM 2156 O O . GLU A 1 278 ? 18.149 33.238 -77.470 1.00 41.53 275 GLU A O 1
ATOM 2162 N N . LEU A 1 279 ? 17.518 33.394 -75.309 1.00 37.91 276 LEU A N 1
ATOM 2163 C CA . LEU A 1 279 ? 18.852 33.684 -74.849 1.00 37.75 276 LEU A CA 1
ATOM 2164 C C . LEU A 1 279 ? 19.472 32.344 -74.461 1.00 39.79 276 LEU A C 1
ATOM 2165 O O . LEU A 1 279 ? 18.793 31.553 -73.774 1.00 38.78 276 LEU A O 1
ATOM 2170 N N . ASP A 1 280 ? 20.725 32.094 -74.891 1.00 41.31 277 ASP A N 1
ATOM 2171 C CA . ASP A 1 280 ? 21.512 30.947 -74.423 1.00 43.95 277 ASP A CA 1
ATOM 2172 C C . ASP A 1 280 ? 21.528 30.919 -72.897 1.00 43.45 277 ASP A C 1
ATOM 2173 O O . ASP A 1 280 ? 21.643 31.964 -72.262 1.00 42.68 277 ASP A O 1
ATOM 2178 N N . LYS A 1 281 ? 21.453 29.722 -72.316 1.00 43.65 278 LYS A N 1
ATOM 2179 C CA . LYS A 1 281 ? 21.459 29.559 -70.866 1.00 42.97 278 LYS A CA 1
ATOM 2180 C C . LYS A 1 281 ? 22.576 30.358 -70.186 1.00 42.67 278 LYS A C 1
ATOM 2181 O O . LYS A 1 281 ? 22.360 31.053 -69.181 1.00 40.98 278 LYS A O 1
ATOM 2187 N N . GLU A 1 282 ? 23.771 30.272 -70.756 1.00 44.23 279 GLU A N 1
ATOM 2188 C CA . GLU A 1 282 ? 24.930 30.985 -70.258 1.00 44.65 279 GLU A CA 1
ATOM 2189 C C . GLU A 1 282 ? 24.742 32.516 -70.231 1.00 42.83 279 GLU A C 1
ATOM 2190 O O . GLU A 1 282 ? 25.253 33.194 -69.346 1.00 42.68 279 GLU A O 1
ATOM 2196 N N . ASP A 1 283 ? 24.054 33.067 -71.223 1.00 41.37 280 ASP A N 1
ATOM 2197 C CA . ASP A 1 283 ? 23.832 34.509 -71.282 1.00 39.53 280 ASP A CA 1
ATOM 2198 C C . ASP A 1 283 ? 22.707 34.904 -70.299 1.00 37.83 280 ASP A C 1
ATOM 2199 O O . ASP A 1 283 ? 22.748 35.964 -69.642 1.00 37.18 280 ASP A O 1
ATOM 2204 N N . GLU A 1 284 ? 21.694 34.054 -70.207 1.00 36.83 281 GLU A N 1
ATOM 2205 C CA . GLU A 1 284 ? 20.640 34.237 -69.212 1.00 36.03 281 GLU A CA 1
ATOM 2206 C C . GLU A 1 284 ? 21.276 34.301 -67.831 1.00 36.13 281 GLU A C 1
ATOM 2207 O O . GLU A 1 284 ? 20.978 35.187 -67.029 1.00 35.27 281 GLU A O 1
ATOM 2213 N N . ASP A 1 285 ? 22.177 33.360 -67.573 1.00 36.80 282 ASP A N 1
ATOM 2214 C CA . ASP A 1 285 ? 22.772 33.244 -66.267 1.00 36.91 282 ASP A CA 1
ATOM 2215 C C . ASP A 1 285 ? 23.679 34.419 -65.933 1.00 36.74 282 ASP A C 1
ATOM 2216 O O . ASP A 1 285 ? 23.789 34.799 -64.765 1.00 36.97 282 ASP A O 1
ATOM 2221 N N . GLN A 1 286 ? 24.345 34.994 -66.939 1.00 35.93 283 GLN A N 1
ATOM 2222 C CA . GLN A 1 286 ? 25.197 36.140 -66.699 1.00 34.74 283 GLN A CA 1
ATOM 2223 C C . GLN A 1 286 ? 24.353 37.375 -66.329 1.00 32.63 283 GLN A C 1
ATOM 2224 O O . GLN A 1 286 ? 24.782 38.190 -65.492 1.00 31.12 283 GLN A O 1
ATOM 2230 N N . ILE A 1 287 ? 23.162 37.507 -66.941 1.00 30.41 284 ILE A N 1
ATOM 2231 C CA . ILE A 1 287 ? 22.274 38.611 -66.584 1.00 28.91 284 ILE A CA 1
ATOM 2232 C C . ILE A 1 287 ? 21.818 38.457 -65.124 1.00 29.18 284 ILE A C 1
ATOM 2233 O O . ILE A 1 287 ? 21.772 39.436 -64.378 1.00 31.01 284 ILE A O 1
ATOM 2238 N N . THR A 1 288 ? 21.493 37.241 -64.712 1.00 29.41 285 THR A N 1
ATOM 2239 C CA . THR A 1 288 ? 20.953 37.057 -63.387 1.00 29.87 285 THR A CA 1
ATOM 2240 C C . THR A 1 288 ? 22.057 37.367 -62.345 1.00 30.49 285 THR A C 1
ATOM 2241 O O . THR A 1 288 ? 21.802 38.112 -61.379 1.00 28.78 285 THR A O 1
ATOM 2245 N N . LYS A 1 289 ? 23.280 36.827 -62.589 1.00 30.26 286 LYS A N 1
ATOM 2246 C CA . LYS A 1 289 ? 24.480 37.097 -61.768 1.00 30.38 286 LYS A CA 1
ATOM 2247 C C . LYS A 1 289 ? 24.839 38.582 -61.748 1.00 30.57 286 LYS A C 1
ATOM 2248 O O . LYS A 1 289 ? 25.005 39.183 -60.679 1.00 30.15 286 LYS A O 1
ATOM 2254 N N . VAL A 1 290 ? 24.901 39.212 -62.921 1.00 31.52 287 VAL A N 1
ATOM 2255 C CA . VAL A 1 290 ? 25.403 40.576 -62.921 1.00 31.84 287 VAL A CA 1
ATOM 2256 C C . VAL A 1 290 ? 24.362 41.565 -62.429 1.00 30.83 287 VAL A C 1
ATOM 2257 O O . VAL A 1 290 ? 24.728 42.562 -61.802 1.00 31.25 287 VAL A O 1
ATOM 2261 N N . GLY A 1 291 ? 23.088 41.263 -62.711 1.00 29.21 288 GLY A N 1
ATOM 2262 C CA . GLY A 1 291 ? 21.918 41.861 -62.039 1.00 28.65 288 GLY A CA 1
ATOM 2263 C C . GLY A 1 291 ? 21.984 42.079 -60.525 1.00 27.94 288 GLY A C 1
ATOM 2264 O O . GLY A 1 291 ? 21.639 43.163 -60.006 1.00 25.76 288 GLY A O 1
ATOM 2265 N N . LYS A 1 292 ? 22.491 41.069 -59.841 1.00 29.01 289 LYS A N 1
ATOM 2266 C CA . LYS A 1 292 ? 22.630 41.063 -58.407 1.00 30.50 289 LYS A CA 1
ATOM 2267 C C . LYS A 1 292 ? 23.643 42.014 -57.870 1.00 31.76 289 LYS A C 1
ATOM 2268 O O . LYS A 1 292 ? 23.607 42.303 -56.649 1.00 30.97 289 LYS A O 1
ATOM 2274 N N . GLU A 1 293 ? 24.534 42.499 -58.752 1.00 32.16 290 GLU A N 1
ATOM 2275 C CA . GLU A 1 293 ? 25.509 43.503 -58.345 1.00 33.79 290 GLU A CA 1
ATOM 2276 C C . GLU A 1 293 ? 24.885 44.836 -57.980 1.00 33.15 290 GLU A C 1
ATOM 2277 O O . GLU A 1 293 ? 25.438 45.574 -57.186 1.00 34.29 290 GLU A O 1
ATOM 2283 N N . LYS A 1 294 ? 23.718 45.147 -58.531 1.00 31.36 291 LYS A N 1
ATOM 2284 C CA . LYS A 1 294 ? 23.085 46.401 -58.222 1.00 30.53 291 LYS A CA 1
ATOM 2285 C C . LYS A 1 294 ? 21.611 46.202 -57.967 1.00 29.36 291 LYS A C 1
ATOM 2286 O O . LYS A 1 294 ? 20.948 45.444 -58.671 1.00 29.20 291 LYS A O 1
ATOM 2292 N N . THR A 1 295 ? 21.117 46.980 -57.022 1.00 28.36 292 THR A N 1
ATOM 2293 C CA . THR A 1 295 ? 19.773 46.974 -56.580 1.00 28.31 292 THR A CA 1
ATOM 2294 C C . THR A 1 295 ? 19.075 48.263 -56.998 1.00 28.91 292 THR A C 1
ATOM 2295 O O . THR A 1 295 ? 19.496 49.346 -56.622 1.00 30.23 292 THR A O 1
ATOM 2299 N N . LEU A 1 296 ? 17.985 48.136 -57.762 1.00 28.90 293 LEU A N 1
ATOM 2300 C CA . LEU A 1 296 ? 17.188 49.284 -58.173 1.00 28.67 293 LEU A CA 1
ATOM 2301 C C . LEU A 1 296 ? 15.703 49.025 -57.909 1.00 27.15 293 LEU A C 1
ATOM 2302 O O . LEU A 1 296 ? 15.107 48.149 -58.518 1.00 25.25 293 LEU A O 1
ATOM 2307 N N . ARG A 1 297 ? 15.103 49.848 -57.061 1.00 26.84 294 ARG A N 1
ATOM 2308 C CA . ARG A 1 297 ? 13.697 49.655 -56.674 1.00 25.76 294 ARG A CA 1
ATOM 2309 C C . ARG A 1 297 ? 12.962 50.910 -57.034 1.00 25.18 294 ARG A C 1
ATOM 2310 O O . ARG A 1 297 ? 13.246 51.962 -56.448 1.00 25.71 294 ARG A O 1
ATOM 2318 N N . GLN A 1 298 ? 12.029 50.843 -57.973 1.00 23.63 295 GLN A N 1
ATOM 2319 C CA . GLN A 1 298 ? 11.324 52.088 -58.342 1.00 24.25 295 GLN A CA 1
ATOM 2320 C C . GLN A 1 298 ? 9.984 52.269 -57.638 1.00 24.17 295 GLN A C 1
ATOM 2321 O O . GLN A 1 298 ? 9.473 53.387 -57.586 1.00 23.55 295 GLN A O 1
ATOM 2327 N N . PHE A 1 299 ? 9.379 51.173 -57.153 1.00 22.57 296 PHE A N 1
ATOM 2328 C CA . PHE A 1 299 ? 8.010 51.241 -56.615 1.00 22.22 296 PHE A CA 1
ATOM 2329 C C . PHE A 1 299 ? 7.916 50.571 -55.224 1.00 23.79 296 PHE A C 1
ATOM 2330 O O . PHE A 1 299 ? 8.843 49.800 -54.828 1.00 26.03 296 PHE A O 1
ATOM 2338 N N . SER A 1 300 ? 6.829 50.809 -54.497 1.00 22.80 297 SER A N 1
ATOM 2339 C CA . SER A 1 300 ? 6.633 50.184 -53.187 1.00 23.63 297 SER A CA 1
ATOM 2340 C C . SER A 1 300 ? 7.873 50.357 -52.304 1.00 24.05 297 SER A C 1
ATOM 2341 O O . SER A 1 300 ? 8.403 49.390 -51.768 1.00 23.05 297 SER A O 1
ATOM 2344 N N . LYS A 1 301 ? 8.325 51.607 -52.187 1.00 25.70 298 LYS A N 1
ATOM 2345 C CA . LYS A 1 301 ? 9.595 51.898 -51.540 1.00 27.12 298 LYS A CA 1
ATOM 2346 C C . LYS A 1 301 ? 9.583 51.658 -50.020 1.00 27.85 298 LYS A C 1
ATOM 2347 O O . LYS A 1 301 ? 10.644 51.734 -49.407 1.00 28.79 298 LYS A O 1
ATOM 2353 N N . GLU A 1 302 ? 8.425 51.291 -49.435 1.00 26.68 299 GLU A N 1
ATOM 2354 C CA . GLU A 1 302 ? 8.412 50.891 -48.029 1.00 26.57 299 GLU A CA 1
ATOM 2355 C C . GLU A 1 302 ? 9.191 49.608 -47.908 1.00 26.32 299 GLU A C 1
ATOM 2356 O O . GLU A 1 302 ? 9.547 49.210 -46.807 1.00 26.04 299 GLU A O 1
ATOM 2362 N N . TYR A 1 303 ? 9.443 48.950 -49.037 1.00 24.82 300 TYR A N 1
ATOM 2363 C CA . TYR A 1 303 ? 10.176 47.690 -49.016 1.00 23.99 300 TYR A CA 1
ATOM 2364 C C . TYR A 1 303 ? 11.693 47.900 -49.110 1.00 25.19 300 TYR A C 1
ATOM 2365 O O . TYR A 1 303 ? 12.468 46.910 -49.130 1.00 24.72 300 TYR A O 1
ATOM 2374 N N . SER A 1 304 ? 12.122 49.165 -49.121 1.00 25.81 301 SER A N 1
ATOM 2375 C CA . SER A 1 304 ? 13.542 49.466 -49.356 1.00 27.87 301 SER A CA 1
ATOM 2376 C C . SER A 1 304 ? 14.491 49.013 -48.230 1.00 28.69 301 SER A C 1
ATOM 2377 O O . SER A 1 304 ? 15.688 48.688 -48.513 1.00 30.26 301 SER A O 1
ATOM 2380 N N . LYS A 1 305 ? 13.983 48.899 -46.993 1.00 28.60 302 LYS A N 1
ATOM 2381 C CA . LYS A 1 305 ? 14.738 48.246 -45.884 1.00 28.49 302 LYS A CA 1
ATOM 2382 C C . LYS A 1 305 ? 15.333 46.876 -46.238 1.00 28.70 302 LYS A C 1
ATOM 2383 O O . LYS A 1 305 ? 16.261 46.396 -45.555 1.00 28.59 302 LYS A O 1
ATOM 2389 N N . TYR A 1 306 ? 14.786 46.224 -47.260 1.00 27.95 303 TYR A N 1
ATOM 2390 C CA . TYR A 1 306 ? 15.307 44.906 -47.688 1.00 29.28 303 TYR A CA 1
ATOM 2391 C C . TYR A 1 306 ? 16.555 45.088 -48.614 1.00 30.34 303 TYR A C 1
ATOM 2392 O O . TYR A 1 306 ? 17.271 44.131 -48.925 1.00 31.76 303 TYR A O 1
ATOM 2401 N N . ASP A 1 307 ? 16.784 46.294 -49.104 1.00 30.08 304 ASP A N 1
ATOM 2402 C CA . ASP A 1 307 ? 17.882 46.455 -50.022 1.00 31.27 304 ASP A CA 1
ATOM 2403 C C . ASP A 1 307 ? 19.157 46.770 -49.290 1.00 33.23 304 ASP A C 1
ATOM 2404 O O . ASP A 1 307 ? 20.189 46.640 -49.914 1.00 35.54 304 ASP A O 1
ATOM 2409 N N . LYS B 1 9 ? 11.252 51.056 14.808 1.00 34.59 6 LYS B N 1
ATOM 2410 C CA . LYS B 1 9 ? 10.868 49.690 14.298 1.00 36.62 6 LYS B CA 1
ATOM 2411 C C . LYS B 1 9 ? 9.770 49.716 13.201 1.00 35.22 6 LYS B C 1
ATOM 2412 O O . LYS B 1 9 ? 8.939 48.776 13.091 1.00 34.69 6 LYS B O 1
ATOM 2418 N N . GLU B 1 10 ? 9.748 50.779 12.414 1.00 33.84 7 GLU B N 1
ATOM 2419 C CA . GLU B 1 10 ? 8.704 50.913 11.418 1.00 32.94 7 GLU B CA 1
ATOM 2420 C C . GLU B 1 10 ? 9.306 51.469 10.174 1.00 31.50 7 GLU B C 1
ATOM 2421 O O . GLU B 1 10 ? 10.314 52.187 10.257 1.00 31.52 7 GLU B O 1
ATOM 2427 N N . PHE B 1 11 ? 8.681 51.187 9.035 1.00 29.17 8 PHE B N 1
ATOM 2428 C CA . PHE B 1 11 ? 8.902 51.992 7.836 1.00 28.75 8 PHE B CA 1
ATOM 2429 C C . PHE B 1 11 ? 7.799 53.000 7.684 1.00 30.35 8 PHE B C 1
ATOM 2430 O O . PHE B 1 11 ? 6.702 52.769 8.139 1.00 31.23 8 PHE B O 1
ATOM 2438 N N . LYS B 1 12 ? 8.093 54.132 7.044 1.00 32.54 9 LYS B N 1
ATOM 2439 C CA . LYS B 1 12 ? 7.072 55.134 6.657 1.00 32.23 9 LYS B CA 1
ATOM 2440 C C . LYS B 1 12 ? 6.808 54.993 5.149 1.00 30.63 9 LYS B C 1
ATOM 2441 O O . LYS B 1 12 ? 7.694 55.247 4.361 1.00 29.89 9 LYS B O 1
ATOM 2447 N N . LEU B 1 13 ? 5.596 54.597 4.765 1.00 28.69 10 LEU B N 1
ATOM 2448 C CA . LEU B 1 13 ? 5.218 54.527 3.368 1.00 27.76 10 LEU B CA 1
ATOM 2449 C C . LEU B 1 13 ? 5.052 55.930 2.795 1.00 29.47 10 LEU B C 1
ATOM 2450 O O . LEU B 1 13 ? 5.115 56.945 3.516 1.00 31.08 10 LEU B O 1
ATOM 2455 N N . SER B 1 14 ? 4.779 55.981 1.512 1.00 28.06 11 SER B N 1
ATOM 2456 C CA . SER B 1 14 ? 4.875 57.198 0.756 1.00 30.17 11 SER B CA 1
ATOM 2457 C C . SER B 1 14 ? 3.632 58.132 1.015 1.00 30.81 11 SER B C 1
ATOM 2458 O O . SER B 1 14 ? 3.689 59.303 0.751 1.00 31.37 11 SER B O 1
ATOM 2461 N N . ASN B 1 15 ? 2.531 57.560 1.518 1.00 31.17 12 ASN B N 1
ATOM 2462 C CA . ASN B 1 15 ? 1.340 58.297 1.972 1.00 32.24 12 ASN B CA 1
ATOM 2463 C C . ASN B 1 15 ? 1.409 58.701 3.467 1.00 32.80 12 ASN B C 1
ATOM 2464 O O . ASN B 1 15 ? 0.413 59.175 4.018 1.00 34.31 12 ASN B O 1
ATOM 2469 N N . GLY B 1 16 ? 2.557 58.490 4.111 1.00 31.97 13 GLY B N 1
ATOM 2470 C CA . GLY B 1 16 ? 2.789 58.966 5.474 1.00 31.59 13 GLY B CA 1
ATOM 2471 C C . GLY B 1 16 ? 2.389 57.924 6.491 1.00 32.04 13 GLY B C 1
ATOM 2472 O O . GLY B 1 16 ? 2.731 58.050 7.676 1.00 31.75 13 GLY B O 1
ATOM 2473 N N . ASN B 1 17 ? 1.688 56.865 6.048 1.00 31.42 14 ASN B N 1
ATOM 2474 C CA . ASN B 1 17 ? 1.357 55.793 6.984 1.00 31.65 14 ASN B CA 1
ATOM 2475 C C . ASN B 1 17 ? 2.587 54.943 7.371 1.00 31.43 14 ASN B C 1
ATOM 2476 O O . ASN B 1 17 ? 3.525 54.741 6.566 1.00 30.22 14 ASN B O 1
ATOM 2481 N N . LYS B 1 18 ? 2.548 54.406 8.583 1.00 30.65 15 LYS B N 1
ATOM 2482 C CA . LYS B 1 18 ? 3.655 53.620 9.098 1.00 30.48 15 LYS B CA 1
ATOM 2483 C C . LYS B 1 18 ? 3.357 52.143 8.970 1.00 28.34 15 LYS B C 1
ATOM 2484 O O . LYS B 1 18 ? 2.212 51.709 9.054 1.00 27.24 15 LYS B O 1
ATOM 2490 N N . ILE B 1 19 ? 4.404 51.359 8.829 1.00 26.80 16 ILE B N 1
ATOM 2491 C CA . ILE B 1 19 ? 4.243 49.921 8.757 1.00 24.76 16 ILE B CA 1
ATOM 2492 C C . ILE B 1 19 ? 5.304 49.212 9.622 1.00 25.42 16 ILE B C 1
ATOM 2493 O O . ILE B 1 19 ? 6.457 49.568 9.528 1.00 27.20 16 ILE B O 1
ATOM 2498 N N . PRO B 1 20 ? 4.920 48.241 10.464 1.00 25.35 17 PRO B N 1
ATOM 2499 C CA . PRO B 1 20 ? 5.982 47.583 11.256 1.00 25.80 17 PRO B CA 1
ATOM 2500 C C . PRO B 1 20 ? 7.003 46.862 10.391 1.00 26.46 17 PRO B C 1
ATOM 2501 O O . PRO B 1 20 ? 6.610 46.135 9.428 1.00 23.92 17 PRO B O 1
ATOM 2505 N N . ALA B 1 21 ? 8.289 47.031 10.783 1.00 25.90 18 ALA B N 1
ATOM 2506 C CA . ALA B 1 21 ? 9.436 46.785 9.927 1.00 25.36 18 ALA B CA 1
ATOM 2507 C C . ALA B 1 21 ? 9.840 45.328 9.745 1.00 26.84 18 ALA B C 1
ATOM 2508 O O . ALA B 1 21 ? 10.792 45.030 8.994 1.00 26.56 18 ALA B O 1
ATOM 2510 N N . VAL B 1 22 ? 9.184 44.425 10.472 1.00 27.70 19 VAL B N 1
ATOM 2511 C CA . VAL B 1 22 ? 9.315 42.979 10.243 1.00 28.38 19 VAL B CA 1
ATOM 2512 C C . VAL B 1 22 ? 7.885 42.405 10.312 1.00 28.47 19 VAL B C 1
ATOM 2513 O O . VAL B 1 22 ? 7.042 42.923 11.029 1.00 29.48 19 VAL B O 1
ATOM 2517 N N . ALA B 1 23 ? 7.620 41.376 9.515 1.00 28.55 20 ALA B N 1
ATOM 2518 C CA . ALA B 1 23 ? 6.314 40.725 9.480 1.00 27.21 20 ALA B CA 1
ATOM 2519 C C . ALA B 1 23 ? 6.456 39.206 9.612 1.00 27.31 20 ALA B C 1
ATOM 2520 O O . ALA B 1 23 ? 7.468 38.610 9.173 1.00 25.49 20 ALA B O 1
ATOM 2522 N N . PHE B 1 24 ? 5.435 38.629 10.249 1.00 26.97 21 PHE B N 1
ATOM 2523 C CA . PHE B 1 24 ? 5.278 37.194 10.426 1.00 27.88 21 PHE B CA 1
ATOM 2524 C C . PHE B 1 24 ? 4.385 36.676 9.336 1.00 26.88 21 PHE B C 1
ATOM 2525 O O . PHE B 1 24 ? 3.230 37.058 9.263 1.00 26.48 21 PHE B O 1
ATOM 2533 N N . GLY B 1 25 ? 4.896 35.789 8.504 1.00 26.85 22 GLY B N 1
ATOM 2534 C CA . GLY B 1 25 ? 4.098 35.370 7.367 1.00 27.76 22 GLY B CA 1
ATOM 2535 C C . GLY B 1 25 ? 3.306 34.128 7.665 1.00 28.52 22 GLY B C 1
ATOM 2536 O O . GLY B 1 25 ? 3.729 33.338 8.531 1.00 28.94 22 GLY B O 1
ATOM 2537 N N . THR B 1 26 ? 2.173 33.968 6.963 1.00 28.74 23 THR B N 1
ATOM 2538 C CA . THR B 1 26 ? 1.261 32.800 7.129 1.00 30.77 23 THR B CA 1
ATOM 2539 C C . THR B 1 26 ? 1.033 31.949 5.860 1.00 31.61 23 THR B C 1
ATOM 2540 O O . THR B 1 26 ? -0.001 31.259 5.743 1.00 31.15 23 THR B O 1
ATOM 2544 N N . GLY B 1 27 ? 2.023 31.986 4.947 1.00 32.03 24 GLY B N 1
ATOM 2545 C CA . GLY B 1 27 ? 1.979 31.320 3.635 1.00 33.39 24 GLY B CA 1
ATOM 2546 C C . GLY B 1 27 ? 3.026 30.243 3.708 1.00 35.88 24 GLY B C 1
ATOM 2547 O O . GLY B 1 27 ? 3.111 29.592 4.732 1.00 36.50 24 GLY B O 1
ATOM 2548 N N . THR B 1 28 ? 3.840 30.087 2.662 1.00 36.91 25 THR B N 1
ATOM 2549 C CA . THR B 1 28 ? 4.885 29.050 2.623 1.00 39.25 25 THR B CA 1
ATOM 2550 C C . THR B 1 28 ? 4.617 27.835 3.556 1.00 41.22 25 THR B C 1
ATOM 2551 O O . THR B 1 28 ? 3.697 27.070 3.302 1.00 41.86 25 THR B O 1
ATOM 2555 N N . LYS B 1 29 ? 5.401 27.706 4.632 1.00 42.99 26 LYS B N 1
ATOM 2556 C CA . LYS B 1 29 ? 5.230 26.710 5.705 1.00 45.95 26 LYS B CA 1
ATOM 2557 C C . LYS B 1 29 ? 3.774 26.287 5.992 1.00 47.08 26 LYS B C 1
ATOM 2558 O O . LYS B 1 29 ? 3.506 25.107 6.226 1.00 48.37 26 LYS B O 1
ATOM 2564 N N . TYR B 1 30 ? 2.866 27.274 6.012 1.00 47.30 27 TYR B N 1
ATOM 2565 C CA . TYR B 1 30 ? 1.443 27.137 6.438 1.00 48.01 27 TYR B CA 1
ATOM 2566 C C . TYR B 1 30 ? 0.412 27.230 5.306 1.00 47.88 27 TYR B C 1
ATOM 2567 O O . TYR B 1 30 ? -0.752 26.915 5.517 1.00 47.94 27 TYR B O 1
ATOM 2576 N N . PHE B 1 31 ? 0.826 27.714 4.138 1.00 47.33 28 PHE B N 1
ATOM 2577 C CA . PHE B 1 31 ? 0.016 27.605 2.923 1.00 48.10 28 PHE B CA 1
ATOM 2578 C C . PHE B 1 31 ? -0.610 26.178 2.841 1.00 50.37 28 PHE B C 1
ATOM 2579 O O . PHE B 1 31 ? 0.082 25.178 2.752 1.00 50.59 28 PHE B O 1
ATOM 2587 N N . LYS B 1 32 ? -1.935 26.127 2.868 1.00 52.60 29 LYS B N 1
ATOM 2588 C CA . LYS B 1 32 ? -2.712 24.888 2.874 1.00 55.56 29 LYS B CA 1
ATOM 2589 C C . LYS B 1 32 ? -2.830 24.264 1.490 1.00 57.04 29 LYS B C 1
ATOM 2590 O O . LYS B 1 32 ? -3.318 24.916 0.569 1.00 57.20 29 LYS B O 1
ATOM 2596 N N . ARG B 1 33 ? -2.423 22.996 1.355 1.00 59.75 30 ARG B N 1
ATOM 2597 C CA . ARG B 1 33 ? -2.530 22.264 0.075 1.00 61.34 30 ARG B CA 1
ATOM 2598 C C . ARG B 1 33 ? -3.936 21.692 -0.144 1.00 62.29 30 ARG B C 1
ATOM 2599 O O . ARG B 1 33 ? -4.396 20.860 0.638 1.00 64.00 30 ARG B O 1
ATOM 2607 N N . LEU B 1 38 ? -8.560 23.559 9.876 1.00 49.47 35 LEU B N 1
ATOM 2608 C CA . LEU B 1 38 ? -8.150 24.610 10.806 1.00 48.74 35 LEU B CA 1
ATOM 2609 C C . LEU B 1 38 ? -6.883 24.225 11.541 1.00 48.57 35 LEU B C 1
ATOM 2610 O O . LEU B 1 38 ? -6.864 23.227 12.236 1.00 48.57 35 LEU B O 1
ATOM 2615 N N . ASP B 1 39 ? -5.832 25.038 11.399 1.00 46.91 36 ASP B N 1
ATOM 2616 C CA . ASP B 1 39 ? -4.471 24.637 11.811 1.00 46.54 36 ASP B CA 1
ATOM 2617 C C . ASP B 1 39 ? -4.108 25.165 13.223 1.00 46.32 36 ASP B C 1
ATOM 2618 O O . ASP B 1 39 ? -3.564 26.264 13.389 1.00 45.35 36 ASP B O 1
ATOM 2623 N N . LYS B 1 40 ? -4.387 24.366 14.242 1.00 47.36 37 LYS B N 1
ATOM 2624 C CA . LYS B 1 40 ? -4.181 24.794 15.629 1.00 47.55 37 LYS B CA 1
ATOM 2625 C C . LYS B 1 40 ? -2.757 25.170 16.026 1.00 46.01 37 LYS B C 1
ATOM 2626 O O . LYS B 1 40 ? -2.582 26.042 16.862 1.00 45.69 37 LYS B O 1
ATOM 2632 N N . GLN B 1 41 ? -1.752 24.494 15.471 1.00 44.89 38 GLN B N 1
ATOM 2633 C CA . GLN B 1 41 ? -0.373 24.891 15.699 1.00 44.23 38 GLN B CA 1
ATOM 2634 C C . GLN B 1 41 ? -0.206 26.333 15.171 1.00 41.03 38 GLN B C 1
ATOM 2635 O O . GLN B 1 41 ? 0.219 27.195 15.916 1.00 40.70 38 GLN B O 1
ATOM 2641 N N . LEU B 1 42 ? -0.575 26.589 13.910 1.00 38.16 39 LEU B N 1
ATOM 2642 C CA . LEU B 1 42 ? -0.509 27.950 13.363 1.00 36.92 39 LEU B CA 1
ATOM 2643 C C . LEU B 1 42 ? -1.091 28.955 14.348 1.00 36.39 39 LEU B C 1
ATOM 2644 O O . LEU B 1 42 ? -0.408 29.894 14.748 1.00 36.30 39 LEU B O 1
ATOM 2649 N N . ILE B 1 43 ? -2.330 28.711 14.766 1.00 36.81 40 ILE B N 1
ATOM 2650 C CA . ILE B 1 43 ? -3.024 29.553 15.703 1.00 36.68 40 ILE B CA 1
ATOM 2651 C C . ILE B 1 43 ? -2.225 29.828 16.993 1.00 37.31 40 ILE B C 1
ATOM 2652 O O . ILE B 1 43 ? -2.076 30.993 17.427 1.00 35.97 40 ILE B O 1
ATOM 2657 N N . GLY B 1 44 ? -1.730 28.737 17.581 1.00 37.42 41 GLY B N 1
ATOM 2658 C CA . GLY B 1 44 ? -0.932 28.777 18.773 1.00 36.93 41 GLY B CA 1
ATOM 2659 C C . GLY B 1 44 ? 0.292 29.606 18.498 1.00 35.86 41 GLY B C 1
ATOM 2660 O O . GLY B 1 44 ? 0.679 30.436 19.330 1.00 35.68 41 GLY B O 1
ATOM 2661 N N . THR B 1 45 ? 0.899 29.395 17.335 1.00 34.54 42 THR B N 1
ATOM 2662 C CA . THR B 1 45 ? 2.138 30.099 17.031 1.00 35.00 42 THR B CA 1
ATOM 2663 C C . THR B 1 45 ? 1.902 31.598 16.760 1.00 33.62 42 THR B C 1
ATOM 2664 O O . THR B 1 45 ? 2.770 32.414 17.063 1.00 33.08 42 THR B O 1
ATOM 2668 N N . LEU B 1 46 ? 0.732 31.963 16.220 1.00 33.61 43 LEU B N 1
ATOM 2669 C CA . LEU B 1 46 ? 0.428 33.378 15.951 1.00 32.73 43 LEU B CA 1
ATOM 2670 C C . LEU B 1 46 ? 0.151 34.096 17.258 1.00 34.14 43 LEU B C 1
ATOM 2671 O O . LEU B 1 46 ? 0.506 35.260 17.415 1.00 32.99 43 LEU B O 1
ATOM 2676 N N . GLU B 1 47 ? -0.437 33.377 18.213 1.00 36.12 44 GLU B N 1
ATOM 2677 C CA . GLU B 1 47 ? -0.660 33.936 19.541 1.00 37.61 44 GLU B CA 1
ATOM 2678 C C . GLU B 1 47 ? 0.669 34.260 20.178 1.00 37.84 44 GLU B C 1
ATOM 2679 O O . GLU B 1 47 ? 0.883 35.390 20.603 1.00 37.88 44 GLU B O 1
ATOM 2685 N N . LEU B 1 48 ? 1.578 33.291 20.194 1.00 37.66 45 LEU B N 1
ATOM 2686 C CA . LEU B 1 48 ? 2.952 33.519 20.685 1.00 37.67 45 LEU B CA 1
ATOM 2687 C C . LEU B 1 48 ? 3.695 34.666 19.988 1.00 36.35 45 LEU B C 1
ATOM 2688 O O . LEU B 1 48 ? 4.272 35.525 20.651 1.00 37.49 45 LEU B O 1
ATOM 2693 N N . ALA B 1 49 ? 3.710 34.661 18.658 1.00 35.05 46 ALA B N 1
ATOM 2694 C CA . ALA B 1 49 ? 4.250 35.785 17.868 1.00 33.71 46 ALA B CA 1
ATOM 2695 C C . ALA B 1 49 ? 3.691 37.113 18.376 1.00 33.82 46 ALA B C 1
ATOM 2696 O O . ALA B 1 49 ? 4.451 38.049 18.659 1.00 34.16 46 ALA B O 1
ATOM 2698 N N . LEU B 1 50 ? 2.369 37.193 18.517 1.00 33.79 47 LEU B N 1
ATOM 2699 C CA . LEU B 1 50 ? 1.758 38.473 18.875 1.00 35.35 47 LEU B CA 1
ATOM 2700 C C . LEU B 1 50 ? 2.193 38.856 20.262 1.00 36.87 47 LEU B C 1
ATOM 2701 O O . LEU B 1 50 ? 2.805 39.898 20.447 1.00 36.37 47 LEU B O 1
ATOM 2706 N N . ARG B 1 51 ? 1.933 37.973 21.229 1.00 39.27 48 ARG B N 1
ATOM 2707 C CA . ARG B 1 51 ? 2.331 38.231 22.611 1.00 41.51 48 ARG B CA 1
ATOM 2708 C C . ARG B 1 51 ? 3.793 38.573 22.757 1.00 41.86 48 ARG B C 1
ATOM 2709 O O . ARG B 1 51 ? 4.119 39.416 23.576 1.00 43.34 48 ARG B O 1
ATOM 2717 N N . SER B 1 52 ? 4.674 37.911 22.005 1.00 41.52 49 SER B N 1
ATOM 2718 C CA . SER B 1 52 ? 6.116 38.225 22.081 1.00 41.28 49 SER B CA 1
ATOM 2719 C C . SER B 1 52 ? 6.465 39.636 21.519 1.00 40.17 49 SER B C 1
ATOM 2720 O O . SER B 1 52 ? 7.579 40.133 21.750 1.00 39.86 49 SER B O 1
ATOM 2723 N N . GLY B 1 53 ? 5.537 40.267 20.781 1.00 38.20 50 GLY B N 1
ATOM 2724 C CA . GLY B 1 53 ? 5.829 41.583 20.163 1.00 36.35 50 GLY B CA 1
ATOM 2725 C C . GLY B 1 53 ? 5.780 41.743 18.616 1.00 35.28 50 GLY B C 1
ATOM 2726 O O . GLY B 1 53 ? 6.054 42.845 18.083 1.00 34.14 50 GLY B O 1
ATOM 2727 N N . PHE B 1 54 ? 5.423 40.690 17.872 1.00 33.36 51 PHE B N 1
ATOM 2728 C CA . PHE B 1 54 ? 5.072 40.891 16.459 1.00 31.18 51 PHE B CA 1
ATOM 2729 C C . PHE B 1 54 ? 3.792 41.708 16.352 1.00 32.25 51 PHE B C 1
ATOM 2730 O O . PHE B 1 54 ? 2.831 41.478 17.092 1.00 34.02 51 PHE B O 1
ATOM 2738 N N . ARG B 1 55 ? 3.775 42.639 15.411 1.00 31.33 52 ARG B N 1
ATOM 2739 C CA . ARG B 1 55 ? 2.619 43.500 15.193 1.00 30.94 52 ARG B CA 1
ATOM 2740 C C . ARG B 1 55 ? 2.160 43.473 13.706 1.00 29.53 52 ARG B C 1
ATOM 2741 O O . ARG B 1 55 ? 1.111 44.000 13.364 1.00 30.92 52 ARG B O 1
ATOM 2749 N N . HIS B 1 56 ? 2.914 42.798 12.852 1.00 27.71 53 HIS B N 1
ATOM 2750 C CA . HIS B 1 56 ? 2.619 42.761 11.438 1.00 24.99 53 HIS B CA 1
ATOM 2751 C C . HIS B 1 56 ? 2.499 41.282 11.011 1.00 25.23 53 HIS B C 1
ATOM 2752 O O . HIS B 1 56 ? 3.432 40.498 11.121 1.00 24.09 53 HIS B O 1
ATOM 2759 N N . ILE B 1 57 ? 1.294 40.898 10.592 1.00 26.05 54 ILE B N 1
ATOM 2760 C CA . ILE B 1 57 ? 1.010 39.553 10.075 1.00 25.88 54 ILE B CA 1
ATOM 2761 C C . ILE B 1 57 ? 0.780 39.650 8.564 1.00 26.09 54 ILE B C 1
ATOM 2762 O O . ILE B 1 57 ? -0.045 40.462 8.086 1.00 26.60 54 ILE B O 1
ATOM 2767 N N . ASP B 1 58 ? 1.515 38.846 7.804 1.00 25.49 55 ASP B N 1
ATOM 2768 C CA . ASP B 1 58 ? 1.363 38.770 6.383 1.00 25.18 55 ASP B CA 1
ATOM 2769 C C . ASP B 1 58 ? 0.514 37.563 5.993 1.00 25.68 55 ASP B C 1
ATOM 2770 O O . ASP B 1 58 ? 0.913 36.409 6.197 1.00 28.00 55 ASP B O 1
ATOM 2775 N N . GLY B 1 59 ? -0.650 37.814 5.422 1.00 25.25 56 GLY B N 1
ATOM 2776 C CA . GLY B 1 59 ? -1.519 36.731 4.935 1.00 25.60 56 GLY B CA 1
ATOM 2777 C C . GLY B 1 59 ? -1.945 36.888 3.483 1.00 24.79 56 GLY B C 1
ATOM 2778 O O . GLY B 1 59 ? -1.429 37.725 2.754 1.00 23.96 56 GLY B O 1
ATOM 2779 N N . ALA B 1 60 ? -2.847 36.035 3.026 1.00 25.90 57 ALA B N 1
ATOM 2780 C CA . ALA B 1 60 ? -3.329 36.126 1.616 1.00 25.71 57 ALA B CA 1
ATOM 2781 C C . ALA B 1 60 ? -4.498 35.182 1.460 1.00 26.50 57 ALA B C 1
ATOM 2782 O O . ALA B 1 60 ? -4.615 34.195 2.169 1.00 27.83 57 ALA B O 1
ATOM 2784 N N . GLU B 1 61 ? -5.366 35.520 0.532 1.00 27.00 58 GLU B N 1
ATOM 2785 C CA . GLU B 1 61 ? -6.556 34.788 0.233 1.00 27.90 58 GLU B CA 1
ATOM 2786 C C . GLU B 1 61 ? -6.244 33.302 -0.077 1.00 28.59 58 GLU B C 1
ATOM 2787 O O . GLU B 1 61 ? -6.956 32.375 0.359 1.00 29.58 58 GLU B O 1
ATOM 2793 N N . ILE B 1 62 ? -5.185 33.101 -0.849 1.00 27.22 59 ILE B N 1
ATOM 2794 C CA . ILE B 1 62 ? -4.900 31.810 -1.415 1.00 28.11 59 ILE B CA 1
ATOM 2795 C C . ILE B 1 62 ? -4.322 30.924 -0.296 1.00 28.22 59 ILE B C 1
ATOM 2796 O O . ILE B 1 62 ? -4.360 29.700 -0.390 1.00 28.91 59 ILE B O 1
ATOM 2801 N N . TYR B 1 63 ? -3.816 31.551 0.762 1.00 27.24 60 TYR B N 1
ATOM 2802 C CA . TYR B 1 63 ? -3.128 30.780 1.819 1.00 27.93 60 TYR B CA 1
ATOM 2803 C C . TYR B 1 63 ? -4.036 29.823 2.542 1.00 29.02 60 TYR B C 1
ATOM 2804 O O . TYR B 1 63 ? -3.578 28.776 2.949 1.00 30.13 60 TYR B O 1
ATOM 2813 N N . GLY B 1 64 ? -5.289 30.232 2.762 1.00 28.92 61 GLY B N 1
ATOM 2814 C CA . GLY B 1 64 ? -6.255 29.413 3.501 1.00 30.60 61 GLY B CA 1
ATOM 2815 C C . GLY B 1 64 ? -6.071 29.608 4.990 1.00 29.99 61 GLY B C 1
ATOM 2816 O O . GLY B 1 64 ? -6.459 28.764 5.744 1.00 30.51 61 GLY B O 1
ATOM 2817 N N . THR B 1 65 ? -5.388 30.681 5.386 1.00 28.66 62 THR B N 1
ATOM 2818 C CA . THR B 1 65 ? -5.051 30.916 6.787 1.00 29.54 62 THR B CA 1
ATOM 2819 C C . THR B 1 65 ? -5.700 32.167 7.382 1.00 30.22 62 THR B C 1
ATOM 2820 O O . THR B 1 65 ? -5.544 32.424 8.570 1.00 30.61 62 THR B O 1
ATOM 2824 N N . ASN B 1 66 ? -6.427 32.962 6.580 1.00 30.13 63 ASN B N 1
ATOM 2825 C CA . ASN B 1 66 ? -7.104 34.112 7.177 1.00 30.97 63 ASN B CA 1
ATOM 2826 C C . ASN B 1 66 ? -7.951 33.836 8.401 1.00 32.57 63 ASN B C 1
ATOM 2827 O O . ASN B 1 66 ? -7.894 34.594 9.383 1.00 32.31 63 ASN B O 1
ATOM 2832 N N . LYS B 1 67 ? -8.719 32.757 8.370 1.00 33.51 64 LYS B N 1
ATOM 2833 C CA . LYS B 1 67 ? -9.438 32.375 9.579 1.00 36.68 64 LYS B CA 1
ATOM 2834 C C . LYS B 1 67 ? -8.518 32.240 10.799 1.00 36.74 64 LYS B C 1
ATOM 2835 O O . LYS B 1 67 ? -8.843 32.796 11.857 1.00 37.78 64 LYS B O 1
ATOM 2841 N N . GLU B 1 68 ? -7.370 31.543 10.660 1.00 36.23 65 GLU B N 1
ATOM 2842 C CA . GLU B 1 68 ? -6.453 31.320 11.814 1.00 35.47 65 GLU B CA 1
ATOM 2843 C C . GLU B 1 68 ? -5.937 32.660 12.335 1.00 34.35 65 GLU B C 1
ATOM 2844 O O . GLU B 1 68 ? -5.702 32.844 13.538 1.00 34.92 65 GLU B O 1
ATOM 2850 N N . ILE B 1 69 ? -5.804 33.611 11.421 1.00 31.91 66 ILE B N 1
ATOM 2851 C CA . ILE B 1 69 ? -5.354 34.929 11.807 1.00 29.84 66 ILE B CA 1
ATOM 2852 C C . ILE B 1 69 ? -6.450 35.575 12.657 1.00 29.99 66 ILE B C 1
ATOM 2853 O O . ILE B 1 69 ? -6.175 36.092 13.726 1.00 31.28 66 ILE B O 1
ATOM 2858 N N . GLY B 1 70 ? -7.696 35.531 12.203 1.00 29.82 67 GLY B N 1
ATOM 2859 C CA . GLY B 1 70 ? -8.815 36.093 12.977 1.00 29.76 67 GLY B CA 1
ATOM 2860 C C . GLY B 1 70 ? -8.873 35.561 14.396 1.00 31.21 67 GLY B C 1
ATOM 2861 O O . GLY B 1 70 ? -9.107 36.319 15.340 1.00 31.43 67 GLY B O 1
ATOM 2862 N N . ILE B 1 71 ? -8.661 34.252 14.533 1.00 31.22 68 ILE B N 1
ATOM 2863 C CA . ILE B 1 71 ? -8.850 33.603 15.785 1.00 32.83 68 ILE B CA 1
ATOM 2864 C C . ILE B 1 71 ? -7.761 34.008 16.716 1.00 32.00 68 ILE B C 1
ATOM 2865 O O . ILE B 1 71 ? -8.047 34.384 17.813 1.00 33.13 68 ILE B O 1
ATOM 2870 N N . ALA B 1 72 ? -6.514 33.962 16.263 1.00 30.66 69 ALA B N 1
ATOM 2871 C CA . ALA B 1 72 ? -5.403 34.358 17.075 1.00 30.43 69 ALA B CA 1
ATOM 2872 C C . ALA B 1 72 ? -5.582 35.810 17.589 1.00 31.51 69 ALA B C 1
ATOM 2873 O O . ALA B 1 72 ? -5.401 36.074 18.770 1.00 32.15 69 ALA B O 1
ATOM 2875 N N . LEU B 1 73 ? -5.916 36.722 16.674 1.00 30.05 70 LEU B N 1
ATOM 2876 C CA . LEU B 1 73 ? -6.045 38.137 16.967 1.00 32.30 70 LEU B CA 1
ATOM 2877 C C . LEU B 1 73 ? -7.112 38.358 18.031 1.00 34.07 70 LEU B C 1
ATOM 2878 O O . LEU B 1 73 ? -6.866 39.057 18.992 1.00 33.26 70 LEU B O 1
ATOM 2883 N N . LYS B 1 74 ? -8.279 37.750 17.840 1.00 35.91 71 LYS B N 1
ATOM 2884 C CA . LYS B 1 74 ? -9.322 37.769 18.863 1.00 39.92 71 LYS B CA 1
ATOM 2885 C C . LYS B 1 74 ? -8.878 37.157 20.231 1.00 40.65 71 LYS B C 1
ATOM 2886 O O . LYS B 1 74 ? -9.177 37.700 21.316 1.00 40.85 71 LYS B O 1
ATOM 2892 N N . ASN B 1 75 ? -8.141 36.037 20.166 1.00 40.62 72 ASN B N 1
ATOM 2893 C CA . ASN B 1 75 ? -7.568 35.431 21.373 1.00 41.17 72 ASN B CA 1
ATOM 2894 C C . ASN B 1 75 ? -6.593 36.374 22.126 1.00 40.60 72 ASN B C 1
ATOM 2895 O O . ASN B 1 75 ? -6.694 36.523 23.322 1.00 40.77 72 ASN B O 1
ATOM 2900 N N . VAL B 1 76 ? -5.620 36.969 21.438 1.00 39.04 73 VAL B N 1
ATOM 2901 C CA . VAL B 1 76 ? -4.689 37.870 22.129 1.00 39.00 73 VAL B CA 1
ATOM 2902 C C . VAL B 1 76 ? -5.424 39.145 22.598 1.00 40.36 73 VAL B C 1
ATOM 2903 O O . VAL B 1 76 ? -5.140 39.687 23.681 1.00 40.64 73 VAL B O 1
ATOM 2907 N N . GLY B 1 77 ? -6.384 39.597 21.788 1.00 39.91 74 GLY B N 1
ATOM 2908 C CA . GLY B 1 77 ? -7.132 40.796 22.062 1.00 40.77 74 GLY B CA 1
ATOM 2909 C C . GLY B 1 77 ? -6.308 42.078 22.118 1.00 40.35 74 GLY B C 1
ATOM 2910 O O . GLY B 1 77 ? -6.629 42.964 22.901 1.00 42.99 74 GLY B O 1
ATOM 2911 N N . LEU B 1 78 ? -5.267 42.215 21.307 1.00 37.96 75 LEU B N 1
ATOM 2912 C CA . LEU B 1 78 ? -4.609 43.513 21.193 1.00 36.64 75 LEU B CA 1
ATOM 2913 C C . LEU B 1 78 ? -5.527 44.552 20.575 1.00 35.91 75 LEU B C 1
ATOM 2914 O O . LEU B 1 78 ? -6.411 44.214 19.812 1.00 33.93 75 LEU B O 1
ATOM 2919 N N . ASN B 1 79 ? -5.357 45.822 20.959 1.00 36.34 76 ASN B N 1
ATOM 2920 C CA . ASN B 1 79 ? -6.094 46.889 20.237 1.00 36.14 76 ASN B CA 1
ATOM 2921 C C . ASN B 1 79 ? -5.852 46.813 18.699 1.00 34.61 76 ASN B C 1
ATOM 2922 O O . ASN B 1 79 ? -4.729 46.549 18.210 1.00 33.08 76 ASN B O 1
ATOM 2927 N N . ARG B 1 80 ? -6.911 47.054 17.936 1.00 34.53 77 ARG B N 1
ATOM 2928 C CA . ARG B 1 80 ? -6.837 46.934 16.494 1.00 32.48 77 ARG B CA 1
ATOM 2929 C C . ARG B 1 80 ? -5.816 47.925 15.920 1.00 31.56 77 ARG B C 1
ATOM 2930 O O . ARG B 1 80 ? -5.176 47.624 14.911 1.00 29.05 77 ARG B O 1
ATOM 2938 N N . LYS B 1 81 ? -5.692 49.105 16.558 1.00 31.54 78 LYS B N 1
ATOM 2939 C CA . LYS B 1 81 ? -4.772 50.155 16.088 1.00 31.22 78 LYS B CA 1
ATOM 2940 C C . LYS B 1 81 ? -3.330 49.730 16.272 1.00 31.47 78 LYS B C 1
ATOM 2941 O O . LYS B 1 81 ? -2.435 50.307 15.696 1.00 32.09 78 LYS B O 1
ATOM 2947 N N . ASP B 1 82 ? -3.101 48.693 17.070 1.00 31.70 79 ASP B N 1
ATOM 2948 C CA . ASP B 1 82 ? -1.746 48.235 17.398 1.00 31.30 79 ASP B CA 1
ATOM 2949 C C . ASP B 1 82 ? -1.166 47.233 16.439 1.00 30.04 79 ASP B C 1
ATOM 2950 O O . ASP B 1 82 ? 0.046 46.969 16.493 1.00 30.70 79 ASP B O 1
ATOM 2955 N N . VAL B 1 83 ? -2.027 46.681 15.580 1.00 29.12 80 VAL B N 1
ATOM 2956 C CA . VAL B 1 83 ? -1.672 45.560 14.673 1.00 29.07 80 VAL B CA 1
ATOM 2957 C C . VAL B 1 83 ? -1.794 45.979 13.221 1.00 28.31 80 VAL B C 1
ATOM 2958 O O . VAL B 1 83 ? -2.633 46.798 12.855 1.00 28.79 80 VAL B O 1
ATOM 2962 N N . PHE B 1 84 ? -0.906 45.437 12.408 1.00 28.06 81 PHE B N 1
ATOM 2963 C CA . PHE B 1 84 ? -0.905 45.676 10.973 1.00 27.17 81 PHE B CA 1
ATOM 2964 C C . PHE B 1 84 ? -1.172 44.382 10.252 1.00 26.95 81 PHE B C 1
ATOM 2965 O O . PHE B 1 84 ? -0.313 43.498 10.243 1.00 27.41 81 PHE B O 1
ATOM 2973 N N . ILE B 1 85 ? -2.331 44.268 9.621 1.00 27.17 82 ILE B N 1
ATOM 2974 C CA . ILE B 1 85 ? -2.677 43.015 8.887 1.00 27.27 82 ILE B CA 1
ATOM 2975 C C . ILE B 1 85 ? -2.593 43.227 7.374 1.00 26.92 82 ILE B C 1
ATOM 2976 O O . ILE B 1 85 ? -3.182 44.201 6.792 1.00 27.78 82 ILE B O 1
ATOM 2981 N N . THR B 1 86 ? -1.822 42.379 6.726 1.00 27.15 83 THR B N 1
ATOM 2982 C CA . THR B 1 86 ? -1.780 42.367 5.263 1.00 25.84 83 THR B CA 1
ATOM 2983 C C . THR B 1 86 ? -2.591 41.195 4.736 1.00 27.25 83 THR B C 1
ATOM 2984 O O . THR B 1 86 ? -2.484 40.038 5.278 1.00 27.90 83 THR B O 1
ATOM 2988 N N . ASP B 1 87 ? -3.413 41.490 3.707 1.00 27.13 84 ASP B N 1
ATOM 2989 C CA . ASP B 1 87 ? -4.056 40.447 2.885 1.00 27.18 84 ASP B CA 1
ATOM 2990 C C . ASP B 1 87 ? -3.715 40.636 1.431 1.00 26.21 84 ASP B C 1
ATOM 2991 O O . ASP B 1 87 ? -3.320 41.702 1.001 1.00 24.88 84 ASP B O 1
ATOM 2996 N N . LYS B 1 88 ? -3.952 39.590 0.658 1.00 25.74 85 LYS B N 1
ATOM 2997 C CA . LYS B 1 88 ? -3.693 39.601 -0.770 1.00 24.60 85 LYS B CA 1
ATOM 2998 C C . LYS B 1 88 ? -4.799 38.935 -1.576 1.00 25.18 85 LYS B C 1
ATOM 2999 O O . LYS B 1 88 ? -5.348 37.885 -1.202 1.00 25.69 85 LYS B O 1
ATOM 3005 N N . TYR B 1 89 ? -5.161 39.614 -2.656 1.00 23.96 86 TYR B N 1
ATOM 3006 C CA . TYR B 1 89 ? -6.137 39.106 -3.569 1.00 25.29 86 TYR B CA 1
ATOM 3007 C C . TYR B 1 89 ? -5.507 38.016 -4.444 1.00 24.62 86 TYR B C 1
ATOM 3008 O O . TYR B 1 89 ? -4.455 38.225 -5.048 1.00 24.03 86 TYR B O 1
ATOM 3017 N N . ASN B 1 90 ? -6.145 36.861 -4.476 1.00 25.30 87 ASN B N 1
ATOM 3018 C CA . ASN B 1 90 ? -5.688 35.717 -5.275 1.00 26.02 87 ASN B CA 1
ATOM 3019 C C . ASN B 1 90 ? -5.949 35.991 -6.756 1.00 27.32 87 ASN B C 1
ATOM 3020 O O . ASN B 1 90 ? -6.992 35.596 -7.280 1.00 27.21 87 ASN B O 1
ATOM 3025 N N . SER B 1 91 ? -5.022 36.678 -7.418 1.00 27.21 88 SER B N 1
ATOM 3026 C CA . SER B 1 91 ? -5.215 37.031 -8.804 1.00 28.05 88 SER B CA 1
ATOM 3027 C C . SER B 1 91 ? -4.868 35.932 -9.831 1.00 27.86 88 SER B C 1
ATOM 3028 O O . SER B 1 91 ? -5.192 36.090 -11.001 1.00 28.68 88 SER B O 1
ATOM 3031 N N . GLY B 1 92 ? -4.228 34.837 -9.418 1.00 27.45 89 GLY B N 1
ATOM 3032 C CA . GLY B 1 92 ? -3.910 33.722 -10.353 1.00 27.21 89 GLY B CA 1
ATOM 3033 C C . GLY B 1 92 ? -2.448 33.564 -10.676 1.00 28.03 89 GLY B C 1
ATOM 3034 O O . GLY B 1 92 ? -1.661 34.408 -10.328 1.00 28.42 89 GLY B O 1
ATOM 3035 N N . ASN B 1 93 ? -2.045 32.460 -11.318 1.00 29.42 90 ASN B N 1
ATOM 3036 C CA . ASN B 1 93 ? -0.665 32.253 -11.659 1.00 28.16 90 ASN B CA 1
ATOM 3037 C C . ASN B 1 93 ? -0.373 32.730 -13.090 1.00 28.43 90 ASN B C 1
ATOM 3038 O O . ASN B 1 93 ? -1.285 33.166 -13.803 1.00 28.79 90 ASN B O 1
ATOM 3043 N N . HIS B 1 94 ? 0.903 32.625 -13.501 1.00 27.13 91 HIS B N 1
ATOM 3044 C CA . HIS B 1 94 ? 1.425 33.178 -14.767 1.00 26.43 91 HIS B CA 1
ATOM 3045 C C . HIS B 1 94 ? 0.790 32.498 -15.989 1.00 27.85 91 HIS B C 1
ATOM 3046 O O . HIS B 1 94 ? 0.980 32.974 -17.131 1.00 28.74 91 HIS B O 1
ATOM 3053 N N . THR B 1 95 ? 0.050 31.401 -15.767 1.00 27.12 92 THR B N 1
ATOM 3054 C CA . THR B 1 95 ? -0.653 30.742 -16.869 1.00 28.52 92 THR B CA 1
ATOM 3055 C C . THR B 1 95 ? -1.920 31.437 -17.378 1.00 28.69 92 THR B C 1
ATOM 3056 O O . THR B 1 95 ? -2.384 31.103 -18.487 1.00 30.52 92 THR B O 1
ATOM 3060 N N . TYR B 1 96 ? -2.466 32.373 -16.594 1.00 27.60 93 TYR B N 1
ATOM 3061 C CA . TYR B 1 96 ? -3.760 33.035 -16.869 1.00 28.65 93 TYR B CA 1
ATOM 3062 C C . TYR B 1 96 ? -4.895 32.030 -17.121 1.00 30.23 93 TYR B C 1
ATOM 3063 O O . TYR B 1 96 ? -5.818 32.327 -17.897 1.00 29.85 93 TYR B O 1
ATOM 3072 N N . ASP B 1 97 ? -4.839 30.866 -16.455 1.00 32.36 94 ASP B N 1
ATOM 3073 C CA . ASP B 1 97 ? -5.798 29.732 -16.724 1.00 35.83 94 ASP B CA 1
ATOM 3074 C C . ASP B 1 97 ? -7.228 29.946 -16.149 1.00 37.06 94 ASP B C 1
ATOM 3075 O O . ASP B 1 97 ? -8.136 29.181 -16.437 1.00 38.97 94 ASP B O 1
ATOM 3080 N N . GLY B 1 98 ? -7.423 30.988 -15.354 1.00 37.76 95 GLY B N 1
ATOM 3081 C CA . GLY B 1 98 ? -8.749 31.257 -14.824 1.00 39.35 95 GLY B CA 1
ATOM 3082 C C . GLY B 1 98 ? -8.931 30.669 -13.439 1.00 39.66 95 GLY B C 1
ATOM 3083 O O . GLY B 1 98 ? -10.000 30.783 -12.864 1.00 40.46 95 GLY B O 1
ATOM 3084 N N . LYS B 1 99 ? -7.894 30.038 -12.907 1.00 39.27 96 LYS B N 1
ATOM 3085 C CA . LYS B 1 99 ? -7.925 29.576 -11.536 1.00 40.94 96 LYS B CA 1
ATOM 3086 C C . LYS B 1 99 ? -7.348 30.719 -10.741 1.00 39.21 96 LYS B C 1
ATOM 3087 O O . LYS B 1 99 ? -6.250 31.235 -11.067 1.00 42.12 96 LYS B O 1
ATOM 3093 N N . HIS B 1 100 ? -8.100 31.171 -9.755 1.00 36.95 97 HIS B N 1
ATOM 3094 C CA . HIS B 1 100 ? -7.770 32.389 -8.990 1.00 34.35 97 HIS B CA 1
ATOM 3095 C C . HIS B 1 100 ? -8.922 32.594 -8.014 1.00 32.75 97 HIS B C 1
ATOM 3096 O O . HIS B 1 100 ? -9.643 31.660 -7.801 1.00 31.79 97 HIS B O 1
ATOM 3103 N N . SER B 1 101 ? -9.110 33.810 -7.472 1.00 31.19 98 SER B N 1
ATOM 3104 C CA . SER B 1 101 ? -10.185 34.036 -6.510 1.00 31.85 98 SER B CA 1
ATOM 3105 C C . SER B 1 101 ? -11.524 33.478 -7.010 1.00 32.03 98 SER B C 1
ATOM 3106 O O . SER B 1 101 ? -11.819 33.562 -8.165 1.00 32.56 98 SER B O 1
ATOM 3109 N N . LYS B 1 102 ? -12.323 32.908 -6.129 1.00 34.23 99 LYS B N 1
ATOM 3110 C CA . LYS B 1 102 ? -13.717 32.571 -6.457 1.00 36.75 99 LYS B CA 1
ATOM 3111 C C . LYS B 1 102 ? -14.643 33.799 -6.453 1.00 36.64 99 LYS B C 1
ATOM 3112 O O . LYS B 1 102 ? -15.752 33.724 -6.959 1.00 38.17 99 LYS B O 1
ATOM 3118 N N . HIS B 1 103 ? -14.198 34.926 -5.885 1.00 33.66 100 HIS B N 1
ATOM 3119 C CA . HIS B 1 103 ? -14.996 36.150 -5.940 1.00 32.84 100 HIS B CA 1
ATOM 3120 C C . HIS B 1 103 ? -14.860 36.857 -7.268 1.00 31.72 100 HIS B C 1
ATOM 3121 O O . HIS B 1 103 ? -13.931 36.618 -8.056 1.00 29.86 100 HIS B O 1
ATOM 3128 N N . GLN B 1 104 ? -15.815 37.718 -7.529 1.00 32.31 101 GLN B N 1
ATOM 3129 C CA . GLN B 1 104 ? -15.918 38.295 -8.823 1.00 33.18 101 GLN B CA 1
ATOM 3130 C C . GLN B 1 104 ? -14.784 39.261 -9.125 1.00 32.79 101 GLN B C 1
ATOM 3131 O O . GLN B 1 104 ? -14.429 39.464 -10.293 1.00 31.73 101 GLN B O 1
ATOM 3137 N N . ASN B 1 105 ? -14.245 39.872 -8.072 1.00 32.28 102 ASN B N 1
ATOM 3138 C CA . ASN B 1 105 ? -13.247 40.924 -8.215 1.00 32.56 102 ASN B CA 1
ATOM 3139 C C . ASN B 1 105 ? -12.542 41.165 -6.833 1.00 31.73 102 ASN B C 1
ATOM 3140 O O . ASN B 1 105 ? -12.985 40.603 -5.820 1.00 32.68 102 ASN B O 1
ATOM 3145 N N . PRO B 1 106 ? -11.465 41.990 -6.781 1.00 30.46 103 PRO B N 1
ATOM 3146 C CA . PRO B 1 106 ? -10.727 42.183 -5.505 1.00 29.61 103 PRO B CA 1
ATOM 3147 C C . PRO B 1 106 ? -11.512 42.861 -4.395 1.00 30.79 103 PRO B C 1
ATOM 3148 O O . PRO B 1 106 ? -11.299 42.559 -3.235 1.00 33.14 103 PRO B O 1
ATOM 3152 N N . TYR B 1 107 ? -12.391 43.791 -4.742 1.00 32.09 104 TYR B N 1
ATOM 3153 C CA . TYR B 1 107 ? -13.264 44.446 -3.789 1.00 30.76 104 TYR B CA 1
ATOM 3154 C C . TYR B 1 107 ? -14.111 43.421 -3.100 1.00 31.29 104 TYR B C 1
ATOM 3155 O O . TYR B 1 107 ? -14.216 43.427 -1.882 1.00 31.07 104 TYR B O 1
ATOM 3164 N N . ASN B 1 108 ? -14.761 42.555 -3.876 1.00 31.25 105 ASN B N 1
ATOM 3165 C CA . ASN B 1 108 ? -15.573 41.493 -3.257 1.00 32.05 105 ASN B CA 1
ATOM 3166 C C . ASN B 1 108 ? -14.703 40.448 -2.533 1.00 31.18 105 ASN B C 1
ATOM 3167 O O . ASN B 1 108 ? -15.088 39.942 -1.495 1.00 30.85 105 ASN B O 1
ATOM 3172 N N . ALA B 1 109 ? -13.533 40.121 -3.102 1.00 30.74 106 ALA B N 1
ATOM 3173 C CA . ALA B 1 109 ? -12.668 39.118 -2.518 1.00 30.20 106 ALA B CA 1
ATOM 3174 C C . ALA B 1 109 ? -12.238 39.623 -1.129 1.00 30.43 106 ALA B C 1
ATOM 3175 O O . ALA B 1 109 ? -12.219 38.859 -0.156 1.00 30.35 106 ALA B O 1
ATOM 3177 N N . LEU B 1 110 ? -11.992 40.929 -1.004 1.00 29.83 107 LEU B N 1
ATOM 3178 C CA . LEU B 1 110 ? -11.615 41.460 0.310 1.00 30.17 107 LEU B CA 1
ATOM 3179 C C . LEU B 1 110 ? -12.756 41.408 1.372 1.00 31.31 107 LEU B C 1
ATOM 3180 O O . LEU B 1 110 ? -12.517 41.090 2.567 1.00 30.60 107 LEU B O 1
ATOM 3185 N N . LYS B 1 111 ? -13.983 41.682 0.957 1.00 33.00 108 LYS B N 1
ATOM 3186 C CA . LYS B 1 111 ? -15.084 41.698 1.930 1.00 36.68 108 LYS B CA 1
ATOM 3187 C C . LYS B 1 111 ? -15.216 40.307 2.540 1.00 37.21 108 LYS B C 1
ATOM 3188 O O . LYS B 1 111 ? -15.428 40.173 3.747 1.00 39.16 108 LYS B O 1
ATOM 3194 N N . ALA B 1 112 ? -15.065 39.280 1.705 1.00 36.89 109 ALA B N 1
ATOM 3195 C CA . ALA B 1 112 ? -15.192 37.903 2.148 1.00 37.57 109 ALA B CA 1
ATOM 3196 C C . ALA B 1 112 ? -14.039 37.576 3.037 1.00 36.52 109 ALA B C 1
ATOM 3197 O O . ALA B 1 112 ? -14.249 36.909 4.063 1.00 37.73 109 ALA B O 1
ATOM 3199 N N . ASP B 1 113 ? -12.830 38.025 2.663 1.00 34.34 110 ASP B N 1
ATOM 3200 C CA . ASP B 1 113 ? -11.687 37.828 3.551 1.00 33.89 110 ASP B CA 1
ATOM 3201 C C . ASP B 1 113 ? -11.877 38.526 4.928 1.00 34.59 110 ASP B C 1
ATOM 3202 O O . ASP B 1 113 ? -11.514 37.944 5.971 1.00 35.42 110 ASP B O 1
ATOM 3207 N N . LEU B 1 114 ? -12.452 39.725 4.932 1.00 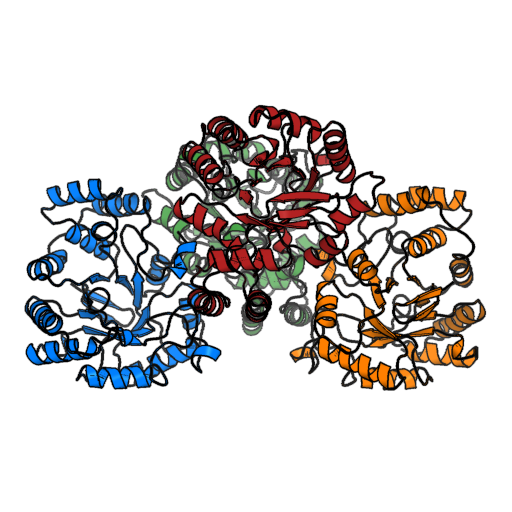33.96 111 LEU B N 1
ATOM 3208 C CA . LEU B 1 114 ? -12.653 40.445 6.184 1.00 35.11 111 LEU B CA 1
ATOM 3209 C C . LEU B 1 114 ? -13.580 39.703 7.155 1.00 36.57 111 LEU B C 1
ATOM 3210 O O . LEU B 1 114 ? -13.328 39.646 8.359 1.00 36.79 111 LEU B O 1
ATOM 3215 N N . GLU B 1 115 ? -14.650 39.145 6.609 1.00 38.32 112 GLU B N 1
ATOM 3216 C CA . GLU B 1 115 ? -15.441 38.167 7.343 1.00 40.91 112 GLU B CA 1
ATOM 3217 C C . GLU B 1 115 ? -14.636 36.997 7.885 1.00 40.16 112 GLU B C 1
ATOM 3218 O O . GLU B 1 115 ? -14.745 36.695 9.059 1.00 41.58 112 GLU B O 1
ATOM 3224 N N . ASP B 1 116 ? -13.813 36.337 7.071 1.00 38.63 113 ASP B N 1
ATOM 3225 C CA . ASP B 1 116 ? -12.954 35.295 7.665 1.00 37.45 113 ASP B CA 1
ATOM 3226 C C . ASP B 1 116 ? -12.080 35.858 8.763 1.00 35.73 113 ASP B C 1
ATOM 3227 O O . ASP B 1 116 ? -11.743 35.144 9.684 1.00 36.60 113 ASP B O 1
ATOM 3232 N N . LEU B 1 117 ? -11.629 37.101 8.629 1.00 33.08 114 LEU B N 1
ATOM 3233 C CA . LEU B 1 117 ? -10.615 37.606 9.570 1.00 31.95 114 LEU B CA 1
ATOM 3234 C C . LEU B 1 117 ? -11.235 38.093 10.871 1.00 32.20 114 LEU B C 1
ATOM 3235 O O . LEU B 1 117 ? -10.564 38.170 11.888 1.00 32.18 114 LEU B O 1
ATOM 3240 N N . GLY B 1 118 ? -12.522 38.390 10.848 1.00 32.97 115 GLY B N 1
ATOM 3241 C CA . GLY B 1 118 ? -13.191 39.013 12.033 1.00 33.98 115 GLY B CA 1
ATOM 3242 C C . GLY B 1 118 ? -12.918 40.520 12.127 1.00 32.97 115 GLY B C 1
ATOM 3243 O O . GLY B 1 118 ? -13.017 41.094 13.205 1.00 33.16 115 GLY B O 1
ATOM 3244 N N . LEU B 1 119 ? -12.557 41.152 10.997 1.00 32.50 116 LEU B N 1
ATOM 3245 C CA . LEU B 1 119 ? -12.060 42.532 11.007 1.00 32.14 116 LEU B CA 1
ATOM 3246 C C . LEU B 1 119 ? -12.892 43.426 10.159 1.00 32.23 116 LEU B C 1
ATOM 3247 O O . LEU B 1 119 ? -13.497 42.965 9.221 1.00 32.03 116 LEU B O 1
ATOM 3252 N N . GLU B 1 120 ? -12.874 44.730 10.446 1.00 34.00 117 GLU B N 1
ATOM 3253 C CA . GLU B 1 120 ? -13.558 45.727 9.565 1.00 34.21 117 GLU B CA 1
ATOM 3254 C C . GLU B 1 120 ? -12.684 46.246 8.459 1.00 32.06 117 GLU B C 1
ATOM 3255 O O . GLU B 1 120 ? -13.210 46.800 7.489 1.00 32.88 117 GLU B O 1
ATOM 3261 N N . TYR B 1 121 ? -11.366 46.118 8.604 1.00 29.73 118 TYR B N 1
ATOM 3262 C CA . TYR B 1 121 ? -10.459 46.560 7.552 1.00 28.95 118 TYR B CA 1
ATOM 3263 C C . TYR B 1 121 ? -9.143 45.815 7.628 1.00 27.58 118 TYR B C 1
ATOM 3264 O O . TYR B 1 121 ? -8.830 45.281 8.677 1.00 29.04 118 TYR B O 1
ATOM 3273 N N . VAL B 1 122 ? -8.393 45.745 6.525 1.00 26.87 119 VAL B N 1
ATOM 3274 C CA . VAL B 1 122 ? -6.987 45.340 6.582 1.00 25.05 119 VAL B CA 1
ATOM 3275 C C . VAL B 1 122 ? -6.101 46.551 6.457 1.00 24.60 119 VAL B C 1
ATOM 3276 O O . VAL B 1 122 ? -6.481 47.577 5.830 1.00 24.87 119 VAL B O 1
ATOM 3280 N N . ASP B 1 123 ? -4.912 46.442 7.049 1.00 23.29 120 ASP B N 1
ATOM 3281 C CA . ASP B 1 123 ? -3.964 47.513 6.911 1.00 23.30 120 ASP B CA 1
ATOM 3282 C C . ASP B 1 123 ? -3.346 47.627 5.521 1.00 22.21 120 ASP B C 1
ATOM 3283 O O . ASP B 1 123 ? -3.056 48.737 5.062 1.00 22.19 120 ASP B O 1
ATOM 3288 N N . LEU B 1 124 ? -3.162 46.501 4.846 1.00 21.84 121 LEU B N 1
ATOM 3289 C CA . LEU B 1 124 ? -2.512 46.533 3.554 1.00 21.36 121 LEU B CA 1
ATOM 3290 C C . LEU B 1 124 ? -3.135 45.447 2.703 1.00 22.72 121 LEU B C 1
ATOM 3291 O O . LEU B 1 124 ? -3.240 44.294 3.170 1.00 22.96 121 LEU B O 1
ATOM 3296 N N . TYR B 1 125 ? -3.538 45.827 1.489 1.00 21.89 122 TYR B N 1
ATOM 3297 C CA . TYR B 1 125 ? -4.143 44.926 0.515 1.00 23.91 122 TYR B CA 1
ATOM 3298 C C . TYR B 1 125 ? -3.353 44.902 -0.790 1.00 24.47 122 TYR B C 1
ATOM 3299 O O . TYR B 1 125 ? -3.057 45.961 -1.356 1.00 24.60 122 TYR B O 1
ATOM 3308 N N . LEU B 1 126 ? -2.988 43.699 -1.247 1.00 24.55 123 LEU B N 1
ATOM 3309 C CA . LEU B 1 126 ? -2.154 43.570 -2.431 1.00 25.39 123 LEU B CA 1
ATOM 3310 C C . LEU B 1 126 ? -2.755 42.676 -3.436 1.00 26.34 123 LEU B C 1
ATOM 3311 O O . LEU B 1 126 ? -3.386 41.679 -3.076 1.00 29.17 123 LEU B O 1
ATOM 3316 N N . ILE B 1 127 ? -2.484 43.001 -4.697 1.00 25.47 124 ILE B N 1
ATOM 3317 C CA . ILE B 1 127 ? -2.666 42.107 -5.800 1.00 23.78 124 ILE B CA 1
ATOM 3318 C C . ILE B 1 127 ? -1.498 41.164 -5.691 1.00 23.37 124 ILE B C 1
ATOM 3319 O O . ILE B 1 127 ? -0.376 41.569 -5.779 1.00 22.92 124 ILE B O 1
ATOM 3324 N N . HIS B 1 128 ? -1.776 39.902 -5.452 1.00 23.00 125 HIS B N 1
ATOM 3325 C CA . HIS B 1 128 ? -0.736 38.936 -5.099 1.00 23.27 125 HIS B CA 1
ATOM 3326 C C . HIS B 1 128 ? 0.234 38.628 -6.250 1.00 23.30 125 HIS B C 1
ATOM 3327 O O . HIS B 1 128 ? 1.408 38.355 -5.995 1.00 24.30 125 HIS B O 1
ATOM 3334 N N . PHE B 1 129 ? -0.264 38.667 -7.495 1.00 23.88 126 PHE B N 1
ATOM 3335 C CA . PHE B 1 129 ? 0.531 38.408 -8.715 1.00 23.91 126 PHE B CA 1
ATOM 3336 C C . PHE B 1 129 ? 0.040 39.271 -9.879 1.00 24.49 126 PHE B C 1
ATOM 3337 O O . PHE B 1 129 ? -1.098 39.665 -9.912 1.00 24.37 126 PHE B O 1
ATOM 3345 N N . PRO B 1 130 ? 0.899 39.537 -10.856 1.00 24.53 127 PRO B N 1
ATOM 3346 C CA . PRO B 1 130 ? 0.582 40.437 -11.955 1.00 25.74 127 PRO B CA 1
ATOM 3347 C C . PRO B 1 130 ? -0.058 39.780 -13.176 1.00 26.94 127 PRO B C 1
ATOM 3348 O O . PRO B 1 130 ? 0.029 40.319 -14.270 1.00 29.17 127 PRO B O 1
ATOM 3352 N N . TYR B 1 131 ? -0.707 38.628 -13.029 1.00 26.51 128 TYR B N 1
ATOM 3353 C CA . TYR B 1 131 ? -1.248 37.967 -14.210 1.00 25.65 128 TYR B CA 1
ATOM 3354 C C . TYR B 1 131 ? -2.760 38.072 -14.190 1.00 26.80 128 TYR B C 1
ATOM 3355 O O . TYR B 1 131 ? -3.457 37.145 -13.772 1.00 26.32 128 TYR B O 1
ATOM 3364 N N . ILE B 1 132 ? -3.240 39.247 -14.618 1.00 27.71 129 ILE B N 1
ATOM 3365 C CA . ILE B 1 132 ? -4.639 39.591 -14.682 1.00 27.76 129 ILE B CA 1
ATOM 3366 C C . ILE B 1 132 ? -5.005 40.052 -16.127 1.00 29.10 129 ILE B C 1
ATOM 3367 O O . ILE B 1 132 ? -4.353 40.962 -16.676 1.00 30.52 129 ILE B O 1
ATOM 3372 N N . SER B 1 133 ? -6.008 39.434 -16.742 1.00 28.27 130 SER B N 1
ATOM 3373 C CA . SER B 1 133 ? -6.451 39.814 -18.117 1.00 31.22 130 SER B CA 1
ATOM 3374 C C . SER B 1 133 ? -7.971 39.600 -18.292 1.00 32.78 130 SER B C 1
ATOM 3375 O O . SER B 1 133 ? -8.608 38.828 -17.542 1.00 32.44 130 SER B O 1
ATOM 3378 N N . GLU B 1 134 ? -8.560 40.294 -19.254 1.00 35.55 131 GLU B N 1
ATOM 3379 C CA . GLU B 1 134 ? -10.022 40.186 -19.450 1.00 39.34 131 GLU B CA 1
ATOM 3380 C C . GLU B 1 134 ? -10.477 38.767 -19.800 1.00 40.69 131 GLU B C 1
ATOM 3381 O O . GLU B 1 134 ? -11.556 38.347 -19.402 1.00 40.71 131 GLU B O 1
ATOM 3387 N N . LYS B 1 135 ? -9.678 38.042 -20.586 1.00 41.98 132 LYS B N 1
ATOM 3388 C CA . LYS B 1 135 ? -10.096 36.703 -20.982 1.00 43.62 132 LYS B CA 1
ATOM 3389 C C . LYS B 1 135 ? -10.105 35.906 -19.701 1.00 42.42 132 LYS B C 1
ATOM 3390 O O . LYS B 1 135 ? -11.003 35.118 -19.470 1.00 44.15 132 LYS B O 1
ATOM 3396 N N . SER B 1 136 ? -9.130 36.150 -18.842 1.00 40.65 133 SER B N 1
ATOM 3397 C CA . SER B 1 136 ? -9.003 35.328 -17.638 1.00 39.29 133 SER B CA 1
ATOM 3398 C C . SER B 1 136 ? -9.905 35.784 -16.483 1.00 38.35 133 SER B C 1
ATOM 3399 O O . SER B 1 136 ? -10.353 34.940 -15.705 1.00 38.77 133 SER B O 1
ATOM 3402 N N . HIS B 1 137 ? -10.172 37.092 -16.386 1.00 36.16 134 HIS B N 1
ATOM 3403 C CA . HIS B 1 137 ? -10.825 37.656 -15.200 1.00 34.75 134 HIS B CA 1
ATOM 3404 C C . HIS B 1 137 ? -12.141 38.412 -15.424 1.00 35.91 134 HIS B C 1
ATOM 3405 O O . HIS B 1 137 ? -12.865 38.648 -14.482 1.00 35.80 134 HIS B O 1
ATOM 3412 N N . GLY B 1 138 ? -12.430 38.812 -16.659 1.00 37.36 135 GLY B N 1
ATOM 3413 C CA . GLY B 1 138 ? -13.399 39.878 -16.932 1.00 37.54 135 GLY B CA 1
ATOM 3414 C C . GLY B 1 138 ? -12.847 41.312 -16.844 1.00 37.36 135 GLY B C 1
ATOM 3415 O O . GLY B 1 138 ? -13.560 42.223 -17.206 1.00 40.61 135 GLY B O 1
ATOM 3416 N N . PHE B 1 139 ? -11.622 41.542 -16.362 1.00 34.72 136 PHE B N 1
ATOM 3417 C CA . PHE B 1 139 ? -11.022 42.914 -16.279 1.00 32.83 136 PHE B CA 1
ATOM 3418 C C . PHE B 1 139 ? -9.484 42.836 -16.416 1.00 30.64 136 PHE B C 1
ATOM 3419 O O . PHE B 1 139 ? -8.900 41.770 -16.247 1.00 28.65 136 PHE B O 1
ATOM 3427 N N . ASP B 1 140 ? -8.837 43.957 -16.747 1.00 29.14 137 ASP B N 1
ATOM 3428 C CA . ASP B 1 140 ? -7.388 43.953 -16.967 1.00 27.64 137 ASP B CA 1
ATOM 3429 C C . ASP B 1 140 ? -6.654 44.315 -15.697 1.00 26.95 137 ASP B C 1
ATOM 3430 O O . ASP B 1 140 ? -7.291 44.564 -14.671 1.00 26.61 137 ASP B O 1
ATOM 3435 N N . LEU B 1 141 ? -5.318 44.346 -15.749 1.00 27.11 138 LEU B N 1
ATOM 3436 C CA . LEU B 1 141 ? -4.505 44.661 -14.572 1.00 27.25 138 LEU B CA 1
ATOM 3437 C C . LEU B 1 141 ? -4.878 46.019 -13.956 1.00 27.30 138 LEU B C 1
ATOM 3438 O O . LEU B 1 141 ? -4.931 46.168 -12.727 1.00 26.80 138 LEU B O 1
ATOM 3443 N N . VAL B 1 142 ? -5.035 47.024 -14.808 1.00 28.06 139 VAL B N 1
ATOM 3444 C CA . VAL B 1 142 ? -5.272 48.405 -14.327 1.00 29.23 139 VAL B CA 1
ATOM 3445 C C . VAL B 1 142 ? -6.657 48.510 -13.625 1.00 29.03 139 VAL B C 1
ATOM 3446 O O . VAL B 1 142 ? -6.764 49.057 -12.525 1.00 28.03 139 VAL B O 1
ATOM 3450 N N . GLU B 1 143 ? -7.687 47.959 -14.264 1.00 29.81 140 GLU B N 1
ATOM 3451 C CA . GLU B 1 143 ? -9.027 47.823 -13.652 1.00 32.32 140 GLU B CA 1
ATOM 3452 C C . GLU B 1 143 ? -8.976 47.136 -12.271 1.00 32.00 140 GLU B C 1
ATOM 3453 O O . GLU B 1 143 ? -9.535 47.645 -11.271 1.00 33.98 140 GLU B O 1
ATOM 3459 N N . ALA B 1 144 ? -8.255 46.025 -12.195 1.00 29.39 141 ALA B N 1
ATOM 3460 C CA . ALA B 1 144 ? -8.066 45.333 -10.938 1.00 28.98 141 ALA B CA 1
ATOM 3461 C C . ALA B 1 144 ? -7.630 46.264 -9.823 1.00 28.04 141 ALA B C 1
ATOM 3462 O O . ALA B 1 144 ? -8.181 46.225 -8.731 1.00 27.88 141 ALA B O 1
ATOM 3464 N N . TRP B 1 145 ? -6.606 47.059 -10.126 1.00 28.04 142 TRP B N 1
ATOM 3465 C CA . TRP B 1 145 ? -6.113 48.113 -9.270 1.00 27.57 142 TRP B CA 1
ATOM 3466 C C . TRP B 1 145 ? -7.206 49.127 -8.853 1.00 28.46 142 TRP B C 1
ATOM 3467 O O . TRP B 1 145 ? -7.276 49.493 -7.682 1.00 27.96 142 TRP B O 1
ATOM 3478 N N . ARG B 1 146 ? -8.064 49.557 -9.791 1.00 29.76 143 ARG B N 1
ATOM 3479 C CA . ARG B 1 146 ? -9.201 50.471 -9.426 1.00 31.65 143 ARG B CA 1
ATOM 3480 C C . ARG B 1 146 ? -10.137 49.856 -8.378 1.00 31.02 143 ARG B C 1
ATOM 3481 O O . ARG B 1 146 ? -10.707 50.575 -7.597 1.00 31.17 143 ARG B O 1
ATOM 3489 N N . TYR B 1 147 ? -10.225 48.521 -8.348 1.00 29.85 144 TYR B N 1
ATOM 3490 C CA . TYR B 1 147 ? -10.990 47.811 -7.368 1.00 29.73 144 TYR B CA 1
ATOM 3491 C C . TYR B 1 147 ? -10.322 47.933 -5.978 1.00 28.60 144 TYR B C 1
ATOM 3492 O O . TYR B 1 147 ? -10.988 48.084 -4.932 1.00 28.98 144 TYR B O 1
ATOM 3501 N N . LEU B 1 148 ? -9.002 47.901 -5.952 1.00 27.49 145 LEU B N 1
ATOM 3502 C CA . LEU B 1 148 ? -8.308 48.153 -4.689 1.00 26.15 145 LEU B CA 1
ATOM 3503 C C . LEU B 1 148 ? -8.409 49.634 -4.305 1.00 26.99 145 LEU B C 1
ATOM 3504 O O . LEU B 1 148 ? -8.476 49.919 -3.121 1.00 26.10 145 LEU B O 1
ATOM 3509 N N . GLU B 1 149 ? -8.450 50.561 -5.272 1.00 26.70 146 GLU B N 1
ATOM 3510 C CA . GLU B 1 149 ? -8.608 51.974 -4.898 1.00 29.43 146 GLU B CA 1
ATOM 3511 C C . GLU B 1 149 ? -9.977 52.174 -4.272 1.00 30.01 146 GLU B C 1
ATOM 3512 O O . GLU B 1 149 ? -10.114 52.891 -3.310 1.00 30.21 146 GLU B O 1
ATOM 3518 N N . ARG B 1 150 ? -10.965 51.488 -4.830 1.00 32.09 147 ARG B N 1
ATOM 3519 C CA . ARG B 1 150 ? -12.321 51.520 -4.306 1.00 33.65 147 ARG B CA 1
ATOM 3520 C C . ARG B 1 150 ? -12.353 50.942 -2.877 1.00 32.64 147 ARG B C 1
ATOM 3521 O O . ARG B 1 150 ? -12.963 51.525 -1.972 1.00 30.78 147 ARG B O 1
ATOM 3529 N N . ALA B 1 151 ? -11.690 49.811 -2.682 1.00 32.28 148 ALA B N 1
ATOM 3530 C CA . ALA B 1 151 ? -11.555 49.316 -1.312 1.00 32.52 148 ALA B CA 1
ATOM 3531 C C . ALA B 1 151 ? -10.912 50.410 -0.406 1.00 33.00 148 ALA B C 1
ATOM 3532 O O . ALA B 1 151 ? -11.414 50.655 0.681 1.00 32.98 148 ALA B O 1
ATOM 3534 N N . LYS B 1 152 ? -9.828 51.060 -0.871 1.00 33.63 149 LYS B N 1
ATOM 3535 C CA . LYS B 1 152 ? -9.108 52.106 -0.109 1.00 35.34 149 LYS B CA 1
ATOM 3536 C C . LYS B 1 152 ? -10.054 53.252 0.197 1.00 35.60 149 LYS B C 1
ATOM 3537 O O . LYS B 1 152 ? -10.162 53.665 1.338 1.00 36.20 149 LYS B O 1
ATOM 3543 N N . ASN B 1 153 ? -10.811 53.711 -0.788 1.00 36.63 150 ASN B N 1
ATOM 3544 C CA . ASN B 1 153 ? -11.762 54.825 -0.541 1.00 38.46 150 ASN B CA 1
ATOM 3545 C C . ASN B 1 153 ? -12.894 54.544 0.431 1.00 38.35 150 ASN B C 1
ATOM 3546 O O . ASN B 1 153 ? -13.407 55.481 1.060 1.00 39.01 150 ASN B O 1
ATOM 3551 N N . GLU B 1 154 ? -13.285 53.275 0.574 1.00 37.06 151 GLU B N 1
ATOM 3552 C CA . GLU B 1 154 ? -14.360 52.927 1.520 1.00 38.02 151 GLU B CA 1
ATOM 3553 C C . GLU B 1 154 ? -13.831 52.533 2.899 1.00 36.52 151 GLU B C 1
ATOM 3554 O O . GLU B 1 154 ? -14.621 52.118 3.752 1.00 37.13 151 GLU B O 1
ATOM 3560 N N . GLY B 1 155 ? -12.511 52.654 3.114 1.00 34.94 152 GLY B N 1
ATOM 3561 C CA . GLY B 1 155 ? -11.880 52.274 4.415 1.00 33.18 152 GLY B CA 1
ATOM 3562 C C . GLY B 1 155 ? -11.712 50.758 4.622 1.00 32.84 152 GLY B C 1
ATOM 3563 O O . GLY B 1 155 ? -11.399 50.304 5.737 1.00 32.14 152 GLY B O 1
ATOM 3564 N N . LEU B 1 156 ? -11.904 49.960 3.562 1.00 30.59 153 LEU B N 1
ATOM 3565 C CA . LEU B 1 156 ? -11.690 48.498 3.684 1.00 29.22 153 LEU B CA 1
ATOM 3566 C C . LEU B 1 156 ? -10.187 48.080 3.685 1.00 27.80 153 LEU B C 1
ATOM 3567 O O . LEU B 1 156 ? -9.790 47.079 4.264 1.00 27.52 153 LEU B O 1
ATOM 3572 N N . ALA B 1 157 ? -9.340 48.884 3.074 1.00 27.88 154 ALA B N 1
ATOM 3573 C CA . ALA B 1 157 ? -7.884 48.615 3.112 1.00 27.27 154 ALA B CA 1
ATOM 3574 C C . ALA B 1 157 ? -7.271 49.970 3.390 1.00 27.24 154 ALA B C 1
ATOM 3575 O O . ALA B 1 157 ? -7.636 50.925 2.722 1.00 28.68 154 ALA B O 1
ATOM 3577 N N . ARG B 1 158 ? -6.402 50.081 4.388 1.00 27.09 155 ARG B N 1
ATOM 3578 C CA . ARG B 1 158 ? -5.833 51.384 4.663 1.00 28.56 155 ARG B CA 1
ATOM 3579 C C . ARG B 1 158 ? -4.682 51.756 3.690 1.00 28.04 155 ARG B C 1
ATOM 3580 O O . ARG B 1 158 ? -4.416 52.936 3.433 1.00 26.98 155 ARG B O 1
ATOM 3588 N N . ASN B 1 159 ? -3.994 50.741 3.175 1.00 26.04 156 ASN B N 1
ATOM 3589 C CA . ASN B 1 159 ? -2.937 50.933 2.208 1.00 25.82 156 ASN B CA 1
ATOM 3590 C C . ASN B 1 159 ? -3.109 49.888 1.105 1.00 25.91 156 ASN B C 1
ATOM 3591 O O . ASN B 1 159 ? -3.514 48.748 1.391 1.00 27.05 156 ASN B O 1
ATOM 3596 N N . ILE B 1 160 ? -2.788 50.260 -0.140 1.00 24.94 157 ILE B N 1
ATOM 3597 C CA . ILE B 1 160 ? -2.843 49.297 -1.252 1.00 23.95 157 ILE B CA 1
ATOM 3598 C C . ILE B 1 160 ? -1.545 49.207 -2.034 1.00 23.49 157 ILE B C 1
ATOM 3599 O O . ILE B 1 160 ? -0.806 50.223 -2.177 1.00 23.80 157 ILE B O 1
ATOM 3604 N N . GLY B 1 161 ? -1.267 47.992 -2.511 1.00 22.52 158 GLY B N 1
ATOM 3605 C CA . GLY B 1 161 ? -0.029 47.702 -3.227 1.00 21.59 158 GLY B CA 1
ATOM 3606 C C . GLY B 1 161 ? -0.028 46.444 -4.033 1.00 21.67 158 GLY B C 1
ATOM 3607 O O . GLY B 1 161 ? -1.091 45.923 -4.376 1.00 23.30 158 GLY B O 1
ATOM 3608 N N . VAL B 1 162 ? 1.159 45.900 -4.341 1.00 20.57 159 VAL B N 1
ATOM 3609 C CA . VAL B 1 162 ? 1.187 44.848 -5.360 1.00 20.65 159 VAL B CA 1
ATOM 3610 C C . VAL B 1 162 ? 2.238 43.853 -4.893 1.00 20.58 159 VAL B C 1
ATOM 3611 O O . VAL B 1 162 ? 2.926 44.091 -3.870 1.00 20.08 159 VAL B O 1
ATOM 3615 N N . SER B 1 163 ? 2.382 42.762 -5.621 1.00 19.45 160 SER B N 1
ATOM 3616 C CA . SER B 1 163 ? 3.372 41.754 -5.201 1.00 19.43 160 SER B CA 1
ATOM 3617 C C . SER B 1 163 ? 3.874 41.065 -6.424 1.00 19.73 160 SER B C 1
ATOM 3618 O O . SER B 1 163 ? 3.117 40.792 -7.346 1.00 18.22 160 SER B O 1
ATOM 3621 N N . ASN B 1 164 ? 5.183 40.813 -6.439 1.00 21.28 161 ASN B N 1
ATOM 3622 C CA . ASN B 1 164 ? 5.829 40.126 -7.554 1.00 20.67 161 ASN B CA 1
ATOM 3623 C C . ASN B 1 164 ? 5.710 40.878 -8.872 1.00 21.35 161 ASN B C 1
ATOM 3624 O O . ASN B 1 164 ? 5.712 40.221 -9.922 1.00 20.92 161 ASN B O 1
ATOM 3629 N N . PHE B 1 165 ? 5.589 42.220 -8.836 1.00 20.66 162 PHE B N 1
ATOM 3630 C CA . PHE B 1 165 ? 5.442 43.003 -10.054 1.00 20.56 162 PHE B CA 1
ATOM 3631 C C . PHE B 1 165 ? 6.821 43.381 -10.602 1.00 21.48 162 PHE B C 1
ATOM 3632 O O . PHE B 1 165 ? 7.765 43.583 -9.833 1.00 20.45 162 PHE B O 1
ATOM 3640 N N . THR B 1 166 ? 6.926 43.380 -11.934 1.00 20.63 163 THR B N 1
ATOM 3641 C CA . THR B 1 166 ? 8.059 43.916 -12.641 1.00 22.93 163 THR B CA 1
ATOM 3642 C C . THR B 1 166 ? 7.934 45.495 -12.776 1.00 22.16 163 THR B C 1
ATOM 3643 O O . THR B 1 166 ? 6.890 46.113 -12.513 1.00 20.22 163 THR B O 1
ATOM 3647 N N . ILE B 1 167 ? 9.000 46.134 -13.213 1.00 23.92 164 ILE B N 1
ATOM 3648 C CA . ILE B 1 167 ? 8.889 47.557 -13.569 1.00 25.03 164 ILE B CA 1
ATOM 3649 C C . ILE B 1 167 ? 7.768 47.810 -14.537 1.00 25.69 164 ILE B C 1
ATOM 3650 O O . ILE B 1 167 ? 7.022 48.753 -14.324 1.00 25.78 164 ILE B O 1
ATOM 3655 N N . GLU B 1 168 ? 7.646 47.009 -15.595 1.00 25.86 165 GLU B N 1
ATOM 3656 C CA . GLU B 1 168 ? 6.589 47.235 -16.599 1.00 27.69 165 GLU B CA 1
ATOM 3657 C C . GLU B 1 168 ? 5.183 46.966 -16.019 1.00 27.19 165 GLU B C 1
ATOM 3658 O O . GLU B 1 168 ? 4.273 47.707 -16.323 1.00 26.12 165 GLU B O 1
ATOM 3664 N N . ASN B 1 169 ? 5.012 45.944 -15.161 1.00 27.42 166 ASN B N 1
ATOM 3665 C CA . ASN B 1 169 ? 3.757 45.826 -14.375 1.00 26.90 166 ASN B CA 1
ATOM 3666 C C . ASN B 1 169 ? 3.437 47.089 -13.540 1.00 27.62 166 ASN B C 1
ATOM 3667 O O . ASN B 1 169 ? 2.266 47.469 -13.386 1.00 26.17 166 ASN B O 1
ATOM 3672 N N . LEU B 1 170 ? 4.477 47.696 -12.966 1.00 27.54 167 LEU B N 1
ATOM 3673 C CA . LEU B 1 170 ? 4.266 48.855 -12.157 1.00 28.52 167 LEU B CA 1
ATOM 3674 C C . LEU B 1 170 ? 3.893 49.977 -13.106 1.00 30.43 167 LEU B C 1
ATOM 3675 O O . LEU B 1 170 ? 2.896 50.656 -12.852 1.00 32.03 167 LEU B O 1
ATOM 3680 N N . LYS B 1 171 ? 4.640 50.156 -14.194 1.00 30.62 168 LYS B N 1
ATOM 3681 C CA . LYS B 1 171 ? 4.349 51.231 -15.157 1.00 33.30 168 LYS B CA 1
ATOM 3682 C C . LYS B 1 171 ? 2.927 51.217 -15.732 1.00 33.62 168 LYS B C 1
ATOM 3683 O O . LYS B 1 171 ? 2.360 52.262 -15.961 1.00 34.41 168 LYS B O 1
ATOM 3689 N N . SER B 1 172 ? 2.341 50.046 -15.956 1.00 34.68 169 SER B N 1
ATOM 3690 C CA . SER B 1 172 ? 0.921 49.962 -16.379 1.00 35.74 169 SER B CA 1
ATOM 3691 C C . SER B 1 172 ? 0.006 50.709 -15.410 1.00 36.40 169 SER B C 1
ATOM 3692 O O . SER B 1 172 ? -0.985 51.359 -15.813 1.00 36.62 169 SER B O 1
ATOM 3695 N N . ILE B 1 173 ? 0.324 50.625 -14.118 1.00 35.71 170 ILE B N 1
ATOM 3696 C CA . ILE B 1 173 ? -0.535 51.314 -13.123 1.00 35.80 170 ILE B CA 1
ATOM 3697 C C . ILE B 1 173 ? -0.221 52.812 -13.055 1.00 36.55 170 ILE B C 1
ATOM 3698 O O . ILE B 1 173 ? -1.109 53.652 -13.189 1.00 37.69 170 ILE B O 1
ATOM 3703 N N . LEU B 1 174 ? 1.053 53.126 -12.891 1.00 36.49 171 LEU B N 1
ATOM 3704 C CA . LEU B 1 174 ? 1.530 54.483 -12.783 1.00 37.98 171 LEU B CA 1
ATOM 3705 C C . LEU B 1 174 ? 1.078 55.287 -14.003 1.00 40.56 171 LEU B C 1
ATOM 3706 O O . LEU B 1 174 ? 0.613 56.420 -13.858 1.00 39.97 171 LEU B O 1
ATOM 3711 N N . ASP B 1 175 ? 1.165 54.668 -15.184 1.00 41.11 172 ASP B N 1
ATOM 3712 C CA . ASP B 1 175 ? 0.809 55.366 -16.414 1.00 44.80 172 ASP B CA 1
ATOM 3713 C C . ASP B 1 175 ? -0.680 55.498 -16.629 1.00 46.22 172 ASP B C 1
ATOM 3714 O O . ASP B 1 175 ? -1.071 56.115 -17.581 1.00 47.54 172 ASP B O 1
ATOM 3719 N N . ALA B 1 176 ? -1.503 54.929 -15.755 1.00 46.77 173 ALA B N 1
ATOM 3720 C CA . ALA B 1 176 ? -2.956 54.987 -15.956 1.00 48.46 173 ALA B CA 1
ATOM 3721 C C . ALA B 1 176 ? -3.630 56.236 -15.348 1.00 50.12 173 ALA B C 1
ATOM 3722 O O . ALA B 1 176 ? -4.859 56.408 -15.451 1.00 50.42 173 ALA B O 1
ATOM 3724 N N . ASN B 1 177 ? -2.822 57.106 -14.729 1.00 51.63 174 ASN B N 1
ATOM 3725 C CA . ASN B 1 177 ? -3.318 58.382 -14.112 1.00 54.35 174 ASN B CA 1
ATOM 3726 C C . ASN B 1 177 ? -4.511 58.199 -13.152 1.00 53.87 174 ASN B C 1
ATOM 3727 O O . ASN B 1 177 ? -5.381 59.093 -12.977 1.00 54.92 174 ASN B O 1
ATOM 3732 N N . THR B 1 178 ? -4.500 56.994 -12.588 1.00 51.13 175 THR B N 1
ATOM 3733 C CA . THR B 1 178 ? -5.289 56.477 -11.492 1.00 49.67 175 THR B CA 1
ATOM 3734 C C . THR B 1 178 ? -5.238 57.365 -10.240 1.00 49.25 175 THR B C 1
ATOM 3735 O O . THR B 1 178 ? -4.325 58.181 -10.111 1.00 49.96 175 THR B O 1
ATOM 3739 N N . ASP B 1 179 ? -6.170 57.183 -9.297 1.00 48.53 176 ASP B N 1
ATOM 3740 C CA . ASP B 1 179 ? -6.190 58.020 -8.067 1.00 48.85 176 ASP B CA 1
ATOM 3741 C C . ASP B 1 179 ? -4.992 57.880 -7.143 1.00 45.26 176 ASP B C 1
ATOM 3742 O O . ASP B 1 179 ? -4.669 58.781 -6.414 1.00 45.03 176 ASP B O 1
ATOM 3747 N N . SER B 1 180 ? -4.329 56.754 -7.172 1.00 42.34 177 SER B N 1
ATOM 3748 C CA . SER B 1 180 ? -3.174 56.586 -6.295 1.00 40.27 177 SER B CA 1
ATOM 3749 C C . SER B 1 180 ? -2.238 55.487 -6.809 1.00 37.69 177 SER B C 1
ATOM 3750 O O . SER B 1 180 ? -2.513 54.809 -7.788 1.00 37.09 177 SER B O 1
ATOM 3753 N N . ILE B 1 181 ? -1.093 55.342 -6.195 1.00 35.48 178 ILE B N 1
ATOM 3754 C CA . ILE B 1 181 ? -0.202 54.358 -6.710 1.00 34.68 178 ILE B CA 1
ATOM 3755 C C . ILE B 1 181 ? 0.187 53.419 -5.594 1.00 31.87 178 ILE B C 1
ATOM 3756 O O . ILE B 1 181 ? 0.160 53.780 -4.418 1.00 32.14 178 ILE B O 1
ATOM 3761 N N . PRO B 1 182 ? 0.557 52.202 -5.978 1.00 29.18 179 PRO B N 1
ATOM 3762 C CA . PRO B 1 182 ? 1.023 51.182 -5.046 1.00 27.00 179 PRO B CA 1
ATOM 3763 C C . PRO B 1 182 ? 2.018 51.797 -4.074 1.00 25.33 179 PRO B C 1
ATOM 3764 O O . PRO B 1 182 ? 2.972 52.412 -4.501 1.00 24.61 179 PRO B O 1
ATOM 3768 N N . VAL B 1 183 ? 1.836 51.579 -2.788 1.00 24.27 180 VAL B N 1
ATOM 3769 C CA . VAL B 1 183 ? 2.857 51.978 -1.827 1.00 23.70 180 VAL B CA 1
ATOM 3770 C C . VAL B 1 183 ? 3.783 50.848 -1.426 1.00 23.26 180 VAL B C 1
ATOM 3771 O O . VAL B 1 183 ? 4.769 51.091 -0.737 1.00 20.95 180 VAL B O 1
ATOM 3775 N N . VAL B 1 184 ? 3.456 49.610 -1.856 1.00 22.99 181 VAL B N 1
ATOM 3776 C CA . VAL B 1 184 ? 4.308 48.417 -1.591 1.00 22.24 181 VAL B CA 1
ATOM 3777 C C . VAL B 1 184 ? 4.414 47.564 -2.863 1.00 21.80 181 VAL B C 1
ATOM 3778 O O . VAL B 1 184 ? 3.492 47.532 -3.632 1.00 20.39 181 VAL B O 1
ATOM 3782 N N . ASN B 1 185 ? 5.580 46.936 -3.082 1.00 21.78 182 ASN B N 1
ATOM 3783 C CA . ASN B 1 185 ? 5.742 45.892 -4.035 1.00 20.36 182 ASN B CA 1
ATOM 3784 C C . ASN B 1 185 ? 6.417 44.820 -3.209 1.00 20.83 182 ASN B C 1
ATOM 3785 O O . ASN B 1 185 ? 7.589 44.992 -2.843 1.00 21.14 182 ASN B O 1
ATOM 3790 N N . GLN B 1 186 ? 5.645 43.789 -2.835 1.00 19.91 183 GLN B N 1
ATOM 3791 C CA . GLN B 1 186 ? 6.156 42.587 -2.141 1.00 20.27 183 GLN B CA 1
ATOM 3792 C C . GLN B 1 186 ? 6.719 41.552 -3.112 1.00 21.60 183 GLN B C 1
ATOM 3793 O O . GLN B 1 186 ? 5.997 41.008 -3.930 1.00 22.10 183 GLN B O 1
ATOM 3799 N N . ILE B 1 187 ? 8.027 41.284 -3.003 1.00 23.34 184 ILE B N 1
ATOM 3800 C CA . ILE B 1 187 ? 8.779 40.432 -3.963 1.00 22.84 184 ILE B CA 1
ATOM 3801 C C . ILE B 1 187 ? 9.648 39.479 -3.178 1.00 23.22 184 ILE B C 1
ATOM 3802 O O . ILE B 1 187 ? 9.811 39.670 -1.954 1.00 24.48 184 ILE B O 1
ATOM 3807 N N . GLU B 1 188 ? 10.243 38.496 -3.857 1.00 22.67 185 GLU B N 1
ATOM 3808 C CA . GLU B 1 188 ? 11.282 37.619 -3.236 1.00 22.71 185 GLU B CA 1
ATOM 3809 C C . GLU B 1 188 ? 12.565 38.417 -3.219 1.00 21.73 185 GLU B C 1
ATOM 3810 O O . GLU B 1 188 ? 12.996 38.906 -4.254 1.00 22.34 185 GLU B O 1
ATOM 3816 N N . PHE B 1 189 ? 13.183 38.540 -2.064 1.00 20.95 186 PHE B N 1
ATOM 3817 C CA . PHE B 1 189 ? 14.472 39.222 -1.983 1.00 22.21 186 PHE B CA 1
ATOM 3818 C C . PHE B 1 189 ? 15.298 38.572 -0.893 1.00 22.62 186 PHE B C 1
ATOM 3819 O O . PHE B 1 189 ? 14.779 38.249 0.182 1.00 23.36 186 PHE B O 1
ATOM 3827 N N . SER B 1 190 ? 16.552 38.260 -1.210 1.00 23.76 187 SER B N 1
ATOM 3828 C CA . SER B 1 190 ? 17.536 37.811 -0.215 1.00 24.14 187 SER B CA 1
ATOM 3829 C C . SER B 1 190 ? 18.883 38.240 -0.748 1.00 25.32 187 SER B C 1
ATOM 3830 O O . SER B 1 190 ? 18.963 38.746 -1.888 1.00 24.01 187 SER B O 1
ATOM 3833 N N . ALA B 1 191 ? 19.936 38.000 0.043 1.00 25.39 188 ALA B N 1
ATOM 3834 C CA . ALA B 1 191 ? 21.284 38.230 -0.416 1.00 27.48 188 ALA B CA 1
ATOM 3835 C C . ALA B 1 191 ? 21.616 37.423 -1.703 1.00 28.26 188 ALA B C 1
ATOM 3836 O O . ALA B 1 191 ? 22.440 37.854 -2.530 1.00 30.74 188 ALA B O 1
ATOM 3838 N N . TYR B 1 192 ? 20.938 36.305 -1.933 1.00 27.47 189 TYR B N 1
ATOM 3839 C CA . TYR B 1 192 ? 21.145 35.549 -3.184 1.00 27.84 189 TYR B CA 1
ATOM 3840 C C . TYR B 1 192 ? 20.196 35.895 -4.374 1.00 27.10 189 TYR B C 1
ATOM 3841 O O . TYR B 1 192 ? 20.232 35.220 -5.427 1.00 27.67 189 TYR B O 1
ATOM 3850 N N . LEU B 1 193 ? 19.334 36.897 -4.194 1.00 25.83 190 LEU B N 1
ATOM 3851 C CA . LEU B 1 193 ? 18.362 37.277 -5.191 1.00 23.75 190 LEU B CA 1
ATOM 3852 C C . LEU B 1 193 ? 18.083 38.787 -4.960 1.00 24.15 190 LEU B C 1
ATOM 3853 O O . LEU B 1 193 ? 17.026 39.188 -4.455 1.00 23.05 190 LEU B O 1
ATOM 3858 N N . GLN B 1 194 ? 19.046 39.622 -5.310 1.00 23.67 191 GLN B N 1
ATOM 3859 C CA . GLN B 1 194 ? 18.922 41.029 -4.994 1.00 25.19 191 GLN B CA 1
ATOM 3860 C C . GLN B 1 194 ? 18.006 41.773 -5.976 1.00 24.50 191 GLN B C 1
ATOM 3861 O O . GLN B 1 194 ? 17.764 42.992 -5.809 1.00 24.35 191 GLN B O 1
ATOM 3867 N N . ASP B 1 195 ? 17.464 41.046 -6.944 1.00 22.65 192 ASP B N 1
ATOM 3868 C CA . ASP B 1 195 ? 16.544 41.650 -7.924 1.00 23.07 192 ASP B CA 1
ATOM 3869 C C . ASP B 1 195 ? 15.711 40.608 -8.595 1.00 22.89 192 ASP B C 1
ATOM 3870 O O . ASP B 1 195 ? 16.105 39.990 -9.597 1.00 23.75 192 ASP B O 1
ATOM 3875 N N . GLN B 1 196 ? 14.516 40.452 -8.043 1.00 24.20 193 GLN B N 1
ATOM 3876 C CA . GLN B 1 196 ? 13.546 39.426 -8.478 1.00 23.03 193 GLN B CA 1
ATOM 3877 C C . GLN B 1 196 ? 13.328 39.464 -10.009 1.00 24.23 193 GLN B C 1
ATOM 3878 O O . GLN B 1 196 ? 13.440 38.420 -10.727 1.00 24.18 193 GLN B O 1
ATOM 3884 N N . THR B 1 197 ? 13.014 40.658 -10.496 1.00 22.97 194 THR B N 1
ATOM 3885 C CA . THR B 1 197 ? 13.026 40.920 -11.898 1.00 22.83 194 THR B CA 1
ATOM 3886 C C . THR B 1 197 ? 13.946 42.132 -12.079 1.00 23.49 194 THR B C 1
ATOM 3887 O O . THR B 1 197 ? 14.216 42.859 -11.127 1.00 24.11 194 THR B O 1
ATOM 3891 N N . PRO B 1 198 ? 14.479 42.321 -13.278 1.00 24.48 195 PRO B N 1
ATOM 3892 C CA . PRO B 1 198 ? 15.615 43.254 -13.367 1.00 25.76 195 PRO B CA 1
ATOM 3893 C C . PRO B 1 198 ? 15.276 44.689 -12.940 1.00 25.43 195 PRO B C 1
ATOM 3894 O O . PRO B 1 198 ? 14.191 45.178 -13.245 1.00 24.77 195 PRO B O 1
ATOM 3898 N N . GLY B 1 199 ? 16.185 45.293 -12.166 1.00 25.67 196 GLY B N 1
ATOM 3899 C CA . GLY B 1 199 ? 16.055 46.664 -11.629 1.00 25.37 196 GLY B CA 1
ATOM 3900 C C . GLY B 1 199 ? 14.865 46.958 -10.722 1.00 23.98 196 GLY B C 1
ATOM 3901 O O . GLY B 1 199 ? 14.634 48.101 -10.412 1.00 24.11 196 GLY B O 1
ATOM 3902 N N . ILE B 1 200 ? 14.114 45.940 -10.291 1.00 22.81 197 ILE B N 1
ATOM 3903 C CA . ILE B 1 200 ? 12.860 46.165 -9.539 1.00 22.77 197 ILE B CA 1
ATOM 3904 C C . ILE B 1 200 ? 13.061 46.952 -8.214 1.00 23.94 197 ILE B C 1
ATOM 3905 O O . ILE B 1 200 ? 12.262 47.867 -7.891 1.00 22.26 197 ILE B O 1
ATOM 3910 N N . VAL B 1 201 ? 14.156 46.640 -7.499 1.00 24.36 198 VAL B N 1
ATOM 3911 C CA . VAL B 1 201 ? 14.464 47.309 -6.212 1.00 23.76 198 VAL B CA 1
ATOM 3912 C C . VAL B 1 201 ? 14.892 48.779 -6.455 1.00 24.42 198 VAL B C 1
ATOM 3913 O O . VAL B 1 201 ? 14.397 49.697 -5.779 1.00 22.90 198 VAL B O 1
ATOM 3917 N N . GLU B 1 202 ? 15.819 48.970 -7.404 1.00 24.28 199 GLU B N 1
ATOM 3918 C CA . GLU B 1 202 ? 16.291 50.270 -7.775 1.00 25.34 199 GLU B CA 1
ATOM 3919 C C . GLU B 1 202 ? 15.104 51.065 -8.257 1.00 25.90 199 GLU B C 1
ATOM 3920 O O . GLU B 1 202 ? 14.904 52.172 -7.806 1.00 25.33 199 GLU B O 1
ATOM 3926 N N . TYR B 1 203 ? 14.266 50.474 -9.112 1.00 26.39 200 TYR B N 1
ATOM 3927 C CA . TYR B 1 203 ? 13.104 51.225 -9.627 1.00 26.92 200 TYR B CA 1
ATOM 3928 C C . TYR B 1 203 ? 12.054 51.587 -8.563 1.00 25.84 200 TYR B C 1
ATOM 3929 O O . TYR B 1 203 ? 11.584 52.739 -8.476 1.00 23.76 200 TYR B O 1
ATOM 3938 N N . SER B 1 204 ? 11.684 50.592 -7.762 1.00 26.42 201 SER B N 1
ATOM 3939 C CA . SER B 1 204 ? 10.706 50.823 -6.693 1.00 25.63 201 SER B CA 1
ATOM 3940 C C . SER B 1 204 ? 11.188 51.871 -5.693 1.00 26.44 201 SER B C 1
ATOM 3941 O O . SER B 1 204 ? 10.433 52.772 -5.339 1.00 26.60 201 SER B O 1
ATOM 3944 N N . GLN B 1 205 ? 12.429 51.755 -5.205 1.00 27.70 202 GLN B N 1
ATOM 3945 C CA . GLN B 1 205 ? 12.887 52.689 -4.155 1.00 28.45 202 GLN B CA 1
ATOM 3946 C C . GLN B 1 205 ? 13.033 54.139 -4.725 1.00 31.83 202 GLN B C 1
ATOM 3947 O O . GLN B 1 205 ? 12.774 55.160 -4.024 1.00 31.87 202 GLN B O 1
ATOM 3953 N N . GLN B 1 206 ? 13.436 54.229 -5.993 1.00 32.21 203 GLN B N 1
ATOM 3954 C CA . GLN B 1 206 ? 13.457 55.497 -6.652 1.00 34.38 203 GLN B CA 1
ATOM 3955 C C . GLN B 1 206 ? 12.024 56.102 -6.729 1.00 35.11 203 GLN B C 1
ATOM 3956 O O . GLN B 1 206 ? 11.842 57.318 -6.586 1.00 34.35 203 GLN B O 1
ATOM 3962 N N . GLN B 1 207 ? 11.013 55.255 -6.930 1.00 34.65 204 GLN B N 1
ATOM 3963 C CA . GLN B 1 207 ? 9.625 55.735 -7.0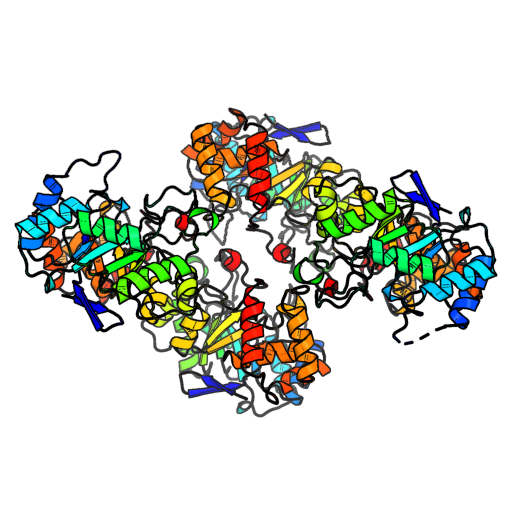41 1.00 35.46 204 GLN B CA 1
ATOM 3964 C C . GLN B 1 207 ? 8.959 55.989 -5.664 1.00 35.36 204 GLN B C 1
ATOM 3965 O O . GLN B 1 207 ? 7.796 56.388 -5.597 1.00 35.00 204 GLN B O 1
ATOM 3971 N N . GLY B 1 208 ? 9.697 55.729 -4.579 1.00 34.92 205 GLY B N 1
ATOM 3972 C CA . GLY B 1 208 ? 9.137 55.749 -3.211 1.00 34.03 205 GLY B CA 1
ATOM 3973 C C . GLY B 1 208 ? 8.196 54.598 -2.835 1.00 32.41 205 GLY B C 1
ATOM 3974 O O . GLY B 1 208 ? 7.413 54.739 -1.893 1.00 31.49 205 GLY B O 1
ATOM 3975 N N . ILE B 1 209 ? 8.265 53.481 -3.585 1.00 30.32 206 ILE B N 1
ATOM 3976 C CA . ILE B 1 209 ? 7.460 52.270 -3.341 1.00 27.26 206 ILE B CA 1
ATOM 3977 C C . ILE B 1 209 ? 8.220 51.385 -2.405 1.00 26.26 206 ILE B C 1
ATOM 3978 O O . ILE B 1 209 ? 9.375 51.125 -2.626 1.00 26.84 206 ILE B O 1
ATOM 3983 N N . LEU B 1 210 ? 7.621 51.016 -1.298 1.00 25.18 207 LEU B N 1
ATOM 3984 C CA . LEU B 1 210 ? 8.362 50.306 -0.316 1.00 26.18 207 LEU B CA 1
ATOM 3985 C C . LEU B 1 210 ? 8.469 48.817 -0.757 1.00 25.19 207 LEU B C 1
ATOM 3986 O O . LEU B 1 210 ? 7.467 48.177 -1.037 1.00 26.26 207 LEU B O 1
ATOM 3991 N N . ILE B 1 211 ? 9.673 48.273 -0.828 1.00 24.37 208 ILE B N 1
ATOM 3992 C CA . ILE B 1 211 ? 9.791 46.853 -1.136 1.00 22.94 208 ILE B CA 1
ATOM 3993 C C . ILE B 1 211 ? 9.644 45.988 0.111 1.00 22.89 208 ILE B C 1
ATOM 3994 O O . ILE B 1 211 ? 10.319 46.224 1.106 1.00 23.55 208 ILE B O 1
ATOM 3999 N N . GLU B 1 212 ? 8.800 44.963 0.051 1.00 22.12 209 GLU B N 1
ATOM 4000 C CA . GLU B 1 212 ? 8.823 43.935 1.076 1.00 21.64 209 GLU B CA 1
ATOM 4001 C C . GLU B 1 212 ? 9.517 42.685 0.530 1.00 20.36 209 GLU B C 1
ATOM 4002 O O . GLU B 1 212 ? 9.424 42.369 -0.662 1.00 20.06 209 GLU B O 1
ATOM 4008 N N . ALA B 1 213 ? 10.169 41.959 1.413 1.00 19.39 210 ALA B N 1
ATOM 4009 C CA . ALA B 1 213 ? 10.972 40.806 1.003 1.00 20.70 210 ALA B CA 1
ATOM 4010 C C . ALA B 1 213 ? 10.471 39.507 1.627 1.00 21.06 210 ALA B C 1
ATOM 4011 O O . ALA B 1 213 ? 10.588 39.324 2.839 1.00 22.43 210 ALA B O 1
ATOM 4013 N N . TYR B 1 214 ? 9.925 38.583 0.844 1.00 21.18 211 TYR B N 1
ATOM 4014 C CA . TYR B 1 214 ? 9.683 37.283 1.439 1.00 22.42 211 TYR B CA 1
ATOM 4015 C C . TYR B 1 214 ? 10.859 36.434 0.994 1.00 23.73 211 TYR B C 1
ATOM 4016 O O . TYR B 1 214 ? 11.712 36.965 0.218 1.00 24.21 211 TYR B O 1
ATOM 4025 N N . GLY B 1 215 ? 10.937 35.172 1.482 1.00 23.90 212 GLY B N 1
ATOM 4026 C CA . GLY B 1 215 ? 12.138 34.300 1.309 1.00 24.24 212 GLY B CA 1
ATOM 4027 C C . GLY B 1 215 ? 13.499 34.871 1.732 1.00 24.61 212 GLY B C 1
ATOM 4028 O O . GLY B 1 215 ? 14.528 34.522 1.125 1.00 24.82 212 GLY B O 1
ATOM 4029 N N . PRO B 1 216 ? 13.535 35.769 2.759 1.00 24.96 213 PRO B N 1
ATOM 4030 C CA . PRO B 1 216 ? 14.820 36.521 2.994 1.00 24.75 213 PRO B CA 1
ATOM 4031 C C . PRO B 1 216 ? 15.927 35.647 3.555 1.00 25.21 213 PRO B C 1
ATOM 4032 O O . PRO B 1 216 ? 17.115 36.028 3.500 1.00 23.85 213 PRO B O 1
ATOM 4036 N N . LEU B 1 217 ? 15.511 34.488 4.100 1.00 26.10 214 LEU B N 1
ATOM 4037 C CA . LEU B 1 217 ? 16.407 33.427 4.680 1.00 26.42 214 LEU B CA 1
ATOM 4038 C C . LEU B 1 217 ? 16.834 32.358 3.683 1.00 27.18 214 LEU B C 1
ATOM 4039 O O . LEU B 1 217 ? 17.498 31.352 4.026 1.00 28.25 214 LEU B O 1
ATOM 4044 N N . GLY B 1 218 ? 16.448 32.573 2.429 1.00 26.77 215 GLY B N 1
ATOM 4045 C CA . GLY B 1 218 ? 16.946 31.746 1.335 1.00 27.07 215 GLY B CA 1
ATOM 4046 C C . GLY B 1 218 ? 18.396 31.326 1.518 1.00 28.37 215 GLY B C 1
ATOM 4047 O O . GLY B 1 218 ? 18.691 30.147 1.470 1.00 28.10 215 GLY B O 1
ATOM 4048 N N . PRO B 1 219 ? 19.324 32.284 1.702 1.00 29.13 216 PRO B N 1
ATOM 4049 C CA . PRO B 1 219 ? 20.703 31.791 1.684 1.00 30.80 216 PRO B CA 1
ATOM 4050 C C . PRO B 1 219 ? 21.005 30.719 2.704 1.00 32.93 216 PRO B C 1
ATOM 4051 O O . PRO B 1 219 ? 21.934 29.881 2.484 1.00 35.97 216 PRO B O 1
ATOM 4055 N N . ILE B 1 220 ? 20.240 30.683 3.789 1.00 33.49 217 ILE B N 1
ATOM 4056 C CA . ILE B 1 220 ? 20.491 29.645 4.811 1.00 35.67 217 ILE B CA 1
ATOM 4057 C C . ILE B 1 220 ? 19.529 28.459 4.780 1.00 36.60 217 ILE B C 1
ATOM 4058 O O . ILE B 1 220 ? 19.928 27.356 5.107 1.00 38.00 217 ILE B O 1
ATOM 4063 N N . THR B 1 221 ? 18.281 28.674 4.375 1.00 36.52 218 THR B N 1
ATOM 4064 C CA . THR B 1 221 ? 17.324 27.583 4.400 1.00 38.44 218 THR B CA 1
ATOM 4065 C C . THR B 1 221 ? 17.559 26.614 3.236 1.00 39.79 218 THR B C 1
ATOM 4066 O O . THR B 1 221 ? 17.409 25.417 3.382 1.00 40.64 218 THR B O 1
ATOM 4070 N N . GLN B 1 222 ? 17.898 27.134 2.073 1.00 40.28 219 GLN B N 1
ATOM 4071 C CA . GLN B 1 222 ? 18.069 26.266 0.920 1.00 42.37 219 GLN B CA 1
ATOM 4072 C C . GLN B 1 222 ? 19.289 26.643 0.108 1.00 42.97 219 GLN B C 1
ATOM 4073 O O . GLN B 1 222 ? 19.521 26.028 -0.913 1.00 44.57 219 GLN B O 1
ATOM 4079 N N . GLY B 1 223 ? 20.060 27.640 0.555 1.00 42.33 220 GLY B N 1
ATOM 4080 C CA . GLY B 1 223 ? 21.279 28.057 -0.141 1.00 43.46 220 GLY B CA 1
ATOM 4081 C C . GLY B 1 223 ? 22.574 27.344 0.230 1.00 45.35 220 GLY B C 1
ATOM 4082 O O . GLY B 1 223 ? 23.621 27.593 -0.357 1.00 46.44 220 GLY B O 1
ATOM 4083 N N . ARG B 1 224 ? 22.498 26.455 1.199 1.00 45.80 221 ARG B N 1
ATOM 4084 C CA . ARG B 1 224 ? 23.672 25.846 1.780 1.00 48.57 221 ARG B CA 1
ATOM 4085 C C . ARG B 1 224 ? 24.049 24.667 0.903 1.00 48.59 221 ARG B C 1
ATOM 4086 O O . ARG B 1 224 ? 23.146 23.942 0.494 1.00 49.75 221 ARG B O 1
ATOM 4094 N N . PRO B 1 225 ? 25.356 24.474 0.586 1.00 48.42 222 PRO B N 1
ATOM 4095 C CA . PRO B 1 225 ? 26.481 25.403 0.834 1.00 47.45 222 PRO B CA 1
ATOM 4096 C C . PRO B 1 225 ? 26.609 26.467 -0.255 1.00 44.48 222 PRO B C 1
ATOM 4097 O O . PRO B 1 225 ? 26.218 26.234 -1.382 1.00 44.41 222 PRO B O 1
ATOM 4101 N N . GLY B 1 226 ? 27.180 27.604 0.098 1.00 43.13 223 GLY B N 1
ATOM 4102 C CA . GLY B 1 226 ? 27.301 28.747 -0.805 1.00 41.50 223 GLY B CA 1
ATOM 4103 C C . GLY B 1 226 ? 28.310 29.758 -0.283 1.00 41.15 223 GLY B C 1
ATOM 4104 O O . GLY B 1 226 ? 28.747 29.663 0.864 1.00 40.84 223 GLY B O 1
ATOM 4105 N N . PRO B 1 227 ? 28.690 30.744 -1.136 1.00 41.03 224 PRO B N 1
ATOM 4106 C CA . PRO B 1 227 ? 29.750 31.714 -0.821 1.00 39.95 224 PRO B CA 1
ATOM 4107 C C . PRO B 1 227 ? 29.447 32.568 0.372 1.00 38.93 224 PRO B C 1
ATOM 4108 O O . PRO B 1 227 ? 30.370 33.119 0.941 1.00 39.13 224 PRO B O 1
ATOM 4112 N N . LEU B 1 228 ? 28.183 32.674 0.772 1.00 36.88 225 LEU B N 1
ATOM 4113 C CA . LEU B 1 228 ? 27.878 33.446 2.003 1.00 37.64 225 LEU B CA 1
ATOM 4114 C C . LEU B 1 228 ? 28.092 32.691 3.346 1.00 38.69 225 LEU B C 1
ATOM 4115 O O . LEU B 1 228 ? 28.140 33.336 4.378 1.00 38.61 225 LEU B O 1
ATOM 4120 N N . ASP B 1 229 ? 28.246 31.357 3.335 1.00 40.54 226 ASP B N 1
ATOM 4121 C CA . ASP B 1 229 ? 28.518 30.602 4.589 1.00 43.22 226 ASP B CA 1
ATOM 4122 C C . ASP B 1 229 ? 29.691 31.175 5.382 1.00 45.17 226 ASP B C 1
ATOM 4123 O O . ASP B 1 229 ? 29.512 31.556 6.549 1.00 45.76 226 ASP B O 1
ATOM 4128 N N . LYS B 1 230 ? 30.863 31.258 4.747 1.00 46.59 227 LYS B N 1
ATOM 4129 C CA . LYS B 1 230 ? 32.051 31.923 5.340 1.00 49.25 227 LYS B CA 1
ATOM 4130 C C . LYS B 1 230 ? 31.745 33.331 5.880 1.00 48.28 227 LYS B C 1
ATOM 4131 O O . LYS B 1 230 ? 31.980 33.642 7.064 1.00 48.84 227 LYS B O 1
ATOM 4137 N N . VAL B 1 231 ? 31.172 34.177 5.031 1.00 46.62 228 VAL B N 1
ATOM 4138 C CA . VAL B 1 231 ? 30.908 35.545 5.444 1.00 44.30 228 VAL B CA 1
ATOM 4139 C C . VAL B 1 231 ? 30.025 35.541 6.675 1.00 44.26 228 VAL B C 1
ATOM 4140 O O . VAL B 1 231 ? 30.265 36.297 7.610 1.00 44.75 228 VAL B O 1
ATOM 4144 N N . LEU B 1 232 ? 29.011 34.676 6.666 1.00 43.79 229 LEU B N 1
ATOM 4145 C CA . LEU B 1 232 ? 27.981 34.676 7.694 1.00 43.67 229 LEU B CA 1
ATOM 4146 C C . LEU B 1 232 ? 28.448 34.163 9.056 1.00 45.62 229 LEU B C 1
ATOM 4147 O O . LEU B 1 232 ? 27.966 34.641 10.105 1.00 45.79 229 LEU B O 1
ATOM 4152 N N . SER B 1 233 ? 29.390 33.212 9.060 1.00 46.62 230 SER B N 1
ATOM 4153 C CA . SER B 1 233 ? 29.903 32.668 10.304 1.00 48.07 230 SER B CA 1
ATOM 4154 C C . SER B 1 233 ? 30.792 33.690 10.997 1.00 48.17 230 SER B C 1
ATOM 4155 O O . SER B 1 233 ? 30.724 33.863 12.218 1.00 48.70 230 SER B O 1
ATOM 4158 N N . LYS B 1 234 ? 31.619 34.360 10.209 1.00 47.23 231 LYS B N 1
ATOM 4159 C CA . LYS B 1 234 ? 32.452 35.439 10.735 1.00 48.24 231 LYS B CA 1
ATOM 4160 C C . LYS B 1 234 ? 31.634 36.641 11.258 1.00 46.36 231 LYS B C 1
ATOM 4161 O O . LYS B 1 234 ? 31.944 37.193 12.313 1.00 46.65 231 LYS B O 1
ATOM 4167 N N . LEU B 1 235 ? 30.577 37.012 10.555 1.00 42.56 232 LEU B N 1
ATOM 4168 C CA . LEU B 1 235 ? 29.764 38.115 11.065 1.00 42.05 232 LEU B CA 1
ATOM 4169 C C . LEU B 1 235 ? 28.981 37.730 12.334 1.00 41.90 232 LEU B C 1
ATOM 4170 O O . LEU B 1 235 ? 28.882 38.529 13.276 1.00 41.88 232 LEU B O 1
ATOM 4175 N N . SER B 1 236 ? 28.449 36.509 12.343 1.00 41.88 233 SER B N 1
ATOM 4176 C CA . SER B 1 236 ? 27.746 35.942 13.505 1.00 43.25 233 SER B CA 1
ATOM 4177 C C . SER B 1 236 ? 28.621 35.947 14.768 1.00 45.08 233 SER B C 1
ATOM 4178 O O . SER B 1 236 ? 28.202 36.429 15.823 1.00 45.48 233 SER B O 1
ATOM 4181 N N . GLU B 1 237 ? 29.845 35.441 14.663 1.00 45.96 234 GLU B N 1
ATOM 4182 C CA . GLU B 1 237 ? 30.714 35.489 15.825 1.00 48.04 234 GLU B CA 1
ATOM 4183 C C . GLU B 1 237 ? 31.112 36.932 16.175 1.00 47.72 234 GLU B C 1
ATOM 4184 O O . GLU B 1 237 ? 31.186 37.255 17.348 1.00 47.93 234 GLU B O 1
ATOM 4190 N N . LYS B 1 238 ? 31.318 37.800 15.175 1.00 46.58 235 LYS B N 1
ATOM 4191 C CA . LYS B 1 238 ? 31.629 39.218 15.425 1.00 47.42 235 LYS B CA 1
ATOM 4192 C C . LYS B 1 238 ? 30.521 39.948 16.192 1.00 46.48 235 LYS B C 1
ATOM 4193 O O . LYS B 1 238 ? 30.807 40.643 17.180 1.00 47.00 235 LYS B O 1
ATOM 4199 N N . TYR B 1 239 ? 29.271 39.773 15.748 1.00 44.67 236 TYR B N 1
ATOM 4200 C CA . TYR B 1 239 ? 28.103 40.460 16.349 1.00 44.15 236 TYR B CA 1
ATOM 4201 C C . TYR B 1 239 ? 27.396 39.705 17.469 1.00 45.14 236 TYR B C 1
ATOM 4202 O O . TYR B 1 239 ? 26.459 40.239 18.112 1.00 44.01 236 TYR B O 1
ATOM 4211 N N . LYS B 1 240 ? 27.860 38.472 17.692 1.00 46.59 237 LYS B N 1
ATOM 4212 C CA . LYS B 1 240 ? 27.219 37.509 18.587 1.00 48.09 237 LYS B CA 1
ATOM 4213 C C . LYS B 1 240 ? 25.697 37.437 18.321 1.00 45.96 237 LYS B C 1
ATOM 4214 O O . LYS B 1 240 ? 24.883 37.348 19.232 1.00 46.47 237 LYS B O 1
ATOM 4220 N N . ARG B 1 241 ? 25.325 37.457 17.051 1.00 44.29 238 ARG B N 1
ATOM 4221 C CA . ARG B 1 241 ? 23.938 37.179 16.660 1.00 42.90 238 ARG B CA 1
ATOM 4222 C C . ARG B 1 241 ? 23.965 35.973 15.719 1.00 42.11 238 ARG B C 1
ATOM 4223 O O . ARG B 1 241 ? 25.030 35.654 15.179 1.00 42.47 238 ARG B O 1
ATOM 4231 N N . ASN B 1 242 ? 22.850 35.261 15.552 1.00 40.69 239 ASN B N 1
ATOM 4232 C CA . ASN B 1 242 ? 22.889 34.108 14.634 1.00 40.36 239 ASN B CA 1
ATOM 4233 C C . ASN B 1 242 ? 22.848 34.507 13.155 1.00 39.47 239 ASN B C 1
ATOM 4234 O O . ASN B 1 242 ? 22.613 35.656 12.868 1.00 39.15 239 ASN B O 1
ATOM 4239 N N . GLU B 1 243 ? 23.075 33.582 12.211 1.00 40.58 240 GLU B N 1
ATOM 4240 C CA . GLU B 1 243 ? 23.179 33.965 10.783 1.00 39.50 240 GLU B CA 1
ATOM 4241 C C . GLU B 1 243 ? 21.873 34.489 10.198 1.00 37.85 240 GLU B C 1
ATOM 4242 O O . GLU B 1 243 ? 21.885 35.370 9.322 1.00 36.36 240 GLU B O 1
ATOM 4248 N N . GLY B 1 244 ? 20.754 33.952 10.685 1.00 36.15 241 GLY B N 1
ATOM 4249 C CA . GLY B 1 244 ? 19.426 34.504 10.361 1.00 34.63 241 GLY B CA 1
ATOM 4250 C C . GLY B 1 244 ? 19.219 35.961 10.744 1.00 33.01 241 GLY B C 1
ATOM 4251 O O . GLY B 1 244 ? 18.753 36.763 9.939 1.00 33.06 241 GLY B O 1
ATOM 4252 N N . GLN B 1 245 ? 19.565 36.300 11.982 1.00 33.56 242 GLN B N 1
ATOM 4253 C CA . GLN B 1 245 ? 19.536 37.679 12.440 1.00 31.65 242 GLN B CA 1
ATOM 4254 C C . GLN B 1 245 ? 20.405 38.549 11.562 1.00 31.58 242 GLN B C 1
ATOM 4255 O O . GLN B 1 245 ? 19.992 39.638 11.186 1.00 31.90 242 GLN B O 1
ATOM 4261 N N . ILE B 1 246 ? 21.613 38.105 11.251 1.00 31.74 243 ILE B N 1
ATOM 4262 C CA . ILE B 1 246 ? 22.465 38.848 10.353 1.00 31.72 243 ILE B CA 1
ATOM 4263 C C . ILE B 1 246 ? 21.761 39.154 8.994 1.00 30.39 243 ILE B C 1
ATOM 4264 O O . ILE B 1 246 ? 21.646 40.328 8.575 1.00 31.43 243 ILE B O 1
ATOM 4269 N N . LEU B 1 247 ? 21.273 38.111 8.327 1.00 29.60 244 LEU B N 1
ATOM 4270 C CA . LEU B 1 247 ? 20.580 38.244 7.065 1.00 29.49 244 LEU B CA 1
ATOM 4271 C C . LEU B 1 247 ? 19.385 39.195 7.183 1.00 28.67 244 LEU B C 1
ATOM 4272 O O . LEU B 1 247 ? 19.129 40.010 6.287 1.00 29.81 244 LEU B O 1
ATOM 4277 N N . LEU B 1 248 ? 18.617 39.058 8.252 1.00 27.83 245 LEU B N 1
ATOM 4278 C CA . LEU B 1 248 ? 17.427 39.894 8.365 1.00 28.30 245 LEU B CA 1
ATOM 4279 C C . LEU B 1 248 ? 17.791 41.335 8.614 1.00 27.36 245 LEU B C 1
ATOM 4280 O O . LEU B 1 248 ? 17.149 42.201 8.038 1.00 26.64 245 LEU B O 1
ATOM 4285 N N . ARG B 1 249 ? 18.823 41.576 9.437 1.00 27.81 246 ARG B N 1
ATOM 4286 C CA . ARG B 1 249 ? 19.336 42.943 9.671 1.00 28.79 246 ARG B CA 1
ATOM 4287 C C . ARG B 1 249 ? 19.821 43.521 8.347 1.00 28.95 246 ARG B C 1
ATOM 4288 O O . ARG B 1 249 ? 19.566 44.693 8.006 1.00 29.03 246 ARG B O 1
ATOM 4296 N N . TRP B 1 250 ? 20.512 42.679 7.588 1.00 28.34 247 TRP B N 1
ATOM 4297 C CA . TRP B 1 250 ? 21.006 43.127 6.337 1.00 28.52 247 TRP B CA 1
ATOM 4298 C C . TRP B 1 250 ? 19.809 43.571 5.478 1.00 27.67 247 TRP B C 1
ATOM 4299 O O . TRP B 1 250 ? 19.829 44.664 4.897 1.00 26.10 247 TRP B O 1
ATOM 4310 N N . VAL B 1 251 ? 18.767 42.749 5.440 1.00 26.21 248 VAL B N 1
ATOM 4311 C CA . VAL B 1 251 ? 17.573 43.179 4.647 1.00 26.64 248 VAL B CA 1
ATOM 4312 C C . VAL B 1 251 ? 17.127 44.585 5.102 1.00 26.06 248 VAL B C 1
ATOM 4313 O O . VAL B 1 251 ? 16.926 45.514 4.280 1.00 26.36 248 VAL B O 1
ATOM 4317 N N . LEU B 1 252 ? 17.111 44.793 6.406 1.00 25.98 249 LEU B N 1
ATOM 4318 C CA . LEU B 1 252 ? 16.627 46.079 6.907 1.00 25.42 249 LEU B CA 1
ATOM 4319 C C . LEU B 1 252 ? 17.533 47.206 6.454 1.00 26.41 249 LEU B C 1
ATOM 4320 O O . LEU B 1 252 ? 17.066 48.270 6.013 1.00 25.41 249 LEU B O 1
ATOM 4325 N N . GLN B 1 253 ? 18.843 46.954 6.502 1.00 27.24 250 GLN B N 1
ATOM 4326 C CA . GLN B 1 253 ? 19.784 47.951 6.096 1.00 28.58 250 GLN B CA 1
ATOM 4327 C C . GLN B 1 253 ? 19.774 48.349 4.598 1.00 29.06 250 GLN B C 1
ATOM 4328 O O . GLN B 1 253 ? 20.253 49.422 4.232 1.00 30.99 250 GLN B O 1
ATOM 4334 N N . ARG B 1 254 ? 19.269 47.469 3.763 1.00 27.86 251 ARG B N 1
ATOM 4335 C CA . ARG B 1 254 ? 18.956 47.734 2.355 1.00 27.37 251 ARG B CA 1
ATOM 4336 C C . ARG B 1 254 ? 17.643 48.505 2.208 1.00 26.55 251 ARG B C 1
ATOM 4337 O O . ARG B 1 254 ? 17.261 48.840 1.104 1.00 26.33 251 ARG B O 1
ATOM 4345 N N . GLY B 1 255 ? 16.951 48.806 3.311 1.00 26.71 252 GLY B N 1
ATOM 4346 C CA . GLY B 1 255 ? 15.764 49.717 3.235 1.00 26.64 252 GLY B CA 1
ATOM 4347 C C . GLY B 1 255 ? 14.546 48.867 2.931 1.00 25.07 252 GLY B C 1
ATOM 4348 O O . GLY B 1 255 ? 13.572 49.314 2.360 1.00 22.69 252 GLY B O 1
ATOM 4349 N N . ILE B 1 256 ? 14.633 47.589 3.291 1.00 25.14 253 ILE B N 1
ATOM 4350 C CA . ILE B 1 256 ? 13.621 46.662 2.825 1.00 24.64 253 ILE B CA 1
ATOM 4351 C C . ILE B 1 256 ? 12.974 45.982 4.016 1.00 23.97 253 ILE B C 1
ATOM 4352 O O . ILE B 1 256 ? 13.629 45.802 5.028 1.00 24.70 253 ILE B O 1
ATOM 4357 N N . LEU B 1 257 ? 11.679 45.668 3.911 1.00 23.34 254 LEU B N 1
ATOM 4358 C CA . LEU B 1 257 ? 10.939 45.108 5.038 1.00 23.03 254 LEU B CA 1
ATOM 4359 C C . LEU B 1 257 ? 10.930 43.563 4.954 1.00 23.67 254 LEU B C 1
ATOM 4360 O O . LEU B 1 257 ? 10.379 43.002 4.042 1.00 23.09 254 LEU B O 1
ATOM 4365 N N . PRO B 1 258 ? 11.608 42.874 5.874 1.00 25.25 255 PRO B N 1
ATOM 4366 C CA . PRO B 1 258 ? 11.660 41.405 5.692 1.00 26.05 255 PRO B CA 1
ATOM 4367 C C . PRO B 1 258 ? 10.399 40.697 6.184 1.00 25.94 255 PRO B C 1
ATOM 4368 O O . PRO B 1 258 ? 9.852 41.061 7.213 1.00 24.96 255 PRO B O 1
ATOM 4372 N N . ILE B 1 259 ? 9.960 39.695 5.443 1.00 25.62 256 ILE B N 1
ATOM 4373 C CA . ILE B 1 259 ? 8.879 38.841 5.889 1.00 25.40 256 ILE B CA 1
ATOM 4374 C C . ILE B 1 259 ? 9.406 37.423 6.112 1.00 27.14 256 ILE B C 1
ATOM 4375 O O . ILE B 1 259 ? 9.950 36.760 5.196 1.00 26.93 256 ILE B O 1
ATOM 4380 N N . THR B 1 260 ? 9.235 36.942 7.332 1.00 27.94 257 THR B N 1
ATOM 4381 C CA . THR B 1 260 ? 9.770 35.670 7.649 1.00 29.36 257 THR B CA 1
ATOM 4382 C C . THR B 1 260 ? 8.690 34.876 8.338 1.00 30.57 257 THR B C 1
ATOM 4383 O O . THR B 1 260 ? 7.604 35.394 8.549 1.00 30.75 257 THR B O 1
ATOM 4387 N N . THR B 1 261 ? 8.964 33.611 8.640 1.00 31.26 258 THR B N 1
ATOM 4388 C CA . THR B 1 261 ? 8.013 32.797 9.419 1.00 33.05 258 THR B CA 1
ATOM 4389 C C . THR B 1 261 ? 8.778 31.671 10.160 1.00 33.82 258 THR B C 1
ATOM 4390 O O . THR B 1 261 ? 9.945 31.426 9.869 1.00 33.68 258 THR B O 1
ATOM 4394 N N . THR B 1 262 ? 8.133 31.086 11.158 1.00 34.37 259 THR B N 1
ATOM 4395 C CA . THR B 1 262 ? 8.731 30.066 11.993 1.00 36.94 259 THR B CA 1
ATOM 4396 C C . THR B 1 262 ? 7.610 29.391 12.783 1.00 38.71 259 THR B C 1
ATOM 4397 O O . THR B 1 262 ? 6.539 30.022 13.046 1.00 38.50 259 THR B O 1
ATOM 4401 N N . SER B 1 263 ? 7.847 28.131 13.170 1.00 39.24 260 SER B N 1
ATOM 4402 C CA . SER B 1 263 ? 7.036 27.496 14.217 1.00 41.05 260 SER B CA 1
ATOM 4403 C C . SER B 1 263 ? 7.780 27.443 15.544 1.00 42.68 260 SER B C 1
ATOM 4404 O O . SER B 1 263 ? 7.288 26.844 16.484 1.00 44.21 260 SER B O 1
ATOM 4407 N N . LYS B 1 264 ? 8.947 28.083 15.630 1.00 43.23 261 LYS B N 1
ATOM 4408 C CA . LYS B 1 264 ? 9.787 28.031 16.844 1.00 45.83 261 LYS B CA 1
ATOM 4409 C C . LYS B 1 264 ? 9.804 29.311 17.703 1.00 46.08 261 LYS B C 1
ATOM 4410 O O . LYS B 1 264 ? 10.044 30.418 17.195 1.00 45.40 261 LYS B O 1
ATOM 4416 N N . GLU B 1 265 ? 9.542 29.140 18.999 1.00 48.34 262 GLU B N 1
ATOM 4417 C CA . GLU B 1 265 ? 9.533 30.241 19.980 1.00 49.38 262 GLU B CA 1
ATOM 4418 C C . GLU B 1 265 ? 10.884 30.934 20.062 1.00 49.39 262 GLU B C 1
ATOM 4419 O O . GLU B 1 265 ? 10.939 32.143 19.990 1.00 49.27 262 GLU B O 1
ATOM 4425 N N . GLU B 1 266 ? 11.957 30.164 20.226 1.00 50.72 263 GLU B N 1
ATOM 4426 C CA . GLU B 1 266 ? 13.315 30.689 20.179 1.00 51.39 263 GLU B CA 1
ATOM 4427 C C . GLU B 1 266 ? 13.443 31.697 19.010 1.00 48.95 263 GLU B C 1
ATOM 4428 O O . GLU B 1 266 ? 13.770 32.859 19.234 1.00 48.53 263 GLU B O 1
ATOM 4434 N N . ARG B 1 267 ? 13.170 31.252 17.779 1.00 46.90 264 ARG B N 1
ATOM 4435 C CA . ARG B 1 267 ? 13.269 32.132 16.594 1.00 44.65 264 ARG B CA 1
ATOM 4436 C C . ARG B 1 267 ? 12.253 33.300 16.523 1.00 42.47 264 ARG B C 1
ATOM 4437 O O . ARG B 1 267 ? 12.626 34.388 16.111 1.00 41.66 264 ARG B O 1
ATOM 4445 N N . ILE B 1 268 ? 11.002 33.081 16.924 1.00 41.72 265 ILE B N 1
ATOM 4446 C CA . ILE B 1 268 ? 10.089 34.208 17.152 1.00 40.79 265 ILE B CA 1
ATOM 4447 C C . ILE B 1 268 ? 10.811 35.325 17.908 1.00 40.88 265 ILE B C 1
ATOM 4448 O O . ILE B 1 268 ? 10.868 36.450 17.406 1.00 39.86 265 ILE B O 1
ATOM 4453 N N . ASN B 1 269 ? 11.396 35.009 19.076 1.00 40.79 266 ASN B N 1
ATOM 4454 C CA . ASN B 1 269 ? 12.147 36.026 19.875 1.00 40.75 266 ASN B CA 1
ATOM 4455 C C . ASN B 1 269 ? 13.411 36.547 19.175 1.00 39.95 266 ASN B C 1
ATOM 4456 O O . ASN B 1 269 ? 13.671 37.752 19.208 1.00 39.14 266 ASN B O 1
ATOM 4461 N N . ASP B 1 270 ? 14.190 35.621 18.574 1.00 39.18 267 ASP B N 1
ATOM 4462 C CA . ASP B 1 270 ? 15.381 35.932 17.772 1.00 38.54 267 ASP B CA 1
ATOM 4463 C C . ASP B 1 270 ? 15.095 36.991 16.708 1.00 36.40 267 ASP B C 1
ATOM 4464 O O . ASP B 1 270 ? 15.902 37.882 16.469 1.00 36.37 267 ASP B O 1
ATOM 4469 N N . VAL B 1 271 ? 13.966 36.854 16.030 1.00 34.87 268 VAL B N 1
ATOM 4470 C CA . VAL B 1 271 ? 13.671 37.734 14.893 1.00 33.22 268 VAL B CA 1
ATOM 4471 C C . VAL B 1 271 ? 13.434 39.118 15.460 1.00 34.06 268 VAL B C 1
ATOM 4472 O O . VAL B 1 271 ? 13.886 40.103 14.881 1.00 34.65 268 VAL B O 1
ATOM 4476 N N . LEU B 1 272 ? 12.772 39.190 16.617 1.00 35.03 269 LEU B N 1
ATOM 4477 C CA . LEU B 1 272 ? 12.452 40.500 17.229 1.00 36.21 269 LEU B CA 1
ATOM 4478 C C . LEU B 1 272 ? 13.668 41.278 17.736 1.00 37.67 269 LEU B C 1
ATOM 4479 O O . LEU B 1 272 ? 13.564 42.472 18.071 1.00 38.23 269 LEU B O 1
ATOM 4484 N N . GLU B 1 273 ? 14.824 40.627 17.774 1.00 37.80 270 GLU B N 1
ATOM 4485 C CA . GLU B 1 273 ? 15.985 41.326 18.227 1.00 39.52 270 GLU B CA 1
ATOM 4486 C C . GLU B 1 273 ? 16.755 42.018 17.095 1.00 39.89 270 GLU B C 1
ATOM 4487 O O . GLU B 1 273 ? 17.708 42.768 17.363 1.00 41.54 270 GLU B O 1
ATOM 4493 N N . ILE B 1 274 ? 16.327 41.825 15.843 1.00 38.13 271 ILE B N 1
ATOM 4494 C CA . ILE B 1 274 ? 17.004 42.455 14.713 1.00 36.22 271 ILE B CA 1
ATOM 4495 C C . ILE B 1 274 ? 17.007 43.987 14.813 1.00 37.70 271 ILE B C 1
ATOM 4496 O O . ILE B 1 274 ? 17.710 44.633 14.048 1.00 37.01 271 ILE B O 1
ATOM 4501 N N . PHE B 1 275 ? 16.240 44.572 15.740 1.00 38.31 272 PHE B N 1
ATOM 4502 C CA . PHE B 1 275 ? 16.278 46.045 15.893 1.00 39.43 272 PHE B CA 1
ATOM 4503 C C . PHE B 1 275 ? 17.282 46.486 16.965 1.00 40.65 272 PHE B C 1
ATOM 4504 O O . PHE B 1 275 ? 17.539 47.691 17.133 1.00 39.95 272 PHE B O 1
ATOM 4512 N N . ASP B 1 276 ? 17.878 45.497 17.632 1.00 40.96 273 ASP B N 1
ATOM 4513 C CA . ASP B 1 276 ? 18.745 45.767 18.792 1.00 41.62 273 ASP B CA 1
ATOM 4514 C C . ASP B 1 276 ? 20.195 46.035 18.429 1.00 41.64 273 ASP B C 1
ATOM 4515 O O . ASP B 1 276 ? 20.972 46.466 19.293 1.00 42.65 273 ASP B O 1
ATOM 4520 N N . PHE B 1 277 ? 20.555 45.790 17.166 1.00 40.11 274 PHE B N 1
ATOM 4521 C CA . PHE B 1 277 ? 21.943 45.947 16.684 1.00 40.18 274 PHE B CA 1
ATOM 4522 C C . PHE B 1 277 ? 21.999 46.442 15.242 1.00 38.80 274 PHE B C 1
ATOM 4523 O O . PHE B 1 277 ? 20.988 46.569 14.546 1.00 37.84 274 PHE B O 1
ATOM 4531 N N . GLU B 1 278 ? 23.205 46.687 14.778 1.00 38.53 275 GLU B N 1
ATOM 4532 C CA . GLU B 1 278 ? 23.388 47.200 13.470 1.00 38.90 275 GLU B CA 1
ATOM 4533 C C . GLU B 1 278 ? 24.756 46.712 12.961 1.00 38.79 275 GLU B C 1
ATOM 4534 O O . GLU B 1 278 ? 25.728 46.560 13.741 1.00 37.78 275 GLU B O 1
ATOM 4540 N N . LEU B 1 279 ? 24.767 46.392 11.654 1.00 37.70 276 LEU B N 1
ATOM 4541 C CA . LEU B 1 279 ? 25.960 46.037 10.887 1.00 37.57 276 LEU B CA 1
ATOM 4542 C C . LEU B 1 279 ? 26.651 47.333 10.421 1.00 37.19 276 LEU B C 1
ATOM 4543 O O . LEU B 1 279 ? 25.961 48.226 9.957 1.00 36.95 276 LEU B O 1
ATOM 4548 N N . ASP B 1 280 ? 27.980 47.452 10.561 1.00 38.61 277 ASP B N 1
ATOM 4549 C CA . ASP B 1 280 ? 28.753 48.569 9.950 1.00 40.08 277 ASP B CA 1
ATOM 4550 C C . ASP B 1 280 ? 28.612 48.450 8.449 1.00 38.57 277 ASP B C 1
ATOM 4551 O O . ASP B 1 280 ? 28.280 47.418 7.979 1.00 36.85 277 ASP B O 1
ATOM 4556 N N . LYS B 1 281 ? 28.963 49.513 7.732 1.00 40.35 278 LYS B N 1
ATOM 4557 C CA . LYS B 1 281 ? 28.865 49.619 6.288 1.00 40.83 278 LYS B CA 1
ATOM 4558 C C . LYS B 1 281 ? 29.670 48.493 5.624 1.00 41.60 278 LYS B C 1
ATOM 4559 O O . LYS B 1 281 ? 29.142 47.779 4.743 1.00 39.77 278 LYS B O 1
ATOM 4565 N N . GLU B 1 282 ? 30.917 48.312 6.076 1.00 43.05 279 GLU B N 1
ATOM 4566 C CA . GLU B 1 282 ? 31.813 47.249 5.547 1.00 44.80 279 GLU B CA 1
ATOM 4567 C C . GLU B 1 282 ? 31.182 45.861 5.504 1.00 42.15 279 GLU B C 1
ATOM 4568 O O . GLU B 1 282 ? 31.288 45.154 4.510 1.00 41.55 279 GLU B O 1
ATOM 4574 N N . ASP B 1 283 ? 30.542 45.489 6.602 1.00 41.41 280 ASP B N 1
ATOM 4575 C CA . ASP B 1 283 ? 29.938 44.165 6.779 1.00 40.26 280 ASP B CA 1
ATOM 4576 C C . ASP B 1 283 ? 28.698 43.993 5.870 1.00 38.29 280 ASP B C 1
ATOM 4577 O O . ASP B 1 283 ? 28.595 43.039 5.094 1.00 36.82 280 ASP B O 1
ATOM 4582 N N . GLU B 1 284 ? 27.805 44.979 5.946 1.00 37.33 281 GLU B N 1
ATOM 4583 C CA . GLU B 1 284 ? 26.627 45.089 5.105 1.00 35.22 281 GLU B CA 1
ATOM 4584 C C . GLU B 1 284 ? 27.035 44.939 3.661 1.00 35.61 281 GLU B C 1
ATOM 4585 O O . GLU B 1 284 ? 26.396 44.187 2.899 1.00 34.79 281 GLU B O 1
ATOM 4591 N N . ASP B 1 285 ? 28.109 45.638 3.290 1.00 36.72 282 ASP B N 1
ATOM 4592 C CA . ASP B 1 285 ? 28.592 45.660 1.892 1.00 36.78 282 ASP B CA 1
ATOM 4593 C C . ASP B 1 285 ? 29.194 44.341 1.453 1.00 37.35 282 ASP B C 1
ATOM 4594 O O . ASP B 1 285 ? 29.091 43.976 0.267 1.00 36.53 282 ASP B O 1
ATOM 4599 N N . GLN B 1 286 ? 29.838 43.623 2.379 1.00 37.58 283 GLN B N 1
ATOM 4600 C CA . GLN B 1 286 ? 30.407 42.374 1.947 1.00 38.17 283 GLN B CA 1
ATOM 4601 C C . GLN B 1 286 ? 29.286 41.349 1.705 1.00 36.00 283 GLN B C 1
ATOM 4602 O O . GLN B 1 286 ? 29.401 40.498 0.824 1.00 34.85 283 GLN B O 1
ATOM 4608 N N . ILE B 1 287 ? 28.208 41.438 2.487 1.00 34.66 284 ILE B N 1
ATOM 4609 C CA . ILE B 1 287 ? 27.072 40.531 2.321 1.00 32.99 284 ILE B CA 1
ATOM 4610 C C . ILE B 1 287 ? 26.432 40.802 0.955 1.00 32.66 284 ILE B C 1
ATOM 4611 O O . ILE B 1 287 ? 26.133 39.871 0.181 1.00 31.98 284 ILE B O 1
ATOM 4616 N N . THR B 1 288 ? 26.274 42.079 0.616 1.00 32.13 285 THR B N 1
ATOM 4617 C CA . THR B 1 288 ? 25.676 42.386 -0.687 1.00 31.10 285 THR B CA 1
ATOM 4618 C C . THR B 1 288 ? 26.550 41.994 -1.865 1.00 30.12 285 THR B C 1
ATOM 4619 O O . THR B 1 288 ? 26.045 41.462 -2.824 1.00 27.19 285 THR B O 1
ATOM 4623 N N . LYS B 1 289 ? 27.853 42.251 -1.780 1.00 31.08 286 LYS B N 1
ATOM 4624 C CA . LYS B 1 289 ? 28.795 41.806 -2.826 1.00 32.96 286 LYS B CA 1
ATOM 4625 C C . LYS B 1 289 ? 28.869 40.236 -2.889 1.00 33.14 286 LYS B C 1
ATOM 4626 O O . LYS B 1 289 ? 28.557 39.626 -3.909 1.00 33.57 286 LYS B O 1
ATOM 4632 N N . VAL B 1 290 ? 29.213 39.583 -1.788 1.00 33.62 287 VAL B N 1
ATOM 4633 C CA . VAL B 1 290 ? 29.326 38.094 -1.781 1.00 33.87 287 VAL B CA 1
ATOM 4634 C C . VAL B 1 290 ? 28.011 37.412 -2.221 1.00 32.77 287 VAL B C 1
ATOM 4635 O O . VAL B 1 290 ? 28.006 36.531 -3.051 1.00 32.65 287 VAL B O 1
ATOM 4639 N N . GLY B 1 291 ? 26.881 37.871 -1.720 1.00 31.76 288 GLY B N 1
ATOM 4640 C CA . GLY B 1 291 ? 25.602 37.360 -2.210 1.00 31.09 288 GLY B CA 1
ATOM 4641 C C . GLY B 1 291 ? 25.460 37.338 -3.729 1.00 30.53 288 GLY B C 1
ATOM 4642 O O . GLY B 1 291 ? 24.688 36.576 -4.242 1.00 29.22 288 GLY B O 1
ATOM 4643 N N . LYS B 1 292 ? 26.199 38.177 -4.440 1.00 32.75 289 LYS B N 1
ATOM 4644 C CA . LYS B 1 292 ? 25.951 38.314 -5.881 1.00 35.08 289 LYS B CA 1
ATOM 4645 C C . LYS B 1 292 ? 26.575 37.173 -6.659 1.00 35.52 289 LYS B C 1
ATOM 4646 O O . LYS B 1 292 ? 26.415 37.079 -7.879 1.00 35.46 289 LYS B O 1
ATOM 4652 N N . GLU B 1 293 ? 27.269 36.316 -5.917 1.00 36.86 290 GLU B N 1
ATOM 4653 C CA . GLU B 1 293 ? 28.054 35.203 -6.468 1.00 38.32 290 GLU B CA 1
ATOM 4654 C C . GLU B 1 293 ? 27.187 33.957 -6.660 1.00 37.46 290 GLU B C 1
ATOM 4655 O O . GLU B 1 293 ? 27.539 33.026 -7.400 1.00 38.23 290 GLU B O 1
ATOM 4661 N N . LYS B 1 294 ? 26.040 33.954 -5.994 1.00 35.96 291 LYS B N 1
ATOM 4662 C CA . LYS B 1 294 ? 25.122 32.847 -6.126 1.00 35.03 291 LYS B CA 1
ATOM 4663 C C . LYS B 1 294 ? 23.725 33.407 -6.327 1.00 33.83 291 LYS B C 1
ATOM 4664 O O . LYS B 1 294 ? 23.338 34.375 -5.660 1.00 34.24 291 LYS B O 1
ATOM 4670 N N . THR B 1 295 ? 23.000 32.809 -7.274 1.00 33.14 292 THR B N 1
ATOM 4671 C CA . THR B 1 295 ? 21.614 33.123 -7.521 1.00 32.58 292 THR B CA 1
ATOM 4672 C C . THR B 1 295 ? 20.674 32.005 -7.021 1.00 32.50 292 THR B C 1
ATOM 4673 O O . THR B 1 295 ? 20.830 30.841 -7.405 1.00 33.74 292 THR B O 1
ATOM 4677 N N . LEU B 1 296 ? 19.746 32.378 -6.125 1.00 30.37 293 LEU B N 1
ATOM 4678 C CA . LEU B 1 296 ? 18.814 31.453 -5.564 1.00 30.48 293 LEU B CA 1
ATOM 4679 C C . LEU B 1 296 ? 17.390 31.986 -5.589 1.00 30.20 293 LEU B C 1
ATOM 4680 O O . LEU B 1 296 ? 17.073 32.878 -4.816 1.00 31.98 293 LEU B O 1
ATOM 4685 N N . ARG B 1 297 ? 16.533 31.407 -6.432 1.00 29.49 294 ARG B N 1
ATOM 4686 C CA . ARG B 1 297 ? 15.125 31.789 -6.537 1.00 28.46 294 ARG B CA 1
ATOM 4687 C C . ARG B 1 297 ? 14.210 30.642 -6.074 1.00 28.17 294 ARG B C 1
ATOM 4688 O O . ARG B 1 297 ? 14.207 29.584 -6.690 1.00 29.85 294 ARG B O 1
ATOM 4696 N N . GLN B 1 298 ? 13.390 30.838 -5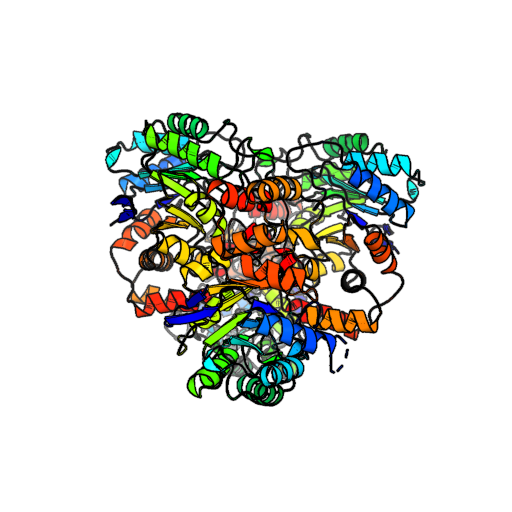.052 1.00 27.47 295 GLN B N 1
ATOM 4697 C CA . GLN B 1 298 ? 12.466 29.746 -4.635 1.00 28.45 295 GLN B CA 1
ATOM 4698 C C . GLN B 1 298 ? 11.043 29.931 -5.113 1.00 27.43 295 GLN B C 1
ATOM 4699 O O . GLN B 1 298 ? 10.296 28.964 -5.111 1.00 27.10 295 GLN B O 1
ATOM 4705 N N . PHE B 1 299 ? 10.677 31.165 -5.510 1.00 25.56 296 PHE B N 1
ATOM 4706 C CA . PHE B 1 299 ? 9.287 31.474 -5.851 1.00 25.64 296 PHE B CA 1
ATOM 4707 C C . PHE B 1 299 ? 9.111 32.096 -7.228 1.00 25.23 296 PHE B C 1
ATOM 4708 O O . PHE B 1 299 ? 10.074 32.531 -7.870 1.00 24.90 296 PHE B O 1
ATOM 4716 N N . SER B 1 300 ? 7.882 32.124 -7.719 1.00 25.92 297 SER B N 1
ATOM 4717 C CA . SER B 1 300 ? 7.659 32.770 -9.008 1.00 25.97 297 SER B CA 1
ATOM 4718 C C . SER B 1 300 ? 8.751 32.364 -10.009 1.00 27.40 297 SER B C 1
ATOM 4719 O O . SER B 1 300 ? 9.397 33.207 -10.635 1.00 26.17 297 SER B O 1
ATOM 4722 N N . LYS B 1 301 ? 8.910 31.038 -10.183 1.00 29.62 298 LYS B N 1
ATOM 4723 C CA . LYS B 1 301 ? 9.884 30.493 -11.122 1.00 31.44 298 LYS B CA 1
ATOM 4724 C C . LYS B 1 301 ? 9.735 30.843 -12.602 1.00 31.07 298 LYS B C 1
ATOM 4725 O O . LYS B 1 301 ? 10.709 30.700 -13.361 1.00 31.69 298 LYS B O 1
ATOM 4731 N N . GLU B 1 302 ? 8.581 31.351 -13.029 1.00 29.87 299 GLU B N 1
ATOM 4732 C CA . GLU B 1 302 ? 8.520 31.966 -14.388 1.00 28.49 299 GLU B CA 1
ATOM 4733 C C . GLU B 1 302 ? 9.596 33.053 -14.571 1.00 27.03 299 GLU B C 1
ATOM 4734 O O . GLU B 1 302 ? 9.994 33.361 -15.677 1.00 26.23 299 GLU B O 1
ATOM 4740 N N . TYR B 1 303 ? 10.098 33.615 -13.495 1.00 27.75 300 TYR B N 1
ATOM 4741 C CA . TYR B 1 303 ? 11.148 34.618 -13.643 1.00 28.50 300 TYR B CA 1
ATOM 4742 C C . TYR B 1 303 ? 12.569 34.000 -13.730 1.00 30.60 300 TYR B C 1
ATOM 4743 O O . TYR B 1 303 ? 13.572 34.702 -13.865 1.00 31.03 300 TYR B O 1
ATOM 4752 N N . SER B 1 304 ? 12.673 32.681 -13.700 1.00 32.71 301 SER B N 1
ATOM 4753 C CA . SER B 1 304 ? 14.016 32.062 -13.653 1.00 35.77 301 SER B CA 1
ATOM 4754 C C . SER B 1 304 ? 14.806 32.303 -14.920 1.00 36.74 301 SER B C 1
ATOM 4755 O O . SER B 1 304 ? 16.026 32.248 -14.915 1.00 38.44 301 SER B O 1
ATOM 4758 N N . LYS B 1 305 ? 14.100 32.585 -16.009 1.00 38.17 302 LYS B N 1
ATOM 4759 C CA . LYS B 1 305 ? 14.708 33.064 -17.255 1.00 39.01 302 LYS B CA 1
ATOM 4760 C C . LYS B 1 305 ? 15.709 34.204 -17.052 1.00 38.68 302 LYS B C 1
ATOM 4761 O O . LYS B 1 305 ? 16.658 34.271 -17.802 1.00 39.47 302 LYS B O 1
ATOM 4767 N N . TYR B 1 306 ? 15.504 35.071 -16.060 1.00 37.94 303 TYR B N 1
ATOM 4768 C CA . TYR B 1 306 ? 16.397 36.222 -15.810 1.00 38.81 303 TYR B CA 1
ATOM 4769 C C . TYR B 1 306 ? 17.723 35.867 -15.147 1.00 40.20 303 TYR B C 1
ATOM 4770 O O . TYR B 1 306 ? 18.684 36.677 -15.148 1.00 41.33 303 TYR B O 1
ATOM 4779 N N . ASP B 1 307 ? 17.755 34.695 -14.524 1.00 40.31 304 ASP B N 1
ATOM 4780 C CA . ASP B 1 307 ? 18.917 34.232 -13.809 1.00 41.78 304 ASP B CA 1
ATOM 4781 C C . ASP B 1 307 ? 20.054 33.845 -14.789 1.00 43.76 304 ASP B C 1
ATOM 4782 O O . ASP B 1 307 ? 21.187 33.594 -14.377 1.00 44.54 304 ASP B O 1
ATOM 4787 N N . LYS C 1 9 ? 11.885 5.935 -35.350 1.00 30.69 6 LYS C N 1
ATOM 4788 C CA . LYS C 1 9 ? 12.872 6.846 -34.659 1.00 31.59 6 LYS C CA 1
ATOM 4789 C C . LYS C 1 9 ? 13.875 7.527 -35.588 1.00 31.59 6 LYS C C 1
ATOM 4790 O O . LYS C 1 9 ? 14.923 8.073 -35.158 1.00 32.24 6 LYS C O 1
ATOM 4796 N N . GLU C 1 10 ? 13.507 7.569 -36.863 1.00 31.11 7 GLU C N 1
ATOM 4797 C CA . GLU C 1 10 ? 14.386 8.082 -37.906 1.00 29.43 7 GLU C CA 1
ATOM 4798 C C . GLU C 1 10 ? 13.625 8.925 -38.913 1.00 26.63 7 GLU C C 1
ATOM 4799 O O . GLU C 1 10 ? 12.433 8.712 -39.135 1.00 26.01 7 GLU C O 1
ATOM 4805 N N . PHE C 1 11 ? 14.322 9.877 -39.522 1.00 26.46 8 PHE C N 1
ATOM 4806 C CA . PHE C 1 11 ? 13.818 10.560 -40.724 1.00 25.80 8 PHE C CA 1
ATOM 4807 C C . PHE C 1 11 ? 14.597 9.977 -41.916 1.00 27.28 8 PHE C C 1
ATOM 4808 O O . PHE C 1 11 ? 15.757 9.558 -41.767 1.00 28.71 8 PHE C O 1
ATOM 4816 N N . LYS C 1 12 ? 13.923 9.883 -43.068 1.00 26.94 9 LYS C N 1
ATOM 4817 C CA . LYS C 1 12 ? 14.524 9.507 -44.327 1.00 26.08 9 LYS C CA 1
ATOM 4818 C C . LYS C 1 12 ? 14.898 10.799 -45.049 1.00 24.85 9 LYS C C 1
ATOM 4819 O O . LYS C 1 12 ? 14.012 11.606 -45.368 1.00 24.60 9 LYS C O 1
ATOM 4825 N N . LEU C 1 13 ? 16.184 11.049 -45.271 1.00 23.06 10 LEU C N 1
ATOM 4826 C CA . LEU C 1 13 ? 16.574 12.230 -46.022 1.00 22.18 10 LEU C CA 1
ATOM 4827 C C . LEU C 1 13 ? 16.145 12.055 -47.509 1.00 22.93 10 LEU C C 1
ATOM 4828 O O . LEU C 1 13 ? 15.791 10.956 -47.978 1.00 23.74 10 LEU C O 1
ATOM 4833 N N . SER C 1 14 ? 16.149 13.131 -48.269 1.00 23.45 11 SER C N 1
ATOM 4834 C CA . SER C 1 14 ? 15.660 13.047 -49.660 1.00 23.42 11 SER C CA 1
ATOM 4835 C C . SER C 1 14 ? 16.530 12.153 -50.521 1.00 24.20 11 SER C C 1
ATOM 4836 O O . SER C 1 14 ? 16.165 11.864 -51.638 1.00 25.14 11 SER C O 1
ATOM 4839 N N . ASN C 1 15 ? 17.721 11.787 -50.058 1.00 24.03 12 ASN C N 1
ATOM 4840 C CA . ASN C 1 15 ? 18.594 10.894 -50.893 1.00 24.24 12 ASN C CA 1
ATOM 4841 C C . ASN C 1 15 ? 18.579 9.457 -50.419 1.00 24.04 12 ASN C C 1
ATOM 4842 O O . ASN C 1 15 ? 19.435 8.668 -50.830 1.00 23.17 12 ASN C O 1
ATOM 4847 N N . GLY C 1 16 ? 17.635 9.144 -49.520 1.00 23.72 13 GLY C N 1
ATOM 4848 C CA . GLY C 1 16 ? 17.448 7.774 -49.056 1.00 24.69 13 GLY C CA 1
ATOM 4849 C C . GLY C 1 16 ? 18.208 7.417 -47.786 1.00 25.18 13 GLY C C 1
ATOM 4850 O O . GLY C 1 16 ? 17.896 6.388 -47.205 1.00 25.40 13 GLY C O 1
ATOM 4851 N N . ASN C 1 17 ? 19.190 8.228 -47.356 1.00 23.96 14 ASN C N 1
ATOM 4852 C CA . ASN C 1 17 ? 19.885 7.983 -46.044 1.00 23.79 14 ASN C CA 1
ATOM 4853 C C . ASN C 1 17 ? 18.940 8.342 -44.934 1.00 24.47 14 ASN C C 1
ATOM 4854 O O . ASN C 1 17 ? 17.960 9.075 -45.162 1.00 23.70 14 ASN C O 1
ATOM 4859 N N . LYS C 1 18 ? 19.276 7.836 -43.740 1.00 25.48 15 LYS C N 1
ATOM 4860 C CA . LYS C 1 18 ? 18.423 7.805 -42.546 1.00 26.01 15 LYS C CA 1
ATOM 4861 C C . LYS C 1 18 ? 19.177 8.636 -41.533 1.00 25.49 15 LYS C C 1
ATOM 4862 O O . LYS C 1 18 ? 20.424 8.511 -41.429 1.00 23.93 15 LYS C O 1
ATOM 4868 N N . ILE C 1 19 ? 18.433 9.470 -40.795 1.00 24.36 16 ILE C N 1
ATOM 4869 C CA . ILE C 1 19 ? 18.998 10.243 -39.678 1.00 23.34 16 ILE C CA 1
ATOM 4870 C C . ILE C 1 19 ? 18.162 10.045 -38.380 1.00 24.33 16 ILE C C 1
ATOM 4871 O O . ILE C 1 19 ? 16.912 10.155 -38.437 1.00 25.12 16 ILE C O 1
ATOM 4876 N N . PRO C 1 20 ? 18.822 9.793 -37.205 1.00 22.86 17 PRO C N 1
ATOM 4877 C CA . PRO C 1 20 ? 18.008 9.579 -35.988 1.00 22.18 17 PRO C CA 1
ATOM 4878 C C . PRO C 1 20 ? 17.257 10.854 -35.684 1.00 22.01 17 PRO C C 1
ATOM 4879 O O . PRO C 1 20 ? 17.823 11.958 -35.773 1.00 21.15 17 PRO C O 1
ATOM 4883 N N . ALA C 1 21 ? 15.993 10.670 -35.309 1.00 21.63 18 ALA C N 1
ATOM 4884 C CA . ALA C 1 21 ? 15.028 11.731 -35.313 1.00 22.28 18 ALA C CA 1
ATOM 4885 C C . ALA C 1 21 ? 15.038 12.639 -34.052 1.00 21.66 18 ALA C C 1
ATOM 4886 O O . ALA C 1 21 ? 14.183 13.463 -33.922 1.00 21.06 18 ALA C O 1
ATOM 4888 N N . VAL C 1 22 ? 15.941 12.422 -33.096 1.00 22.09 19 VAL C N 1
ATOM 4889 C CA . VAL C 1 22 ? 16.175 13.458 -32.063 1.00 22.41 19 VAL C CA 1
ATOM 4890 C C . VAL C 1 22 ? 17.691 13.532 -31.832 1.00 22.75 19 VAL C C 1
ATOM 4891 O O . VAL C 1 22 ? 18.399 12.498 -31.939 1.00 23.82 19 VAL C O 1
ATOM 4895 N N . ALA C 1 23 ? 18.197 14.732 -31.603 1.00 20.15 20 ALA C N 1
ATOM 4896 C CA . ALA C 1 23 ? 19.631 14.892 -31.461 1.00 20.75 20 ALA C CA 1
ATOM 4897 C C . ALA C 1 23 ? 20.003 15.552 -30.155 1.00 21.61 20 ALA C C 1
ATOM 4898 O O . ALA C 1 23 ? 19.244 16.360 -29.617 1.00 22.38 20 ALA C O 1
ATOM 4900 N N . PHE C 1 24 ? 21.204 15.289 -29.688 1.00 22.74 21 PHE C N 1
ATOM 4901 C CA . PHE C 1 24 ? 21.751 15.971 -28.524 1.00 23.68 21 PHE C CA 1
ATOM 4902 C C . PHE C 1 24 ? 22.857 16.933 -28.930 1.00 23.51 21 PHE C C 1
ATOM 4903 O O . PHE C 1 24 ? 23.870 16.504 -29.546 1.00 22.26 21 PHE C O 1
ATOM 4911 N N . GLY C 1 25 ? 22.657 18.222 -28.644 1.00 21.65 22 GLY C N 1
ATOM 4912 C CA . GLY C 1 25 ? 23.593 19.194 -29.127 1.00 21.29 22 GLY C CA 1
ATOM 4913 C C . GLY C 1 25 ? 24.690 19.570 -28.135 1.00 23.53 22 GLY C C 1
ATOM 4914 O O . GLY C 1 25 ? 24.505 19.481 -26.902 1.00 22.63 22 GLY C O 1
ATOM 4915 N N . THR C 1 26 ? 25.839 20.002 -28.667 1.00 22.80 23 THR C N 1
ATOM 4916 C CA . THR C 1 26 ? 26.962 20.357 -27.806 1.00 24.24 23 THR C CA 1
ATOM 4917 C C . THR C 1 26 ? 27.375 21.831 -28.034 1.00 24.15 23 THR C C 1
ATOM 4918 O O . THR C 1 26 ? 28.470 22.249 -27.686 1.00 24.17 23 THR C O 1
ATOM 4922 N N . GLY C 1 27 ? 26.443 22.609 -28.611 1.00 24.12 24 GLY C N 1
ATOM 4923 C CA . GLY C 1 27 ? 26.533 24.051 -28.643 1.00 23.10 24 GLY C CA 1
ATOM 4924 C C . GLY C 1 27 ? 25.766 24.635 -27.485 1.00 23.69 24 GLY C C 1
ATOM 4925 O O . GLY C 1 27 ? 25.731 24.045 -26.386 1.00 24.74 24 GLY C O 1
ATOM 4926 N N . THR C 1 28 ? 25.198 25.827 -27.721 1.00 24.09 25 THR C N 1
ATOM 4927 C CA . THR C 1 28 ? 24.475 26.630 -26.745 1.00 23.83 25 THR C CA 1
ATOM 4928 C C . THR C 1 28 ? 25.128 26.640 -25.351 1.00 25.12 25 THR C C 1
ATOM 4929 O O . THR C 1 28 ? 26.149 27.301 -25.180 1.00 25.40 25 THR C O 1
ATOM 4933 N N . LYS C 1 29 ? 24.567 25.936 -24.375 1.00 25.02 26 LYS C N 1
ATOM 4934 C CA . LYS C 1 29 ? 25.160 25.962 -23.038 1.00 27.83 26 LYS C CA 1
ATOM 4935 C C . LYS C 1 29 ? 26.596 25.395 -22.960 1.00 28.83 26 LYS C C 1
ATOM 4936 O O . LYS C 1 29 ? 27.306 25.695 -22.022 1.00 29.68 26 LYS C O 1
ATOM 4942 N N . TYR C 1 30 ? 27.016 24.573 -23.931 1.00 29.20 27 TYR C N 1
ATOM 4943 C CA . TYR C 1 30 ? 28.394 24.024 -23.931 1.00 29.41 27 TYR C CA 1
ATOM 4944 C C . TYR C 1 30 ? 29.366 24.767 -24.820 1.00 29.76 27 TYR C C 1
ATOM 4945 O O . TYR C 1 30 ? 30.546 24.408 -24.864 1.00 30.29 27 TYR C O 1
ATOM 4954 N N . PHE C 1 31 ? 28.870 25.781 -25.533 1.00 29.59 28 PHE C N 1
ATOM 4955 C CA . PHE C 1 31 ? 29.642 26.589 -26.483 1.00 29.29 28 PHE C CA 1
ATOM 4956 C C . PHE C 1 31 ? 30.704 27.346 -25.697 1.00 31.00 28 PHE C C 1
ATOM 4957 O O . PHE C 1 31 ? 30.406 28.189 -24.818 1.00 29.90 28 PHE C O 1
ATOM 4965 N N . LYS C 1 32 ? 31.947 27.045 -26.032 1.00 31.02 29 LYS C N 1
ATOM 4966 C CA . LYS C 1 32 ? 33.066 27.615 -25.315 1.00 32.80 29 LYS C CA 1
ATOM 4967 C C . LYS C 1 32 ? 33.279 29.091 -25.605 1.00 32.67 29 LYS C C 1
ATOM 4968 O O . LYS C 1 32 ? 33.476 29.486 -26.746 1.00 32.66 29 LYS C O 1
ATOM 4974 N N . ARG C 1 33 ? 33.277 29.891 -24.535 1.00 33.39 30 ARG C N 1
ATOM 4975 C CA . ARG C 1 33 ? 33.460 31.329 -24.604 1.00 33.53 30 ARG C CA 1
ATOM 4976 C C . ARG C 1 33 ? 34.869 31.733 -24.129 1.00 35.77 30 ARG C C 1
ATOM 4977 O O . ARG C 1 33 ? 35.158 31.811 -22.944 1.00 36.14 30 ARG C O 1
ATOM 4985 N N . GLY C 1 34 ? 35.755 31.931 -25.091 1.00 37.30 31 GLY C N 1
ATOM 4986 C CA . GLY C 1 34 ? 37.056 32.510 -24.823 1.00 40.88 31 GLY C CA 1
ATOM 4987 C C . GLY C 1 34 ? 38.145 31.551 -24.383 1.00 43.38 31 GLY C C 1
ATOM 4988 O O . GLY C 1 34 ? 39.261 32.022 -24.162 1.00 45.70 31 GLY C O 1
ATOM 4989 N N . HIS C 1 35 ? 37.844 30.236 -24.273 1.00 42.99 32 HIS C N 1
ATOM 4990 C CA . HIS C 1 35 ? 38.765 29.208 -23.751 1.00 43.79 32 HIS C CA 1
ATOM 4991 C C . HIS C 1 35 ? 38.628 27.878 -24.515 1.00 44.41 32 HIS C C 1
ATOM 4992 O O . HIS C 1 35 ? 37.660 27.706 -25.262 1.00 42.87 32 HIS C O 1
ATOM 4999 N N . ASN C 1 36 ? 39.580 26.945 -24.333 1.00 45.97 33 ASN C N 1
ATOM 5000 C CA . ASN C 1 36 ? 39.432 25.581 -24.882 1.00 46.61 33 ASN C CA 1
ATOM 5001 C C . ASN C 1 36 ? 39.827 24.537 -23.866 1.00 46.15 33 ASN C C 1
ATOM 5002 O O . ASN C 1 36 ? 40.466 23.561 -24.186 1.00 47.42 33 ASN C O 1
ATOM 5007 N N . ASP C 1 37 ? 39.411 24.768 -22.634 1.00 45.57 34 ASP C N 1
ATOM 5008 C CA . ASP C 1 37 ? 39.637 23.867 -21.508 1.00 45.76 34 ASP C CA 1
ATOM 5009 C C . ASP C 1 37 ? 38.734 22.683 -21.747 1.00 43.96 34 ASP C C 1
ATOM 5010 O O . ASP C 1 37 ? 37.594 22.870 -22.171 1.00 41.97 34 ASP C O 1
ATOM 5015 N N . LEU C 1 38 ? 39.233 21.483 -21.468 1.00 43.72 35 LEU C N 1
ATOM 5016 C CA . LEU C 1 38 ? 38.418 20.271 -21.534 1.00 42.67 35 LEU C CA 1
ATOM 5017 C C . LEU C 1 38 ? 37.183 20.372 -20.624 1.00 41.06 35 LEU C C 1
ATOM 5018 O O . LEU C 1 38 ? 37.274 20.812 -19.456 1.00 42.14 35 LEU C O 1
ATOM 5023 N N . ASP C 1 39 ? 36.031 19.989 -21.161 1.00 38.28 36 ASP C N 1
ATOM 5024 C CA . ASP C 1 39 ? 34.806 20.003 -20.403 1.00 37.75 36 ASP C CA 1
ATOM 5025 C C . ASP C 1 39 ? 34.435 18.604 -19.981 1.00 38.00 36 ASP C C 1
ATOM 5026 O O . ASP C 1 39 ? 33.892 17.821 -20.783 1.00 37.69 36 ASP C O 1
ATOM 5031 N N . LYS C 1 40 ? 34.738 18.281 -18.726 1.00 39.32 37 LYS C N 1
ATOM 5032 C CA . LYS C 1 40 ? 34.598 16.914 -18.257 1.00 40.90 37 LYS C CA 1
ATOM 5033 C C . LYS C 1 40 ? 33.152 16.636 -17.948 1.00 39.63 37 LYS C C 1
ATOM 5034 O O . LYS C 1 40 ? 32.717 15.492 -18.007 1.00 40.32 37 LYS C O 1
ATOM 5040 N N . GLN C 1 41 ? 32.389 17.643 -17.583 1.00 39.23 38 GLN C N 1
ATOM 5041 C CA . GLN C 1 41 ? 30.962 17.370 -17.380 1.00 39.87 38 GLN C CA 1
ATOM 5042 C C . GLN C 1 41 ? 30.318 17.005 -18.712 1.00 38.24 38 GLN C C 1
ATOM 5043 O O . GLN C 1 41 ? 29.545 16.054 -18.768 1.00 39.34 38 GLN C O 1
ATOM 5049 N N . LEU C 1 42 ? 30.644 17.728 -19.783 1.00 36.76 39 LEU C N 1
ATOM 5050 C CA . LEU C 1 42 ? 30.066 17.429 -21.106 1.00 34.05 39 LEU C CA 1
ATOM 5051 C C . LEU C 1 42 ? 30.430 15.996 -21.484 1.00 34.25 39 LEU C C 1
ATOM 5052 O O . LEU C 1 42 ? 29.563 15.206 -21.806 1.00 33.26 39 LEU C O 1
ATOM 5057 N N . ILE C 1 43 ? 31.712 15.652 -21.425 1.00 34.83 40 ILE C N 1
ATOM 5058 C CA . ILE C 1 43 ? 32.099 14.263 -21.680 1.00 35.35 40 ILE C CA 1
ATOM 5059 C C . ILE C 1 43 ? 31.165 13.315 -20.915 1.00 34.23 40 ILE C C 1
ATOM 5060 O O . ILE C 1 43 ? 30.485 12.510 -21.521 1.00 34.82 40 ILE C O 1
ATOM 5065 N N . GLY C 1 44 ? 31.094 13.457 -19.599 1.00 34.46 41 GLY C N 1
ATOM 5066 C CA . GLY C 1 44 ? 30.273 12.556 -18.766 1.00 35.32 41 GLY C CA 1
ATOM 5067 C C . GLY C 1 44 ? 28.794 12.515 -19.149 1.00 33.47 41 GLY C C 1
ATOM 5068 O O . GLY C 1 44 ? 28.152 11.478 -19.152 1.00 34.74 41 GLY C O 1
ATOM 5069 N N . THR C 1 45 ? 28.247 13.656 -19.486 1.00 32.47 42 THR C N 1
ATOM 5070 C CA . THR C 1 45 ? 26.862 13.713 -19.933 1.00 30.58 42 THR C CA 1
ATOM 5071 C C . THR C 1 45 ? 26.642 13.092 -21.316 1.00 29.61 42 THR C C 1
ATOM 5072 O O . THR C 1 45 ? 25.650 12.401 -21.535 1.00 29.47 42 THR C O 1
ATOM 5076 N N . LEU C 1 46 ? 27.545 13.350 -22.251 1.00 29.75 43 LEU C N 1
ATOM 5077 C CA . LEU C 1 46 ? 27.469 12.704 -23.571 1.00 29.85 43 LEU C CA 1
ATOM 5078 C C . LEU C 1 46 ? 27.620 11.184 -23.468 1.00 32.36 43 LEU C C 1
ATOM 5079 O O . LEU C 1 46 ? 27.049 10.457 -24.284 1.00 33.33 43 LEU C O 1
ATOM 5084 N N . GLU C 1 47 ? 28.395 10.690 -22.500 1.00 33.89 44 GLU C N 1
ATOM 5085 C CA . GLU C 1 47 ? 28.472 9.212 -22.314 1.00 37.01 44 GLU C CA 1
ATOM 5086 C C . GLU C 1 47 ? 27.121 8.668 -21.853 1.00 36.51 44 GLU C C 1
ATOM 5087 O O . GLU C 1 47 ? 26.640 7.680 -22.343 1.00 36.57 44 GLU C O 1
ATOM 5093 N N . LEU C 1 48 ? 26.523 9.342 -20.896 1.00 36.42 45 LEU C N 1
ATOM 5094 C CA . LEU C 1 48 ? 25.264 8.898 -20.387 1.00 37.83 45 LEU C CA 1
ATOM 5095 C C . LEU C 1 48 ? 24.170 9.014 -21.458 1.00 36.74 45 LEU C C 1
ATOM 5096 O O . LEU C 1 48 ? 23.348 8.100 -21.604 1.00 36.68 45 LEU C O 1
ATOM 5101 N N . ALA C 1 49 ? 24.149 10.135 -22.200 1.00 35.59 46 ALA C N 1
ATOM 5102 C CA . ALA C 1 49 ? 23.234 10.283 -23.310 1.00 33.51 46 ALA C CA 1
ATOM 5103 C C . ALA C 1 49 ? 23.390 9.097 -24.295 1.00 34.16 46 ALA C C 1
ATOM 5104 O O . ALA C 1 49 ? 22.432 8.398 -24.617 1.00 34.22 46 ALA C O 1
ATOM 5106 N N . LEU C 1 50 ? 24.599 8.837 -24.752 1.00 35.18 47 LEU C N 1
ATOM 5107 C CA . LEU C 1 50 ? 24.796 7.699 -25.653 1.00 35.99 47 LEU C CA 1
ATOM 5108 C C . LEU C 1 50 ? 24.286 6.383 -25.029 1.00 37.31 47 LEU C C 1
ATOM 5109 O O . LEU C 1 50 ? 23.518 5.650 -25.658 1.00 36.58 47 LEU C O 1
ATOM 5114 N N . ARG C 1 51 ? 24.660 6.130 -23.775 1.00 37.80 48 ARG C N 1
ATOM 5115 C CA . ARG C 1 51 ? 24.355 4.854 -23.165 1.00 40.63 48 ARG C CA 1
ATOM 5116 C C . ARG C 1 51 ? 22.861 4.703 -22.949 1.00 40.05 48 ARG C C 1
ATOM 5117 O O . ARG C 1 51 ? 22.347 3.593 -23.015 1.00 40.71 48 ARG C O 1
ATOM 5125 N N . SER C 1 52 ? 22.163 5.817 -22.728 1.00 38.40 49 SER C N 1
ATOM 5126 C CA . SER C 1 52 ? 20.713 5.772 -22.512 1.00 37.39 49 SER C CA 1
ATOM 5127 C C . SER C 1 52 ? 19.885 5.652 -23.780 1.00 36.19 49 SER C C 1
ATOM 5128 O O . SER C 1 52 ? 18.695 5.457 -23.677 1.00 36.57 49 SER C O 1
ATOM 5131 N N . GLY C 1 53 ? 20.472 5.820 -24.969 1.00 34.91 50 GLY C N 1
ATOM 5132 C CA . GLY C 1 53 ? 19.654 5.796 -26.173 1.00 33.21 50 GLY C CA 1
ATOM 5133 C C . GLY C 1 53 ? 19.944 6.830 -27.258 1.00 31.47 50 GLY C C 1
ATOM 5134 O O . GLY C 1 53 ? 19.645 6.583 -28.396 1.00 30.76 50 GLY C O 1
ATOM 5135 N N . PHE C 1 54 ? 20.548 7.970 -26.934 1.00 30.99 51 PHE C N 1
ATOM 5136 C CA . PHE C 1 54 ? 20.888 8.944 -27.984 1.00 30.53 51 PHE C CA 1
ATOM 5137 C C . PHE C 1 54 ? 21.807 8.340 -29.041 1.00 31.31 51 PHE C C 1
ATOM 5138 O O . PHE C 1 54 ? 22.696 7.558 -28.694 1.00 33.12 51 PHE C O 1
ATOM 5146 N N . ARG C 1 55 ? 21.528 8.631 -30.313 1.00 30.00 52 ARG C N 1
ATOM 5147 C CA . ARG C 1 55 ? 22.310 8.138 -31.441 1.00 30.37 52 ARG C CA 1
ATOM 5148 C C . ARG C 1 55 ? 22.770 9.258 -32.407 1.00 29.46 52 ARG C C 1
ATOM 5149 O O . ARG C 1 55 ? 23.383 9.012 -33.427 1.00 31.64 52 ARG C O 1
ATOM 5157 N N . HIS C 1 56 ? 22.460 10.486 -32.088 1.00 27.32 53 HIS C N 1
ATOM 5158 C CA . HIS C 1 56 ? 22.682 11.558 -33.007 1.00 24.97 53 HIS C CA 1
ATOM 5159 C C . HIS C 1 56 ? 23.240 12.688 -32.145 1.00 24.65 53 HIS C C 1
ATOM 5160 O O . HIS C 1 56 ? 22.657 13.059 -31.122 1.00 24.31 53 HIS C O 1
ATOM 5167 N N . ILE C 1 57 ? 24.443 13.139 -32.477 1.00 25.71 54 ILE C N 1
ATOM 5168 C CA . ILE C 1 57 ? 25.048 14.250 -31.750 1.00 25.21 54 ILE C CA 1
ATOM 5169 C C . ILE C 1 57 ? 25.226 15.427 -32.681 1.00 24.09 54 ILE C C 1
ATOM 5170 O O . ILE C 1 57 ? 25.860 15.303 -33.715 1.00 24.61 54 ILE C O 1
ATOM 5175 N N . ASP C 1 58 ? 24.674 16.561 -32.328 1.00 23.05 55 ASP C N 1
ATOM 5176 C CA . ASP C 1 58 ? 24.910 17.784 -33.077 1.00 23.50 55 ASP C CA 1
ATOM 5177 C C . ASP C 1 58 ? 26.132 18.627 -32.517 1.00 25.04 55 ASP C C 1
ATOM 5178 O O . ASP C 1 58 ? 26.059 19.207 -31.409 1.00 26.70 55 ASP C O 1
ATOM 5183 N N . GLY C 1 59 ? 27.246 18.663 -33.265 1.00 24.76 56 GLY C N 1
ATOM 5184 C CA . GLY C 1 59 ? 28.439 19.483 -32.917 1.00 24.75 56 GLY C CA 1
ATOM 5185 C C . GLY C 1 59 ? 28.732 20.585 -33.950 1.00 23.81 56 GLY C C 1
ATOM 5186 O O . GLY C 1 59 ? 28.005 20.712 -34.930 1.00 24.10 56 GLY C O 1
ATOM 5187 N N . ALA C 1 60 ? 29.788 21.372 -33.752 1.00 23.70 57 ALA C N 1
ATOM 5188 C CA . ALA C 1 60 ? 30.197 22.403 -34.711 1.00 22.68 57 ALA C CA 1
ATOM 5189 C C . ALA C 1 60 ? 31.599 22.790 -34.430 1.00 23.53 57 ALA C C 1
ATOM 5190 O O . ALA C 1 60 ? 32.031 22.749 -33.282 1.00 23.43 57 ALA C O 1
ATOM 5192 N N . GLU C 1 61 ? 32.304 23.169 -35.486 1.00 23.54 58 GLU C N 1
ATOM 5193 C CA . GLU C 1 61 ? 33.680 23.673 -35.364 1.00 25.18 58 GLU C CA 1
ATOM 5194 C C . GLU C 1 61 ? 33.733 24.770 -34.282 1.00 24.39 58 GLU C C 1
ATOM 5195 O O . GLU C 1 61 ? 34.528 24.681 -33.403 1.00 26.06 58 GLU C O 1
ATOM 5201 N N . ILE C 1 62 ? 32.814 25.729 -34.302 1.00 23.68 59 ILE C N 1
ATOM 5202 C CA . ILE C 1 62 ? 32.946 26.949 -33.515 1.00 24.49 59 ILE C CA 1
ATOM 5203 C C . ILE C 1 62 ? 32.674 26.686 -32.034 1.00 25.87 59 ILE C C 1
ATOM 5204 O O . ILE C 1 62 ? 33.037 27.543 -31.204 1.00 25.93 59 ILE C O 1
ATOM 5209 N N . TYR C 1 63 ? 32.002 25.556 -31.714 1.00 24.60 60 TYR C N 1
ATOM 5210 C CA . TYR C 1 63 ? 31.702 25.210 -30.308 1.00 23.97 60 TYR C CA 1
ATOM 5211 C C . TYR C 1 63 ? 32.936 24.864 -29.517 1.00 25.39 60 TYR C C 1
ATOM 5212 O O . TYR C 1 63 ? 32.929 25.086 -28.328 1.00 26.76 60 TYR C O 1
ATOM 5221 N N . GLY C 1 64 ? 33.940 24.258 -30.149 1.00 26.92 61 GLY C N 1
ATOM 5222 C CA . GLY C 1 64 ? 35.178 23.788 -29.426 1.00 28.80 61 GLY C CA 1
ATOM 5223 C C . GLY C 1 64 ? 34.889 22.529 -28.603 1.00 29.46 61 GLY C C 1
ATOM 5224 O O . GLY C 1 64 ? 35.632 22.159 -27.683 1.00 29.97 61 GLY C O 1
ATOM 5225 N N . THR C 1 65 ? 33.779 21.868 -28.911 1.00 27.52 62 THR C N 1
ATOM 5226 C CA . THR C 1 65 ? 33.428 20.691 -28.140 1.00 29.22 62 THR C CA 1
ATOM 5227 C C . THR C 1 65 ? 33.614 19.348 -28.909 1.00 29.83 62 THR C C 1
ATOM 5228 O O . THR C 1 65 ? 33.244 18.278 -28.408 1.00 29.66 62 THR C O 1
ATOM 5232 N N . ASN C 1 66 ? 34.165 19.415 -30.120 1.00 29.86 63 ASN C N 1
ATOM 5233 C CA . ASN C 1 66 ? 34.334 18.207 -30.921 1.00 31.46 63 ASN C CA 1
ATOM 5234 C C . ASN C 1 66 ? 35.253 17.253 -30.207 1.00 33.72 63 ASN C C 1
ATOM 5235 O O . ASN C 1 66 ? 35.018 16.062 -30.252 1.00 35.33 63 ASN C O 1
ATOM 5240 N N . LYS C 1 67 ? 36.257 17.771 -29.501 1.00 35.01 64 LYS C N 1
ATOM 5241 C CA . LYS C 1 67 ? 37.148 16.917 -28.755 1.00 37.49 64 LYS C CA 1
ATOM 5242 C C . LYS C 1 67 ? 36.367 16.110 -27.718 1.00 36.36 64 LYS C C 1
ATOM 5243 O O . LYS C 1 67 ? 36.486 14.902 -27.652 1.00 35.88 64 LYS C O 1
ATOM 5249 N N . GLU C 1 68 ? 35.543 16.778 -26.927 1.00 34.58 65 GLU C N 1
ATOM 5250 C CA . GLU C 1 68 ? 34.690 16.045 -25.967 1.00 34.50 65 GLU C CA 1
ATOM 5251 C C . GLU C 1 68 ? 33.850 14.940 -26.611 1.00 32.95 65 GLU C C 1
ATOM 5252 O O . GLU C 1 68 ? 33.772 13.845 -26.099 1.00 33.61 65 GLU C O 1
ATOM 5258 N N . ILE C 1 69 ? 33.260 15.232 -27.756 1.00 30.36 66 ILE C N 1
ATOM 5259 C CA . ILE C 1 69 ? 32.481 14.251 -28.463 1.00 29.44 66 ILE C CA 1
ATOM 5260 C C . ILE C 1 69 ? 33.328 13.024 -28.778 1.00 30.65 66 ILE C C 1
ATOM 5261 O O . ILE C 1 69 ? 32.871 11.913 -28.603 1.00 31.31 66 ILE C O 1
ATOM 5266 N N . GLY C 1 70 ? 34.555 13.230 -29.270 1.00 31.44 67 GLY C N 1
ATOM 5267 C CA . GLY C 1 70 ? 35.421 12.129 -29.695 1.00 32.35 67 GLY C CA 1
ATOM 5268 C C . GLY C 1 70 ? 35.785 11.270 -28.499 1.00 34.14 67 GLY C C 1
ATOM 5269 O O . GLY C 1 70 ? 35.854 10.036 -28.590 1.00 33.93 67 GLY C O 1
ATOM 5270 N N . ILE C 1 71 ? 35.956 11.923 -27.351 1.00 34.49 68 ILE C N 1
ATOM 5271 C CA . ILE C 1 71 ? 36.332 11.189 -26.153 1.00 37.36 68 ILE C CA 1
ATOM 5272 C C . ILE C 1 71 ? 35.193 10.317 -25.654 1.00 38.23 68 ILE C C 1
ATOM 5273 O O . ILE C 1 71 ? 35.399 9.114 -25.384 1.00 38.58 68 ILE C O 1
ATOM 5278 N N . ALA C 1 72 ? 33.999 10.911 -25.579 1.00 37.35 69 ALA C N 1
ATOM 5279 C CA . ALA C 1 72 ? 32.771 10.173 -25.244 1.00 37.18 69 ALA C CA 1
ATOM 5280 C C . ALA C 1 72 ? 32.537 9.005 -26.192 1.00 38.19 69 ALA C C 1
ATOM 5281 O O . ALA C 1 72 ? 32.317 7.874 -25.733 1.00 39.15 69 ALA C O 1
ATOM 5283 N N . LEU C 1 73 ? 32.555 9.256 -27.507 1.00 38.06 70 LEU C N 1
ATOM 5284 C CA . LEU C 1 73 ? 32.386 8.132 -28.448 1.00 39.85 70 LEU C CA 1
ATOM 5285 C C . LEU C 1 73 ? 33.372 7.011 -28.172 1.00 42.07 70 LEU C C 1
ATOM 5286 O O . LEU C 1 73 ? 32.993 5.826 -28.132 1.00 42.41 70 LEU C O 1
ATOM 5291 N N . LYS C 1 74 ? 34.638 7.385 -27.993 1.00 44.15 71 LYS C N 1
ATOM 5292 C CA . LYS C 1 74 ? 35.664 6.393 -27.761 1.00 47.09 71 LYS C CA 1
ATOM 5293 C C . LYS C 1 74 ? 35.385 5.606 -26.458 1.00 47.68 71 LYS C C 1
ATOM 5294 O O . LYS C 1 74 ? 35.766 4.457 -26.349 1.00 50.26 71 LYS C O 1
ATOM 5300 N N . ASN C 1 75 ? 34.686 6.211 -25.506 1.00 47.55 72 ASN C N 1
ATOM 5301 C CA . ASN C 1 75 ? 34.527 5.660 -24.151 1.00 48.75 72 ASN C CA 1
ATOM 5302 C C . ASN C 1 75 ? 33.351 4.706 -24.060 1.00 48.34 72 ASN C C 1
ATOM 5303 O O . ASN C 1 75 ? 33.418 3.707 -23.332 1.00 48.41 72 ASN C O 1
ATOM 5308 N N . VAL C 1 76 ? 32.267 5.052 -24.763 1.00 45.99 73 VAL C N 1
ATOM 5309 C CA . VAL C 1 76 ? 31.087 4.195 -24.849 1.00 46.15 73 VAL C CA 1
ATOM 5310 C C . VAL C 1 76 ? 31.324 3.031 -25.824 1.00 47.65 73 VAL C C 1
ATOM 5311 O O . VAL C 1 76 ? 30.881 1.893 -25.585 1.00 48.00 73 VAL C O 1
ATOM 5315 N N . GLY C 1 77 ? 32.031 3.320 -26.917 1.00 48.04 74 GLY C N 1
ATOM 5316 C CA . GLY C 1 77 ? 32.478 2.280 -27.849 1.00 48.71 74 GLY C CA 1
ATOM 5317 C C . GLY C 1 77 ? 31.317 1.648 -28.595 1.00 48.81 74 GLY C C 1
ATOM 5318 O O . GLY C 1 77 ? 31.236 0.419 -28.706 1.00 50.09 74 GLY C O 1
ATOM 5319 N N . LEU C 1 78 ? 30.402 2.474 -29.098 1.00 46.67 75 LEU C N 1
ATOM 5320 C CA . LEU C 1 78 ? 29.267 1.951 -29.862 1.00 46.76 75 LEU C CA 1
ATOM 5321 C C . LEU C 1 78 ? 29.826 1.643 -31.223 1.00 47.45 75 LEU C C 1
ATOM 5322 O O . LEU C 1 78 ? 30.819 2.254 -31.579 1.00 47.78 75 LEU C O 1
ATOM 5327 N N . ASN C 1 79 ? 29.239 0.696 -31.969 1.00 48.25 76 ASN C N 1
ATOM 5328 C CA . ASN C 1 79 ? 29.610 0.569 -33.388 1.00 48.35 76 ASN C CA 1
ATOM 5329 C C . ASN C 1 79 ? 29.436 1.950 -34.081 1.00 46.34 76 ASN C C 1
ATOM 5330 O O . ASN C 1 79 ? 28.382 2.593 -33.963 1.00 44.72 76 ASN C O 1
ATOM 5335 N N . ARG C 1 80 ? 30.491 2.417 -34.750 1.00 45.52 77 ARG C N 1
ATOM 5336 C CA . ARG C 1 80 ? 30.484 3.699 -35.455 1.00 43.54 77 ARG C CA 1
ATOM 5337 C C . ARG C 1 80 ? 29.212 3.883 -36.321 1.00 42.70 77 ARG C C 1
ATOM 5338 O O . ARG C 1 80 ? 28.584 4.945 -36.314 1.00 41.17 77 ARG C O 1
ATOM 5346 N N . LYS C 1 81 ? 28.815 2.807 -36.999 1.00 43.17 78 LYS C N 1
ATOM 5347 C CA . LYS C 1 81 ? 27.702 2.811 -37.932 1.00 42.03 78 LYS C CA 1
ATOM 5348 C C . LYS C 1 81 ? 26.344 2.961 -37.286 1.00 40.79 78 LYS C C 1
ATOM 5349 O O . LYS C 1 81 ? 25.369 3.045 -38.002 1.00 40.06 78 LYS C O 1
ATOM 5355 N N . ASP C 1 82 ? 26.272 2.985 -35.952 1.00 40.57 79 ASP C N 1
ATOM 5356 C CA . ASP C 1 82 ? 24.978 3.111 -35.241 1.00 39.60 79 ASP C CA 1
ATOM 5357 C C . ASP C 1 82 ? 24.769 4.533 -34.658 1.00 37.40 79 ASP C C 1
ATOM 5358 O O . ASP C 1 82 ? 23.673 4.876 -34.211 1.00 35.04 79 ASP C O 1
ATOM 5363 N N . VAL C 1 83 ? 25.837 5.324 -34.661 1.00 36.44 80 VAL C N 1
ATOM 5364 C CA . VAL C 1 83 ? 25.812 6.736 -34.255 1.00 35.51 80 VAL C CA 1
ATOM 5365 C C . VAL C 1 83 ? 25.892 7.655 -35.478 1.00 33.35 80 VAL C C 1
ATOM 5366 O O . VAL C 1 83 ? 26.556 7.310 -36.470 1.00 33.43 80 VAL C O 1
ATOM 5370 N N . PHE C 1 84 ? 25.286 8.844 -35.363 1.00 31.53 81 PHE C N 1
ATOM 5371 C CA . PHE C 1 84 ? 25.199 9.856 -36.436 1.00 28.75 81 PHE C CA 1
ATOM 5372 C C . PHE C 1 84 ? 25.802 11.172 -35.954 1.00 28.18 81 PHE C C 1
ATOM 5373 O O . PHE C 1 84 ? 25.261 11.813 -35.090 1.00 27.16 81 PHE C O 1
ATOM 5381 N N . ILE C 1 85 ? 26.928 11.565 -36.521 1.00 28.05 82 ILE C N 1
ATOM 5382 C CA . ILE C 1 85 ? 27.650 12.732 -36.010 1.00 28.88 82 ILE C CA 1
ATOM 5383 C C . ILE C 1 85 ? 27.525 13.862 -37.028 1.00 27.64 82 ILE C C 1
ATOM 5384 O O . ILE C 1 85 ? 27.853 13.664 -38.239 1.00 27.05 82 ILE C O 1
ATOM 5389 N N . THR C 1 86 ? 27.010 15.000 -36.548 1.00 25.80 83 THR C N 1
ATOM 5390 C CA . THR C 1 86 ? 26.956 16.224 -37.349 1.00 24.57 83 THR C CA 1
ATOM 5391 C C . THR C 1 86 ? 28.031 17.207 -36.913 1.00 25.76 83 THR C C 1
ATOM 5392 O O . THR C 1 86 ? 28.226 17.471 -35.713 1.00 25.45 83 THR C O 1
ATOM 5396 N N . ASP C 1 87 ? 28.699 17.783 -37.900 1.00 26.63 84 ASP C N 1
ATOM 5397 C CA . ASP C 1 87 ? 29.627 18.866 -37.680 1.00 26.89 84 ASP C CA 1
ATOM 5398 C C . ASP C 1 87 ? 29.230 20.017 -38.674 1.00 26.43 84 ASP C C 1
ATOM 5399 O O . ASP C 1 87 ? 28.371 19.836 -39.567 1.00 24.42 84 ASP C O 1
ATOM 5404 N N . LYS C 1 88 ? 29.784 21.209 -38.450 1.00 25.76 85 LYS C N 1
ATOM 5405 C CA . LYS C 1 88 ? 29.379 22.426 -39.129 1.00 23.94 85 LYS C CA 1
ATOM 5406 C C . LYS C 1 88 ? 30.630 23.242 -39.344 1.00 25.48 85 LYS C C 1
ATOM 5407 O O . LYS C 1 88 ? 31.406 23.412 -38.429 1.00 25.41 85 LYS C O 1
ATOM 5413 N N . TYR C 1 89 ? 30.850 23.683 -40.574 1.00 25.56 86 TYR C N 1
ATOM 5414 C CA . TYR C 1 89 ? 31.905 24.660 -40.888 1.00 26.34 86 TYR C CA 1
ATOM 5415 C C . TYR C 1 89 ? 31.600 26.027 -40.295 1.00 25.84 86 TYR C C 1
ATOM 5416 O O . TYR C 1 89 ? 30.528 26.567 -40.498 1.00 26.39 86 TYR C O 1
ATOM 5425 N N . ASN C 1 90 ? 32.550 26.604 -39.571 1.00 27.73 87 ASN C N 1
ATOM 5426 C CA . ASN C 1 90 ? 32.384 27.936 -38.982 1.00 26.41 87 ASN C CA 1
ATOM 5427 C C . ASN C 1 90 ? 32.579 28.973 -40.075 1.00 26.49 87 ASN C C 1
ATOM 5428 O O . ASN C 1 90 ? 33.677 29.411 -40.373 1.00 26.09 87 ASN C O 1
ATOM 5433 N N . SER C 1 91 ? 31.468 29.374 -40.673 1.00 25.59 88 SER C N 1
ATOM 5434 C CA . SER C 1 91 ? 31.501 30.161 -41.873 1.00 25.06 88 SER C CA 1
ATOM 5435 C C . SER C 1 91 ? 31.441 31.637 -41.580 1.00 25.22 88 SER C C 1
ATOM 5436 O O . SER C 1 91 ? 31.586 32.433 -42.477 1.00 26.26 88 SER C O 1
ATOM 5439 N N . GLY C 1 92 ? 31.145 32.011 -40.344 1.00 26.18 89 GLY C N 1
ATOM 5440 C CA . GLY C 1 92 ? 31.189 33.430 -39.931 1.00 25.97 89 GLY C CA 1
ATOM 5441 C C . GLY C 1 92 ? 29.835 34.053 -39.677 1.00 25.80 89 GLY C C 1
ATOM 5442 O O . GLY C 1 92 ? 28.762 33.408 -39.949 1.00 24.33 89 GLY C O 1
ATOM 5443 N N . ASN C 1 93 ? 29.852 35.300 -39.182 1.00 25.36 90 ASN C N 1
ATOM 5444 C CA . ASN C 1 93 ? 28.596 35.983 -38.853 1.00 26.60 90 ASN C CA 1
ATOM 5445 C C . ASN C 1 93 ? 28.067 36.860 -39.984 1.00 27.62 90 ASN C C 1
ATOM 5446 O O . ASN C 1 93 ? 28.665 36.948 -41.068 1.00 29.27 90 ASN C O 1
ATOM 5451 N N . HIS C 1 94 ? 26.955 37.532 -39.734 1.00 28.15 91 HIS C N 1
ATOM 5452 C CA . HIS C 1 94 ? 26.278 38.356 -40.758 1.00 27.83 91 HIS C CA 1
ATOM 5453 C C . HIS C 1 94 ? 26.962 39.683 -41.106 1.00 28.75 91 HIS C C 1
ATOM 5454 O O . HIS C 1 94 ? 26.480 40.377 -41.992 1.00 29.42 91 HIS C O 1
ATOM 5461 N N . THR C 1 95 ? 28.029 40.093 -40.392 1.00 29.80 92 THR C N 1
ATOM 5462 C CA . THR C 1 95 ? 28.785 41.327 -40.774 1.00 29.48 92 THR C CA 1
ATOM 5463 C C . THR C 1 95 ? 29.894 41.000 -41.794 1.00 30.91 92 THR C C 1
ATOM 5464 O O . THR C 1 95 ? 30.595 41.901 -42.362 1.00 32.50 92 THR C O 1
ATOM 5468 N N . TYR C 1 96 ? 30.060 39.712 -42.071 1.00 30.01 93 TYR C N 1
ATOM 5469 C CA . TYR C 1 96 ? 31.074 39.297 -42.993 1.00 31.25 93 TYR C CA 1
ATOM 5470 C C . TYR C 1 96 ? 32.456 39.819 -42.513 1.00 33.46 93 TYR C C 1
ATOM 5471 O O . TYR C 1 96 ? 33.217 40.349 -43.317 1.00 33.75 93 TYR C O 1
ATOM 5480 N N . ASP C 1 97 ? 32.771 39.693 -41.215 1.00 33.91 94 ASP C N 1
ATOM 5481 C CA . ASP C 1 97 ? 33.939 40.370 -40.676 1.00 37.06 94 ASP C CA 1
ATOM 5482 C C . ASP C 1 97 ? 35.264 39.579 -40.810 1.00 38.07 94 ASP C C 1
ATOM 5483 O O . ASP C 1 97 ? 36.309 40.051 -40.406 1.00 39.92 94 ASP C O 1
ATOM 5488 N N . GLY C 1 98 ? 35.210 38.410 -41.432 1.00 38.77 95 GLY C N 1
ATOM 5489 C CA . GLY C 1 98 ? 36.407 37.615 -41.707 1.00 39.11 95 GLY C CA 1
ATOM 5490 C C . GLY C 1 98 ? 36.846 36.795 -40.519 1.00 39.72 95 GLY C C 1
ATOM 5491 O O . GLY C 1 98 ? 37.893 36.172 -40.579 1.00 39.94 95 GLY C O 1
ATOM 5492 N N . LYS C 1 99 ? 36.045 36.784 -39.450 1.00 39.42 96 LYS C N 1
ATOM 5493 C CA . LYS C 1 99 ? 36.369 36.015 -38.234 1.00 41.47 96 LYS C CA 1
ATOM 5494 C C . LYS C 1 99 ? 35.577 34.705 -38.239 1.00 40.29 96 LYS C C 1
ATOM 5495 O O . LYS C 1 99 ? 34.471 34.629 -37.714 1.00 40.70 96 LYS C O 1
ATOM 5501 N N . HIS C 1 100 ? 36.138 33.666 -38.807 1.00 39.82 97 HIS C N 1
ATOM 5502 C CA . HIS C 1 100 ? 35.408 32.455 -38.903 1.00 38.09 97 HIS C CA 1
ATOM 5503 C C . HIS C 1 100 ? 36.439 31.341 -38.808 1.00 38.07 97 HIS C C 1
ATOM 5504 O O . HIS C 1 100 ? 37.431 31.536 -38.157 1.00 38.82 97 HIS C O 1
ATOM 5511 N N . SER C 1 101 ? 36.214 30.183 -39.420 1.00 36.20 98 SER C N 1
ATOM 5512 C CA . SER C 1 101 ? 37.233 29.144 -39.388 1.00 37.02 98 SER C CA 1
ATOM 5513 C C . SER C 1 101 ? 38.676 29.722 -39.544 1.00 38.56 98 SER C C 1
ATOM 5514 O O . SER C 1 101 ? 38.919 30.582 -40.392 1.00 38.21 98 SER C O 1
ATOM 5517 N N . LYS C 1 102 ? 39.606 29.246 -38.718 1.00 40.03 99 LYS C N 1
ATOM 5518 C CA . LYS C 1 102 ? 41.019 29.553 -38.925 1.00 41.58 99 LYS C CA 1
ATOM 5519 C C . LYS C 1 102 ? 41.576 28.655 -40.034 1.00 41.74 99 LYS C C 1
ATOM 5520 O O . LYS C 1 102 ? 42.747 28.701 -40.343 1.00 43.81 99 LYS C O 1
ATOM 5526 N N . HIS C 1 103 ? 40.733 27.838 -40.664 1.00 39.42 100 HIS C N 1
ATOM 5527 C CA . HIS C 1 103 ? 41.229 27.042 -41.771 1.00 39.03 100 HIS C CA 1
ATOM 5528 C C . HIS C 1 103 ? 40.998 27.746 -43.111 1.00 38.37 100 HIS C C 1
ATOM 5529 O O . HIS C 1 103 ? 40.251 28.703 -43.181 1.00 35.45 100 HIS C O 1
ATOM 5536 N N . GLN C 1 104 ? 41.680 27.293 -44.159 1.00 39.45 101 GLN C N 1
ATOM 5537 C CA . GLN C 1 104 ? 41.581 27.944 -45.468 1.00 40.96 101 GLN C CA 1
ATOM 5538 C C . GLN C 1 104 ? 40.235 27.751 -46.141 1.00 38.81 101 GLN C C 1
ATOM 5539 O O . GLN C 1 104 ? 39.834 28.548 -46.987 1.00 40.47 101 GLN C O 1
ATOM 5545 N N . ASN C 1 105 ? 39.528 26.708 -45.743 1.00 36.31 102 ASN C N 1
ATOM 5546 C CA . ASN C 1 105 ? 38.321 26.313 -46.449 1.00 34.35 102 ASN C CA 1
ATOM 5547 C C . ASN C 1 105 ? 37.589 25.180 -45.739 1.00 32.05 102 ASN C C 1
ATOM 5548 O O . ASN C 1 105 ? 38.182 24.524 -44.886 1.00 31.67 102 ASN C O 1
ATOM 5553 N N . PRO C 1 106 ? 36.311 24.935 -46.113 1.00 30.00 103 PRO C N 1
ATOM 5554 C CA . PRO C 1 106 ? 35.528 23.925 -45.346 1.00 28.92 103 PRO C CA 1
ATOM 5555 C C . PRO C 1 106 ? 36.150 22.527 -45.477 1.00 30.62 103 PRO C C 1
ATOM 5556 O O . PRO C 1 106 ? 35.996 21.708 -44.552 1.00 31.07 103 PRO C O 1
ATOM 5560 N N . TYR C 1 107 ? 36.841 22.246 -46.590 1.00 30.96 104 TYR C N 1
ATOM 5561 C CA . TYR C 1 107 ? 37.414 20.900 -46.733 1.00 32.42 104 TYR C CA 1
ATOM 5562 C C . TYR C 1 107 ? 38.569 20.781 -45.734 1.00 33.68 104 TYR C C 1
ATOM 5563 O O . TYR C 1 107 ? 38.724 19.781 -45.031 1.00 33.75 104 TYR C O 1
ATOM 5572 N N . ASN C 1 108 ? 39.367 21.834 -45.648 1.00 35.21 105 ASN C N 1
ATOM 5573 C CA . ASN C 1 108 ? 40.462 21.858 -44.680 1.00 37.01 105 ASN C CA 1
ATOM 5574 C C . ASN C 1 108 ? 39.953 21.816 -43.235 1.00 36.87 105 ASN C C 1
ATOM 5575 O O . ASN C 1 108 ? 40.489 21.062 -42.384 1.00 37.66 105 ASN C O 1
ATOM 5580 N N . ALA C 1 109 ? 38.919 22.615 -42.986 1.00 34.77 106 ALA C N 1
ATOM 5581 C CA . ALA C 1 109 ? 38.259 22.673 -41.675 1.00 33.83 106 ALA C CA 1
ATOM 5582 C C . ALA C 1 109 ? 37.817 21.300 -41.223 1.00 32.62 106 ALA C C 1
ATOM 5583 O O . ALA C 1 109 ? 38.117 20.922 -40.118 1.00 33.74 106 ALA C O 1
ATOM 5585 N N . LEU C 1 110 ? 37.112 20.567 -42.081 1.00 31.65 107 LEU C N 1
ATOM 5586 C CA . LEU C 1 110 ? 36.575 19.258 -41.722 1.00 31.10 107 LEU C CA 1
ATOM 5587 C C . LEU C 1 110 ? 37.659 18.208 -41.438 1.00 32.37 107 LEU C C 1
ATOM 5588 O O . LEU C 1 110 ? 37.518 17.378 -40.528 1.00 32.26 107 LEU C O 1
ATOM 5593 N N . LYS C 1 111 ? 38.742 18.259 -42.190 1.00 34.03 108 LYS C N 1
ATOM 5594 C CA . LYS C 1 111 ? 39.881 17.367 -41.898 1.00 37.24 108 LYS C CA 1
ATOM 5595 C C . LYS C 1 111 ? 40.363 17.588 -40.477 1.00 37.85 108 LYS C C 1
ATOM 5596 O O . LYS C 1 111 ? 40.602 16.619 -39.750 1.00 39.52 108 LYS C O 1
ATOM 5602 N N . ALA C 1 112 ? 40.449 18.855 -40.056 1.00 38.03 109 ALA C N 1
ATOM 5603 C CA . ALA C 1 112 ? 40.909 19.187 -38.690 1.00 38.71 109 ALA C CA 1
ATOM 5604 C C . ALA C 1 112 ? 39.945 18.629 -37.637 1.00 38.05 109 ALA C C 1
ATOM 5605 O O . ALA C 1 112 ? 40.394 17.985 -36.672 1.00 38.47 109 ALA C O 1
ATOM 5607 N N . ASP C 1 113 ? 38.631 18.854 -37.839 1.00 36.23 110 ASP C N 1
ATOM 5608 C CA . ASP C 1 113 ? 37.641 18.407 -36.885 1.00 35.36 110 ASP C CA 1
ATOM 5609 C C . ASP C 1 113 ? 37.634 16.906 -36.778 1.00 35.31 110 ASP C C 1
ATOM 5610 O O . ASP C 1 113 ? 37.517 16.391 -35.655 1.00 36.82 110 ASP C O 1
ATOM 5615 N N . LEU C 1 114 ? 37.751 16.212 -37.910 1.00 34.38 111 LEU C N 1
ATOM 5616 C CA . LEU C 1 114 ? 37.804 14.766 -37.906 1.00 36.36 111 LEU C CA 1
ATOM 5617 C C . LEU C 1 114 ? 38.913 14.250 -36.966 1.00 38.88 111 LEU C C 1
ATOM 5618 O O . LEU C 1 114 ? 38.700 13.269 -36.255 1.00 39.62 111 LEU C O 1
ATOM 5623 N N . GLU C 1 115 ? 40.067 14.927 -36.952 1.00 39.67 112 GLU C N 1
ATOM 5624 C CA . GLU C 1 115 ? 41.137 14.613 -36.016 1.00 42.33 112 GLU C CA 1
ATOM 5625 C C . GLU C 1 115 ? 40.802 14.934 -34.562 1.00 42.18 112 GLU C C 1
ATOM 5626 O O . GLU C 1 115 ? 41.201 14.203 -33.666 1.00 42.23 112 GLU C O 1
ATOM 5632 N N . ASP C 1 116 ? 40.093 16.037 -34.312 1.00 41.05 113 ASP C N 1
ATOM 5633 C CA . ASP C 1 116 ? 39.653 16.299 -32.945 1.00 40.67 113 ASP C CA 1
ATOM 5634 C C . ASP C 1 116 ? 38.647 15.247 -32.506 1.00 38.24 113 ASP C C 1
ATOM 5635 O O . ASP C 1 116 ? 38.625 14.874 -31.362 1.00 39.00 113 ASP C O 1
ATOM 5640 N N . LEU C 1 117 ? 37.830 14.781 -33.439 1.00 35.98 114 LEU C N 1
ATOM 5641 C CA . LEU C 1 117 ? 36.736 13.882 -33.127 1.00 34.31 114 LEU C CA 1
ATOM 5642 C C . LEU C 1 117 ? 37.253 12.449 -33.046 1.00 35.43 114 LEU C C 1
ATOM 5643 O O . LEU C 1 117 ? 36.555 11.582 -32.535 1.00 35.55 114 LEU C O 1
ATOM 5648 N N . GLY C 1 118 ? 38.469 12.195 -33.534 1.00 36.45 115 GLY C N 1
ATOM 5649 C CA . GLY C 1 118 ? 38.990 10.824 -33.637 1.00 37.83 115 GLY C CA 1
ATOM 5650 C C . GLY C 1 118 ? 38.173 9.927 -34.559 1.00 37.70 115 GLY C C 1
ATOM 5651 O O . GLY C 1 118 ? 38.058 8.724 -34.318 1.00 38.30 115 GLY C O 1
ATOM 5652 N N . LEU C 1 119 ? 37.548 10.535 -35.572 1.00 36.57 116 LEU C N 1
ATOM 5653 C CA . LEU C 1 119 ? 36.669 9.836 -36.494 1.00 36.24 116 LEU C CA 1
ATOM 5654 C C . LEU C 1 119 ? 37.225 9.889 -37.913 1.00 38.08 116 LEU C C 1
ATOM 5655 O O . LEU C 1 119 ? 37.972 10.832 -38.273 1.00 38.21 116 LEU C O 1
ATOM 5660 N N . GLU C 1 120 ? 36.830 8.892 -38.719 1.00 39.03 117 GLU C N 1
ATOM 5661 C CA . GLU C 1 120 ? 37.189 8.844 -40.135 1.00 39.52 117 GLU C CA 1
ATOM 5662 C C . GLU C 1 120 ? 36.200 9.660 -41.004 1.00 37.42 117 GLU C C 1
ATOM 5663 O O . GLU C 1 120 ? 36.528 10.056 -42.118 1.00 37.66 117 GLU C O 1
ATOM 5669 N N . TYR C 1 121 ? 35.006 9.951 -40.501 1.00 35.17 118 TYR C N 1
ATOM 5670 C CA . TYR C 1 121 ? 34.032 10.697 -41.301 1.00 33.17 118 TYR C CA 1
ATOM 5671 C C . TYR C 1 121 ? 33.037 11.303 -40.365 1.00 31.85 118 TYR C C 1
ATOM 5672 O O . TYR C 1 121 ? 32.998 10.907 -39.211 1.00 33.21 118 TYR C O 1
ATOM 5681 N N . VAL C 1 122 ? 32.238 12.252 -40.833 1.00 29.21 119 VAL C N 1
ATOM 5682 C CA . VAL C 1 122 ? 31.009 12.575 -40.109 1.00 27.86 119 VAL C CA 1
ATOM 5683 C C . VAL C 1 122 ? 29.782 12.161 -40.925 1.00 27.33 119 VAL C C 1
ATOM 5684 O O . VAL C 1 122 ? 29.836 11.988 -42.163 1.00 26.82 119 VAL C O 1
ATOM 5688 N N . ASP C 1 123 ? 28.647 12.056 -40.251 1.00 26.24 120 ASP C N 1
ATOM 5689 C CA . ASP C 1 123 ? 27.455 11.729 -41.034 1.00 25.31 120 ASP C CA 1
ATOM 5690 C C . ASP C 1 123 ? 26.794 12.938 -41.735 1.00 24.72 120 ASP C C 1
ATOM 5691 O O . ASP C 1 123 ? 26.071 12.721 -42.727 1.00 23.76 120 ASP C O 1
ATOM 5696 N N . LEU C 1 124 ? 27.010 14.160 -41.197 1.00 22.76 121 LEU C N 1
ATOM 5697 C CA . LEU C 1 124 ? 26.397 15.375 -41.751 1.00 22.79 121 LEU C CA 1
ATOM 5698 C C . LEU C 1 124 ? 27.326 16.550 -41.471 1.00 23.60 121 LEU C C 1
ATOM 5699 O O . LEU C 1 124 ? 27.774 16.750 -40.352 1.00 22.62 121 LEU C O 1
ATOM 5704 N N . TYR C 1 125 ? 27.641 17.267 -42.535 1.00 23.40 122 TYR C N 1
ATOM 5705 C CA . TYR C 1 125 ? 28.458 18.429 -42.479 1.00 23.76 122 TYR C CA 1
ATOM 5706 C C . TYR C 1 125 ? 27.630 19.577 -43.084 1.00 23.65 122 TYR C C 1
ATOM 5707 O O . TYR C 1 125 ? 27.084 19.467 -44.206 1.00 24.67 122 TYR C O 1
ATOM 5716 N N . LEU C 1 126 ? 27.514 20.660 -42.317 1.00 22.81 123 LEU C N 1
ATOM 5717 C CA . LEU C 1 126 ? 26.619 21.760 -42.636 1.00 21.79 123 LEU C CA 1
ATOM 5718 C C . LEU C 1 126 ? 27.460 22.986 -42.825 1.00 22.11 123 LEU C C 1
ATOM 5719 O O . LEU C 1 126 ? 28.398 23.172 -42.091 1.00 22.37 123 LEU C O 1
ATOM 5724 N N . ILE C 1 127 ? 27.121 23.850 -43.762 1.00 22.59 124 ILE C N 1
ATOM 5725 C CA . ILE C 1 127 ? 27.596 25.239 -43.612 1.00 23.83 124 ILE C CA 1
ATOM 5726 C C . ILE C 1 127 ? 26.784 25.825 -42.460 1.00 23.25 124 ILE C C 1
ATOM 5727 O O . ILE C 1 127 ? 25.558 25.830 -42.534 1.00 23.82 124 ILE C O 1
ATOM 5732 N N . HIS C 1 128 ? 27.446 26.341 -41.439 1.00 23.66 125 HIS C N 1
ATOM 5733 C CA . HIS C 1 128 ? 26.807 26.827 -40.182 1.00 22.51 125 HIS C CA 1
ATOM 5734 C C . HIS C 1 128 ? 25.905 28.067 -40.344 1.00 22.99 125 HIS C C 1
ATOM 5735 O O . HIS C 1 128 ? 24.819 28.148 -39.751 1.00 22.34 125 HIS C O 1
ATOM 5742 N N . PHE C 1 129 ? 26.352 29.045 -41.118 1.00 23.55 126 PHE C N 1
ATOM 5743 C CA . PHE C 1 129 ? 25.548 30.232 -41.377 1.00 23.60 126 PHE C CA 1
ATOM 5744 C C . PHE C 1 129 ? 25.786 30.630 -42.818 1.00 25.17 126 PHE C C 1
ATOM 5745 O O . PHE C 1 129 ? 26.802 30.229 -43.392 1.00 24.77 126 PHE C O 1
ATOM 5753 N N . PRO C 1 130 ? 24.841 31.385 -43.418 1.00 25.60 127 PRO C N 1
ATOM 5754 C CA . PRO C 1 130 ? 24.890 31.757 -44.825 1.00 27.36 127 PRO C CA 1
ATOM 5755 C C . PRO C 1 130 ? 25.698 33.036 -45.129 1.00 28.57 127 PRO C C 1
ATOM 5756 O O . PRO C 1 130 ? 25.274 33.847 -45.955 1.00 31.60 127 PRO C O 1
ATOM 5760 N N . TYR C 1 131 ? 26.809 33.271 -44.473 1.00 29.24 128 TYR C N 1
ATOM 5761 C CA . TYR C 1 131 ? 27.477 34.569 -44.693 1.00 30.46 128 TYR C CA 1
ATOM 5762 C C . TYR C 1 131 ? 28.902 34.335 -45.181 1.00 31.26 128 TYR C C 1
ATOM 5763 O O . TYR C 1 131 ? 29.858 34.323 -44.395 1.00 32.36 128 TYR C O 1
ATOM 5772 N N . ILE C 1 132 ? 29.009 34.057 -46.467 1.00 30.68 129 ILE C N 1
ATOM 5773 C CA . ILE C 1 132 ? 30.255 33.703 -47.088 1.00 31.74 129 ILE C CA 1
ATOM 5774 C C . ILE C 1 132 ? 30.407 34.598 -48.323 1.00 33.06 129 ILE C C 1
ATOM 5775 O O . ILE C 1 132 ? 29.478 34.675 -49.143 1.00 31.56 129 ILE C O 1
ATOM 5780 N N . SER C 1 133 ? 31.540 35.309 -48.436 1.00 33.94 130 SER C N 1
ATOM 5781 C CA . SER C 1 133 ? 31.778 36.145 -49.615 1.00 35.24 130 SER C CA 1
ATOM 5782 C C . SER C 1 133 ? 33.222 36.050 -50.058 1.00 36.25 130 SER C C 1
ATOM 5783 O O . SER C 1 133 ? 34.087 35.616 -49.282 1.00 36.42 130 SER C O 1
ATOM 5786 N N . GLU C 1 134 ? 33.501 36.474 -51.288 1.00 36.46 131 GLU C N 1
ATOM 5787 C CA . GLU C 1 134 ? 34.884 36.473 -51.715 1.00 38.57 131 GLU C CA 1
ATOM 5788 C C . GLU C 1 134 ? 35.714 37.390 -50.815 1.00 37.64 131 GLU C C 1
ATOM 5789 O O . GLU C 1 134 ? 36.795 37.006 -50.367 1.00 36.79 131 GLU C O 1
ATOM 5795 N N . LYS C 1 135 ? 35.179 38.568 -50.518 1.00 36.49 132 LYS C N 1
ATOM 5796 C CA . LYS C 1 135 ? 35.938 39.568 -49.782 1.00 37.38 132 LYS C CA 1
ATOM 5797 C C . LYS C 1 135 ? 36.282 39.068 -48.367 1.00 36.41 132 LYS C C 1
ATOM 5798 O O . LYS C 1 135 ? 37.381 39.262 -47.921 1.00 37.35 132 LYS C O 1
ATOM 5804 N N . SER C 1 136 ? 35.369 38.355 -47.707 1.00 34.27 133 SER C N 1
ATOM 5805 C CA . SER C 1 136 ? 35.605 37.861 -46.356 1.00 32.88 133 SER C CA 1
ATOM 5806 C C . SER C 1 136 ? 36.266 36.447 -46.314 1.00 33.67 133 SER C C 1
ATOM 5807 O O . SER C 1 136 ? 36.886 36.104 -45.322 1.00 33.17 133 SER C O 1
ATOM 5810 N N . HIS C 1 137 ? 36.124 35.615 -47.359 1.00 33.99 134 HIS C N 1
ATOM 5811 C CA . HIS C 1 137 ? 36.625 34.207 -47.319 1.00 34.32 134 HIS C CA 1
ATOM 5812 C C . HIS C 1 137 ? 37.721 33.825 -48.340 1.00 36.32 134 HIS C C 1
ATOM 5813 O O . HIS C 1 137 ? 38.420 32.800 -48.176 1.00 36.90 134 HIS C O 1
ATOM 5820 N N . GLY C 1 138 ? 37.826 34.606 -49.418 1.00 37.70 135 GLY C N 1
ATOM 5821 C CA . GLY C 1 138 ? 38.552 34.160 -50.633 1.00 38.77 135 GLY C CA 1
ATOM 5822 C C . GLY C 1 138 ? 37.701 33.285 -51.581 1.00 38.17 135 GLY C C 1
ATOM 5823 O O . GLY C 1 138 ? 38.193 32.911 -52.638 1.00 39.51 135 GLY C O 1
ATOM 5824 N N . PHE C 1 139 ? 36.450 32.932 -51.215 1.00 35.80 136 PHE C N 1
ATOM 5825 C CA . PHE C 1 139 ? 35.571 32.130 -52.103 1.00 33.88 136 PHE C CA 1
ATOM 5826 C C . PHE C 1 139 ? 34.154 32.512 -51.809 1.00 32.33 136 PHE C C 1
ATOM 5827 O O . PHE C 1 139 ? 33.873 32.969 -50.712 1.00 30.24 136 PHE C O 1
ATOM 5835 N N . ASP C 1 140 ? 33.242 32.329 -52.754 1.00 31.37 137 ASP C N 1
ATOM 5836 C CA . ASP C 1 140 ? 31.867 32.727 -52.471 1.00 31.90 137 ASP C CA 1
ATOM 5837 C C . ASP C 1 140 ? 31.047 31.537 -51.904 1.00 30.68 137 ASP C C 1
ATOM 5838 O O . ASP C 1 140 ? 31.569 30.426 -51.751 1.00 31.95 137 ASP C O 1
ATOM 5843 N N . LEU C 1 141 ? 29.766 31.776 -51.601 1.00 30.80 138 LEU C N 1
ATOM 5844 C CA . LEU C 1 141 ? 28.845 30.779 -51.003 1.00 28.62 138 LEU C CA 1
ATOM 5845 C C . LEU C 1 141 ? 28.800 29.409 -51.784 1.00 29.10 138 LEU C C 1
ATOM 5846 O O . LEU C 1 141 ? 28.982 28.315 -51.201 1.00 28.81 138 LEU C O 1
ATOM 5851 N N . VAL C 1 142 ? 28.588 29.503 -53.099 1.00 29.34 139 VAL C N 1
ATOM 5852 C CA . VAL C 1 142 ? 28.568 28.363 -53.998 1.00 30.46 139 VAL C CA 1
ATOM 5853 C C . VAL C 1 142 ? 29.918 27.624 -54.037 1.00 31.51 139 VAL C C 1
ATOM 5854 O O . VAL C 1 142 ? 29.955 26.405 -54.009 1.00 32.61 139 VAL C O 1
ATOM 5858 N N . GLU C 1 143 ? 31.013 28.349 -54.054 1.00 32.72 140 GLU C N 1
ATOM 5859 C CA . GLU C 1 143 ? 32.352 27.736 -54.008 1.00 34.63 140 GLU C CA 1
ATOM 5860 C C . GLU C 1 143 ? 32.609 27.039 -52.674 1.00 32.87 140 GLU C C 1
ATOM 5861 O O . GLU C 1 143 ? 33.229 25.963 -52.665 1.00 33.79 140 GLU C O 1
ATOM 5867 N N . ALA C 1 144 ? 32.195 27.661 -51.569 1.00 30.29 141 ALA C N 1
ATOM 5868 C CA . ALA C 1 144 ? 32.141 26.955 -50.253 1.00 30.22 141 ALA C CA 1
ATOM 5869 C C . ALA C 1 144 ? 31.383 25.626 -50.341 1.00 29.37 141 ALA C C 1
ATOM 5870 O O . ALA C 1 144 ? 31.898 24.579 -49.940 1.00 29.76 141 ALA C O 1
ATOM 5872 N N . TRP C 1 145 ? 30.171 25.667 -50.882 1.00 28.09 142 TRP C N 1
ATOM 5873 C CA . TRP C 1 145 ? 29.399 24.437 -51.118 1.00 26.70 142 TRP C CA 1
ATOM 5874 C C . TRP C 1 145 ? 30.271 23.398 -51.893 1.00 27.39 142 TRP C C 1
ATOM 5875 O O . TRP C 1 145 ? 30.271 22.217 -51.554 1.00 25.77 142 TRP C O 1
ATOM 5886 N N . ARG C 1 146 ? 31.053 23.861 -52.877 1.00 27.05 143 ARG C N 1
ATOM 5887 C CA . ARG C 1 146 ? 31.900 22.911 -53.669 1.00 29.12 143 ARG C CA 1
ATOM 5888 C C . ARG C 1 146 ? 32.945 22.244 -52.824 1.00 28.11 143 ARG C C 1
ATOM 5889 O O . ARG C 1 146 ? 33.314 21.104 -53.112 1.00 29.65 143 ARG C O 1
ATOM 5897 N N . TYR C 1 147 ? 33.425 22.940 -51.793 1.00 26.62 144 TYR C N 1
ATOM 5898 C CA . TYR C 1 147 ? 34.309 22.339 -50.849 1.00 27.42 144 TYR C CA 1
ATOM 5899 C C . TYR C 1 147 ? 33.617 21.237 -50.058 1.00 27.36 144 TYR C C 1
ATOM 5900 O O . TYR C 1 147 ? 34.226 20.148 -49.847 1.00 28.16 144 TYR C O 1
ATOM 5909 N N . LEU C 1 148 ? 32.358 21.468 -49.626 1.00 26.27 145 LEU C N 1
ATOM 5910 C CA . LEU C 1 148 ? 31.597 20.369 -48.970 1.00 25.86 145 LEU C CA 1
ATOM 5911 C C . LEU C 1 148 ? 31.281 19.231 -49.910 1.00 26.50 145 LEU C C 1
ATOM 5912 O O . LEU C 1 148 ? 31.380 18.065 -49.522 1.00 26.91 145 LEU C O 1
ATOM 5917 N N . GLU C 1 149 ? 30.921 19.560 -51.159 1.00 26.70 146 GLU C N 1
ATOM 5918 C CA . GLU C 1 149 ? 30.790 18.517 -52.189 1.00 28.07 146 GLU C CA 1
ATOM 5919 C C . GLU C 1 149 ? 32.043 17.611 -52.331 1.00 29.34 146 GLU C C 1
ATOM 5920 O O . GLU C 1 149 ? 31.897 16.381 -52.442 1.00 28.70 146 GLU C O 1
ATOM 5926 N N . ARG C 1 150 ? 33.254 18.192 -52.267 1.00 30.00 147 ARG C N 1
ATOM 5927 C CA . ARG C 1 150 ? 34.479 17.362 -52.366 1.00 31.73 147 ARG C CA 1
ATOM 5928 C C . ARG C 1 150 ? 34.576 16.443 -51.129 1.00 31.48 147 ARG C C 1
ATOM 5929 O O . ARG C 1 150 ? 34.885 15.251 -51.243 1.00 31.77 147 ARG C O 1
ATOM 5937 N N . ALA C 1 151 ? 34.253 16.987 -49.955 1.00 31.94 148 ALA C N 1
ATOM 5938 C CA . ALA C 1 151 ? 34.181 16.140 -48.744 1.00 32.64 148 ALA C CA 1
ATOM 5939 C C . ALA C 1 151 ? 33.200 14.947 -48.882 1.00 32.50 148 ALA C C 1
ATOM 5940 O O . ALA C 1 151 ? 33.505 13.850 -48.460 1.00 34.17 148 ALA C O 1
ATOM 5942 N N . LYS C 1 152 ? 32.051 15.145 -49.520 1.00 32.00 149 LYS C N 1
ATOM 5943 C CA . LYS C 1 152 ? 31.077 14.051 -49.702 1.00 32.20 149 LYS C CA 1
ATOM 5944 C C . LYS C 1 152 ? 31.652 13.057 -50.725 1.00 32.50 149 LYS C C 1
ATOM 5945 O O . LYS C 1 152 ? 31.534 11.830 -50.547 1.00 31.22 149 LYS C O 1
ATOM 5951 N N . ASN C 1 153 ? 32.255 13.587 -51.787 1.00 32.24 150 ASN C N 1
ATOM 5952 C CA . ASN C 1 153 ? 32.761 12.706 -52.856 1.00 35.07 150 ASN C CA 1
ATOM 5953 C C . ASN C 1 153 ? 33.908 11.867 -52.356 1.00 35.43 150 ASN C C 1
ATOM 5954 O O . ASN C 1 153 ? 34.135 10.837 -52.907 1.00 36.13 150 ASN C O 1
ATOM 5959 N N . GLU C 1 154 ? 34.627 12.330 -51.330 1.00 35.90 151 GLU C N 1
ATOM 5960 C CA . GLU C 1 154 ? 35.738 11.544 -50.759 1.00 37.16 151 GLU C CA 1
ATOM 5961 C C . GLU C 1 154 ? 35.279 10.695 -49.571 1.00 36.73 151 GLU C C 1
ATOM 5962 O O . GLU C 1 154 ? 36.064 10.037 -48.953 1.00 37.60 151 GLU C O 1
ATOM 5968 N N . GLY C 1 155 ? 33.991 10.725 -49.223 1.00 35.81 152 GLY C N 1
ATOM 5969 C CA . GLY C 1 155 ? 33.469 9.860 -48.141 1.00 35.52 152 GLY C CA 1
ATOM 5970 C C . GLY C 1 155 ? 33.648 10.408 -46.721 1.00 36.02 152 GLY C C 1
ATOM 5971 O O . GLY C 1 155 ? 33.216 9.769 -45.739 1.00 37.16 152 GLY C O 1
ATOM 5972 N N . LEU C 1 156 ? 34.256 11.602 -46.618 1.00 34.90 153 LEU C N 1
ATOM 5973 C CA . LEU C 1 156 ? 34.494 12.321 -45.350 1.00 33.22 153 LEU C CA 1
ATOM 5974 C C . LEU C 1 156 ? 33.216 12.766 -44.667 1.00 31.57 153 LEU C C 1
ATOM 5975 O O . LEU C 1 156 ? 33.171 12.811 -43.456 1.00 32.13 153 LEU C O 1
ATOM 5980 N N . ALA C 1 157 ? 32.213 13.173 -45.448 1.00 30.03 154 ALA C N 1
ATOM 5981 C CA . ALA C 1 157 ? 30.886 13.541 -44.924 1.00 29.55 154 ALA C CA 1
ATOM 5982 C C . ALA C 1 157 ? 29.841 12.656 -45.619 1.00 29.41 154 ALA C C 1
ATOM 5983 O O . ALA C 1 157 ? 29.762 12.712 -46.836 1.00 31.24 154 ALA C O 1
ATOM 5985 N N . ARG C 1 158 ? 29.030 11.872 -44.904 1.00 29.11 155 ARG C N 1
ATOM 5986 C CA . ARG C 1 158 ? 28.032 11.012 -45.630 1.00 28.02 155 ARG C CA 1
ATOM 5987 C C . ARG C 1 158 ? 26.862 11.824 -46.218 1.00 26.30 155 ARG C C 1
ATOM 5988 O O . ARG C 1 158 ? 26.148 11.338 -47.093 1.00 25.07 155 ARG C O 1
ATOM 5996 N N . ASN C 1 159 ? 26.629 13.044 -45.720 1.00 24.45 156 ASN C N 1
ATOM 5997 C CA . ASN C 1 159 ? 25.594 13.915 -46.284 1.00 22.83 156 ASN C CA 1
ATOM 5998 C C . ASN C 1 159 ? 26.027 15.362 -46.028 1.00 22.66 156 ASN C C 1
ATOM 5999 O O . ASN C 1 159 ? 26.787 15.628 -45.088 1.00 22.41 156 ASN C O 1
ATOM 6004 N N . ILE C 1 160 ? 25.514 16.313 -46.794 1.00 21.00 157 ILE C N 1
ATOM 6005 C CA . ILE C 1 160 ? 25.864 17.694 -46.549 1.00 21.10 157 ILE C CA 1
ATOM 6006 C C . ILE C 1 160 ? 24.580 18.534 -46.586 1.00 21.40 157 ILE C C 1
ATOM 6007 O O . ILE C 1 160 ? 23.605 18.141 -47.255 1.00 20.96 157 ILE C O 1
ATOM 6012 N N . GLY C 1 161 ? 24.599 19.675 -45.885 1.00 20.48 158 GLY C N 1
ATOM 6013 C CA . GLY C 1 161 ? 23.425 20.531 -45.794 1.00 20.38 158 GLY C CA 1
ATOM 6014 C C . GLY C 1 161 ? 23.907 21.898 -45.335 1.00 20.12 158 GLY C C 1
ATOM 6015 O O . GLY C 1 161 ? 25.099 22.192 -45.396 1.00 20.38 158 GLY C O 1
ATOM 6016 N N . VAL C 1 162 ? 22.975 22.715 -44.853 1.00 19.86 159 VAL C N 1
ATOM 6017 C CA . VAL C 1 162 ? 23.222 24.096 -44.511 1.00 18.40 159 VAL C CA 1
ATOM 6018 C C . VAL C 1 162 ? 22.500 24.426 -43.181 1.00 19.12 159 VAL C C 1
ATOM 6019 O O . VAL C 1 162 ? 21.692 23.607 -42.651 1.00 18.95 159 VAL C O 1
ATOM 6023 N N . SER C 1 163 ? 22.756 25.598 -42.611 1.00 17.80 160 SER C N 1
ATOM 6024 C CA . SER C 1 163 ? 22.087 25.920 -41.388 1.00 16.73 160 SER C CA 1
ATOM 6025 C C . SER C 1 163 ? 21.741 27.392 -41.443 1.00 16.49 160 SER C C 1
ATOM 6026 O O . SER C 1 163 ? 22.543 28.166 -41.918 1.00 14.53 160 SER C O 1
ATOM 6029 N N . ASN C 1 164 ? 20.526 27.755 -41.004 1.00 16.64 161 ASN C N 1
ATOM 6030 C CA . ASN C 1 164 ? 20.113 29.162 -40.981 1.00 16.22 161 ASN C CA 1
ATOM 6031 C C . ASN C 1 164 ? 20.049 29.809 -42.313 1.00 15.34 161 ASN C C 1
ATOM 6032 O O . ASN C 1 164 ? 20.186 31.014 -42.399 1.00 15.46 161 ASN C O 1
ATOM 6037 N N . PHE C 1 165 ? 19.839 29.011 -43.361 1.00 16.59 162 PHE C N 1
ATOM 6038 C CA . PHE C 1 165 ? 19.627 29.552 -44.696 1.00 17.09 162 PHE C CA 1
ATOM 6039 C C . PHE C 1 165 ? 18.209 30.001 -44.910 1.00 17.76 162 PHE C C 1
ATOM 6040 O O . PHE C 1 165 ? 17.302 29.347 -44.497 1.00 17.52 162 PHE C O 1
ATOM 6048 N N . THR C 1 166 ? 18.062 31.137 -45.580 1.00 19.37 163 THR C N 1
ATOM 6049 C CA . THR C 1 166 ? 16.816 31.611 -46.111 1.00 19.72 163 THR C CA 1
ATOM 6050 C C . THR C 1 166 ? 16.491 30.903 -47.459 1.00 20.37 163 THR C C 1
ATOM 6051 O O . THR C 1 166 ? 17.310 30.206 -48.055 1.00 19.54 163 THR C O 1
ATOM 6055 N N . ILE C 1 167 ? 15.268 31.115 -47.926 1.00 20.00 164 ILE C N 1
ATOM 6056 C CA . ILE C 1 167 ? 14.876 30.689 -49.267 1.00 19.47 164 ILE C CA 1
ATOM 6057 C C . ILE C 1 167 ? 15.916 31.066 -50.343 1.00 21.40 164 ILE C C 1
ATOM 6058 O O . ILE C 1 167 ? 16.393 30.202 -51.082 1.00 20.30 164 ILE C O 1
ATOM 6063 N N . GLU C 1 168 ? 16.239 32.363 -50.444 1.00 21.76 165 GLU C N 1
ATOM 6064 C CA . GLU C 1 168 ? 17.187 32.816 -51.421 1.00 22.99 165 GLU C CA 1
ATOM 6065 C C . GLU C 1 168 ? 18.529 32.189 -51.211 1.00 23.24 165 GLU C C 1
ATOM 6066 O O . GLU C 1 168 ? 19.185 31.926 -52.206 1.00 23.21 165 GLU C O 1
ATOM 6072 N N . ASN C 1 169 ? 18.953 31.958 -49.950 1.00 22.22 166 ASN C N 1
ATOM 6073 C CA . ASN C 1 169 ? 20.224 31.207 -49.690 1.00 21.44 166 ASN C CA 1
ATOM 6074 C C . ASN C 1 169 ? 20.202 29.803 -50.262 1.00 21.20 166 ASN C C 1
ATOM 6075 O O . ASN C 1 169 ? 21.191 29.340 -50.859 1.00 21.80 166 ASN C O 1
ATOM 6080 N N . LEU C 1 170 ? 19.113 29.082 -50.015 1.00 19.26 167 LEU C N 1
ATOM 6081 C CA . LEU C 1 170 ? 18.991 27.742 -50.520 1.00 20.17 167 LEU C CA 1
ATOM 6082 C C . LEU C 1 170 ? 19.005 27.834 -52.037 1.00 21.02 167 LEU C C 1
ATOM 6083 O O . LEU C 1 170 ? 19.625 26.997 -52.683 1.00 21.49 167 LEU C O 1
ATOM 6088 N N . LYS C 1 171 ? 18.313 28.838 -52.589 1.00 21.12 168 LYS C N 1
ATOM 6089 C CA . LYS C 1 171 ? 18.209 28.954 -54.056 1.00 23.80 168 LYS C CA 1
ATOM 6090 C C . LYS C 1 171 ? 19.575 29.168 -54.723 1.00 24.78 168 LYS C C 1
ATOM 6091 O O . LYS C 1 171 ? 19.848 28.587 -55.793 1.00 25.00 168 LYS C O 1
ATOM 6097 N N . SER C 1 172 ? 20.423 29.980 -54.092 1.00 23.65 169 SER C N 1
ATOM 6098 C CA . SER C 1 172 ? 21.802 30.101 -54.536 1.00 25.41 169 SER C CA 1
ATOM 6099 C C . SER C 1 172 ? 22.480 28.724 -54.743 1.00 25.40 169 SER C C 1
ATOM 6100 O O . SER C 1 172 ? 23.109 28.516 -55.748 1.00 26.34 169 SER C O 1
ATOM 6103 N N . ILE C 1 173 ? 22.348 27.810 -53.786 1.00 25.01 170 ILE C N 1
ATOM 6104 C CA . ILE C 1 173 ? 22.908 26.450 -53.896 1.00 27.15 170 ILE C CA 1
ATOM 6105 C C . ILE C 1 173 ? 22.154 25.574 -54.902 1.00 28.19 170 ILE C C 1
ATOM 6106 O O . ILE C 1 173 ? 22.774 24.796 -55.647 1.00 28.61 170 ILE C O 1
ATOM 6111 N N . LEU C 1 174 ? 20.822 25.662 -54.905 1.00 27.24 171 LEU C N 1
ATOM 6112 C CA . LEU C 1 174 ? 20.045 24.773 -55.799 1.00 28.17 171 LEU C CA 1
ATOM 6113 C C . LEU C 1 174 ? 20.291 25.138 -57.276 1.00 29.02 171 LEU C C 1
ATOM 6114 O O . LEU C 1 174 ? 20.282 24.271 -58.118 1.00 29.62 171 LEU C O 1
ATOM 6119 N N . ASP C 1 175 ? 20.515 26.409 -57.590 1.00 30.47 172 ASP C N 1
ATOM 6120 C CA . ASP C 1 175 ? 20.659 26.800 -58.987 1.00 33.74 172 ASP C CA 1
ATOM 6121 C C . ASP C 1 175 ? 22.085 26.642 -59.481 1.00 34.53 172 ASP C C 1
ATOM 6122 O O . ASP C 1 175 ? 22.332 26.776 -60.674 1.00 35.90 172 ASP C O 1
ATOM 6127 N N . ALA C 1 176 ? 23.034 26.465 -58.578 1.00 34.81 173 ALA C N 1
ATOM 6128 C CA . ALA C 1 176 ? 24.439 26.452 -59.001 1.00 36.75 173 ALA C CA 1
ATOM 6129 C C . ALA C 1 176 ? 24.755 25.106 -59.666 1.00 37.84 173 ALA C C 1
ATOM 6130 O O . ALA C 1 176 ? 24.099 24.095 -59.353 1.00 37.46 173 ALA C O 1
ATOM 6132 N N . ASN C 1 177 ? 25.735 25.092 -60.578 1.00 39.51 174 ASN C N 1
ATOM 6133 C CA . ASN C 1 177 ? 26.138 23.839 -61.224 1.00 40.45 174 ASN C CA 1
ATOM 6134 C C . ASN C 1 177 ? 27.143 23.088 -60.425 1.00 39.67 174 ASN C C 1
ATOM 6135 O O . ASN C 1 177 ? 28.363 23.305 -60.566 1.00 41.52 174 ASN C O 1
ATOM 6140 N N . THR C 1 178 ? 26.647 22.168 -59.618 1.00 38.07 175 THR C N 1
ATOM 6141 C CA . THR C 1 178 ? 27.512 21.401 -58.712 1.00 36.83 175 THR C CA 1
ATOM 6142 C C . THR C 1 178 ? 26.747 20.088 -58.557 1.00 36.94 175 THR C C 1
ATOM 6143 O O . THR C 1 178 ? 25.688 19.948 -59.141 1.00 37.84 175 THR C O 1
ATOM 6147 N N . ASP C 1 179 ? 27.217 19.126 -57.786 1.00 36.95 176 ASP C N 1
ATOM 6148 C CA . ASP C 1 179 ? 26.523 17.819 -57.808 1.00 36.61 176 ASP C CA 1
ATOM 6149 C C . ASP C 1 179 ? 25.451 17.496 -56.745 1.00 35.47 176 ASP C C 1
ATOM 6150 O O . ASP C 1 179 ? 24.709 16.515 -56.876 1.00 35.82 176 ASP C O 1
ATOM 6155 N N . SER C 1 180 ? 25.330 18.333 -55.712 1.00 33.27 177 SER C N 1
ATOM 6156 C CA . SER C 1 180 ? 24.546 17.993 -54.528 1.00 31.75 177 SER C CA 1
ATOM 6157 C C . SER C 1 180 ? 23.496 19.044 -54.097 1.00 29.39 177 SER C C 1
ATOM 6158 O O . SER C 1 180 ? 23.785 20.245 -54.061 1.00 28.81 177 SER C O 1
ATOM 6161 N N . ILE C 1 181 ? 22.309 18.584 -53.759 1.00 27.56 178 ILE C N 1
ATOM 6162 C CA . ILE C 1 181 ? 21.256 19.418 -53.077 1.00 28.61 178 ILE C CA 1
ATOM 6163 C C . ILE C 1 181 ? 21.523 19.402 -51.528 1.00 27.56 178 ILE C C 1
ATOM 6164 O O . ILE C 1 181 ? 21.989 18.397 -51.022 1.00 27.99 178 ILE C O 1
ATOM 6169 N N . PRO C 1 182 ? 21.242 20.498 -50.767 1.00 26.38 179 PRO C N 1
ATOM 6170 C CA . PRO C 1 182 ? 21.440 20.238 -49.320 1.00 24.71 179 PRO C CA 1
ATOM 6171 C C . PRO C 1 182 ? 20.328 19.300 -48.859 1.00 23.32 179 PRO C C 1
ATOM 6172 O O . PRO C 1 182 ? 19.188 19.427 -49.305 1.00 22.61 179 PRO C O 1
ATOM 6176 N N . VAL C 1 183 ? 20.633 18.426 -47.931 1.00 21.49 180 VAL C N 1
ATOM 6177 C CA . VAL C 1 183 ? 19.633 17.490 -47.453 1.00 19.98 180 VAL C CA 1
ATOM 6178 C C . VAL C 1 183 ? 19.033 17.939 -46.167 1.00 20.49 180 VAL C C 1
ATOM 6179 O O . VAL C 1 183 ? 17.950 17.463 -45.839 1.00 21.31 180 VAL C O 1
ATOM 6183 N N . VAL C 1 184 ? 19.708 18.865 -45.461 1.00 19.77 181 VAL C N 1
ATOM 6184 C CA . VAL C 1 184 ? 19.180 19.485 -44.258 1.00 19.20 181 VAL C CA 1
ATOM 6185 C C . VAL C 1 184 ? 19.286 21.015 -44.318 1.00 19.96 181 VAL C C 1
ATOM 6186 O O . VAL C 1 184 ? 20.174 21.582 -44.963 1.00 20.06 181 VAL C O 1
ATOM 6190 N N . ASN C 1 185 ? 18.360 21.707 -43.669 1.00 19.75 182 ASN C N 1
ATOM 6191 C CA . ASN C 1 185 ? 18.562 23.125 -43.365 1.00 19.22 182 ASN C CA 1
ATOM 6192 C C . ASN C 1 185 ? 18.275 23.150 -41.855 1.00 19.77 182 ASN C C 1
ATOM 6193 O O . ASN C 1 185 ? 17.120 22.933 -41.438 1.00 18.93 182 ASN C O 1
ATOM 6198 N N . GLN C 1 186 ? 19.303 23.375 -41.036 1.00 19.00 183 GLN C N 1
ATOM 6199 C CA . GLN C 1 186 ? 19.119 23.403 -39.580 1.00 17.46 183 GLN C CA 1
ATOM 6200 C C . GLN C 1 186 ? 18.870 24.823 -39.141 1.00 18.47 183 GLN C C 1
ATOM 6201 O O . GLN C 1 186 ? 19.729 25.692 -39.371 1.00 19.67 183 GLN C O 1
ATOM 6207 N N . ILE C 1 187 ? 17.663 25.091 -38.614 1.00 18.45 184 ILE C N 1
ATOM 6208 C CA . ILE C 1 187 ? 17.219 26.445 -38.245 1.00 16.87 184 ILE C CA 1
ATOM 6209 C C . ILE C 1 187 ? 16.607 26.487 -36.806 1.00 17.60 184 ILE C C 1
ATOM 6210 O O . ILE C 1 187 ? 16.242 25.462 -36.223 1.00 16.28 184 ILE C O 1
ATOM 6215 N N . GLU C 1 188 ? 16.472 27.693 -36.238 1.00 18.09 185 GLU C N 1
ATOM 6216 C CA . GLU C 1 188 ? 15.695 27.869 -35.056 1.00 16.15 185 GLU C CA 1
ATOM 6217 C C . GLU C 1 188 ? 14.225 27.635 -35.438 1.00 16.30 185 GLU C C 1
ATOM 6218 O O . GLU C 1 188 ? 13.649 28.323 -36.358 1.00 14.33 185 GLU C O 1
ATOM 6224 N N . PHE C 1 189 ? 13.609 26.740 -34.652 1.00 14.03 186 PHE C N 1
ATOM 6225 C CA . PHE C 1 189 ? 12.218 26.421 -34.764 1.00 14.89 186 PHE C CA 1
ATOM 6226 C C . PHE C 1 189 ? 11.618 25.969 -33.424 1.00 16.75 186 PHE C C 1
ATOM 6227 O O . PHE C 1 189 ? 12.131 25.061 -32.742 1.00 18.60 186 PHE C O 1
ATOM 6235 N N . SER C 1 190 ? 10.461 26.542 -33.097 1.00 17.25 187 SER C N 1
ATOM 6236 C CA . SER C 1 190 ? 9.681 26.158 -31.990 1.00 17.40 187 SER C CA 1
ATOM 6237 C C . SER C 1 190 ? 8.296 26.638 -32.302 1.00 18.71 187 SER C C 1
ATOM 6238 O O . SER C 1 190 ? 8.070 27.340 -33.308 1.00 18.78 187 SER C O 1
ATOM 6241 N N . ALA C 1 191 ? 7.396 26.343 -31.378 1.00 18.63 188 ALA C N 1
ATOM 6242 C CA . ALA C 1 191 ? 6.005 26.729 -31.456 1.00 20.05 188 ALA C CA 1
ATOM 6243 C C . ALA C 1 191 ? 5.859 28.237 -31.418 1.00 20.04 188 ALA C C 1
ATOM 6244 O O . ALA C 1 191 ? 4.865 28.751 -31.938 1.00 20.59 188 ALA C O 1
ATOM 6246 N N . TYR C 1 192 ? 6.877 28.927 -30.854 1.00 20.00 189 TYR C N 1
ATOM 6247 C CA . TYR C 1 192 ? 6.969 30.401 -30.936 1.00 19.05 189 TYR C CA 1
ATOM 6248 C C . TYR C 1 192 ? 7.802 30.974 -32.091 1.00 18.61 189 TYR C C 1
ATOM 6249 O O . TYR C 1 192 ? 7.949 32.195 -32.254 1.00 18.32 189 TYR C O 1
ATOM 6258 N N . LEU C 1 193 ? 8.315 30.128 -32.939 1.00 17.19 190 LEU C N 1
ATOM 6259 C CA . LEU C 1 193 ? 9.083 30.643 -34.072 1.00 16.40 190 LEU C CA 1
ATOM 6260 C C . LEU C 1 193 ? 8.910 29.575 -35.179 1.00 17.49 190 LEU C C 1
ATOM 6261 O O . LEU C 1 193 ? 9.829 28.770 -35.427 1.00 16.70 190 LEU C O 1
ATOM 6266 N N . GLN C 1 194 ? 7.718 29.536 -35.767 1.00 17.80 191 GLN C N 1
ATOM 6267 C CA . GLN C 1 194 ? 7.340 28.495 -36.721 1.00 18.36 191 GLN C CA 1
ATOM 6268 C C . GLN C 1 194 ? 7.898 28.801 -38.142 1.00 18.72 191 GLN C C 1
ATOM 6269 O O . GLN C 1 194 ? 7.853 27.915 -38.991 1.00 17.27 191 GLN C O 1
ATOM 6275 N N . ASP C 1 195 ? 8.480 30.007 -38.367 1.00 17.14 192 ASP C N 1
ATOM 6276 C CA . ASP C 1 195 ? 9.238 30.241 -39.611 1.00 18.00 192 ASP C CA 1
ATOM 6277 C C . ASP C 1 195 ? 10.453 31.129 -39.344 1.00 18.95 192 ASP C C 1
ATOM 6278 O O . ASP C 1 195 ? 10.298 32.361 -39.185 1.00 17.98 192 ASP C O 1
ATOM 6283 N N . GLN C 1 196 ? 11.644 30.558 -39.301 1.00 18.13 193 GLN C N 1
ATOM 6284 C CA . GLN C 1 196 ? 12.817 31.359 -38.888 1.00 18.98 193 GLN C CA 1
ATOM 6285 C C . GLN C 1 196 ? 12.951 32.549 -39.830 1.00 19.86 193 GLN C C 1
ATOM 6286 O O . GLN C 1 196 ? 13.213 33.637 -39.389 1.00 19.93 193 GLN C O 1
ATOM 6292 N N . THR C 1 197 ? 12.764 32.334 -41.129 1.00 19.26 194 THR C N 1
ATOM 6293 C CA . THR C 1 197 ? 12.654 33.455 -42.030 1.00 18.44 194 THR C CA 1
ATOM 6294 C C . THR C 1 197 ? 11.465 33.133 -42.917 1.00 19.13 194 THR C C 1
ATOM 6295 O O . THR C 1 197 ? 11.101 31.964 -43.024 1.00 16.17 194 THR C O 1
ATOM 6299 N N . PRO C 1 198 ? 10.820 34.182 -43.525 1.00 20.33 195 PRO C N 1
ATOM 6300 C CA . PRO C 1 198 ? 9.503 33.928 -44.137 1.00 20.46 195 PRO C CA 1
ATOM 6301 C C . PRO C 1 198 ? 9.475 32.766 -45.159 1.00 20.05 195 PRO C C 1
ATOM 6302 O O . PRO C 1 198 ? 10.398 32.609 -45.975 1.00 21.25 195 PRO C O 1
ATOM 6306 N N . GLY C 1 199 ? 8.486 31.900 -44.998 1.00 19.03 196 GLY C N 1
ATOM 6307 C CA . GLY C 1 199 ? 8.294 30.744 -45.846 1.00 19.21 196 GLY C CA 1
ATOM 6308 C C . GLY C 1 199 ? 9.336 29.649 -45.833 1.00 19.94 196 GLY C C 1
ATOM 6309 O O . GLY C 1 199 ? 9.247 28.724 -46.634 1.00 21.28 196 GLY C O 1
ATOM 6310 N N . ILE C 1 200 ? 10.334 29.707 -44.958 1.00 20.04 197 ILE C N 1
ATOM 6311 C CA . ILE C 1 200 ? 11.483 28.785 -45.117 1.00 19.80 197 ILE C CA 1
ATOM 6312 C C . ILE C 1 200 ? 11.116 27.313 -44.854 1.00 21.52 197 ILE C C 1
ATOM 6313 O O . ILE C 1 200 ? 11.647 26.383 -45.533 1.00 21.78 197 ILE C O 1
ATOM 6318 N N . VAL C 1 201 ? 10.199 27.105 -43.899 1.00 19.91 198 VAL C N 1
ATOM 6319 C CA . VAL C 1 201 ? 9.805 25.737 -43.506 1.00 21.28 198 VAL C CA 1
ATOM 6320 C C . VAL C 1 201 ? 9.047 25.059 -44.640 1.00 22.19 198 VAL C C 1
ATOM 6321 O O . VAL C 1 201 ? 9.451 24.008 -45.083 1.00 22.25 198 VAL C O 1
ATOM 6325 N N . GLU C 1 202 ? 7.914 25.627 -45.046 1.00 22.58 199 GLU C N 1
ATOM 6326 C CA . GLU C 1 202 ? 7.192 25.150 -46.250 1.00 25.66 199 GLU C CA 1
ATOM 6327 C C . GLU C 1 202 ? 8.104 25.053 -47.534 1.00 24.85 199 GLU C C 1
ATOM 6328 O O . GLU C 1 202 ? 8.117 23.999 -48.194 1.00 24.06 199 GLU C O 1
ATOM 6334 N N . TYR C 1 203 ? 8.921 26.085 -47.827 1.00 22.13 200 TYR C N 1
ATOM 6335 C CA . TYR C 1 203 ? 9.814 26.025 -49.012 1.00 20.76 200 TYR C CA 1
ATOM 6336 C C . TYR C 1 203 ? 10.721 24.869 -48.951 1.00 20.97 200 TYR C C 1
ATOM 6337 O O . TYR C 1 203 ? 10.845 24.115 -49.939 1.00 20.33 200 TYR C O 1
ATOM 6346 N N . SER C 1 204 ? 11.383 24.720 -47.796 1.00 21.29 201 SER C N 1
ATOM 6347 C CA . SER C 1 204 ? 12.284 23.559 -47.513 1.00 20.95 201 SER C CA 1
ATOM 6348 C C . SER C 1 204 ? 11.547 22.167 -47.598 1.00 21.00 201 SER C C 1
ATOM 6349 O O . SER C 1 204 ? 11.969 21.291 -48.319 1.00 22.04 201 SER C O 1
ATOM 6352 N N . GLN C 1 205 ? 10.459 21.991 -46.883 1.00 21.20 202 GLN C N 1
ATOM 6353 C CA . GLN C 1 205 ? 9.714 20.677 -46.865 1.00 23.79 202 GLN C CA 1
ATOM 6354 C C . GLN C 1 205 ? 9.121 20.277 -48.202 1.00 26.89 202 GLN C C 1
ATOM 6355 O O . GLN C 1 205 ? 9.245 19.109 -48.594 1.00 28.87 202 GLN C O 1
ATOM 6361 N N . GLN C 1 206 ? 8.476 21.227 -48.899 1.00 29.61 203 GLN C N 1
ATOM 6362 C CA . GLN C 1 206 ? 8.096 21.017 -50.298 1.00 33.38 203 GLN C CA 1
ATOM 6363 C C . GLN C 1 206 ? 9.241 20.557 -51.235 1.00 34.14 203 GLN C C 1
ATOM 6364 O O . GLN C 1 206 ? 8.997 19.760 -52.115 1.00 35.65 203 GLN C O 1
ATOM 6370 N N . GLN C 1 207 ? 10.456 21.066 -51.048 1.00 33.99 204 GLN C N 1
ATOM 6371 C CA . GLN C 1 207 ? 11.639 20.643 -51.816 1.00 33.83 204 GLN C CA 1
ATOM 6372 C C . GLN C 1 207 ? 12.129 19.236 -51.314 1.00 33.19 204 GLN C C 1
ATOM 6373 O O . GLN C 1 207 ? 13.064 18.670 -51.880 1.00 32.04 204 GLN C O 1
ATOM 6379 N N . GLY C 1 208 ? 11.569 18.744 -50.191 1.00 31.05 205 GLY C N 1
ATOM 6380 C CA . GLY C 1 208 ? 12.074 17.524 -49.524 1.00 29.34 205 GLY C CA 1
ATOM 6381 C C . GLY C 1 208 ? 13.380 17.716 -48.749 1.00 28.70 205 GLY C C 1
ATOM 6382 O O . GLY C 1 208 ? 14.066 16.689 -48.406 1.00 28.42 205 GLY C O 1
ATOM 6383 N N . ILE C 1 209 ? 13.738 18.988 -48.479 1.00 24.62 206 ILE C N 1
ATOM 6384 C CA . ILE C 1 209 ? 14.888 19.314 -47.593 1.00 23.08 206 ILE C CA 1
ATOM 6385 C C . ILE C 1 209 ? 14.377 19.169 -46.171 1.00 22.19 206 ILE C C 1
ATOM 6386 O O . ILE C 1 209 ? 13.341 19.724 -45.827 1.00 22.21 206 ILE C O 1
ATOM 6391 N N . LEU C 1 210 ? 15.069 18.367 -45.363 1.00 20.43 207 LEU C N 1
ATOM 6392 C CA . LEU C 1 210 ? 14.654 18.073 -43.986 1.00 19.99 207 LEU C CA 1
ATOM 6393 C C . LEU C 1 210 ? 14.903 19.324 -43.096 1.00 18.27 207 LEU C C 1
ATOM 6394 O O . LEU C 1 210 ? 16.025 19.805 -43.032 1.00 17.98 207 LEU C O 1
ATOM 6399 N N . ILE C 1 211 ? 13.889 19.805 -42.382 1.00 17.89 208 ILE C N 1
ATOM 6400 C CA . ILE C 1 211 ? 14.158 20.817 -41.347 1.00 17.00 208 ILE C CA 1
ATOM 6401 C C . ILE C 1 211 ? 14.591 20.167 -40.012 1.00 18.29 208 ILE C C 1
ATOM 6402 O O . ILE C 1 211 ? 13.912 19.266 -39.492 1.00 19.15 208 ILE C O 1
ATOM 6407 N N . GLU C 1 212 ? 15.772 20.557 -39.518 1.00 17.89 209 GLU C N 1
ATOM 6408 C CA . GLU C 1 212 ? 16.152 20.361 -38.091 1.00 18.16 209 GLU C CA 1
ATOM 6409 C C . GLU C 1 212 ? 15.862 21.636 -37.283 1.00 16.71 209 GLU C C 1
ATOM 6410 O O . GLU C 1 212 ? 16.118 22.734 -37.751 1.00 16.12 209 GLU C O 1
ATOM 6416 N N . ALA C 1 213 ? 15.375 21.442 -36.053 1.00 16.48 210 ALA C N 1
ATOM 6417 C CA . ALA C 1 213 ? 14.954 22.505 -35.187 1.00 15.52 210 ALA C CA 1
ATOM 6418 C C . ALA C 1 213 ? 15.843 22.577 -34.002 1.00 17.44 210 ALA C C 1
ATOM 6419 O O . ALA C 1 213 ? 15.833 21.654 -33.163 1.00 19.16 210 ALA C O 1
ATOM 6421 N N . TYR C 1 214 ? 16.570 23.701 -33.854 1.00 17.81 211 TYR C N 1
ATOM 6422 C CA . TYR C 1 214 ? 17.283 23.895 -32.605 1.00 17.92 211 TYR C CA 1
ATOM 6423 C C . TYR C 1 214 ? 16.470 24.937 -31.872 1.00 17.56 211 TYR C C 1
ATOM 6424 O O . TYR C 1 214 ? 15.661 25.595 -32.484 1.00 16.31 211 TYR C O 1
ATOM 6433 N N . GLY C 1 215 ? 16.708 25.125 -30.576 1.00 17.74 212 GLY C N 1
ATOM 6434 C CA . GLY C 1 215 ? 15.928 26.121 -29.779 1.00 16.12 212 GLY C CA 1
ATOM 6435 C C . GLY C 1 215 ? 14.474 25.676 -29.650 1.00 16.49 212 GLY C C 1
ATOM 6436 O O . GLY C 1 215 ? 13.589 26.537 -29.490 1.00 17.63 212 GLY C O 1
ATOM 6437 N N . PRO C 1 216 ? 14.190 24.353 -29.775 1.00 15.20 213 PRO C N 1
ATOM 6438 C CA . PRO C 1 216 ? 12.782 23.954 -29.726 1.00 15.57 213 PRO C CA 1
ATOM 6439 C C . PRO C 1 216 ? 12.050 24.143 -28.351 1.00 18.19 213 PRO C C 1
ATOM 6440 O O . PRO C 1 216 ? 10.788 24.145 -28.333 1.00 18.21 213 PRO C O 1
ATOM 6444 N N . LEU C 1 217 ? 12.812 24.253 -27.231 1.00 18.36 214 LEU C N 1
ATOM 6445 C CA . LEU C 1 217 ? 12.267 24.457 -25.871 1.00 18.89 214 LEU C CA 1
ATOM 6446 C C . LEU C 1 217 ? 12.149 25.966 -25.556 1.00 20.17 214 LEU C C 1
ATOM 6447 O O . LEU C 1 217 ? 11.716 26.341 -24.471 1.00 20.02 214 LEU C O 1
ATOM 6452 N N . GLY C 1 218 ? 12.483 26.823 -26.532 1.00 19.55 215 GLY C N 1
ATOM 6453 C CA . GLY C 1 218 ? 12.243 28.260 -26.407 1.00 19.38 215 GLY C CA 1
ATOM 6454 C C . GLY C 1 218 ? 10.989 28.608 -25.578 1.00 20.45 215 GLY C C 1
ATOM 6455 O O . GLY C 1 218 ? 11.078 29.388 -24.651 1.00 21.73 215 GLY C O 1
ATOM 6456 N N . PRO C 1 219 ? 9.803 28.057 -25.927 1.00 19.75 216 PRO C N 1
ATOM 6457 C CA . PRO C 1 219 ? 8.612 28.465 -25.219 1.00 19.47 216 PRO C CA 1
ATOM 6458 C C . PRO C 1 219 ? 8.666 28.280 -23.714 1.00 20.03 216 PRO C C 1
ATOM 6459 O O . PRO C 1 219 ? 7.995 28.979 -23.001 1.00 20.40 216 PRO C O 1
ATOM 6463 N N . ILE C 1 220 ? 9.438 27.332 -23.218 1.00 21.24 217 ILE C N 1
ATOM 6464 C CA . ILE C 1 220 ? 9.517 27.129 -21.797 1.00 22.24 217 ILE C CA 1
ATOM 6465 C C . ILE C 1 220 ? 10.817 27.622 -21.196 1.00 24.57 217 ILE C C 1
ATOM 6466 O O . ILE C 1 220 ? 10.821 27.958 -20.003 1.00 26.23 217 ILE C O 1
ATOM 6471 N N . THR C 1 221 ? 11.929 27.610 -21.939 1.00 24.97 218 THR C N 1
ATOM 6472 C CA . THR C 1 221 ? 13.231 28.114 -21.370 1.00 25.88 218 THR C CA 1
ATOM 6473 C C . THR C 1 221 ? 13.272 29.660 -21.239 1.00 27.00 218 THR C C 1
ATOM 6474 O O . THR C 1 221 ? 13.898 30.216 -20.307 1.00 28.42 218 THR C O 1
ATOM 6478 N N . GLN C 1 222 ? 12.635 30.375 -22.172 1.00 26.45 219 GLN C N 1
ATOM 6479 C CA . GLN C 1 222 ? 12.730 31.847 -22.170 1.00 24.56 219 GLN C CA 1
ATOM 6480 C C . GLN C 1 222 ? 11.397 32.473 -22.484 1.00 24.43 219 GLN C C 1
ATOM 6481 O O . GLN C 1 222 ? 11.239 33.693 -22.448 1.00 24.05 219 GLN C O 1
ATOM 6487 N N . GLY C 1 223 ? 10.460 31.641 -22.893 1.00 23.42 220 GLY C N 1
ATOM 6488 C CA . GLY C 1 223 ? 9.179 32.114 -23.317 1.00 23.97 220 GLY C CA 1
ATOM 6489 C C . GLY C 1 223 ? 8.078 32.287 -22.289 1.00 24.35 220 GLY C C 1
ATOM 6490 O O . GLY C 1 223 ? 6.990 32.675 -22.656 1.00 25.62 220 GLY C O 1
ATOM 6491 N N . ARG C 1 224 ? 8.336 32.002 -21.021 1.00 24.64 221 ARG C N 1
ATOM 6492 C CA . ARG C 1 224 ? 7.296 32.135 -19.977 1.00 26.36 221 ARG C CA 1
ATOM 6493 C C . ARG C 1 224 ? 7.376 33.510 -19.362 1.00 27.65 221 ARG C C 1
ATOM 6494 O O . ARG C 1 224 ? 8.469 34.077 -19.266 1.00 27.50 221 ARG C O 1
ATOM 6502 N N . PRO C 1 225 ? 6.220 34.107 -19.031 1.00 28.29 222 PRO C N 1
ATOM 6503 C CA . PRO C 1 225 ? 4.920 33.556 -19.397 1.00 28.54 222 PRO C CA 1
ATOM 6504 C C . PRO C 1 225 ? 4.547 33.894 -20.828 1.00 26.75 222 PRO C C 1
ATOM 6505 O O . PRO C 1 225 ? 4.888 34.968 -21.331 1.00 26.82 222 PRO C O 1
ATOM 6509 N N . GLY C 1 226 ? 3.817 32.981 -21.448 1.00 25.89 223 GLY C N 1
ATOM 6510 C CA . GLY C 1 226 ? 3.385 33.071 -22.858 1.00 22.99 223 GLY C CA 1
ATOM 6511 C C . GLY C 1 226 ? 2.039 32.373 -23.018 1.00 22.91 223 GLY C C 1
ATOM 6512 O O . GLY C 1 226 ? 1.616 31.599 -22.140 1.00 21.46 223 GLY C O 1
ATOM 6513 N N . PRO C 1 227 ? 1.354 32.631 -24.145 1.00 23.17 224 PRO C N 1
ATOM 6514 C CA . PRO C 1 227 ? -0.014 32.111 -24.257 1.00 24.06 224 PRO C CA 1
ATOM 6515 C C . PRO C 1 227 ? -0.039 30.560 -24.364 1.00 23.50 224 PRO C C 1
ATOM 6516 O O . PRO C 1 227 ? -1.067 29.952 -24.230 1.00 23.66 224 PRO C O 1
ATOM 6520 N N . LEU C 1 228 ? 1.107 29.937 -24.558 1.00 23.12 225 LEU C N 1
ATOM 6521 C CA . LEU C 1 228 ? 1.147 28.489 -24.528 1.00 23.12 225 LEU C CA 1
ATOM 6522 C C . LEU C 1 228 ? 1.067 27.896 -23.121 1.00 24.47 225 LEU C C 1
ATOM 6523 O O . LEU C 1 228 ? 0.599 26.750 -22.976 1.00 24.82 225 LEU C O 1
ATOM 6528 N N . ASP C 1 229 ? 1.495 28.618 -22.076 1.00 22.93 226 ASP C N 1
ATOM 6529 C CA . ASP C 1 229 ? 1.490 27.985 -20.741 1.00 24.95 226 ASP C CA 1
ATOM 6530 C C . ASP C 1 229 ? 0.192 27.266 -20.358 1.00 25.98 226 ASP C C 1
ATOM 6531 O O . ASP C 1 229 ? 0.261 26.133 -19.871 1.00 27.53 226 ASP C O 1
ATOM 6536 N N . LYS C 1 230 ? -0.956 27.879 -20.568 1.00 25.95 227 LYS C N 1
ATOM 6537 C CA . LYS C 1 230 ? -2.212 27.255 -20.173 1.00 28.64 227 LYS C CA 1
ATOM 6538 C C . LYS C 1 230 ? -2.477 25.985 -20.993 1.00 27.83 227 LYS C C 1
ATOM 6539 O O . LYS C 1 230 ? -2.998 25.007 -20.486 1.00 28.97 227 LYS C O 1
ATOM 6545 N N . VAL C 1 231 ? -2.083 26.009 -22.247 1.00 26.93 228 VAL C N 1
ATOM 6546 C CA . VAL C 1 231 ? -2.279 24.877 -23.145 1.00 26.70 228 VAL C CA 1
ATOM 6547 C C . VAL C 1 231 ? -1.356 23.768 -22.725 1.00 26.58 228 VAL C C 1
ATOM 6548 O O . VAL C 1 231 ? -1.795 22.637 -22.549 1.00 26.48 228 VAL C O 1
ATOM 6552 N N . LEU C 1 232 ? -0.077 24.094 -22.530 1.00 25.17 229 LEU C N 1
ATOM 6553 C CA . LEU C 1 232 ? 0.910 23.062 -22.199 1.00 24.44 229 LEU C CA 1
ATOM 6554 C C . LEU C 1 232 ? 0.588 22.353 -20.862 1.00 27.00 229 LEU C C 1
ATOM 6555 O O . LEU C 1 232 ? 0.718 21.137 -20.740 1.00 27.14 229 LEU C O 1
ATOM 6560 N N . SER C 1 233 ? 0.090 23.140 -19.912 1.00 28.53 230 SER C N 1
ATOM 6561 C CA . SER C 1 233 ? -0.436 22.642 -18.668 1.00 31.31 230 SER C CA 1
ATOM 6562 C C . SER C 1 233 ? -1.555 21.576 -18.798 1.00 32.48 230 SER C C 1
ATOM 6563 O O . SER C 1 233 ? -1.436 20.453 -18.230 1.00 32.57 230 SER C O 1
ATOM 6566 N N . LYS C 1 234 ? -2.623 21.890 -19.545 1.00 33.05 231 LYS C N 1
ATOM 6567 C CA . LYS C 1 234 ? -3.712 20.890 -19.780 1.00 33.27 231 LYS C CA 1
ATOM 6568 C C . LYS C 1 234 ? -3.140 19.631 -20.460 1.00 31.13 231 LYS C C 1
ATOM 6569 O O . LYS C 1 234 ? -3.547 18.516 -20.160 1.00 31.27 231 LYS C O 1
ATOM 6575 N N . LEU C 1 235 ? -2.200 19.837 -21.376 1.00 29.30 232 LEU C N 1
ATOM 6576 C CA . LEU C 1 235 ? -1.637 18.723 -22.171 1.00 28.71 232 LEU C CA 1
ATOM 6577 C C . LEU C 1 235 ? -0.666 17.882 -21.377 1.00 28.57 232 LEU C C 1
ATOM 6578 O O . LEU C 1 235 ? -0.711 16.639 -21.517 1.00 29.96 232 LEU C O 1
ATOM 6583 N N . SER C 1 236 ? 0.118 18.503 -20.471 1.00 27.21 233 SER C N 1
ATOM 6584 C CA . SER C 1 236 ? 0.948 17.677 -19.542 1.00 28.24 233 SER C CA 1
ATOM 6585 C C . SER C 1 236 ? 0.099 16.758 -18.707 1.00 28.83 233 SER C C 1
ATOM 6586 O O . SER C 1 236 ? 0.438 15.575 -18.619 1.00 27.66 233 SER C O 1
ATOM 6589 N N . GLU C 1 237 ? -1.008 17.281 -18.153 1.00 30.65 234 GLU C N 1
ATOM 6590 C CA . GLU C 1 237 ? -1.960 16.464 -17.372 1.00 33.98 234 GLU C CA 1
ATOM 6591 C C . GLU C 1 237 ? -2.614 15.343 -18.193 1.00 34.24 234 GLU C C 1
ATOM 6592 O O . GLU C 1 237 ? -2.677 14.240 -17.724 1.00 35.66 234 GLU C O 1
ATOM 6598 N N . LYS C 1 238 ? -3.078 15.655 -19.409 1.00 33.09 235 LYS C N 1
ATOM 6599 C CA . LYS C 1 238 ? -3.737 14.726 -20.276 1.00 32.80 235 LYS C CA 1
ATOM 6600 C C . LYS C 1 238 ? -2.848 13.532 -20.689 1.00 32.63 235 LYS C C 1
ATOM 6601 O O . LYS C 1 238 ? -3.301 12.415 -20.656 1.00 33.03 235 LYS C O 1
ATOM 6607 N N . TYR C 1 239 ? -1.593 13.768 -21.083 1.00 31.32 236 TYR C N 1
ATOM 6608 C CA . TYR C 1 239 ? -0.750 12.710 -21.633 1.00 29.25 236 TYR C CA 1
ATOM 6609 C C . TYR C 1 239 ? 0.243 12.222 -20.657 1.00 28.81 236 TYR C C 1
ATOM 6610 O O . TYR C 1 239 ? 0.965 11.275 -20.958 1.00 28.41 236 TYR C O 1
ATOM 6619 N N . LYS C 1 240 ? 0.282 12.863 -19.498 1.00 28.22 237 LYS C N 1
ATOM 6620 C CA . LYS C 1 240 ? 1.198 12.463 -18.454 1.00 30.11 237 LYS C CA 1
ATOM 6621 C C . LYS C 1 240 ? 2.606 12.487 -19.083 1.00 29.11 237 LYS C C 1
ATOM 6622 O O . LYS C 1 240 ? 3.305 11.469 -19.104 1.00 29.54 237 LYS C O 1
ATOM 6628 N N . ARG C 1 241 ? 3.000 13.669 -19.576 1.00 28.10 238 ARG C N 1
ATOM 6629 C CA . ARG C 1 241 ? 4.347 13.927 -20.112 1.00 26.98 238 ARG C CA 1
ATOM 6630 C C . ARG C 1 241 ? 4.727 15.359 -19.732 1.00 25.77 238 ARG C C 1
ATOM 6631 O O . ARG C 1 241 ? 3.838 16.155 -19.628 1.00 26.70 238 ARG C O 1
ATOM 6639 N N . ASN C 1 242 ? 6.018 15.658 -19.491 1.00 25.52 239 ASN C N 1
ATOM 6640 C CA . ASN C 1 242 ? 6.566 17.061 -19.327 1.00 25.55 239 ASN C CA 1
ATOM 6641 C C . ASN C 1 242 ? 6.084 18.022 -20.378 1.00 23.67 239 ASN C C 1
ATOM 6642 O O . ASN C 1 242 ? 5.917 17.607 -21.509 1.00 20.84 239 ASN C O 1
ATOM 6647 N N . GLU C 1 243 ? 6.061 19.306 -20.033 1.00 23.18 240 GLU C N 1
ATOM 6648 C CA . GLU C 1 243 ? 5.865 20.352 -20.998 1.00 23.26 240 GLU C CA 1
ATOM 6649 C C . GLU C 1 243 ? 6.960 20.280 -22.068 1.00 21.81 240 GLU C C 1
ATOM 6650 O O . GLU C 1 243 ? 6.651 20.435 -23.228 1.00 20.69 240 GLU C O 1
ATOM 6656 N N . GLY C 1 244 ? 8.213 19.966 -21.691 1.00 21.68 241 GLY C N 1
ATOM 6657 C CA . GLY C 1 244 ? 9.316 19.745 -22.647 1.00 21.51 241 GLY C CA 1
ATOM 6658 C C . GLY C 1 244 ? 9.069 18.607 -23.627 1.00 24.04 241 GLY C C 1
ATOM 6659 O O . GLY C 1 244 ? 9.248 18.772 -24.884 1.00 24.62 241 GLY C O 1
ATOM 6660 N N . GLN C 1 245 ? 8.609 17.452 -23.085 1.00 25.18 242 GLN C N 1
ATOM 6661 C CA . GLN C 1 245 ? 8.229 16.318 -23.927 1.00 24.26 242 GLN C CA 1
ATOM 6662 C C . GLN C 1 245 ? 7.111 16.655 -24.923 1.00 23.36 242 GLN C C 1
ATOM 6663 O O . GLN C 1 245 ? 7.202 16.310 -26.082 1.00 24.03 242 GLN C O 1
ATOM 6669 N N . ILE C 1 246 ? 6.098 17.385 -24.480 1.00 22.39 243 ILE C N 1
ATOM 6670 C CA . ILE C 1 246 ? 5.027 17.858 -25.358 1.00 22.41 243 ILE C CA 1
ATOM 6671 C C . ILE C 1 246 ? 5.517 18.712 -26.516 1.00 21.69 243 ILE C C 1
ATOM 6672 O O . ILE C 1 246 ? 5.174 18.435 -27.640 1.00 22.43 243 ILE C O 1
ATOM 6677 N N . LEU C 1 247 ? 6.286 19.773 -26.226 1.00 21.87 244 LEU C N 1
ATOM 6678 C CA . LEU C 1 247 ? 6.919 20.582 -27.263 1.00 20.77 244 LEU C CA 1
ATOM 6679 C C . LEU C 1 247 ? 7.790 19.785 -28.241 1.00 20.64 244 LEU C C 1
ATOM 6680 O O . LEU C 1 247 ? 7.677 19.975 -29.437 1.00 20.31 244 LEU C O 1
ATOM 6685 N N . LEU C 1 248 ? 8.701 18.954 -27.733 1.00 20.01 245 LEU C N 1
ATOM 6686 C CA . LEU C 1 248 ? 9.525 18.152 -28.637 1.00 19.66 245 LEU C CA 1
ATOM 6687 C C . LEU C 1 248 ? 8.688 17.164 -29.466 1.00 18.89 245 LEU C C 1
ATOM 6688 O O . LEU C 1 248 ? 8.985 16.948 -30.638 1.00 19.17 245 LEU C O 1
ATOM 6693 N N . ARG C 1 249 ? 7.632 16.585 -28.876 1.00 18.92 246 ARG C N 1
ATOM 6694 C CA . ARG C 1 249 ? 6.775 15.750 -29.663 1.00 17.28 246 ARG C CA 1
ATOM 6695 C C . ARG C 1 249 ? 6.072 16.563 -30.744 1.00 17.70 246 ARG C C 1
ATOM 6696 O O . ARG C 1 249 ? 5.820 16.079 -31.875 1.00 16.91 246 ARG C O 1
ATOM 6704 N N . TRP C 1 250 ? 5.680 17.783 -30.403 1.00 17.59 247 TRP C N 1
ATOM 6705 C CA . TRP C 1 250 ? 4.923 18.529 -31.377 1.00 17.66 247 TRP C CA 1
ATOM 6706 C C . TRP C 1 250 ? 5.860 18.776 -32.625 1.00 19.21 247 TRP C C 1
ATOM 6707 O O . TRP C 1 250 ? 5.429 18.689 -33.808 1.00 17.55 247 TRP C O 1
ATOM 6718 N N . VAL C 1 251 ? 7.142 19.066 -32.337 1.00 19.20 248 VAL C N 1
ATOM 6719 C CA . VAL C 1 251 ? 8.156 19.335 -33.386 1.00 19.04 248 VAL C CA 1
ATOM 6720 C C . VAL C 1 251 ? 8.237 18.154 -34.352 1.00 20.83 248 VAL C C 1
ATOM 6721 O O . VAL C 1 251 ? 8.141 18.314 -35.581 1.00 21.57 248 VAL C O 1
ATOM 6725 N N . LEU C 1 252 ? 8.416 16.967 -33.774 1.00 21.74 249 LEU C N 1
ATOM 6726 C CA . LEU C 1 252 ? 8.348 15.723 -34.509 1.00 23.25 249 LEU C CA 1
ATOM 6727 C C . LEU C 1 252 ? 7.093 15.635 -35.357 1.00 23.92 249 LEU C C 1
ATOM 6728 O O . LEU C 1 252 ? 7.169 15.120 -36.480 1.00 24.30 249 LEU C O 1
ATOM 6733 N N . GLN C 1 253 ? 5.935 16.067 -34.816 1.00 22.43 250 GLN C N 1
ATOM 6734 C CA . GLN C 1 253 ? 4.706 15.886 -35.596 1.00 24.24 250 GLN C CA 1
ATOM 6735 C C . GLN C 1 253 ? 4.530 16.906 -36.732 1.00 25.07 250 GLN C C 1
ATOM 6736 O O . GLN C 1 253 ? 3.731 16.674 -37.630 1.00 24.41 250 GLN C O 1
ATOM 6742 N N . ARG C 1 254 ? 5.291 18.004 -36.684 1.00 22.97 251 ARG C N 1
ATOM 6743 C CA . ARG C 1 254 ? 5.347 18.954 -37.792 1.00 22.14 251 ARG C CA 1
ATOM 6744 C C . ARG C 1 254 ? 6.346 18.447 -38.834 1.00 21.37 251 ARG C C 1
ATOM 6745 O O . ARG C 1 254 ? 6.624 19.137 -39.797 1.00 19.90 251 ARG C O 1
ATOM 6753 N N . GLY C 1 255 ? 6.898 17.246 -38.590 1.00 21.85 252 GLY C N 1
ATOM 6754 C CA . GLY C 1 255 ? 7.775 16.547 -39.573 1.00 21.72 252 GLY C CA 1
ATOM 6755 C C . GLY C 1 255 ? 9.184 17.113 -39.535 1.00 21.12 252 GLY C C 1
ATOM 6756 O O . GLY C 1 255 ? 9.847 17.209 -40.580 1.00 20.01 252 GLY C O 1
ATOM 6757 N N . ILE C 1 256 ? 9.623 17.538 -38.323 1.00 19.61 253 ILE C N 1
ATOM 6758 C CA . ILE C 1 256 ? 10.870 18.241 -38.128 1.00 18.28 253 ILE C CA 1
ATOM 6759 C C . ILE C 1 256 ? 11.676 17.532 -37.062 1.00 18.74 253 ILE C C 1
ATOM 6760 O O . ILE C 1 256 ? 11.087 17.000 -36.115 1.00 18.60 253 ILE C O 1
ATOM 6765 N N . LEU C 1 257 ? 13.004 17.555 -37.198 1.00 17.16 254 LEU C N 1
ATOM 6766 C CA . LEU C 1 257 ? 13.881 16.905 -36.272 1.00 19.30 254 LEU C CA 1
ATOM 6767 C C . LEU C 1 257 ? 14.407 17.842 -35.124 1.00 18.91 254 LEU C C 1
ATOM 6768 O O . LEU C 1 257 ? 15.217 18.732 -35.382 1.00 19.90 254 LEU C O 1
ATOM 6773 N N . PRO C 1 258 ? 13.946 17.640 -33.865 1.00 18.81 255 PRO C N 1
ATOM 6774 C CA . PRO C 1 258 ? 14.407 18.471 -32.744 1.00 17.86 255 PRO C CA 1
ATOM 6775 C C . PRO C 1 258 ? 15.815 18.204 -32.287 1.00 18.74 255 PRO C C 1
ATOM 6776 O O . PRO C 1 258 ? 16.254 17.047 -32.173 1.00 19.34 255 PRO C O 1
ATOM 6780 N N . ILE C 1 259 ? 16.547 19.295 -32.067 1.00 18.92 256 ILE C N 1
ATOM 6781 C CA . ILE C 1 259 ? 17.857 19.209 -31.450 1.00 20.27 256 ILE C CA 1
ATOM 6782 C C . ILE C 1 259 ? 17.758 19.918 -30.094 1.00 22.13 256 ILE C C 1
ATOM 6783 O O . ILE C 1 259 ? 17.335 21.079 -30.045 1.00 22.08 256 ILE C O 1
ATOM 6788 N N . THR C 1 260 ? 18.135 19.228 -29.012 1.00 21.52 257 THR C N 1
ATOM 6789 C CA . THR C 1 260 ? 18.039 19.787 -27.715 1.00 23.00 257 THR C CA 1
ATOM 6790 C C . THR C 1 260 ? 19.334 19.466 -27.002 1.00 24.78 257 THR C C 1
ATOM 6791 O O . THR C 1 260 ? 20.277 18.887 -27.604 1.00 26.28 257 THR C O 1
ATOM 6795 N N . THR C 1 261 ? 19.419 19.888 -25.747 1.00 24.37 258 THR C N 1
ATOM 6796 C CA . THR C 1 261 ? 20.565 19.628 -24.927 1.00 26.01 258 THR C CA 1
ATOM 6797 C C . THR C 1 261 ? 20.137 19.778 -23.476 1.00 27.16 258 THR C C 1
ATOM 6798 O O . THR C 1 261 ? 19.162 20.439 -23.168 1.00 27.14 258 THR C O 1
ATOM 6802 N N . THR C 1 262 ? 20.866 19.110 -22.602 1.00 29.54 259 THR C N 1
ATOM 6803 C CA . THR C 1 262 ? 20.639 19.152 -21.172 1.00 31.52 259 THR C CA 1
ATOM 6804 C C . THR C 1 262 ? 21.902 18.713 -20.371 1.00 32.50 259 THR C C 1
ATOM 6805 O O . THR C 1 262 ? 22.863 18.125 -20.960 1.00 32.06 259 THR C O 1
ATOM 6809 N N . SER C 1 263 ? 21.923 19.008 -19.061 1.00 32.05 260 SER C N 1
ATOM 6810 C CA . SER C 1 263 ? 23.006 18.486 -18.228 1.00 33.61 260 SER C CA 1
ATOM 6811 C C . SER C 1 263 ? 22.428 17.466 -17.302 1.00 34.59 260 SER C C 1
ATOM 6812 O O . SER C 1 263 ? 23.150 16.832 -16.504 1.00 35.43 260 SER C O 1
ATOM 6815 N N . LYS C 1 264 ? 21.105 17.329 -17.371 1.00 34.29 261 LYS C N 1
ATOM 6816 C CA . LYS C 1 264 ? 20.406 16.499 -16.389 1.00 34.85 261 LYS C CA 1
ATOM 6817 C C . LYS C 1 264 ? 20.051 15.101 -16.906 1.00 34.36 261 LYS C C 1
ATOM 6818 O O . LYS C 1 264 ? 19.400 14.955 -17.948 1.00 33.07 261 LYS C O 1
ATOM 6824 N N . GLU C 1 265 ? 20.466 14.094 -16.140 1.00 34.64 262 GLU C N 1
ATOM 6825 C CA . GLU C 1 265 ? 20.187 12.660 -16.392 1.00 35.03 262 GLU C CA 1
ATOM 6826 C C . GLU C 1 265 ? 18.733 12.389 -16.685 1.00 33.66 262 GLU C C 1
ATOM 6827 O O . GLU C 1 265 ? 18.369 11.732 -17.674 1.00 32.89 262 GLU C O 1
ATOM 6833 N N . GLU C 1 266 ? 17.892 12.920 -15.823 1.00 32.89 263 GLU C N 1
ATOM 6834 C CA . GLU C 1 266 ? 16.493 12.697 -15.979 1.00 33.69 263 GLU C CA 1
ATOM 6835 C C . GLU C 1 266 ? 15.989 13.259 -17.313 1.00 32.14 263 GLU C C 1
ATOM 6836 O O . GLU C 1 266 ? 15.116 12.671 -17.943 1.00 32.77 263 GLU C O 1
ATOM 6842 N N . ARG C 1 267 ? 16.541 14.381 -17.747 1.00 30.46 264 ARG C N 1
ATOM 6843 C CA . ARG C 1 267 ? 16.048 15.015 -18.924 1.00 29.69 264 ARG C CA 1
ATOM 6844 C C . ARG C 1 267 ? 16.457 14.230 -20.148 1.00 28.68 264 ARG C C 1
ATOM 6845 O O . ARG C 1 267 ? 15.710 14.086 -21.091 1.00 27.97 264 ARG C O 1
ATOM 6853 N N . ILE C 1 268 ? 17.650 13.683 -20.117 1.00 29.55 265 ILE C N 1
ATOM 6854 C CA . ILE C 1 268 ? 18.085 12.829 -21.193 1.00 29.11 265 ILE C CA 1
ATOM 6855 C C . ILE C 1 268 ? 17.044 11.713 -21.476 1.00 30.05 265 ILE C C 1
ATOM 6856 O O . ILE C 1 268 ? 16.684 11.432 -22.627 1.00 29.19 265 ILE C O 1
ATOM 6861 N N . ASN C 1 269 ? 16.520 11.130 -20.408 1.00 30.95 266 ASN C N 1
ATOM 6862 C CA . ASN C 1 269 ? 15.628 9.999 -20.527 1.00 32.52 266 ASN C CA 1
ATOM 6863 C C . ASN C 1 269 ? 14.240 10.432 -20.942 1.00 32.06 266 ASN C C 1
ATOM 6864 O O . ASN C 1 269 ? 13.538 9.719 -21.676 1.00 32.93 266 ASN C O 1
ATOM 6869 N N . ASP C 1 270 ? 13.843 11.614 -20.466 1.00 30.99 267 ASP C N 1
ATOM 6870 C CA . ASP C 1 270 ? 12.599 12.194 -20.888 1.00 30.22 267 ASP C CA 1
ATOM 6871 C C . ASP C 1 270 ? 12.623 12.504 -22.404 1.00 28.47 267 ASP C C 1
ATOM 6872 O O . ASP C 1 270 ? 11.615 12.300 -23.093 1.00 25.45 267 ASP C O 1
ATOM 6877 N N . VAL C 1 271 ? 13.750 13.022 -22.895 1.00 26.79 268 VAL C N 1
ATOM 6878 C CA . VAL C 1 271 ? 13.835 13.344 -24.330 1.00 24.82 268 VAL C CA 1
ATOM 6879 C C . VAL C 1 271 ? 13.643 12.132 -25.176 1.00 25.90 268 VAL C C 1
ATOM 6880 O O . VAL C 1 271 ? 12.912 12.195 -26.175 1.00 26.04 268 VAL C O 1
ATOM 6884 N N . LEU C 1 272 ? 14.261 11.016 -24.763 1.00 28.44 269 LEU C N 1
ATOM 6885 C CA . LEU C 1 272 ? 14.184 9.737 -25.482 1.00 30.08 269 LEU C CA 1
ATOM 6886 C C . LEU C 1 272 ? 12.820 9.023 -25.461 1.00 30.23 269 LEU C C 1
ATOM 6887 O O . LEU C 1 272 ? 12.641 8.081 -26.146 1.00 31.25 269 LEU C O 1
ATOM 6892 N N . GLU C 1 273 ? 11.863 9.483 -24.689 1.00 30.22 270 GLU C N 1
ATOM 6893 C CA . GLU C 1 273 ? 10.518 8.879 -24.668 1.00 30.19 270 GLU C CA 1
ATOM 6894 C C . GLU C 1 273 ? 9.546 9.545 -25.633 1.00 29.55 270 GLU C C 1
ATOM 6895 O O . GLU C 1 273 ? 8.390 9.186 -25.656 1.00 29.50 270 GLU C O 1
ATOM 6901 N N . ILE C 1 274 ? 9.978 10.556 -26.373 1.00 28.36 271 ILE C N 1
ATOM 6902 C CA . ILE C 1 274 ? 9.032 11.296 -27.219 1.00 28.42 271 ILE C CA 1
ATOM 6903 C C . ILE C 1 274 ? 8.500 10.418 -28.346 1.00 29.24 271 ILE C C 1
ATOM 6904 O O . ILE C 1 274 ? 7.470 10.743 -28.982 1.00 30.52 271 ILE C O 1
ATOM 6909 N N . PHE C 1 275 ? 9.192 9.315 -28.622 1.00 29.44 272 PHE C N 1
ATOM 6910 C CA . PHE C 1 275 ? 8.690 8.401 -29.639 1.00 29.93 272 PHE C CA 1
ATOM 6911 C C . PHE C 1 275 ? 7.641 7.460 -29.098 1.00 32.16 272 PHE C C 1
ATOM 6912 O O . PHE C 1 275 ? 7.083 6.706 -29.893 1.00 33.98 272 PHE C O 1
ATOM 6920 N N . ASP C 1 276 ? 7.387 7.448 -27.773 1.00 32.96 273 ASP C N 1
ATOM 6921 C CA . ASP C 1 276 ? 6.425 6.485 -27.185 1.00 34.11 273 ASP C CA 1
ATOM 6922 C C . ASP C 1 276 ? 4.971 6.963 -27.083 1.00 33.74 273 ASP C C 1
ATOM 6923 O O . ASP C 1 276 ? 4.110 6.257 -26.571 1.00 35.23 273 ASP C O 1
ATOM 6928 N N . PHE C 1 277 ? 4.695 8.166 -27.545 1.00 30.98 274 PHE C N 1
ATOM 6929 C CA . PHE C 1 277 ? 3.348 8.675 -27.518 1.00 30.23 274 PHE C CA 1
ATOM 6930 C C . PHE C 1 277 ? 3.114 9.648 -28.677 1.00 29.54 274 PHE C C 1
ATOM 6931 O O . PHE C 1 277 ? 4.076 10.153 -29.282 1.00 28.81 274 PHE C O 1
ATOM 6939 N N . GLU C 1 278 ? 1.845 9.938 -28.926 1.00 29.42 275 GLU C N 1
ATOM 6940 C CA . GLU C 1 278 ? 1.436 10.765 -30.023 1.00 30.82 275 GLU C CA 1
ATOM 6941 C C . GLU C 1 278 ? 0.489 11.796 -29.421 1.00 29.54 275 GLU C C 1
ATOM 6942 O O . GLU C 1 278 ? -0.348 11.411 -28.622 1.00 29.12 275 GLU C O 1
ATOM 6948 N N . LEU C 1 279 ? 0.643 13.063 -29.826 1.00 26.40 276 LEU C N 1
ATOM 6949 C CA . LEU C 1 279 ? -0.324 14.147 -29.595 1.00 27.09 276 LEU C CA 1
ATOM 6950 C C . LEU C 1 279 ? -1.460 13.998 -30.558 1.00 28.90 276 LEU C C 1
ATOM 6951 O O . LEU C 1 279 ? -1.202 13.945 -31.761 1.00 29.13 276 LEU C O 1
ATOM 6956 N N . ASP C 1 280 ? -2.697 13.978 -30.065 1.00 30.58 277 ASP C N 1
ATOM 6957 C CA . ASP C 1 280 ? -3.862 13.932 -30.952 1.00 33.14 277 ASP C CA 1
ATOM 6958 C C . ASP C 1 280 ? -3.873 15.182 -31.878 1.00 32.55 277 ASP C C 1
ATOM 6959 O O . ASP C 1 280 ? -3.286 16.226 -31.536 1.00 31.40 277 ASP C O 1
ATOM 6964 N N . LYS C 1 281 ? -4.477 15.049 -33.072 1.00 33.19 278 LYS C N 1
ATOM 6965 C CA . LYS C 1 281 ? -4.550 16.138 -34.076 1.00 32.40 278 LYS C CA 1
ATOM 6966 C C . LYS C 1 281 ? -4.984 17.475 -33.533 1.00 31.80 278 LYS C C 1
ATOM 6967 O O . LYS C 1 281 ? -4.336 18.479 -33.807 1.00 29.67 278 LYS C O 1
ATOM 6973 N N . GLU C 1 282 ? -6.073 17.481 -32.763 1.00 32.93 279 GLU C N 1
ATOM 6974 C CA . GLU C 1 282 ? -6.669 18.705 -32.247 1.00 33.64 279 GLU C CA 1
ATOM 6975 C C . GLU C 1 282 ? -5.679 19.381 -31.272 1.00 32.46 279 GLU C C 1
ATOM 6976 O O . GLU C 1 282 ? -5.571 20.621 -31.228 1.00 34.06 279 GLU C O 1
ATOM 6982 N N . ASP C 1 283 ? -4.928 18.585 -30.528 1.00 30.14 280 ASP C N 1
ATOM 6983 C CA . ASP C 1 283 ? -3.978 19.136 -29.574 1.00 28.60 280 ASP C CA 1
ATOM 6984 C C . ASP C 1 283 ? -2.717 19.649 -30.305 1.00 26.68 280 ASP C C 1
ATOM 6985 O O . ASP C 1 283 ? -2.128 20.675 -29.927 1.00 23.76 280 ASP C O 1
ATOM 6990 N N . GLU C 1 284 ? -2.312 18.912 -31.337 1.00 24.95 281 GLU C N 1
ATOM 6991 C CA . GLU C 1 284 ? -1.221 19.384 -32.131 1.00 24.20 281 GLU C CA 1
ATOM 6992 C C . GLU C 1 284 ? -1.593 20.741 -32.800 1.00 23.82 281 GLU C C 1
ATOM 6993 O O . GLU C 1 284 ? -0.790 21.663 -32.781 1.00 23.32 281 GLU C O 1
ATOM 6999 N N . ASP C 1 285 ? -2.814 20.859 -33.337 1.00 24.66 282 ASP C N 1
ATOM 7000 C CA . ASP C 1 285 ? -3.231 22.088 -33.991 1.00 24.77 282 ASP C CA 1
ATOM 7001 C C . ASP C 1 285 ? -3.379 23.272 -33.022 1.00 26.03 282 ASP C C 1
ATOM 7002 O O . ASP C 1 285 ? -3.210 24.436 -33.424 1.00 26.23 282 ASP C O 1
ATOM 7007 N N . GLN C 1 286 ? -3.710 22.974 -31.754 1.00 26.55 283 GLN C N 1
ATOM 7008 C CA . GLN C 1 286 ? -3.861 24.014 -30.720 1.00 25.83 283 GLN C CA 1
ATOM 7009 C C . GLN C 1 286 ? -2.473 24.554 -30.406 1.00 24.65 283 GLN C C 1
ATOM 7010 O O . GLN C 1 286 ? -2.258 25.774 -30.339 1.00 24.14 283 GLN C O 1
ATOM 7016 N N . ILE C 1 287 ? -1.501 23.662 -30.261 1.00 23.07 284 ILE C N 1
ATOM 7017 C CA . ILE C 1 287 ? -0.135 24.158 -30.047 1.00 21.10 284 ILE C CA 1
ATOM 7018 C C . ILE C 1 287 ? 0.297 25.082 -31.186 1.00 20.67 284 ILE C C 1
ATOM 7019 O O . ILE C 1 287 ? 0.720 26.214 -30.934 1.00 20.92 284 ILE C O 1
ATOM 7024 N N . THR C 1 288 ? 0.112 24.616 -32.436 1.00 20.96 285 THR C N 1
ATOM 7025 C CA . THR C 1 288 ? 0.446 25.372 -33.677 1.00 19.43 285 THR C CA 1
ATOM 7026 C C . THR C 1 288 ? -0.206 26.732 -33.673 1.00 21.58 285 THR C C 1
ATOM 7027 O O . THR C 1 288 ? 0.449 27.799 -33.994 1.00 21.60 285 THR C O 1
ATOM 7031 N N . LYS C 1 289 ? -1.496 26.718 -33.319 1.00 21.49 286 LYS C N 1
ATOM 7032 C CA . LYS C 1 289 ? -2.318 27.903 -33.394 1.00 23.02 286 LYS C CA 1
ATOM 7033 C C . LYS C 1 289 ? -1.948 28.897 -32.307 1.00 22.70 286 LYS C C 1
ATOM 7034 O O . LYS C 1 289 ? -1.513 29.994 -32.600 1.00 23.65 286 LYS C O 1
ATOM 7040 N N . VAL C 1 290 ? -2.126 28.528 -31.045 1.00 22.41 287 VAL C N 1
ATOM 7041 C CA . VAL C 1 290 ? -1.763 29.392 -29.951 1.00 22.37 287 VAL C CA 1
ATOM 7042 C C . VAL C 1 290 ? -0.246 29.778 -29.989 1.00 22.74 287 VAL C C 1
ATOM 7043 O O . VAL C 1 290 ? 0.136 30.867 -29.588 1.00 24.26 287 VAL C O 1
ATOM 7047 N N . GLY C 1 291 ? 0.613 28.917 -30.482 1.00 21.82 288 GLY C N 1
ATOM 7048 C CA . GLY C 1 291 ? 1.992 29.293 -30.627 1.00 22.63 288 GLY C CA 1
ATOM 7049 C C . GLY C 1 291 ? 2.176 30.535 -31.494 1.00 24.79 288 GLY C C 1
ATOM 7050 O O . GLY C 1 291 ? 3.144 31.336 -31.246 1.00 26.67 288 GLY C O 1
ATOM 7051 N N . LYS C 1 292 ? 1.266 30.737 -32.476 1.00 24.36 289 LYS C N 1
ATOM 7052 C CA . LYS C 1 292 ? 1.394 31.848 -33.412 1.00 24.12 289 LYS C CA 1
ATOM 7053 C C . LYS C 1 292 ? 1.143 33.186 -32.754 1.00 25.26 289 LYS C C 1
ATOM 7054 O O . LYS C 1 292 ? 1.410 34.231 -33.344 1.00 25.19 289 LYS C O 1
ATOM 7060 N N . GLU C 1 293 ? 0.619 33.154 -31.533 1.00 24.86 290 GLU C N 1
ATOM 7061 C CA . GLU C 1 293 ? 0.286 34.380 -30.816 1.00 25.15 290 GLU C CA 1
ATOM 7062 C C . GLU C 1 293 ? 1.468 35.080 -30.147 1.00 25.35 290 GLU C C 1
ATOM 7063 O O . GLU C 1 293 ? 1.334 36.238 -29.710 1.00 26.69 290 GLU C O 1
ATOM 7069 N N . LYS C 1 294 ? 2.619 34.415 -30.084 1.00 23.84 291 LYS C N 1
ATOM 7070 C CA . LYS C 1 294 ? 3.850 35.051 -29.583 1.00 23.37 291 LYS C CA 1
ATOM 7071 C C . LYS C 1 294 ? 5.072 34.618 -30.426 1.00 21.75 291 LYS C C 1
ATOM 7072 O O . LYS C 1 294 ? 5.215 33.460 -30.830 1.00 21.20 291 LYS C O 1
ATOM 7078 N N . THR C 1 295 ? 5.941 35.571 -30.676 1.00 21.31 292 THR C N 1
ATOM 7079 C CA . THR C 1 295 ? 7.185 35.350 -31.398 1.00 21.16 292 THR C CA 1
ATOM 7080 C C . THR C 1 295 ? 8.351 35.369 -30.440 1.00 20.82 292 THR C C 1
ATOM 7081 O O . THR C 1 295 ? 8.530 36.310 -29.697 1.00 19.82 292 THR C O 1
ATOM 7085 N N . LEU C 1 296 ? 9.125 34.306 -30.459 1.00 19.95 293 LEU C N 1
ATOM 7086 C CA . LEU C 1 296 ? 10.329 34.273 -29.639 1.00 19.19 293 LEU C CA 1
ATOM 7087 C C . LEU C 1 296 ? 11.494 33.842 -30.466 1.00 17.19 293 LEU C C 1
ATOM 7088 O O . LEU C 1 296 ? 11.507 32.739 -30.931 1.00 15.79 293 LEU C O 1
ATOM 7093 N N . ARG C 1 297 ? 12.501 34.710 -30.573 1.00 18.76 294 ARG C N 1
ATOM 7094 C CA . ARG C 1 297 ? 13.705 34.415 -31.335 1.00 18.65 294 ARG C CA 1
ATOM 7095 C C . ARG C 1 297 ? 14.964 34.512 -30.476 1.00 19.60 294 ARG C C 1
ATOM 7096 O O . ARG C 1 297 ? 15.279 35.546 -29.942 1.00 20.51 294 ARG C O 1
ATOM 7104 N N . GLN C 1 298 ? 15.710 33.426 -30.371 1.00 19.92 295 GLN C N 1
ATOM 7105 C CA . GLN C 1 298 ? 16.836 33.429 -29.486 1.00 20.77 295 GLN C CA 1
ATOM 7106 C C . GLN C 1 298 ? 18.151 33.484 -30.217 1.00 20.64 295 GLN C C 1
ATOM 7107 O O . GLN C 1 298 ? 19.115 33.689 -29.579 1.00 21.69 295 GLN C O 1
ATOM 7113 N N . PHE C 1 299 ? 18.195 33.238 -31.524 1.00 19.82 296 PHE C N 1
ATOM 7114 C CA . PHE C 1 299 ? 19.476 33.029 -32.217 1.00 21.67 296 PHE C CA 1
ATOM 7115 C C . PHE C 1 299 ? 19.343 33.670 -33.556 1.00 20.64 296 PHE C C 1
ATOM 7116 O O . PHE C 1 299 ? 18.212 33.945 -33.978 1.00 20.64 296 PHE C O 1
ATOM 7124 N N . SER C 1 300 ? 20.471 33.886 -34.238 1.00 19.76 297 SER C N 1
ATOM 7125 C CA . SER C 1 300 ? 20.477 34.562 -35.545 1.00 20.57 297 SER C CA 1
ATOM 7126 C C . SER C 1 300 ? 19.531 35.764 -35.501 1.00 20.70 297 SER C C 1
ATOM 7127 O O . SER C 1 300 ? 18.595 35.928 -36.329 1.00 21.50 297 SER C O 1
ATOM 7130 N N . LYS C 1 301 ? 19.812 36.610 -34.532 1.00 19.94 298 LYS C N 1
ATOM 7131 C CA . LYS C 1 301 ? 18.955 37.738 -34.272 1.00 19.57 298 LYS C CA 1
ATOM 7132 C C . LYS C 1 301 ? 18.958 38.779 -35.371 1.00 20.48 298 LYS C C 1
ATOM 7133 O O . LYS C 1 301 ? 18.007 39.582 -35.420 1.00 21.90 298 LYS C O 1
ATOM 7139 N N . GLU C 1 302 ? 19.922 38.755 -36.307 1.00 18.72 299 GLU C N 1
ATOM 7140 C CA . GLU C 1 302 ? 19.720 39.663 -37.491 1.00 20.47 299 GLU C CA 1
ATOM 7141 C C . GLU C 1 302 ? 18.429 39.317 -38.219 1.00 19.82 299 GLU C C 1
ATOM 7142 O O . GLU C 1 302 ? 17.944 40.114 -38.975 1.00 20.83 299 GLU C O 1
ATOM 7148 N N . TYR C 1 303 ? 17.836 38.149 -37.953 1.00 19.49 300 TYR C N 1
ATOM 7149 C CA . TYR C 1 303 ? 16.582 37.805 -38.659 1.00 19.41 300 TYR C CA 1
ATOM 7150 C C . TYR C 1 303 ? 15.394 38.501 -37.999 1.00 20.50 300 TYR C C 1
ATOM 7151 O O . TYR C 1 303 ? 14.232 38.378 -38.456 1.00 20.17 300 TYR C O 1
ATOM 7160 N N . SER C 1 304 ? 15.673 39.248 -36.940 1.00 20.71 301 SER C N 1
ATOM 7161 C CA . SER C 1 304 ? 14.608 40.000 -36.297 1.00 25.09 301 SER C CA 1
ATOM 7162 C C . SER C 1 304 ? 14.007 41.041 -37.251 1.00 27.62 301 SER C C 1
ATOM 7163 O O . SER C 1 304 ? 12.879 41.549 -36.993 1.00 27.46 301 SER C O 1
ATOM 7166 N N . LYS C 1 305 ? 14.732 41.386 -38.332 1.00 31.30 302 LYS C N 1
ATOM 7167 C CA . LYS C 1 305 ? 14.130 42.300 -39.348 1.00 36.22 302 LYS C CA 1
ATOM 7168 C C . LYS C 1 305 ? 12.726 41.795 -39.785 1.00 38.09 302 LYS C C 1
ATOM 7169 O O . LYS C 1 305 ? 11.783 42.591 -39.983 1.00 41.12 302 LYS C O 1
ATOM 7175 N N . TYR C 1 306 ? 12.561 40.486 -39.897 1.00 37.42 303 TYR C N 1
ATOM 7176 C CA . TYR C 1 306 ? 11.191 39.964 -40.025 1.00 37.40 303 TYR C CA 1
ATOM 7177 C C . TYR C 1 306 ? 10.624 40.048 -38.602 1.00 38.03 303 TYR C C 1
ATOM 7178 O O . TYR C 1 306 ? 9.609 39.491 -38.277 1.00 39.02 303 TYR C O 1
ATOM 7187 N N . LYS D 1 9 ? 20.444 74.512 -29.685 1.00 50.20 6 LYS D N 1
ATOM 7188 C CA . LYS D 1 9 ? 21.832 74.646 -29.148 1.00 49.92 6 LYS D CA 1
ATOM 7189 C C . LYS D 1 9 ? 22.554 73.313 -28.711 1.00 48.45 6 LYS D C 1
ATOM 7190 O O . LYS D 1 9 ? 23.113 72.580 -29.540 1.00 47.65 6 LYS D O 1
ATOM 7196 N N . GLU D 1 10 ? 22.580 73.045 -27.402 1.00 47.02 7 GLU D N 1
ATOM 7197 C CA . GLU D 1 10 ? 23.459 72.059 -26.755 1.00 43.66 7 GLU D CA 1
ATOM 7198 C C . GLU D 1 10 ? 22.685 71.507 -25.569 1.00 41.92 7 GLU D C 1
ATOM 7199 O O . GLU D 1 10 ? 21.585 71.983 -25.238 1.00 41.14 7 GLU D O 1
ATOM 7205 N N . PHE D 1 11 ? 23.279 70.525 -24.887 1.00 39.76 8 PHE D N 1
ATOM 7206 C CA . PHE D 1 11 ? 22.769 70.129 -23.610 1.00 38.76 8 PHE D CA 1
ATOM 7207 C C . PHE D 1 11 ? 23.745 70.465 -22.522 1.00 40.02 8 PHE D C 1
ATOM 7208 O O . PHE D 1 11 ? 24.984 70.561 -22.746 1.00 38.95 8 PHE D O 1
ATOM 7216 N N . LYS D 1 12 ? 23.189 70.633 -21.323 1.00 41.08 9 LYS D N 1
ATOM 7217 C CA . LYS D 1 12 ? 24.030 70.809 -20.136 1.00 42.77 9 LYS D CA 1
ATOM 7218 C C . LYS D 1 12 ? 24.122 69.483 -19.384 1.00 41.10 9 LYS D C 1
ATOM 7219 O O . LYS D 1 12 ? 23.121 68.970 -18.940 1.00 40.51 9 LYS D O 1
ATOM 7225 N N . LEU D 1 13 ? 25.334 68.946 -19.261 1.00 41.24 10 LEU D N 1
ATOM 7226 C CA . LEU D 1 13 ? 25.604 67.762 -18.424 1.00 40.34 10 LEU D CA 1
ATOM 7227 C C . LEU D 1 13 ? 25.557 68.095 -16.926 1.00 42.68 10 LEU D C 1
ATOM 7228 O O . LEU D 1 13 ? 25.660 69.291 -16.520 1.00 44.66 10 LEU D O 1
ATOM 7233 N N . SER D 1 14 ? 25.381 67.075 -16.084 1.00 42.59 11 SER D N 1
ATOM 7234 C CA . SER D 1 14 ? 25.204 67.346 -14.641 1.00 44.81 11 SER D CA 1
ATOM 7235 C C . SER D 1 14 ? 26.410 68.086 -14.016 1.00 45.94 11 SER D C 1
ATOM 7236 O O . SER D 1 14 ? 26.255 68.786 -13.028 1.00 46.04 11 SER D O 1
ATOM 7239 N N . ASN D 1 15 ? 27.591 67.933 -14.620 1.00 45.59 12 ASN D N 1
ATOM 7240 C CA . ASN D 1 15 ? 28.788 68.597 -14.159 1.00 46.48 12 ASN D CA 1
ATOM 7241 C C . ASN D 1 15 ? 28.959 69.985 -14.789 1.00 48.56 12 ASN D C 1
ATOM 7242 O O . ASN D 1 15 ? 30.017 70.612 -14.671 1.00 48.96 12 ASN D O 1
ATOM 7247 N N . GLY D 1 16 ? 27.914 70.466 -15.463 1.00 49.14 13 GLY D N 1
ATOM 7248 C CA . GLY D 1 16 ? 27.874 71.856 -15.937 1.00 50.25 13 GLY D CA 1
ATOM 7249 C C . GLY D 1 16 ? 28.481 72.001 -17.312 1.00 50.00 13 GLY D C 1
ATOM 7250 O O . GLY D 1 16 ? 28.279 73.004 -17.972 1.00 50.81 13 GLY D O 1
ATOM 7251 N N . ASN D 1 17 ? 29.218 70.975 -17.742 1.00 49.64 14 ASN D N 1
ATOM 7252 C CA . ASN D 1 17 ? 29.884 70.960 -19.051 1.00 49.13 14 ASN D CA 1
ATOM 7253 C C . ASN D 1 17 ? 28.883 70.818 -20.202 1.00 48.02 14 ASN D C 1
ATOM 7254 O O . ASN D 1 17 ? 27.864 70.146 -20.055 1.00 47.40 14 ASN D O 1
ATOM 7259 N N . LYS D 1 18 ? 29.222 71.408 -21.353 1.00 47.60 15 LYS D N 1
ATOM 7260 C CA . LYS D 1 18 ? 28.345 71.436 -22.528 1.00 45.65 15 LYS D CA 1
ATOM 7261 C C . LYS D 1 18 ? 28.671 70.380 -23.562 1.00 42.76 15 LYS D C 1
ATOM 7262 O O . LYS D 1 18 ? 29.830 69.981 -23.738 1.00 42.00 15 LYS D O 1
ATOM 7268 N N . ILE D 1 19 ? 27.619 69.927 -24.241 1.00 39.84 16 ILE D N 1
ATOM 7269 C CA . ILE D 1 19 ? 27.714 68.937 -25.290 1.00 36.11 16 ILE D CA 1
ATOM 7270 C C . ILE D 1 19 ? 26.798 69.293 -26.482 1.00 36.86 16 ILE D C 1
ATOM 7271 O O . ILE D 1 19 ? 25.575 69.573 -26.308 1.00 35.39 16 ILE D O 1
ATOM 7276 N N . PRO D 1 20 ? 27.365 69.276 -27.703 1.00 37.31 17 PRO D N 1
ATOM 7277 C CA . PRO D 1 20 ? 26.487 69.698 -28.772 1.00 38.77 17 PRO D CA 1
ATOM 7278 C C . PRO D 1 20 ? 25.383 68.658 -28.962 1.00 37.66 17 PRO D C 1
ATOM 7279 O O . PRO D 1 20 ? 25.603 67.436 -28.872 1.00 36.96 17 PRO D O 1
ATOM 7283 N N . ALA D 1 21 ? 24.193 69.200 -29.140 1.00 37.64 18 ALA D N 1
ATOM 7284 C CA . ALA D 1 21 ? 22.963 68.469 -28.983 1.00 36.80 18 ALA D CA 1
ATOM 7285 C C . ALA D 1 21 ? 22.636 67.467 -30.118 1.00 35.11 18 ALA D C 1
ATOM 7286 O O . ALA D 1 21 ? 21.569 66.846 -30.102 1.00 35.56 18 ALA D O 1
ATOM 7288 N N . VAL D 1 22 ? 23.498 67.345 -31.129 1.00 33.93 19 VAL D N 1
ATOM 7289 C CA . VAL D 1 22 ? 23.259 66.331 -32.162 1.00 31.64 19 VAL D CA 1
ATOM 7290 C C . VAL D 1 22 ? 24.647 65.828 -32.523 1.00 31.85 19 VAL D C 1
ATOM 7291 O O . VAL D 1 22 ? 25.608 66.646 -32.494 1.00 31.84 19 VAL D O 1
ATOM 7295 N N . ALA D 1 23 ? 24.785 64.517 -32.815 1.00 28.48 20 ALA D N 1
ATOM 7296 C CA . ALA D 1 23 ? 26.123 63.947 -33.152 1.00 28.76 20 ALA D CA 1
ATOM 7297 C C . ALA D 1 23 ? 26.144 63.209 -34.481 1.00 27.89 20 ALA D C 1
ATOM 7298 O O . ALA D 1 23 ? 25.083 62.816 -34.967 1.00 29.04 20 ALA D O 1
ATOM 7300 N N . PHE D 1 24 ? 27.329 63.070 -35.067 1.00 26.28 21 PHE D N 1
ATOM 7301 C CA . PHE D 1 24 ? 27.498 62.327 -36.287 1.00 26.55 21 PHE D CA 1
ATOM 7302 C C . PHE D 1 24 ? 28.388 61.093 -35.951 1.00 26.28 21 PHE D C 1
ATOM 7303 O O . PHE D 1 24 ? 29.542 61.239 -35.462 1.00 25.31 21 PHE D O 1
ATOM 7311 N N . GLY D 1 25 ? 27.824 59.896 -36.180 1.00 24.70 22 GLY D N 1
ATOM 7312 C CA . GLY D 1 25 ? 28.477 58.667 -35.771 1.00 24.98 22 GLY D CA 1
ATOM 7313 C C . GLY D 1 25 ? 29.393 58.109 -36.855 1.00 26.52 22 GLY D C 1
ATOM 7314 O O . GLY D 1 25 ? 29.290 58.381 -38.067 1.00 26.35 22 GLY D O 1
ATOM 7315 N N . THR D 1 26 ? 30.260 57.247 -36.413 1.00 27.99 23 THR D N 1
ATOM 7316 C CA . THR D 1 26 ? 31.264 56.653 -37.289 1.00 27.83 23 THR D CA 1
ATOM 7317 C C . THR D 1 26 ? 31.261 55.167 -37.059 1.00 26.86 23 THR D C 1
ATOM 7318 O O . THR D 1 26 ? 32.225 54.455 -37.427 1.00 27.02 23 THR D O 1
ATOM 7322 N N . GLY D 1 27 ? 30.194 54.715 -36.379 1.00 25.56 24 GLY D N 1
ATOM 7323 C CA . GLY D 1 27 ? 29.868 53.331 -36.293 1.00 23.50 24 GLY D CA 1
ATOM 7324 C C . GLY D 1 27 ? 28.953 52.947 -37.428 1.00 24.72 24 GLY D C 1
ATOM 7325 O O . GLY D 1 27 ? 29.069 53.450 -38.559 1.00 23.33 24 GLY D O 1
ATOM 7326 N N . THR D 1 28 ? 28.042 52.025 -37.093 1.00 25.21 25 THR D N 1
ATOM 7327 C CA . THR D 1 28 ? 27.011 51.554 -37.973 1.00 25.69 25 THR D CA 1
ATOM 7328 C C . THR D 1 28 ? 27.437 51.368 -39.402 1.00 27.03 25 THR D C 1
ATOM 7329 O O . THR D 1 28 ? 28.249 50.502 -39.648 1.00 29.65 25 THR D O 1
ATOM 7333 N N . LYS D 1 29 ? 26.891 52.087 -40.359 1.00 27.92 26 LYS D N 1
ATOM 7334 C CA . LYS D 1 29 ? 27.276 51.798 -41.735 1.00 29.86 26 LYS D CA 1
ATOM 7335 C C . LYS D 1 29 ? 28.806 52.041 -41.993 1.00 31.33 26 LYS D C 1
ATOM 7336 O O . LYS D 1 29 ? 29.358 51.476 -42.924 1.00 32.46 26 LYS D O 1
ATOM 7342 N N . TYR D 1 30 ? 29.487 52.816 -41.139 1.00 31.98 27 TYR D N 1
ATOM 7343 C CA . TYR D 1 30 ? 30.972 52.981 -41.191 1.00 33.73 27 TYR D CA 1
ATOM 7344 C C . TYR D 1 30 ? 31.877 52.033 -40.355 1.00 34.90 27 TYR D C 1
ATOM 7345 O O . TYR D 1 30 ? 33.146 52.105 -40.440 1.00 33.99 27 TYR D O 1
ATOM 7354 N N . PHE D 1 31 ? 31.249 51.177 -39.546 1.00 34.10 28 PHE D N 1
ATOM 7355 C CA . PHE D 1 31 ? 31.959 50.237 -38.682 1.00 34.13 28 PHE D CA 1
ATOM 7356 C C . PHE D 1 31 ? 32.823 49.387 -39.587 1.00 35.88 28 PHE D C 1
ATOM 7357 O O . PHE D 1 31 ? 32.351 48.941 -40.634 1.00 37.44 28 PHE D O 1
ATOM 7365 N N . LYS D 1 32 ? 34.095 49.195 -39.223 1.00 36.57 29 LYS D N 1
ATOM 7366 C CA . LYS D 1 32 ? 35.054 48.527 -40.092 1.00 37.94 29 LYS D CA 1
ATOM 7367 C C . LYS D 1 32 ? 34.867 47.027 -39.917 1.00 37.15 29 LYS D C 1
ATOM 7368 O O . LYS D 1 32 ? 34.953 46.575 -38.780 1.00 36.13 29 LYS D O 1
ATOM 7374 N N . ARG D 1 33 ? 34.604 46.253 -40.979 1.00 37.47 30 ARG D N 1
ATOM 7375 C CA . ARG D 1 33 ? 34.469 44.791 -40.802 1.00 39.21 30 ARG D CA 1
ATOM 7376 C C . ARG D 1 33 ? 35.554 44.134 -41.588 1.00 42.46 30 ARG D C 1
ATOM 7377 O O . ARG D 1 33 ? 35.486 44.063 -42.820 1.00 45.14 30 ARG D O 1
ATOM 7385 N N . GLY D 1 34 ? 36.601 43.692 -40.925 1.00 43.78 31 GLY D N 1
ATOM 7386 C CA . GLY D 1 34 ? 37.714 43.147 -41.704 1.00 46.56 31 GLY D CA 1
ATOM 7387 C C . GLY D 1 34 ? 38.816 44.145 -42.061 1.00 47.60 31 GLY D C 1
ATOM 7388 O O . GLY D 1 34 ? 38.794 45.312 -41.643 1.00 46.93 31 GLY D O 1
ATOM 7389 N N . HIS D 1 35 ? 39.753 43.670 -42.880 1.00 48.74 32 HIS D N 1
ATOM 7390 C CA . HIS D 1 35 ? 41.046 44.291 -43.016 1.00 49.74 32 HIS D CA 1
ATOM 7391 C C . HIS D 1 35 ? 41.119 45.099 -44.282 1.00 48.93 32 HIS D C 1
ATOM 7392 O O . HIS D 1 35 ? 41.116 44.524 -45.364 1.00 52.22 32 HIS D O 1
ATOM 7399 N N . ASN D 1 36 ? 41.182 46.431 -44.133 1.00 45.62 33 ASN D N 1
ATOM 7400 C CA . ASN D 1 36 ? 41.189 47.422 -45.219 1.00 42.48 33 ASN D CA 1
ATOM 7401 C C . ASN D 1 36 ? 41.898 48.717 -44.860 1.00 40.59 33 ASN D C 1
ATOM 7402 O O . ASN D 1 36 ? 42.049 49.072 -43.680 1.00 37.21 33 ASN D O 1
ATOM 7407 N N . ASP D 1 37 ? 42.297 49.435 -45.907 1.00 40.15 34 ASP D N 1
ATOM 7408 C CA . ASP D 1 37 ? 43.011 50.719 -45.769 1.00 40.65 34 ASP D CA 1
ATOM 7409 C C . ASP D 1 37 ? 41.966 51.798 -45.468 1.00 39.62 34 ASP D C 1
ATOM 7410 O O . ASP D 1 37 ? 40.766 51.503 -45.464 1.00 39.24 34 ASP D O 1
ATOM 7415 N N . LEU D 1 38 ? 42.427 53.017 -45.219 1.00 40.49 35 LEU D N 1
ATOM 7416 C CA . LEU D 1 38 ? 41.592 54.184 -44.837 1.00 40.12 35 LEU D CA 1
ATOM 7417 C C . LEU D 1 38 ? 40.340 54.281 -45.637 1.00 39.02 35 LEU D C 1
ATOM 7418 O O . LEU D 1 38 ? 40.351 54.036 -46.832 1.00 38.06 35 LEU D O 1
ATOM 7423 N N . ASP D 1 39 ? 39.261 54.652 -44.959 1.00 39.56 36 ASP D N 1
ATOM 7424 C CA . ASP D 1 39 ? 37.978 54.995 -45.628 1.00 40.02 36 ASP D CA 1
ATOM 7425 C C . ASP D 1 39 ? 37.818 56.464 -46.105 1.00 40.89 36 ASP D C 1
ATOM 7426 O O . ASP D 1 39 ? 37.287 57.315 -45.369 1.00 39.95 36 ASP D O 1
ATOM 7431 N N . LYS D 1 40 ? 38.188 56.732 -47.362 1.00 42.44 37 LYS D N 1
ATOM 7432 C CA . LYS D 1 40 ? 38.291 58.120 -47.843 1.00 43.68 37 LYS D CA 1
ATOM 7433 C C . LYS D 1 40 ? 36.958 58.822 -48.042 1.00 43.45 37 LYS D C 1
ATOM 7434 O O . LYS D 1 40 ? 36.927 60.066 -47.963 1.00 44.29 37 LYS D O 1
ATOM 7440 N N . GLN D 1 41 ? 35.882 58.062 -48.325 1.00 41.63 38 GLN D N 1
ATOM 7441 C CA . GLN D 1 41 ? 34.531 58.655 -48.461 1.00 41.07 38 GLN D CA 1
ATOM 7442 C C . GLN D 1 41 ? 34.088 59.162 -47.067 1.00 38.28 38 GLN D C 1
ATOM 7443 O O . GLN D 1 41 ? 33.654 60.317 -46.907 1.00 37.72 38 GLN D O 1
ATOM 7449 N N . LEU D 1 42 ? 34.227 58.284 -46.077 1.00 33.90 39 LEU D N 1
ATOM 7450 C CA . LEU D 1 42 ? 34.081 58.690 -44.706 1.00 32.73 39 LEU D CA 1
ATOM 7451 C C . LEU D 1 42 ? 34.911 59.941 -44.344 1.00 33.18 39 LEU D C 1
ATOM 7452 O O . LEU D 1 42 ? 34.373 60.891 -43.747 1.00 32.97 39 LEU D O 1
ATOM 7457 N N . ILE D 1 43 ? 36.198 59.918 -44.670 1.00 34.21 40 ILE D N 1
ATOM 7458 C CA . ILE D 1 43 ? 37.058 61.072 -44.381 1.00 37.26 40 ILE D CA 1
ATOM 7459 C C . ILE D 1 43 ? 36.395 62.313 -44.998 1.00 38.15 40 ILE D C 1
ATOM 7460 O O . ILE D 1 43 ? 36.072 63.262 -44.269 1.00 38.21 40 ILE D O 1
ATOM 7465 N N . GLY D 1 44 ? 36.103 62.243 -46.298 1.00 38.60 41 GLY D N 1
ATOM 7466 C CA . GLY D 1 44 ? 35.382 63.322 -46.986 1.00 39.82 41 GLY D CA 1
ATOM 7467 C C . GLY D 1 44 ? 34.085 63.739 -46.296 1.00 38.80 41 GLY D C 1
ATOM 7468 O O . GLY D 1 44 ? 33.838 64.924 -46.103 1.00 40.66 41 GLY D O 1
ATOM 7469 N N . THR D 1 45 ? 33.251 62.770 -45.932 1.00 37.05 42 THR D N 1
ATOM 7470 C CA . THR D 1 45 ? 31.930 63.070 -45.328 1.00 36.10 42 THR D CA 1
ATOM 7471 C C . THR D 1 45 ? 32.038 63.710 -43.947 1.00 36.14 42 THR D C 1
ATOM 7472 O O . THR D 1 45 ? 31.230 64.603 -43.618 1.00 35.77 42 THR D O 1
ATOM 7476 N N . LEU D 1 46 ? 33.018 63.257 -43.157 1.00 35.78 43 LEU D N 1
ATOM 7477 C CA . LEU D 1 46 ? 33.325 63.925 -41.895 1.00 37.52 43 LEU D CA 1
ATOM 7478 C C . LEU D 1 46 ? 33.706 65.395 -42.054 1.00 39.58 43 LEU D C 1
ATOM 7479 O O . LEU D 1 46 ? 33.235 66.215 -41.246 1.00 39.05 43 LEU D O 1
ATOM 7484 N N . GLU D 1 47 ? 34.537 65.722 -43.072 1.00 41.78 44 GLU D N 1
ATOM 7485 C CA . GLU D 1 47 ? 35.044 67.120 -43.279 1.00 44.21 44 GLU D CA 1
ATOM 7486 C C . GLU D 1 47 ? 33.852 67.965 -43.625 1.00 44.39 44 GLU D C 1
ATOM 7487 O O . GLU D 1 47 ? 33.719 69.100 -43.182 1.00 46.26 44 GLU D O 1
ATOM 7493 N N . LEU D 1 48 ? 32.975 67.374 -44.415 1.00 44.14 45 LEU D N 1
ATOM 7494 C CA . LEU D 1 48 ? 31.792 68.057 -44.900 1.00 44.75 45 LEU D CA 1
ATOM 7495 C C . LEU D 1 48 ? 30.876 68.383 -43.732 1.00 42.84 45 LEU D C 1
ATOM 7496 O O . LEU D 1 48 ? 30.304 69.471 -43.639 1.00 42.99 45 LEU D O 1
ATOM 7501 N N . ALA D 1 49 ? 30.778 67.408 -42.844 1.00 40.59 46 ALA D N 1
ATOM 7502 C CA . ALA D 1 49 ? 29.879 67.441 -41.705 1.00 39.93 46 ALA D CA 1
ATOM 7503 C C . ALA D 1 49 ? 30.327 68.578 -40.783 1.00 40.71 46 ALA D C 1
ATOM 7504 O O . ALA D 1 49 ? 29.534 69.458 -40.386 1.00 41.23 46 ALA D O 1
ATOM 7506 N N . LEU D 1 50 ? 31.619 68.554 -40.495 1.00 41.10 47 LEU D N 1
ATOM 7507 C CA . LEU D 1 50 ? 32.286 69.615 -39.773 1.00 42.79 47 LEU D CA 1
ATOM 7508 C C . LEU D 1 50 ? 32.051 71.016 -40.381 1.00 45.01 47 LEU D C 1
ATOM 7509 O O . LEU D 1 50 ? 31.569 71.942 -39.678 1.00 45.19 47 LEU D O 1
ATOM 7514 N N . ARG D 1 51 ? 32.365 71.196 -41.669 1.00 46.30 48 ARG D N 1
ATOM 7515 C CA . ARG D 1 51 ? 32.333 72.569 -42.218 1.00 49.10 48 ARG D CA 1
ATOM 7516 C C . ARG D 1 51 ? 30.886 73.071 -42.241 1.00 48.95 48 ARG D C 1
ATOM 7517 O O . ARG D 1 51 ? 30.629 74.262 -42.236 1.00 49.81 48 ARG D O 1
ATOM 7525 N N . SER D 1 52 ? 29.952 72.124 -42.223 1.00 47.42 49 SER D N 1
ATOM 7526 C CA . SER D 1 52 ? 28.526 72.412 -42.371 1.00 47.18 49 SER D CA 1
ATOM 7527 C C . SER D 1 52 ? 27.945 72.875 -41.044 1.00 46.38 49 SER D C 1
ATOM 7528 O O . SER D 1 52 ? 26.875 73.490 -41.047 1.00 47.69 49 SER D O 1
ATOM 7531 N N . GLY D 1 53 ? 28.643 72.579 -39.929 1.00 44.73 50 GLY D N 1
ATOM 7532 C CA . GLY D 1 53 ? 28.201 72.935 -38.571 1.00 42.88 50 GLY D CA 1
ATOM 7533 C C . GLY D 1 53 ? 28.108 71.793 -37.548 1.00 41.14 50 GLY D C 1
ATOM 7534 O O . GLY D 1 53 ? 27.775 72.005 -36.372 1.00 40.41 50 GLY D O 1
ATOM 7535 N N . PHE D 1 54 ? 28.368 70.554 -37.968 1.00 39.48 51 PHE D N 1
ATOM 7536 C CA . PHE D 1 54 ? 28.515 69.490 -36.970 1.00 36.94 51 PHE D CA 1
ATOM 7537 C C . PHE D 1 54 ? 29.729 69.827 -36.081 1.00 37.81 51 PHE D C 1
ATOM 7538 O O . PHE D 1 54 ? 30.792 70.262 -36.578 1.00 37.15 51 PHE D O 1
ATOM 7546 N N . ARG D 1 55 ? 29.539 69.638 -34.783 1.00 37.19 52 ARG D N 1
ATOM 7547 C CA . ARG D 1 55 ? 30.546 69.919 -33.783 1.00 38.03 52 ARG D CA 1
ATOM 7548 C C . ARG D 1 55 ? 30.649 68.715 -32.855 1.00 36.83 52 ARG D C 1
ATOM 7549 O O . ARG D 1 55 ? 31.238 68.792 -31.800 1.00 38.66 52 ARG D O 1
ATOM 7557 N N . HIS D 1 56 ? 30.044 67.596 -33.201 1.00 35.26 53 HIS D N 1
ATOM 7558 C CA . HIS D 1 56 ? 30.036 66.516 -32.247 1.00 33.04 53 HIS D CA 1
ATOM 7559 C C . HIS D 1 56 ? 30.136 65.221 -33.041 1.00 31.94 53 HIS D C 1
ATOM 7560 O O . HIS D 1 56 ? 29.260 64.974 -33.855 1.00 31.82 53 HIS D O 1
ATOM 7567 N N . ILE D 1 57 ? 31.231 64.464 -32.864 1.00 32.20 54 ILE D N 1
ATOM 7568 C CA . ILE D 1 57 ? 31.486 63.159 -33.614 1.00 30.78 54 ILE D CA 1
ATOM 7569 C C . ILE D 1 57 ? 31.487 61.938 -32.683 1.00 29.86 54 ILE D C 1
ATOM 7570 O O . ILE D 1 57 ? 32.118 61.928 -31.630 1.00 29.29 54 ILE D O 1
ATOM 7575 N N . ASP D 1 58 ? 30.779 60.889 -33.079 1.00 29.52 55 ASP D N 1
ATOM 7576 C CA . ASP D 1 58 ? 30.624 59.762 -32.169 1.00 27.80 55 ASP D CA 1
ATOM 7577 C C . ASP D 1 58 ? 31.437 58.612 -32.708 1.00 27.16 55 ASP D C 1
ATOM 7578 O O . ASP D 1 58 ? 31.206 58.121 -33.833 1.00 28.71 55 ASP D O 1
ATOM 7583 N N . GLY D 1 59 ? 32.452 58.239 -31.944 1.00 27.15 56 GLY D N 1
ATOM 7584 C CA . GLY D 1 59 ? 33.457 57.300 -32.395 1.00 26.31 56 GLY D CA 1
ATOM 7585 C C . GLY D 1 59 ? 33.578 56.243 -31.339 1.00 26.09 56 GLY D C 1
ATOM 7586 O O . GLY D 1 59 ? 32.916 56.321 -30.293 1.00 25.30 56 GLY D O 1
ATOM 7587 N N . ALA D 1 60 ? 34.411 55.246 -31.597 1.00 26.36 57 ALA D N 1
ATOM 7588 C CA . ALA D 1 60 ? 34.588 54.174 -30.654 1.00 26.73 57 ALA D CA 1
ATOM 7589 C C . ALA D 1 60 ? 35.783 53.368 -31.072 1.00 28.01 57 ALA D C 1
ATOM 7590 O O . ALA D 1 60 ? 36.011 53.127 -32.279 1.00 28.69 57 ALA D O 1
ATOM 7592 N N . GLU D 1 61 ? 36.534 52.914 -30.085 1.00 28.04 58 GLU D N 1
ATOM 7593 C CA . GLU D 1 61 ? 37.669 52.035 -30.373 1.00 29.75 58 GLU D CA 1
ATOM 7594 C C . GLU D 1 61 ? 37.339 50.919 -31.396 1.00 30.09 58 GLU D C 1
ATOM 7595 O O . GLU D 1 61 ? 38.166 50.605 -32.288 1.00 30.10 58 GLU D O 1
ATOM 7601 N N . ILE D 1 62 ? 36.139 50.338 -31.304 1.00 28.56 59 ILE D N 1
ATOM 7602 C CA . ILE D 1 62 ? 35.855 49.069 -32.034 1.00 27.38 59 ILE D CA 1
ATOM 7603 C C . ILE D 1 62 ? 35.490 49.366 -33.503 1.00 26.77 59 ILE D C 1
ATOM 7604 O O . ILE D 1 62 ? 35.483 48.450 -34.319 1.00 26.54 59 ILE D O 1
ATOM 7609 N N . TYR D 1 63 ? 35.125 50.623 -33.816 1.00 26.49 60 TYR D N 1
ATOM 7610 C CA . TYR D 1 63 ? 34.779 50.966 -35.217 1.00 27.37 60 TYR D CA 1
ATOM 7611 C C . TYR D 1 63 ? 35.961 50.868 -36.213 1.00 28.79 60 TYR D C 1
ATOM 7612 O O . TYR D 1 63 ? 35.741 50.667 -37.410 1.00 28.92 60 TYR D O 1
ATOM 7621 N N . GLY D 1 64 ? 37.195 51.020 -35.731 1.00 29.35 61 GLY D N 1
ATOM 7622 C CA . GLY D 1 64 ? 38.310 51.106 -36.655 1.00 31.35 61 GLY D CA 1
ATOM 7623 C C . GLY D 1 64 ? 38.296 52.449 -37.397 1.00 32.13 61 GLY D C 1
ATOM 7624 O O . GLY D 1 64 ? 39.011 52.572 -38.354 1.00 35.16 61 GLY D O 1
ATOM 7625 N N . THR D 1 65 ? 37.539 53.461 -36.937 1.00 29.88 62 THR D N 1
ATOM 7626 C CA . THR D 1 65 ? 37.347 54.714 -37.684 1.00 29.04 62 THR D CA 1
ATOM 7627 C C . THR D 1 65 ? 37.968 55.939 -36.964 1.00 31.15 62 THR D C 1
ATOM 7628 O O . THR D 1 65 ? 37.917 57.067 -37.473 1.00 32.98 62 THR D O 1
ATOM 7632 N N . ASN D 1 66 ? 38.593 55.723 -35.817 1.00 31.03 63 ASN D N 1
ATOM 7633 C CA . ASN D 1 66 ? 39.285 56.802 -35.160 1.00 33.67 63 ASN D CA 1
ATOM 7634 C C . ASN D 1 66 ? 40.331 57.542 -36.056 1.00 35.01 63 ASN D C 1
ATOM 7635 O O . ASN D 1 66 ? 40.381 58.775 -36.042 1.00 35.75 63 ASN D O 1
ATOM 7640 N N . LYS D 1 67 ? 41.131 56.807 -36.847 1.00 35.75 64 LYS D N 1
ATOM 7641 C CA . LYS D 1 67 ? 42.211 57.441 -37.607 1.00 36.92 64 LYS D CA 1
ATOM 7642 C C . LYS D 1 67 ? 41.574 58.405 -38.576 1.00 36.58 64 LYS D C 1
ATOM 7643 O O . LYS D 1 67 ? 42.043 59.517 -38.776 1.00 37.25 64 LYS D O 1
ATOM 7649 N N . GLU D 1 68 ? 40.491 57.938 -39.184 1.00 35.70 65 GLU D N 1
ATOM 7650 C CA . GLU D 1 68 ? 39.673 58.719 -40.119 1.00 35.29 65 GLU D CA 1
ATOM 7651 C C . GLU D 1 68 ? 39.172 60.016 -39.470 1.00 34.69 65 GLU D C 1
ATOM 7652 O O . GLU D 1 68 ? 39.239 61.104 -40.080 1.00 36.19 65 GLU D O 1
ATOM 7658 N N . ILE D 1 69 ? 38.679 59.886 -38.239 1.00 32.46 66 ILE D N 1
ATOM 7659 C CA . ILE D 1 69 ? 38.224 61.055 -37.472 1.00 31.85 66 ILE D CA 1
ATOM 7660 C C . ILE D 1 69 ? 39.427 62.002 -37.324 1.00 32.19 66 ILE D C 1
ATOM 7661 O O . ILE D 1 69 ? 39.295 63.175 -37.591 1.00 31.48 66 ILE D O 1
ATOM 7666 N N . GLY D 1 70 ? 40.593 61.446 -36.961 1.00 32.64 67 GLY D N 1
ATOM 7667 C CA . GLY D 1 70 ? 41.868 62.233 -36.795 1.00 33.75 67 GLY D CA 1
ATOM 7668 C C . GLY D 1 70 ? 42.166 62.992 -38.075 1.00 34.90 67 GLY D C 1
ATOM 7669 O O . GLY D 1 70 ? 42.349 64.200 -38.061 1.00 35.57 67 GLY D O 1
ATOM 7670 N N . ILE D 1 71 ? 42.154 62.282 -39.194 1.00 35.36 68 ILE D N 1
ATOM 7671 C CA . ILE D 1 71 ? 42.398 62.901 -40.495 1.00 37.59 68 ILE D CA 1
ATOM 7672 C C . ILE D 1 71 ? 41.415 64.059 -40.819 1.00 38.28 68 ILE D C 1
ATOM 7673 O O . ILE D 1 71 ? 41.864 65.173 -41.130 1.00 37.55 68 ILE D O 1
ATOM 7678 N N . ALA D 1 72 ? 40.098 63.819 -40.694 1.00 37.20 69 ALA D N 1
ATOM 7679 C CA . ALA D 1 72 ? 39.091 64.855 -40.974 1.00 38.27 69 ALA D CA 1
ATOM 7680 C C . ALA D 1 72 ? 39.336 66.105 -40.141 1.00 40.85 69 ALA D C 1
ATOM 7681 O O . ALA D 1 72 ? 39.228 67.234 -40.630 1.00 41.04 69 ALA D O 1
ATOM 7683 N N . LEU D 1 73 ? 39.642 65.862 -38.870 1.00 41.49 70 LEU D N 1
ATOM 7684 C CA . LEU D 1 73 ? 39.850 66.897 -37.878 1.00 44.27 70 LEU D CA 1
ATOM 7685 C C . LEU D 1 73 ? 40.980 67.878 -38.196 1.00 46.70 70 LEU D C 1
ATOM 7686 O O . LEU D 1 73 ? 40.799 69.108 -38.129 1.00 47.37 70 LEU D O 1
ATOM 7691 N N . LYS D 1 74 ? 42.170 67.354 -38.505 1.00 48.47 71 LYS D N 1
ATOM 7692 C CA . LYS D 1 74 ? 43.250 68.276 -38.864 1.00 51.18 71 LYS D CA 1
ATOM 7693 C C . LYS D 1 74 ? 43.037 68.880 -40.250 1.00 51.72 71 LYS D C 1
ATOM 7694 O O . LYS D 1 74 ? 43.418 70.035 -40.461 1.00 53.29 71 LYS D O 1
ATOM 7700 N N . ASN D 1 75 ? 42.445 68.123 -41.184 1.00 49.93 72 ASN D N 1
ATOM 7701 C CA . ASN D 1 75 ? 42.176 68.665 -42.532 1.00 51.30 72 ASN D CA 1
ATOM 7702 C C . ASN D 1 75 ? 41.272 69.918 -42.521 1.00 51.97 72 ASN D C 1
ATOM 7703 O O . ASN D 1 75 ? 41.546 70.860 -43.271 1.00 52.94 72 ASN D O 1
ATOM 7708 N N . VAL D 1 76 ? 40.245 69.933 -41.648 1.00 50.39 73 VAL D N 1
ATOM 7709 C CA . VAL D 1 76 ? 39.351 71.116 -41.465 1.00 50.98 73 VAL D CA 1
ATOM 7710 C C . VAL D 1 76 ? 40.024 72.231 -40.686 1.00 52.02 73 VAL D C 1
ATOM 7711 O O . VAL D 1 76 ? 40.115 73.345 -41.159 1.00 53.49 73 VAL D O 1
ATOM 7715 N N . GLY D 1 77 ? 40.483 71.900 -39.484 1.00 51.99 74 GLY D N 1
ATOM 7716 C CA . GLY D 1 77 ? 41.263 72.798 -38.646 1.00 53.64 74 GLY D CA 1
ATOM 7717 C C . GLY D 1 77 ? 40.454 73.753 -37.795 1.00 54.04 74 GLY D C 1
ATOM 7718 O O . GLY D 1 77 ? 40.872 74.891 -37.576 1.00 56.77 74 GLY D O 1
ATOM 7719 N N . LEU D 1 78 ? 39.296 73.309 -37.329 1.00 52.00 75 LEU D N 1
ATOM 7720 C CA . LEU D 1 78 ? 38.485 74.057 -36.358 1.00 52.39 75 LEU D CA 1
ATOM 7721 C C . LEU D 1 78 ? 39.226 74.205 -35.017 1.00 53.29 75 LEU D C 1
ATOM 7722 O O . LEU D 1 78 ? 40.196 73.495 -34.774 1.00 52.64 75 LEU D O 1
ATOM 7727 N N . ASN D 1 79 ? 38.797 75.107 -34.133 1.00 54.68 76 ASN D N 1
ATOM 7728 C CA . ASN D 1 79 ? 39.458 75.133 -32.813 1.00 56.10 76 ASN D CA 1
ATOM 7729 C C . ASN D 1 79 ? 39.071 73.900 -31.973 1.00 53.47 76 ASN D C 1
ATOM 7730 O O . ASN D 1 79 ? 37.882 73.670 -31.726 1.00 52.76 76 ASN D O 1
ATOM 7735 N N . ARG D 1 80 ? 40.079 73.120 -31.555 1.00 52.96 77 ARG D N 1
ATOM 7736 C CA . ARG D 1 80 ? 39.908 71.931 -30.686 1.00 51.25 77 ARG D CA 1
ATOM 7737 C C . ARG D 1 80 ? 38.774 72.092 -29.659 1.00 50.83 77 ARG D C 1
ATOM 7738 O O . ARG D 1 80 ? 38.005 71.152 -29.444 1.00 47.26 77 ARG D O 1
ATOM 7746 N N . LYS D 1 81 ? 38.662 73.296 -29.068 1.00 52.72 78 LYS D N 1
ATOM 7747 C CA . LYS D 1 81 ? 37.632 73.581 -28.051 1.00 53.59 78 LYS D CA 1
ATOM 7748 C C . LYS D 1 81 ? 36.197 73.846 -28.560 1.00 53.04 78 LYS D C 1
ATOM 7749 O O . LYS D 1 81 ? 35.259 73.805 -27.763 1.00 52.99 78 LYS D O 1
ATOM 7755 N N . ASP D 1 82 ? 36.015 74.099 -29.862 1.00 52.69 79 ASP D N 1
ATOM 7756 C CA . ASP D 1 82 ? 34.658 74.221 -30.445 1.00 51.10 79 ASP D CA 1
ATOM 7757 C C . ASP D 1 82 ? 34.064 72.863 -30.899 1.00 48.76 79 ASP D C 1
ATOM 7758 O O . ASP D 1 82 ? 32.880 72.794 -31.264 1.00 48.47 79 ASP D O 1
ATOM 7763 N N . VAL D 1 83 ? 34.884 71.809 -30.912 1.00 47.08 80 VAL D N 1
ATOM 7764 C CA . VAL D 1 83 ? 34.428 70.463 -31.308 1.00 44.57 80 VAL D CA 1
ATOM 7765 C C . VAL D 1 83 ? 34.432 69.438 -30.151 1.00 42.71 80 VAL D C 1
ATOM 7766 O O . VAL D 1 83 ? 35.225 69.546 -29.202 1.00 42.36 80 VAL D O 1
ATOM 7770 N N . PHE D 1 84 ? 33.538 68.448 -30.250 1.00 40.44 81 PHE D N 1
ATOM 7771 C CA . PHE D 1 84 ? 33.294 67.456 -29.186 1.00 39.16 81 PHE D CA 1
ATOM 7772 C C . PHE D 1 84 ? 33.472 66.015 -29.717 1.00 37.06 81 PHE D C 1
ATOM 7773 O O . PHE D 1 84 ? 32.769 65.572 -30.624 1.00 36.79 81 PHE D O 1
ATOM 7781 N N . ILE D 1 85 ? 34.390 65.288 -29.117 1.00 35.14 82 ILE D N 1
ATOM 7782 C CA . ILE D 1 85 ? 34.779 64.020 -29.645 1.00 33.85 82 ILE D CA 1
ATOM 7783 C C . ILE D 1 85 ? 34.564 62.921 -28.589 1.00 32.70 82 ILE D C 1
ATOM 7784 O O . ILE D 1 85 ? 35.122 62.990 -27.480 1.00 32.18 82 ILE D O 1
ATOM 7789 N N . THR D 1 86 ? 33.755 61.916 -28.937 1.00 30.67 83 THR D N 1
ATOM 7790 C CA . THR D 1 86 ? 33.427 60.874 -27.993 1.00 28.87 83 THR D CA 1
ATOM 7791 C C . THR D 1 86 ? 34.149 59.661 -28.489 1.00 29.04 83 THR D C 1
ATOM 7792 O O . THR D 1 86 ? 34.081 59.363 -29.673 1.00 28.11 83 THR D O 1
ATOM 7796 N N . ASP D 1 87 ? 34.803 58.949 -27.579 1.00 28.77 84 ASP D N 1
ATOM 7797 C CA . ASP D 1 87 ? 35.379 57.633 -27.871 1.00 29.31 84 ASP D CA 1
ATOM 7798 C C . ASP D 1 87 ? 34.784 56.612 -26.893 1.00 28.13 84 ASP D C 1
ATOM 7799 O O . ASP D 1 87 ? 34.165 56.956 -25.882 1.00 26.67 84 ASP D O 1
ATOM 7804 N N . LYS D 1 88 ? 34.954 55.333 -27.195 1.00 27.64 85 LYS D N 1
ATOM 7805 C CA . LYS D 1 88 ? 34.397 54.304 -26.303 1.00 26.25 85 LYS D CA 1
ATOM 7806 C C . LYS D 1 88 ? 35.367 53.149 -26.192 1.00 25.98 85 LYS D C 1
ATOM 7807 O O . LYS D 1 88 ? 35.890 52.697 -27.220 1.00 26.32 85 LYS D O 1
ATOM 7813 N N . TYR D 1 89 ? 35.561 52.674 -24.969 1.00 25.90 86 TYR D N 1
ATOM 7814 C CA . TYR D 1 89 ? 36.363 51.496 -24.658 1.00 27.22 86 TYR D CA 1
ATOM 7815 C C . TYR D 1 89 ? 35.682 50.267 -25.259 1.00 27.10 86 TYR D C 1
ATOM 7816 O O . TYR D 1 89 ? 34.502 50.066 -25.052 1.00 27.04 86 TYR D O 1
ATOM 7825 N N . ASN D 1 90 ? 36.382 49.446 -26.042 1.00 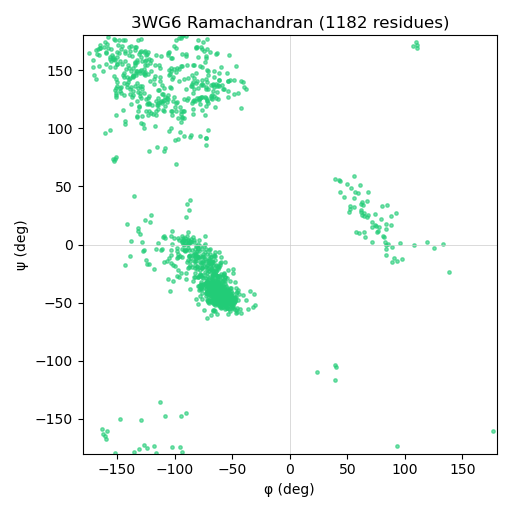28.18 87 ASN D N 1
ATOM 7826 C CA . ASN D 1 90 ? 35.762 48.179 -26.490 1.00 28.22 87 ASN D CA 1
ATOM 7827 C C . ASN D 1 90 ? 35.661 47.138 -25.369 1.00 28.30 87 ASN D C 1
ATOM 7828 O O . ASN D 1 90 ? 36.579 46.319 -25.155 1.00 29.39 87 ASN D O 1
ATOM 7833 N N . SER D 1 91 ? 34.541 47.137 -24.659 1.00 27.82 88 SER D N 1
ATOM 7834 C CA . SER D 1 91 ? 34.484 46.308 -23.464 1.00 28.65 88 SER D CA 1
ATOM 7835 C C . SER D 1 91 ? 34.092 44.866 -23.692 1.00 27.91 88 SER D C 1
ATOM 7836 O O . SER D 1 91 ? 34.249 44.041 -22.792 1.00 28.34 88 SER D O 1
ATOM 7839 N N . GLY D 1 92 ? 33.605 44.519 -24.870 1.00 26.04 89 GLY D N 1
ATOM 7840 C CA . GLY D 1 92 ? 33.248 43.103 -25.097 1.00 26.94 89 GLY D CA 1
ATOM 7841 C C . GLY D 1 92 ? 31.740 42.864 -25.133 1.00 26.33 89 GLY D C 1
ATOM 7842 O O . GLY D 1 92 ? 30.955 43.795 -24.846 1.00 25.44 89 GLY D O 1
ATOM 7843 N N . ASN D 1 93 ? 31.351 41.645 -25.519 1.00 25.16 90 ASN D N 1
ATOM 7844 C CA . ASN D 1 93 ? 29.949 41.265 -25.685 1.00 25.24 90 ASN D CA 1
ATOM 7845 C C . ASN D 1 93 ? 29.370 40.484 -24.549 1.00 25.58 90 ASN D C 1
ATOM 7846 O O . ASN D 1 93 ? 30.122 39.982 -23.656 1.00 27.18 90 ASN D O 1
ATOM 7851 N N . HIS D 1 94 ? 28.045 40.299 -24.595 1.00 24.10 91 HIS D N 1
ATOM 7852 C CA . HIS D 1 94 ? 27.327 39.627 -23.516 1.00 25.17 91 HIS D CA 1
ATOM 7853 C C . HIS D 1 94 ? 27.735 38.211 -23.265 1.00 25.57 91 HIS D C 1
ATOM 7854 O O . HIS D 1 94 ? 27.207 37.589 -22.310 1.00 26.37 91 HIS D O 1
ATOM 7861 N N . THR D 1 95 ? 28.611 37.645 -24.106 1.00 25.54 92 THR D N 1
ATOM 7862 C CA . THR D 1 95 ? 29.130 36.251 -23.807 1.00 27.52 92 THR D CA 1
ATOM 7863 C C . THR D 1 95 ? 30.365 36.232 -22.887 1.00 29.27 92 THR D C 1
ATOM 7864 O O . THR D 1 95 ? 30.749 35.176 -22.409 1.00 30.93 92 THR D O 1
ATOM 7868 N N . TYR D 1 96 ? 30.938 37.422 -22.622 1.00 29.79 93 TYR D N 1
ATOM 7869 C CA . TYR D 1 96 ? 32.140 37.592 -21.840 1.00 30.93 93 TYR D CA 1
ATOM 7870 C C . TYR D 1 96 ? 33.297 36.758 -22.426 1.00 33.40 93 TYR D C 1
ATOM 7871 O O . TYR D 1 96 ? 34.085 36.159 -21.645 1.00 34.37 93 TYR D O 1
ATOM 7880 N N . ASP D 1 97 ? 33.408 36.707 -23.768 1.00 33.57 94 ASP D N 1
ATOM 7881 C CA . ASP D 1 97 ? 34.321 35.720 -24.418 1.00 36.68 94 ASP D CA 1
ATOM 7882 C C . ASP D 1 97 ? 35.789 36.090 -24.550 1.00 37.66 94 ASP D C 1
ATOM 7883 O O . ASP D 1 97 ? 36.577 35.355 -25.171 1.00 39.34 94 ASP D O 1
ATOM 7888 N N . GLY D 1 98 ? 36.148 37.209 -23.948 1.00 38.50 95 GLY D N 1
ATOM 7889 C CA . GLY D 1 98 ? 37.502 37.735 -23.988 1.00 39.80 95 GLY D CA 1
ATOM 7890 C C . GLY D 1 98 ? 37.826 38.528 -25.240 1.00 39.60 95 GLY D C 1
ATOM 7891 O O . GLY D 1 98 ? 38.925 39.014 -25.381 1.00 41.28 95 GLY D O 1
ATOM 7892 N N . LYS D 1 99 ? 36.879 38.702 -26.136 1.00 38.46 96 LYS D N 1
ATOM 7893 C CA . LYS D 1 99 ? 37.212 39.270 -27.426 1.00 39.89 96 LYS D CA 1
ATOM 7894 C C . LYS D 1 99 ? 36.900 40.758 -27.500 1.00 38.51 96 LYS D C 1
ATOM 7895 O O . LYS D 1 99 ? 35.979 41.155 -28.189 1.00 38.74 96 LYS D O 1
ATOM 7901 N N . HIS D 1 100 ? 37.646 41.568 -26.770 1.00 37.99 97 HIS D N 1
ATOM 7902 C CA . HIS D 1 100 ? 37.369 43.012 -26.664 1.00 37.22 97 HIS D CA 1
ATOM 7903 C C . HIS D 1 100 ? 38.691 43.780 -26.966 1.00 37.43 97 HIS D C 1
ATOM 7904 O O . HIS D 1 100 ? 39.499 43.234 -27.720 1.00 37.96 97 HIS D O 1
ATOM 7911 N N . SER D 1 101 ? 38.920 44.989 -26.407 1.00 36.80 98 SER D N 1
ATOM 7912 C CA . SER D 1 101 ? 40.218 45.734 -26.543 1.00 37.14 98 SER D CA 1
ATOM 7913 C C . SER D 1 101 ? 41.434 44.816 -26.497 1.00 39.19 98 SER D C 1
ATOM 7914 O O . SER D 1 101 ? 41.513 43.934 -25.618 1.00 38.08 98 SER D O 1
ATOM 7917 N N . LYS D 1 102 ? 42.366 45.038 -27.445 1.00 41.60 99 LYS D N 1
ATOM 7918 C CA . LYS D 1 102 ? 43.703 44.410 -27.405 1.00 44.67 99 LYS D CA 1
ATOM 7919 C C . LYS D 1 102 ? 44.563 45.047 -26.332 1.00 45.26 99 LYS D C 1
ATOM 7920 O O . LYS D 1 102 ? 45.605 44.507 -25.956 1.00 47.73 99 LYS D O 1
ATOM 7926 N N . HIS D 1 103 ? 44.115 46.177 -25.804 1.00 44.27 100 HIS D N 1
ATOM 7927 C CA . HIS D 1 103 ? 44.821 46.820 -24.678 1.00 45.28 100 HIS D CA 1
ATOM 7928 C C . HIS D 1 103 ? 44.417 46.192 -23.345 1.00 45.27 100 HIS D C 1
ATOM 7929 O O . HIS D 1 103 ? 43.308 45.655 -23.211 1.00 44.65 100 HIS D O 1
ATOM 7936 N N . GLN D 1 104 ? 45.313 46.283 -22.363 1.00 46.46 101 GLN D N 1
ATOM 7937 C CA . GLN D 1 104 ? 45.088 45.687 -21.049 1.00 46.26 101 GLN D CA 1
ATOM 7938 C C . GLN D 1 104 ? 43.980 46.335 -20.196 1.00 44.37 101 GLN D C 1
ATOM 7939 O O . GLN D 1 104 ? 43.434 45.702 -19.291 1.00 45.52 101 GLN D O 1
ATOM 7945 N N . ASN D 1 105 ? 43.628 47.572 -20.498 1.00 41.72 102 ASN D N 1
ATOM 7946 C CA . ASN D 1 105 ? 42.593 48.251 -19.734 1.00 39.26 102 ASN D CA 1
ATOM 7947 C C . ASN D 1 105 ? 42.158 49.534 -20.436 1.00 37.46 102 ASN D C 1
ATOM 7948 O O . ASN D 1 105 ? 42.836 49.964 -21.366 1.00 38.24 102 ASN D O 1
ATOM 7953 N N . PRO D 1 106 ? 41.036 50.155 -20.005 1.00 35.14 103 PRO D N 1
ATOM 7954 C CA . PRO D 1 106 ? 40.527 51.337 -20.694 1.00 33.90 103 PRO D CA 1
ATOM 7955 C C . PRO D 1 106 ? 41.461 52.556 -20.707 1.00 34.22 103 PRO D C 1
ATOM 7956 O O . PRO D 1 106 ? 41.438 53.335 -21.658 1.00 33.43 103 PRO D O 1
ATOM 7960 N N . TYR D 1 107 ? 42.223 52.744 -19.631 1.00 35.36 104 TYR D N 1
ATOM 7961 C CA . TYR D 1 107 ? 43.250 53.774 -19.589 1.00 36.99 104 TYR D CA 1
ATOM 7962 C C . TYR D 1 107 ? 44.219 53.662 -20.760 1.00 36.75 104 TYR D C 1
ATOM 7963 O O . TYR D 1 107 ? 44.327 54.582 -21.550 1.00 36.39 104 TYR D O 1
ATOM 7972 N N . ASN D 1 108 ? 44.902 52.523 -20.874 1.00 38.30 105 ASN D N 1
ATOM 7973 C CA . ASN D 1 108 ? 45.790 52.240 -22.019 1.00 40.15 105 ASN D CA 1
ATOM 7974 C C . ASN D 1 108 ? 45.030 52.342 -23.365 1.00 38.87 105 ASN D C 1
ATOM 7975 O O . ASN D 1 108 ? 45.474 53.050 -24.281 1.00 38.43 105 ASN D O 1
ATOM 7980 N N . ALA D 1 109 ? 43.869 51.670 -23.453 1.00 37.26 106 ALA D N 1
ATOM 7981 C CA . ALA D 1 109 ? 43.060 51.697 -24.678 1.00 36.91 106 ALA D CA 1
ATOM 7982 C C . ALA D 1 109 ? 42.863 53.135 -25.171 1.00 36.49 106 ALA D C 1
ATOM 7983 O O . ALA D 1 109 ? 43.123 53.431 -26.348 1.00 36.74 106 ALA D O 1
ATOM 7985 N N . LEU D 1 110 ? 42.397 54.006 -24.275 1.00 36.13 107 LEU D N 1
ATOM 7986 C CA . LEU D 1 110 ? 42.141 55.389 -24.633 1.00 36.38 107 LEU D CA 1
ATOM 7987 C C . LEU D 1 110 ? 43.468 56.045 -25.137 1.00 38.73 107 LEU D C 1
ATOM 7988 O O . LEU D 1 110 ? 43.499 56.708 -26.182 1.00 39.56 107 LEU D O 1
ATOM 7993 N N . LYS D 1 111 ? 44.555 55.871 -24.390 1.00 40.12 108 LYS D N 1
ATOM 7994 C CA . LYS D 1 111 ? 45.847 56.461 -24.822 1.00 42.33 108 LYS D CA 1
ATOM 7995 C C . LYS D 1 111 ? 46.221 55.983 -26.227 1.00 41.75 108 LYS D C 1
ATOM 7996 O O . LYS D 1 111 ? 46.798 56.745 -27.005 1.00 43.84 108 LYS D O 1
ATOM 8002 N N . ALA D 1 112 ? 45.862 54.736 -26.558 1.00 40.05 109 ALA D N 1
ATOM 8003 C CA . ALA D 1 112 ? 46.207 54.165 -27.855 1.00 39.95 109 ALA D CA 1
ATOM 8004 C C . ALA D 1 112 ? 45.382 54.828 -28.941 1.00 39.64 109 ALA D C 1
ATOM 8005 O O . ALA D 1 112 ? 45.900 55.146 -30.030 1.00 39.18 109 ALA D O 1
ATOM 8007 N N . ASP D 1 113 ? 44.088 55.011 -28.626 1.00 39.05 110 ASP D N 1
ATOM 8008 C CA . ASP D 1 113 ? 43.136 55.720 -29.475 1.00 39.34 110 ASP D CA 1
ATOM 8009 C C . ASP D 1 113 ? 43.446 57.180 -29.717 1.00 39.60 110 ASP D C 1
ATOM 8010 O O . ASP D 1 113 ? 43.123 57.732 -30.787 1.00 39.54 110 ASP D O 1
ATOM 8015 N N . LEU D 1 114 ? 43.986 57.826 -28.704 1.00 40.72 111 LEU D N 1
ATOM 8016 C CA . LEU D 1 114 ? 44.343 59.255 -28.828 1.00 43.18 111 LEU D CA 1
ATOM 8017 C C . LEU D 1 114 ? 45.430 59.493 -29.845 1.00 44.48 111 LEU D C 1
ATOM 8018 O O . LEU D 1 114 ? 45.476 60.557 -30.413 1.00 46.60 111 LEU D O 1
ATOM 8023 N N . GLU D 1 115 ? 46.334 58.531 -30.040 1.00 45.99 112 GLU D N 1
ATOM 8024 C CA . GLU D 1 115 ? 47.368 58.639 -31.096 1.00 48.00 112 GLU D CA 1
ATOM 8025 C C . GLU D 1 115 ? 46.741 58.360 -32.487 1.00 46.50 112 GLU D C 1
ATOM 8026 O O . GLU D 1 115 ? 47.092 58.993 -33.488 1.00 47.55 112 GLU D O 1
ATOM 8032 N N . ASP D 1 116 ? 45.871 57.361 -32.540 1.00 43.78 113 ASP D N 1
ATOM 8033 C CA . ASP D 1 116 ? 44.985 57.153 -33.688 1.00 42.22 113 ASP D CA 1
ATOM 8034 C C . ASP D 1 116 ? 44.236 58.489 -34.058 1.00 40.15 113 ASP D C 1
ATOM 8035 O O . ASP D 1 116 ? 44.294 58.952 -35.184 1.00 39.14 113 ASP D O 1
ATOM 8040 N N . LEU D 1 117 ? 43.547 59.090 -33.098 1.00 38.63 114 LEU D N 1
ATOM 8041 C CA . LEU D 1 117 ? 42.860 60.372 -33.334 1.00 38.41 114 LEU D CA 1
ATOM 8042 C C . LEU D 1 117 ? 43.789 61.564 -33.463 1.00 40.94 114 LEU D C 1
ATOM 8043 O O . LEU D 1 117 ? 43.348 62.606 -33.939 1.00 42.28 114 LEU D O 1
ATOM 8048 N N . GLY D 1 118 ? 45.050 61.446 -33.018 1.00 41.62 115 GLY D N 1
ATOM 8049 C CA . GLY D 1 118 ? 45.954 62.600 -33.014 1.00 43.75 115 GLY D CA 1
ATOM 8050 C C . GLY D 1 118 ? 45.488 63.757 -32.114 1.00 43.81 115 GLY D C 1
ATOM 8051 O O . GLY D 1 118 ? 45.653 64.901 -32.468 1.00 44.15 115 GLY D O 1
ATOM 8052 N N . LEU D 1 119 ? 44.884 63.467 -30.956 1.00 43.06 116 LEU D N 1
ATOM 8053 C CA . LEU D 1 119 ? 44.528 64.539 -30.011 1.00 43.17 116 LEU D CA 1
ATOM 8054 C C . LEU D 1 119 ? 45.127 64.272 -28.656 1.00 44.06 116 LEU D C 1
ATOM 8055 O O . LEU D 1 119 ? 45.550 63.158 -28.374 1.00 43.38 116 LEU D O 1
ATOM 8060 N N . GLU D 1 120 ? 45.172 65.306 -27.820 1.00 46.18 117 GLU D N 1
ATOM 8061 C CA . GLU D 1 120 ? 45.724 65.168 -26.471 1.00 47.75 117 GLU D CA 1
ATOM 8062 C C . GLU D 1 120 ? 44.609 64.783 -25.442 1.00 46.56 117 GLU D C 1
ATOM 8063 O O . GLU D 1 120 ? 44.900 64.459 -24.275 1.00 48.25 117 GLU D O 1
ATOM 8069 N N . TYR D 1 121 ? 43.354 64.753 -25.890 1.00 44.58 118 TYR D N 1
ATOM 8070 C CA . TYR D 1 121 ? 42.227 64.247 -25.063 1.00 42.35 118 TYR D CA 1
ATOM 8071 C C . TYR D 1 121 ? 40.942 63.970 -25.896 1.00 40.38 118 TYR D C 1
ATOM 8072 O O . TYR D 1 121 ? 40.824 64.441 -27.037 1.00 40.71 118 TYR D O 1
ATOM 8081 N N . VAL D 1 122 ? 40.000 63.204 -25.343 1.00 37.01 119 VAL D N 1
ATOM 8082 C CA . VAL D 1 122 ? 38.611 63.242 -25.832 1.00 35.03 119 VAL D CA 1
ATOM 8083 C C . VAL D 1 122 ? 37.680 64.082 -24.907 1.00 34.03 119 VAL D C 1
ATOM 8084 O O . VAL D 1 122 ? 37.943 64.262 -23.738 1.00 32.41 119 VAL D O 1
ATOM 8088 N N . ASP D 1 123 ? 36.546 64.518 -25.419 1.00 34.32 120 ASP D N 1
ATOM 8089 C CA . ASP D 1 123 ? 35.577 65.196 -24.557 1.00 34.80 120 ASP D CA 1
ATOM 8090 C C . ASP D 1 123 ? 34.761 64.212 -23.729 1.00 34.33 120 ASP D C 1
ATOM 8091 O O . ASP D 1 123 ? 34.406 64.524 -22.601 1.00 34.34 120 ASP D O 1
ATOM 8096 N N . LEU D 1 124 ? 34.447 63.040 -24.309 1.00 32.68 121 LEU D N 1
ATOM 8097 C CA . LEU D 1 124 ? 33.599 62.025 -23.631 1.00 31.08 121 LEU D CA 1
ATOM 8098 C C . LEU D 1 124 ? 34.190 60.662 -23.904 1.00 30.09 121 LEU D C 1
ATOM 8099 O O . LEU D 1 124 ? 34.545 60.362 -25.018 1.00 29.72 121 LEU D O 1
ATOM 8104 N N . TYR D 1 125 ? 34.310 59.840 -22.875 1.00 30.71 122 TYR D N 1
ATOM 8105 C CA . TYR D 1 125 ? 34.829 58.490 -23.035 1.00 30.44 122 TYR D CA 1
ATOM 8106 C C . TYR D 1 125 ? 33.878 57.544 -22.351 1.00 29.43 122 TYR D C 1
ATOM 8107 O O . TYR D 1 125 ? 33.523 57.741 -21.167 1.00 30.53 122 TYR D O 1
ATOM 8116 N N . LEU D 1 126 ? 33.455 56.529 -23.080 1.00 28.08 123 LEU D N 1
ATOM 8117 C CA . LEU D 1 126 ? 32.359 55.670 -22.610 1.00 28.17 123 LEU D CA 1
ATOM 8118 C C . LEU D 1 126 ? 32.767 54.230 -22.490 1.00 27.70 123 LEU D C 1
ATOM 8119 O O . LEU D 1 126 ? 33.530 53.737 -23.294 1.00 29.42 123 LEU D O 1
ATOM 8124 N N . ILE D 1 127 ? 32.309 53.552 -21.456 1.00 28.71 124 ILE D N 1
ATOM 8125 C CA . ILE D 1 127 ? 32.386 52.085 -21.462 1.00 28.18 124 ILE D CA 1
ATOM 8126 C C . ILE D 1 127 ? 31.328 51.686 -22.467 1.00 27.56 124 ILE D C 1
ATOM 8127 O O . ILE D 1 127 ? 30.134 52.037 -22.302 1.00 27.58 124 ILE D O 1
ATOM 8132 N N . HIS D 1 128 ? 31.762 51.007 -23.521 1.00 27.41 125 HIS D N 1
ATOM 8133 C CA . HIS D 1 128 ? 30.873 50.741 -24.678 1.00 27.81 125 HIS D CA 1
ATOM 8134 C C . HIS D 1 128 ? 29.730 49.813 -24.336 1.00 27.50 125 HIS D C 1
ATOM 8135 O O . HIS D 1 128 ? 28.585 50.024 -24.782 1.00 26.13 125 HIS D O 1
ATOM 8142 N N . PHE D 1 129 ? 30.074 48.735 -23.614 1.00 28.88 126 PHE D N 1
ATOM 8143 C CA . PHE D 1 129 ? 29.084 47.716 -23.220 1.00 27.77 126 PHE D CA 1
ATOM 8144 C C . PHE D 1 129 ? 29.248 47.302 -21.771 1.00 28.16 126 PHE D C 1
ATOM 8145 O O . PHE D 1 129 ? 30.345 47.421 -21.244 1.00 29.11 126 PHE D O 1
ATOM 8153 N N . PRO D 1 130 ? 28.152 46.860 -21.117 1.00 27.27 127 PRO D N 1
ATOM 8154 C CA . PRO D 1 130 ? 28.302 46.587 -19.682 1.00 28.73 127 PRO D CA 1
ATOM 8155 C C . PRO D 1 130 ? 28.739 45.161 -19.360 1.00 30.07 127 PRO D C 1
ATOM 8156 O O . PRO D 1 130 ? 28.268 44.597 -18.362 1.00 31.78 127 PRO D O 1
ATOM 8160 N N . TYR D 1 131 ? 29.576 44.553 -20.190 1.00 28.91 128 TYR D N 1
ATOM 8161 C CA . TYR D 1 131 ? 29.924 43.165 -19.957 1.00 29.22 128 TYR D CA 1
ATOM 8162 C C . TYR D 1 131 ? 31.382 42.999 -19.643 1.00 30.50 128 TYR D C 1
ATOM 8163 O O . TYR D 1 131 ? 32.185 42.760 -20.550 1.00 31.23 128 TYR D O 1
ATOM 8172 N N . ILE D 1 132 ? 31.712 43.196 -18.368 1.00 30.77 129 ILE D N 1
ATOM 8173 C CA . ILE D 1 132 ? 33.071 43.225 -17.861 1.00 31.83 129 ILE D CA 1
ATOM 8174 C C . ILE D 1 132 ? 33.158 42.314 -16.604 1.00 32.20 129 ILE D C 1
ATOM 8175 O O . ILE D 1 132 ? 32.283 42.335 -15.767 1.00 32.26 129 ILE D O 1
ATOM 8180 N N . SER D 1 133 ? 34.187 41.477 -16.518 1.00 32.88 130 SER D N 1
ATOM 8181 C CA . SER D 1 133 ? 34.333 40.540 -15.392 1.00 33.69 130 SER D CA 1
ATOM 8182 C C . SER D 1 133 ? 35.826 40.201 -15.126 1.00 36.47 130 SER D C 1
ATOM 8183 O O . SER D 1 133 ? 36.632 40.268 -16.044 1.00 34.36 130 SER D O 1
ATOM 8186 N N . GLU D 1 134 ? 36.177 39.856 -13.878 1.00 38.75 131 GLU D N 1
ATOM 8187 C CA . GLU D 1 134 ? 37.540 39.429 -13.567 1.00 42.81 131 GLU D CA 1
ATOM 8188 C C . GLU D 1 134 ? 38.032 38.416 -14.579 1.00 43.24 131 GLU D C 1
ATOM 8189 O O . GLU D 1 134 ? 39.044 38.651 -15.266 1.00 43.23 131 GLU D O 1
ATOM 8195 N N . LYS D 1 135 ? 37.286 37.307 -14.655 1.00 44.11 132 LYS D N 1
ATOM 8196 C CA . LYS D 1 135 ? 37.551 36.156 -15.547 1.00 45.12 132 LYS D CA 1
ATOM 8197 C C . LYS D 1 135 ? 37.909 36.534 -16.964 1.00 43.22 132 LYS D C 1
ATOM 8198 O O . LYS D 1 135 ? 38.848 36.005 -17.538 1.00 44.01 132 LYS D O 1
ATOM 820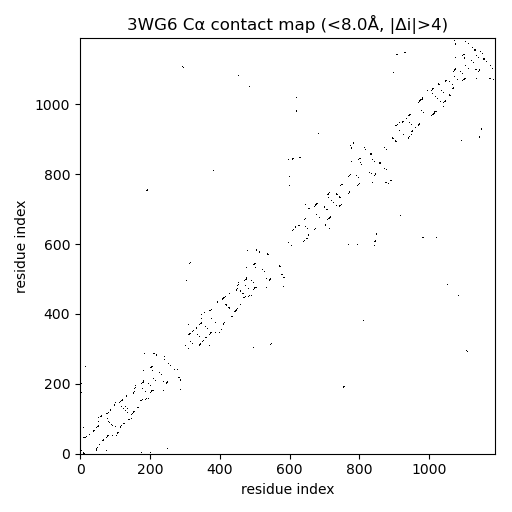4 N N . SER D 1 136 ? 37.121 37.429 -17.527 1.00 41.39 133 SER D N 1
ATOM 8205 C CA . SER D 1 136 ? 37.198 37.733 -18.949 1.00 39.73 133 SER D CA 1
ATOM 8206 C C . SER D 1 136 ? 38.164 38.849 -19.209 1.00 40.11 133 SER D C 1
ATOM 8207 O O . SER D 1 136 ? 38.734 38.892 -20.296 1.00 40.37 133 SER D O 1
ATOM 8210 N N . HIS D 1 137 ? 38.297 39.748 -18.216 1.00 40.39 134 HIS D N 1
ATOM 8211 C CA . HIS D 1 137 ? 38.924 41.095 -18.324 1.00 39.33 134 HIS D CA 1
ATOM 8212 C C . HIS D 1 137 ? 40.044 41.309 -17.328 1.00 40.40 134 HIS D C 1
ATOM 8213 O O . HIS D 1 137 ? 40.771 42.283 -17.436 1.00 39.79 134 HIS D O 1
ATOM 8220 N N . GLY D 1 138 ? 40.158 40.429 -16.336 1.00 42.11 135 GLY D N 1
ATOM 8221 C CA . GLY D 1 138 ? 41.071 40.697 -15.191 1.00 43.01 135 GLY D CA 1
ATOM 8222 C C . GLY D 1 138 ? 40.605 41.802 -14.213 1.00 42.13 135 GLY D C 1
ATOM 8223 O O . GLY D 1 138 ? 41.296 42.098 -13.254 1.00 43.22 135 GLY D O 1
ATOM 8224 N N . PHE D 1 139 ? 39.432 42.394 -14.429 1.00 40.25 136 PHE D N 1
ATOM 8225 C CA . PHE D 1 139 ? 38.876 43.414 -13.494 1.00 40.64 136 PHE D CA 1
ATOM 8226 C C . PHE D 1 139 ? 37.353 43.476 -13.644 1.00 39.43 136 PHE D C 1
ATOM 8227 O O . PHE D 1 139 ? 36.834 43.027 -14.663 1.00 37.92 136 PHE D O 1
ATOM 8235 N N . ASP D 1 140 ? 36.633 43.999 -12.644 1.00 39.00 137 ASP D N 1
ATOM 8236 C CA . ASP D 1 140 ? 35.179 44.009 -12.733 1.00 39.06 137 ASP D CA 1
ATOM 8237 C C . ASP D 1 140 ? 34.643 45.317 -13.273 1.00 38.02 137 ASP D C 1
ATOM 8238 O O . ASP D 1 140 ? 35.410 46.224 -13.622 1.00 39.77 137 ASP D O 1
ATOM 8243 N N . LEU D 1 141 ? 33.330 45.451 -13.277 1.00 36.89 138 LEU D N 1
ATOM 8244 C CA . LEU D 1 141 ? 32.699 46.650 -13.802 1.00 37.15 138 LEU D CA 1
ATOM 8245 C C . LEU D 1 141 ? 33.115 47.938 -13.076 1.00 37.68 138 LEU D C 1
ATOM 8246 O O . LEU D 1 141 ? 33.524 48.919 -13.722 1.00 37.09 138 LEU D O 1
ATOM 8251 N N . VAL D 1 142 ? 32.947 47.947 -11.753 1.00 38.34 139 VAL D N 1
ATOM 8252 C CA . VAL D 1 142 ? 33.360 49.074 -10.926 1.00 39.68 139 VAL D CA 1
ATOM 8253 C C . VAL D 1 142 ? 34.841 49.437 -11.207 1.00 39.73 139 VAL D C 1
ATOM 8254 O O . VAL D 1 142 ? 35.159 50.583 -11.464 1.00 39.04 139 VAL D O 1
ATOM 8258 N N . GLU D 1 143 ? 35.723 48.432 -11.196 1.00 40.50 140 GLU D N 1
ATOM 8259 C CA . GLU D 1 143 ? 37.157 48.621 -11.448 1.00 40.76 140 GLU D CA 1
ATOM 8260 C C . GLU D 1 143 ? 37.381 49.259 -12.839 1.00 38.97 140 GLU D C 1
ATOM 8261 O O . GLU D 1 143 ? 38.155 50.231 -12.943 1.00 39.34 140 GLU D O 1
ATOM 8267 N N . ALA D 1 144 ? 36.635 48.807 -13.863 1.00 35.68 141 ALA D N 1
ATOM 8268 C CA . ALA D 1 144 ? 36.700 49.444 -15.179 1.00 34.17 141 ALA D CA 1
ATOM 8269 C C . ALA D 1 144 ? 36.386 50.959 -15.143 1.00 34.07 141 ALA D C 1
ATOM 8270 O O . ALA D 1 144 ? 37.060 51.759 -15.799 1.00 33.69 141 ALA D O 1
ATOM 8272 N N . TRP D 1 145 ? 35.381 51.341 -14.361 1.00 33.32 142 TRP D N 1
ATOM 8273 C CA . TRP D 1 145 ? 35.019 52.759 -14.150 1.00 33.58 142 TRP D CA 1
ATOM 8274 C C . TRP D 1 145 ? 36.129 53.627 -13.483 1.00 35.60 142 TRP D C 1
ATOM 8275 O O . TRP D 1 145 ? 36.357 54.782 -13.823 1.00 36.23 142 TRP D O 1
ATOM 8286 N N . ARG D 1 146 ? 36.824 53.037 -12.530 1.00 37.74 143 ARG D N 1
ATOM 8287 C CA . ARG D 1 146 ? 37.966 53.649 -11.918 1.00 39.43 143 ARG D CA 1
ATOM 8288 C C . ARG D 1 146 ? 39.073 53.886 -12.923 1.00 39.60 143 ARG D C 1
ATOM 8289 O O . ARG D 1 146 ? 39.860 54.826 -12.765 1.00 41.87 143 ARG D O 1
ATOM 8297 N N . TYR D 1 147 ? 39.137 53.091 -13.978 1.00 37.84 144 TYR D N 1
ATOM 8298 C CA . TYR D 1 147 ? 40.155 53.360 -14.981 1.00 38.17 144 TYR D CA 1
ATOM 8299 C C . TYR D 1 147 ? 39.729 54.536 -15.821 1.00 37.75 144 TYR D C 1
ATOM 8300 O O . TYR D 1 147 ? 40.579 55.322 -16.264 1.00 39.30 144 TYR D O 1
ATOM 8309 N N . LEU D 1 148 ? 38.430 54.667 -16.067 1.00 35.99 145 LEU D N 1
ATOM 8310 C CA . LEU D 1 148 ? 37.944 55.876 -16.734 1.00 35.22 145 LEU D CA 1
ATOM 8311 C C . LEU D 1 148 ? 38.205 57.067 -15.833 1.00 36.83 145 LEU D C 1
ATOM 8312 O O . LEU D 1 148 ? 38.520 58.159 -16.312 1.00 37.29 145 LEU D O 1
ATOM 8317 N N . GLU D 1 149 ? 38.088 56.854 -14.530 1.00 37.80 146 GLU D N 1
ATOM 8318 C CA . GLU D 1 149 ? 38.366 57.924 -13.582 1.00 40.20 146 GLU D CA 1
ATOM 8319 C C . GLU D 1 149 ? 39.821 58.360 -13.551 1.00 41.04 146 GLU D C 1
ATOM 8320 O O . GLU D 1 149 ? 40.068 59.568 -13.549 1.00 41.69 146 GLU D O 1
ATOM 8326 N N . ARG D 1 150 ? 40.766 57.406 -13.577 1.00 41.55 147 ARG D N 1
ATOM 8327 C CA . ARG D 1 150 ? 42.184 57.758 -13.749 1.00 42.62 147 ARG D CA 1
ATOM 8328 C C . ARG D 1 150 ? 42.339 58.589 -15.018 1.00 41.82 147 ARG D C 1
ATOM 8329 O O . ARG D 1 150 ? 42.953 59.610 -15.003 1.00 42.84 147 ARG D O 1
ATOM 8337 N N . ALA D 1 151 ? 41.782 58.123 -16.130 1.00 40.88 148 ALA D N 1
ATOM 8338 C CA . ALA D 1 151 ? 41.698 58.929 -17.374 1.00 40.26 148 ALA D CA 1
ATOM 8339 C C . ALA D 1 151 ? 41.139 60.350 -17.165 1.00 40.14 148 ALA D C 1
ATOM 8340 O O . ALA D 1 151 ? 41.684 61.344 -17.674 1.00 41.46 148 ALA D O 1
ATOM 8342 N N . LYS D 1 152 ? 40.033 60.465 -16.447 1.00 39.55 149 LYS D N 1
ATOM 8343 C CA . LYS D 1 152 ? 39.447 61.762 -16.311 1.00 40.19 149 LYS D CA 1
ATOM 8344 C C . LYS D 1 152 ? 40.434 62.637 -15.529 1.00 42.93 149 LYS D C 1
ATOM 8345 O O . LYS D 1 152 ? 40.819 63.719 -15.974 1.00 42.68 149 LYS D O 1
ATOM 8351 N N . ASN D 1 153 ? 40.864 62.136 -14.380 1.00 43.98 150 ASN D N 1
ATOM 8352 C CA . ASN D 1 153 ? 41.683 62.907 -13.492 1.00 46.88 150 ASN D CA 1
ATOM 8353 C C . ASN D 1 153 ? 42.995 63.336 -14.124 1.00 47.98 150 ASN D C 1
ATOM 8354 O O . ASN D 1 153 ? 43.494 64.364 -13.800 1.00 48.81 150 ASN D O 1
ATOM 8359 N N . GLU D 1 154 ? 43.511 62.596 -15.095 1.00 48.91 151 GLU D N 1
ATOM 8360 C CA . GLU D 1 154 ? 44.732 63.065 -15.774 1.00 50.32 151 GLU D CA 1
ATOM 8361 C C . GLU D 1 154 ? 44.441 64.008 -16.953 1.00 49.74 151 GLU D C 1
ATOM 8362 O O . GLU D 1 154 ? 45.356 64.442 -17.657 1.00 51.70 151 GLU D O 1
ATOM 8368 N N . GLY D 1 155 ? 43.173 64.319 -17.170 1.00 47.69 152 GLY D N 1
ATOM 8369 C CA . GLY D 1 155 ? 42.769 65.122 -18.313 1.00 46.63 152 GLY D CA 1
ATOM 8370 C C . GLY D 1 155 ? 42.733 64.461 -19.685 1.00 44.95 152 GLY D C 1
ATOM 8371 O O . GLY D 1 155 ? 42.589 65.181 -20.673 1.00 45.10 152 GLY D O 1
ATOM 8372 N N . LEU D 1 156 ? 42.858 63.117 -19.774 1.00 42.66 153 LEU D N 1
ATOM 8373 C CA . LEU D 1 156 ? 42.737 62.431 -21.066 1.00 40.19 153 LEU D CA 1
ATOM 8374 C C . LEU D 1 156 ? 41.277 62.395 -21.569 1.00 38.87 153 LEU D C 1
ATOM 8375 O O . LEU D 1 156 ? 41.013 62.388 -22.777 1.00 38.74 153 LEU D O 1
ATOM 8380 N N . ALA D 1 157 ? 40.324 62.394 -20.651 1.00 37.07 154 ALA D N 1
ATOM 8381 C CA . ALA D 1 157 ? 38.915 62.562 -21.024 1.00 35.61 154 ALA D CA 1
ATOM 8382 C C . ALA D 1 157 ? 38.279 63.644 -20.162 1.00 34.87 154 ALA D C 1
ATOM 8383 O O . ALA D 1 157 ? 38.395 63.637 -18.934 1.00 35.51 154 ALA D O 1
ATOM 8385 N N . ARG D 1 158 ? 37.603 64.571 -20.800 1.00 34.73 155 ARG D N 1
ATOM 8386 C CA . ARG D 1 158 ? 37.004 65.689 -20.084 1.00 35.62 155 ARG D CA 1
ATOM 8387 C C . ARG D 1 158 ? 35.803 65.202 -19.305 1.00 34.93 155 ARG D C 1
ATOM 8388 O O . ARG D 1 158 ? 35.635 65.600 -18.170 1.00 34.43 155 ARG D O 1
ATOM 8396 N N . ASN D 1 159 ? 34.990 64.330 -19.936 1.00 33.04 156 ASN D N 1
ATOM 8397 C CA . ASN D 1 159 ? 33.847 63.669 -19.337 1.00 33.51 156 ASN D CA 1
ATOM 8398 C C . ASN D 1 159 ? 33.898 62.163 -19.543 1.00 33.03 156 ASN D C 1
ATOM 8399 O O . ASN D 1 159 ? 34.518 61.695 -20.499 1.00 33.11 156 ASN D O 1
ATOM 8404 N N . ILE D 1 160 ? 33.188 61.430 -18.678 1.00 31.90 157 ILE D N 1
ATOM 8405 C CA . ILE D 1 160 ? 33.134 59.997 -18.738 1.00 31.06 157 ILE D CA 1
ATOM 8406 C C . ILE D 1 160 ? 31.700 59.460 -18.464 1.00 30.56 157 ILE D C 1
ATOM 8407 O O . ILE D 1 160 ? 30.938 60.026 -17.644 1.00 30.57 157 ILE D O 1
ATOM 8412 N N . GLY D 1 161 ? 31.335 58.404 -19.190 1.00 28.02 158 GLY D N 1
ATOM 8413 C CA . GLY D 1 161 ? 29.982 57.887 -19.124 1.00 27.34 158 GLY D CA 1
ATOM 8414 C C . GLY D 1 161 ? 29.943 56.441 -19.622 1.00 26.65 158 GLY D C 1
ATOM 8415 O O . GLY D 1 161 ? 30.995 55.814 -19.790 1.00 28.55 158 GLY D O 1
ATOM 8416 N N . VAL D 1 162 ? 28.733 55.920 -19.873 1.00 24.45 159 VAL D N 1
ATOM 8417 C CA . VAL D 1 162 ? 28.508 54.537 -20.148 1.00 22.00 159 VAL D CA 1
ATOM 8418 C C . VAL D 1 162 ? 27.595 54.419 -21.368 1.00 22.00 159 VAL D C 1
ATOM 8419 O O . VAL D 1 162 ? 27.082 55.403 -21.866 1.00 23.46 159 VAL D O 1
ATOM 8423 N N . SER D 1 163 ? 27.453 53.218 -21.883 1.00 21.12 160 SER D N 1
ATOM 8424 C CA . SER D 1 163 ? 26.587 52.979 -23.034 1.00 22.32 160 SER D CA 1
ATOM 8425 C C . SER D 1 163 ? 25.909 51.595 -22.871 1.00 21.72 160 SER D C 1
ATOM 8426 O O . SER D 1 163 ? 26.549 50.633 -22.479 1.00 20.35 160 SER D O 1
ATOM 8429 N N . ASN D 1 164 ? 24.621 51.520 -23.205 1.00 22.24 161 ASN D N 1
ATOM 8430 C CA . ASN D 1 164 ? 23.897 50.274 -23.140 1.00 21.87 161 ASN D CA 1
ATOM 8431 C C . ASN D 1 164 ? 23.740 49.687 -21.696 1.00 22.74 161 ASN D C 1
ATOM 8432 O O . ASN D 1 164 ? 23.555 48.460 -21.532 1.00 20.61 161 ASN D O 1
ATOM 8437 N N . PHE D 1 165 ? 23.811 50.562 -20.672 1.00 22.76 162 PHE D N 1
ATOM 8438 C CA . PHE D 1 165 ? 23.669 50.135 -19.259 1.00 24.98 162 PHE D CA 1
ATOM 8439 C C . PHE D 1 165 ? 22.200 50.017 -18.830 1.00 24.93 162 PHE D C 1
ATOM 8440 O O . PHE D 1 165 ? 21.341 50.807 -19.259 1.00 25.89 162 PHE D O 1
ATOM 8448 N N . THR D 1 166 ? 21.932 49.032 -18.002 1.00 23.27 163 THR D N 1
ATOM 8449 C CA . THR D 1 166 ? 20.626 48.905 -17.407 1.00 24.69 163 THR D CA 1
ATOM 8450 C C . THR D 1 166 ? 20.610 49.689 -16.092 1.00 25.14 163 THR D C 1
ATOM 8451 O O . THR D 1 166 ? 21.622 50.256 -15.671 1.00 24.97 163 THR D O 1
ATOM 8455 N N . ILE D 1 167 ? 19.455 49.678 -15.427 1.00 25.06 164 ILE D N 1
ATOM 8456 C CA . ILE D 1 167 ? 19.371 50.157 -14.062 1.00 24.78 164 ILE D CA 1
ATOM 8457 C C . ILE D 1 167 ? 20.381 49.554 -13.118 1.00 25.97 164 ILE D C 1
ATOM 8458 O O . ILE D 1 167 ? 21.084 50.290 -12.452 1.00 26.63 164 ILE D O 1
ATOM 8463 N N . GLU D 1 168 ? 20.513 48.224 -13.100 1.00 27.40 165 GLU D N 1
ATOM 8464 C CA . GLU D 1 168 ? 21.497 47.583 -12.204 1.00 27.81 165 GLU D CA 1
ATOM 8465 C C . GLU D 1 168 ? 22.943 47.868 -12.550 1.00 26.79 165 GLU D C 1
ATOM 8466 O O . GLU D 1 168 ? 23.780 47.953 -11.650 1.00 28.01 165 GLU D O 1
ATOM 8472 N N . ASN D 1 169 ? 23.265 47.954 -13.831 1.00 25.63 166 ASN D N 1
ATOM 8473 C CA . ASN D 1 169 ? 24.607 48.349 -14.251 1.00 24.71 166 ASN D CA 1
ATOM 8474 C C . ASN D 1 169 ? 24.918 49.786 -13.752 1.00 26.70 166 ASN D C 1
ATOM 8475 O O . ASN D 1 169 ? 26.014 50.053 -13.211 1.00 26.25 166 ASN D O 1
ATOM 8480 N N . LEU D 1 170 ? 23.983 50.710 -13.937 1.00 26.05 167 LEU D N 1
ATOM 8481 C CA . LEU D 1 170 ? 24.174 52.078 -13.396 1.00 28.74 167 LEU D CA 1
ATOM 8482 C C . LEU D 1 170 ? 24.347 52.089 -11.861 1.00 30.73 167 LEU D C 1
ATOM 8483 O O . LEU D 1 170 ? 25.228 52.735 -11.324 1.00 29.87 167 LEU D O 1
ATOM 8488 N N . LYS D 1 171 ? 23.498 51.324 -11.161 1.00 31.94 168 LYS D N 1
ATOM 8489 C CA . LYS D 1 171 ? 23.526 51.321 -9.708 1.00 33.04 168 LYS D CA 1
ATOM 8490 C C . LYS D 1 171 ? 24.836 50.767 -9.196 1.00 33.88 168 LYS D C 1
ATOM 8491 O O . LYS D 1 171 ? 25.331 51.231 -8.163 1.00 35.16 168 LYS D O 1
ATOM 8497 N N . SER D 1 172 ? 25.410 49.800 -9.918 1.00 33.63 169 SER D N 1
ATOM 8498 C CA . SER D 1 172 ? 26.723 49.258 -9.596 1.00 34.61 169 SER D CA 1
ATOM 8499 C C . SER D 1 172 ? 27.740 50.396 -9.518 1.00 35.30 169 SER D C 1
ATOM 8500 O O . SER D 1 172 ? 28.503 50.495 -8.573 1.00 35.77 169 SER D O 1
ATOM 8503 N N . ILE D 1 173 ? 27.758 51.246 -10.530 1.00 34.69 170 ILE D N 1
ATOM 8504 C CA . ILE D 1 173 ? 28.667 52.381 -10.540 1.00 36.03 170 ILE D CA 1
ATOM 8505 C C . ILE D 1 173 ? 28.305 53.386 -9.442 1.00 36.46 170 ILE D C 1
ATOM 8506 O O . ILE D 1 173 ? 29.133 53.689 -8.615 1.00 36.77 170 ILE D O 1
ATOM 8511 N N . LEU D 1 174 ? 27.065 53.881 -9.442 1.00 37.10 171 LEU D N 1
ATOM 8512 C CA . LEU D 1 174 ? 26.555 54.780 -8.391 1.00 38.44 171 LEU D CA 1
ATOM 8513 C C . LEU D 1 174 ? 26.871 54.342 -6.953 1.00 40.03 171 LEU D C 1
ATOM 8514 O O . LEU D 1 174 ? 27.243 55.171 -6.152 1.00 42.11 171 LEU D O 1
ATOM 8519 N N . ASP D 1 175 ? 26.773 53.053 -6.628 1.00 40.56 172 ASP D N 1
ATOM 8520 C CA . ASP D 1 175 ? 27.023 52.589 -5.247 1.00 42.92 172 ASP D CA 1
ATOM 8521 C C . ASP D 1 175 ? 28.473 52.403 -4.855 1.00 44.48 172 ASP D C 1
ATOM 8522 O O . ASP D 1 175 ? 28.773 52.190 -3.661 1.00 45.03 172 ASP D O 1
ATOM 8527 N N . ALA D 1 176 ? 29.361 52.441 -5.846 1.00 45.17 173 ALA D N 1
ATOM 8528 C CA . ALA D 1 176 ? 30.764 52.235 -5.589 1.00 47.75 173 ALA D CA 1
ATOM 8529 C C . ALA D 1 176 ? 31.270 53.478 -4.922 1.00 50.36 173 ALA D C 1
ATOM 8530 O O . ALA D 1 176 ? 30.672 54.547 -5.037 1.00 50.06 173 ALA D O 1
ATOM 8532 N N . ASN D 1 177 ? 32.369 53.319 -4.202 1.00 53.76 174 ASN D N 1
ATOM 8533 C CA . ASN D 1 177 ? 33.086 54.440 -3.643 1.00 57.25 174 ASN D CA 1
ATOM 8534 C C . ASN D 1 177 ? 33.774 55.194 -4.773 1.00 56.93 174 ASN D C 1
ATOM 8535 O O . ASN D 1 177 ? 34.859 54.799 -5.241 1.00 57.91 174 ASN D O 1
ATOM 8540 N N . THR D 1 178 ? 33.168 56.280 -5.226 1.00 55.81 175 THR D N 1
ATOM 8541 C CA . THR D 1 178 ? 33.686 56.858 -6.435 1.00 54.98 175 THR D CA 1
ATOM 8542 C C . THR D 1 178 ? 33.433 58.370 -6.542 1.00 55.29 175 THR D C 1
ATOM 8543 O O . THR D 1 178 ? 32.402 58.867 -6.114 1.00 55.77 175 THR D O 1
ATOM 8547 N N . ASP D 1 179 ? 34.371 59.090 -7.134 1.00 55.74 176 ASP D N 1
ATOM 8548 C CA . ASP D 1 179 ? 34.255 60.562 -7.199 1.00 57.69 176 ASP D CA 1
ATOM 8549 C C . ASP D 1 179 ? 33.387 61.125 -8.323 1.00 56.70 176 ASP D C 1
ATOM 8550 O O . ASP D 1 179 ? 33.085 62.336 -8.348 1.00 57.50 176 ASP D O 1
ATOM 8555 N N . SER D 1 180 ? 33.001 60.232 -9.226 1.00 54.81 177 SER D N 1
ATOM 8556 C CA . SER D 1 180 ? 32.278 60.566 -10.441 1.00 54.15 177 SER D CA 1
ATOM 8557 C C . SER D 1 180 ? 31.096 59.634 -10.677 1.00 52.04 177 SER D C 1
ATOM 8558 O O . SER D 1 180 ? 31.132 58.414 -10.412 1.00 51.49 177 SER D O 1
ATOM 8561 N N . ILE D 1 181 ? 30.075 60.246 -11.238 1.00 50.00 178 ILE D N 1
ATOM 8562 C CA . ILE D 1 181 ? 28.835 59.612 -11.586 1.00 47.88 178 ILE D CA 1
ATOM 8563 C C . ILE D 1 181 ? 28.880 59.685 -13.111 1.00 44.77 178 ILE D C 1
ATOM 8564 O O . ILE D 1 181 ? 29.397 60.665 -13.631 1.00 45.96 178 ILE D O 1
ATOM 8569 N N . PRO D 1 182 ? 28.435 58.640 -13.843 1.00 41.61 179 PRO D N 1
ATOM 8570 C CA . PRO D 1 182 ? 28.375 58.789 -15.309 1.00 38.72 179 PRO D CA 1
ATOM 8571 C C . PRO D 1 182 ? 27.575 60.027 -15.719 1.00 36.32 179 PRO D C 1
ATOM 8572 O O . PRO D 1 182 ? 26.576 60.340 -15.095 1.00 36.12 179 PRO D O 1
ATOM 8576 N N . VAL D 1 183 ? 28.033 60.731 -16.735 1.00 33.54 180 VAL D N 1
ATOM 8577 C CA . VAL D 1 183 ? 27.293 61.888 -17.203 1.00 33.85 180 VAL D CA 1
ATOM 8578 C C . VAL D 1 183 ? 26.345 61.531 -18.369 1.00 32.46 180 VAL D C 1
ATOM 8579 O O . VAL D 1 183 ? 25.333 62.206 -18.612 1.00 32.32 180 VAL D O 1
ATOM 8583 N N . VAL D 1 184 ? 26.677 60.469 -19.083 1.00 30.65 181 VAL D N 1
ATOM 8584 C CA . VAL D 1 184 ? 25.887 60.023 -20.188 1.00 28.80 181 VAL D CA 1
ATOM 8585 C C . VAL D 1 184 ? 25.689 58.494 -20.054 1.00 27.86 181 VAL D C 1
ATOM 8586 O O . VAL D 1 184 ? 26.542 57.781 -19.470 1.00 26.02 181 VAL D O 1
ATOM 8590 N N . ASN D 1 185 ? 24.533 58.030 -20.547 1.00 25.95 182 ASN D N 1
ATOM 8591 C CA . ASN D 1 185 ? 24.259 56.613 -20.870 1.00 24.79 182 ASN D CA 1
ATOM 8592 C C . ASN D 1 185 ? 23.744 56.587 -22.308 1.00 24.66 182 ASN D C 1
ATOM 8593 O O . ASN D 1 185 ? 22.608 57.045 -22.569 1.00 23.50 182 ASN D O 1
ATOM 8598 N N . GLN D 1 186 ? 24.610 56.173 -23.235 1.00 23.36 183 GLN D N 1
ATOM 8599 C CA . GLN D 1 186 ? 24.252 56.086 -24.657 1.00 22.89 183 GLN D CA 1
ATOM 8600 C C . GLN D 1 186 ? 23.548 54.729 -24.905 1.00 22.65 183 GLN D C 1
ATOM 8601 O O . GLN D 1 186 ? 24.175 53.654 -24.804 1.00 22.71 183 GLN D O 1
ATOM 8607 N N . ILE D 1 187 ? 22.261 54.773 -25.211 1.00 22.99 184 ILE D N 1
ATOM 8608 C CA . ILE D 1 187 ? 21.512 53.523 -25.491 1.00 23.50 184 ILE D CA 1
ATOM 8609 C C . ILE D 1 187 ? 20.822 53.617 -26.862 1.00 23.81 184 ILE D C 1
ATOM 8610 O O . ILE D 1 187 ? 20.698 54.727 -27.446 1.00 24.17 184 ILE D O 1
ATOM 8615 N N . GLU D 1 188 ? 20.340 52.484 -27.369 1.00 23.38 185 GLU D N 1
ATOM 8616 C CA . GLU D 1 188 ? 19.352 52.549 -28.469 1.00 24.45 185 GLU D CA 1
ATOM 8617 C C . GLU D 1 188 ? 18.044 53.256 -28.037 1.00 25.45 185 GLU D C 1
ATOM 8618 O O . GLU D 1 188 ? 17.412 52.880 -27.052 1.00 25.27 185 GLU D O 1
ATOM 8624 N N . PHE D 1 189 ? 17.639 54.292 -28.776 1.00 26.25 186 PHE D N 1
ATOM 8625 C CA . PHE D 1 189 ? 16.376 54.980 -28.444 1.00 26.06 186 PHE D CA 1
ATOM 8626 C C . PHE D 1 189 ? 15.743 55.585 -29.692 1.00 26.96 186 PHE D C 1
ATOM 8627 O O . PHE D 1 189 ? 16.418 56.305 -30.468 1.00 26.12 186 PHE D O 1
ATOM 8635 N N . SER D 1 190 ? 14.456 55.265 -29.886 1.00 25.55 187 SER D N 1
ATOM 8636 C CA . SER D 1 190 ? 13.669 55.778 -31.048 1.00 25.02 187 SER D CA 1
ATOM 8637 C C . SER D 1 190 ? 12.222 55.801 -30.571 1.00 24.72 187 SER D C 1
ATOM 8638 O O . SER D 1 190 ? 11.930 55.405 -29.440 1.00 23.95 187 SER D O 1
ATOM 8641 N N . ALA D 1 191 ? 11.314 56.268 -31.387 1.00 25.24 188 ALA D N 1
ATOM 8642 C CA . ALA D 1 191 ? 9.928 56.308 -30.934 1.00 25.97 188 ALA D CA 1
ATOM 8643 C C . ALA D 1 191 ? 9.393 54.880 -30.853 1.00 25.78 188 ALA D C 1
ATOM 8644 O O . ALA D 1 191 ? 8.324 54.674 -30.270 1.00 27.90 188 ALA D O 1
ATOM 8646 N N . TYR D 1 192 ? 10.091 53.913 -31.479 1.00 24.61 189 TYR D N 1
ATOM 8647 C CA . TYR D 1 192 ? 9.696 52.505 -31.357 1.00 23.36 189 TYR D CA 1
ATOM 8648 C C . TYR D 1 192 ? 10.462 51.716 -30.289 1.00 23.78 189 TYR D C 1
ATOM 8649 O O . TYR D 1 192 ? 10.272 50.488 -30.203 1.00 22.03 189 TYR D O 1
ATOM 8658 N N . LEU D 1 193 ? 11.302 52.409 -29.512 1.00 22.69 190 LEU D N 1
ATOM 8659 C CA . LEU D 1 193 ? 12.098 51.808 -28.447 1.00 23.29 190 LEU D CA 1
ATOM 8660 C C . LEU D 1 193 ? 12.369 52.905 -27.424 1.00 24.54 190 LEU D C 1
ATOM 8661 O O . LEU D 1 193 ? 13.498 53.408 -27.320 1.00 24.04 190 LEU D O 1
ATOM 8666 N N . GLN D 1 194 ? 11.339 53.262 -26.667 1.00 25.84 191 GLN D N 1
ATOM 8667 C CA . GLN D 1 194 ? 11.460 54.326 -25.684 1.00 28.36 191 GLN D CA 1
ATOM 8668 C C . GLN D 1 194 ? 12.231 53.907 -24.426 1.00 27.73 191 GLN D C 1
ATOM 8669 O O . GLN D 1 194 ? 12.566 54.747 -23.620 1.00 28.57 191 GLN D O 1
ATOM 8675 N N . ASP D 1 195 ? 12.448 52.625 -24.214 1.00 26.84 192 ASP D N 1
ATOM 8676 C CA . ASP D 1 195 ? 13.247 52.203 -23.108 1.00 26.66 192 ASP D CA 1
ATOM 8677 C C . ASP D 1 195 ? 14.055 51.010 -23.541 1.00 25.79 192 ASP D C 1
ATOM 8678 O O . ASP D 1 195 ? 13.466 49.942 -23.690 1.00 25.48 192 ASP D O 1
ATOM 8683 N N . GLN D 1 196 ? 15.370 51.168 -23.773 1.00 23.29 193 GLN D N 1
ATOM 8684 C CA . GLN D 1 196 ? 16.163 50.045 -24.236 1.00 22.74 193 GLN D CA 1
ATOM 8685 C C . GLN D 1 196 ? 16.007 48.836 -23.285 1.00 23.42 193 GLN D C 1
ATOM 8686 O O . GLN D 1 196 ? 15.875 47.712 -23.728 1.00 23.12 193 GLN D O 1
ATOM 8692 N N . THR D 1 197 ? 16.059 49.098 -21.986 1.00 23.03 194 THR D N 1
ATOM 8693 C CA . THR D 1 197 ? 15.836 48.102 -20.969 1.00 24.20 194 THR D CA 1
ATOM 8694 C C . THR D 1 197 ? 14.858 48.799 -19.990 1.00 25.73 194 THR D C 1
ATOM 8695 O O . THR D 1 197 ? 14.740 50.005 -20.006 1.00 23.78 194 THR D O 1
ATOM 8699 N N . PRO D 1 198 ? 14.119 48.019 -19.184 1.00 27.11 195 PRO D N 1
ATOM 8700 C CA . PRO D 1 198 ? 12.930 48.568 -18.543 1.00 27.92 195 PRO D CA 1
ATOM 8701 C C . PRO D 1 198 ? 13.248 49.646 -17.524 1.00 29.02 195 PRO D C 1
ATOM 8702 O O . PRO D 1 198 ? 14.192 49.502 -16.733 1.00 27.93 195 PRO D O 1
ATOM 8706 N N . GLY D 1 199 ? 12.504 50.760 -17.636 1.00 29.32 196 GLY D N 1
ATOM 8707 C CA . GLY D 1 199 ? 12.719 51.982 -16.842 1.00 28.53 196 GLY D CA 1
ATOM 8708 C C . GLY D 1 199 ? 14.015 52.746 -17.037 1.00 28.55 196 GLY D C 1
ATOM 8709 O O . GLY D 1 199 ? 14.287 53.620 -16.229 1.00 27.44 196 GLY D O 1
ATOM 8710 N N . ILE D 1 200 ? 14.838 52.432 -18.062 1.00 27.23 197 ILE D N 1
ATOM 8711 C CA . ILE D 1 200 ? 16.209 53.026 -18.123 1.00 26.31 197 ILE D CA 1
ATOM 8712 C C . ILE D 1 200 ? 16.220 54.586 -18.384 1.00 28.65 197 ILE D C 1
ATOM 8713 O O . ILE D 1 200 ? 17.014 55.350 -17.742 1.00 28.36 197 ILE D O 1
ATOM 8718 N N . VAL D 1 201 ? 15.332 55.070 -19.275 1.00 27.16 198 VAL D N 1
ATOM 8719 C CA . VAL D 1 201 ? 15.322 56.495 -19.619 1.00 27.27 198 VAL D CA 1
ATOM 8720 C C . VAL D 1 201 ? 14.986 57.347 -18.378 1.00 29.86 198 VAL D C 1
ATOM 8721 O O . VAL D 1 201 ? 15.795 58.204 -17.970 1.00 30.71 198 VAL D O 1
ATOM 8725 N N . GLU D 1 202 ? 13.817 57.115 -17.793 1.00 30.57 199 GLU D N 1
ATOM 8726 C CA . GLU D 1 202 ? 13.386 57.816 -16.603 1.00 33.48 199 GLU D CA 1
ATOM 8727 C C . GLU D 1 202 ? 14.413 57.683 -15.417 1.00 34.34 199 GLU D C 1
ATOM 8728 O O . GLU D 1 202 ? 14.937 58.700 -14.896 1.00 34.02 199 GLU D O 1
ATOM 8734 N N . TYR D 1 203 ? 14.748 56.441 -15.027 1.00 33.38 200 TYR D N 1
ATOM 8735 C CA . TYR D 1 203 ? 15.811 56.254 -14.043 1.00 32.01 200 TYR D CA 1
ATOM 8736 C C . TYR D 1 203 ? 17.091 57.050 -14.324 1.00 31.66 200 TYR D C 1
ATOM 8737 O O . TYR D 1 203 ? 17.670 57.681 -13.430 1.00 31.94 200 TYR D O 1
ATOM 8746 N N . SER D 1 204 ? 17.579 56.984 -15.553 1.00 30.43 201 SER D N 1
ATOM 8747 C CA . SER D 1 204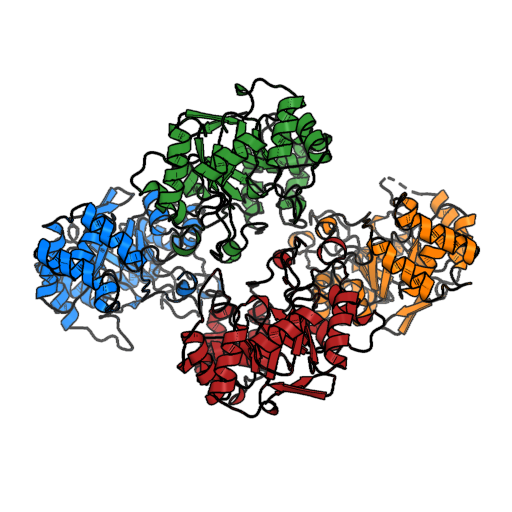 ? 18.893 57.568 -15.807 1.00 30.73 201 SER D CA 1
ATOM 8748 C C . SER D 1 204 ? 18.788 59.075 -15.615 1.00 31.01 201 SER D C 1
ATOM 8749 O O . SER D 1 204 ? 19.667 59.689 -15.018 1.00 32.98 201 SER D O 1
ATOM 8752 N N . GLN D 1 205 ? 17.684 59.634 -16.082 1.00 30.85 202 GLN D N 1
ATOM 8753 C CA . GLN D 1 205 ? 17.411 61.068 -16.046 1.00 32.90 202 GLN D CA 1
ATOM 8754 C C . GLN D 1 205 ? 17.269 61.519 -14.631 1.00 35.79 202 GLN D C 1
ATOM 8755 O O . GLN D 1 205 ? 17.707 62.620 -14.287 1.00 37.32 202 GLN D O 1
ATOM 8761 N N . GLN D 1 206 ? 16.663 60.678 -13.794 1.00 36.95 203 GLN D N 1
ATOM 8762 C CA . GLN D 1 206 ? 16.427 61.073 -12.410 1.00 40.29 203 GLN D CA 1
ATOM 8763 C C . GLN D 1 206 ? 17.694 61.266 -11.643 1.00 40.39 203 GLN D C 1
ATOM 8764 O O . GLN D 1 206 ? 17.688 61.982 -10.690 1.00 42.61 203 GLN D O 1
ATOM 8770 N N . GLN D 1 207 ? 18.762 60.589 -12.068 1.00 41.07 204 GLN D N 1
ATOM 8771 C CA . GLN D 1 207 ? 20.118 60.723 -11.500 1.00 41.69 204 GLN D CA 1
ATOM 8772 C C . GLN D 1 207 ? 20.850 61.927 -12.098 1.00 41.84 204 GLN D C 1
ATOM 8773 O O . GLN D 1 207 ? 21.973 62.220 -11.698 1.00 43.20 204 GLN D O 1
ATOM 8779 N N . GLY D 1 208 ? 20.238 62.539 -13.115 1.00 40.70 205 GLY D N 1
ATOM 8780 C CA . GLY D 1 208 ? 20.812 63.656 -13.855 1.00 40.08 205 GLY D CA 1
ATOM 8781 C C . GLY D 1 208 ? 21.662 63.186 -14.995 1.00 38.58 205 GLY D C 1
ATOM 8782 O O . GLY D 1 208 ? 22.471 63.952 -15.542 1.00 39.02 205 GLY D O 1
ATOM 8783 N N . ILE D 1 209 ? 21.498 61.916 -15.366 1.00 36.80 206 ILE D N 1
ATOM 8784 C CA . ILE D 1 209 ? 22.307 61.340 -16.427 1.00 35.37 206 ILE D CA 1
ATOM 8785 C C . ILE D 1 209 ? 21.656 61.660 -17.784 1.00 35.29 206 ILE D C 1
ATOM 8786 O O . ILE D 1 209 ? 20.509 61.314 -18.008 1.00 35.85 206 ILE D O 1
ATOM 8791 N N . LEU D 1 210 ? 22.381 62.338 -18.681 1.00 34.16 207 LEU D N 1
ATOM 8792 C CA . LEU D 1 210 ? 21.890 62.521 -20.040 1.00 32.34 207 LEU D CA 1
ATOM 8793 C C . LEU D 1 210 ? 21.848 61.195 -20.834 1.00 30.46 207 LEU D C 1
ATOM 8794 O O . LEU D 1 210 ? 22.860 60.489 -20.958 1.00 29.48 207 LEU D O 1
ATOM 8799 N N . ILE D 1 211 ? 20.672 60.883 -21.383 1.00 30.09 208 ILE D N 1
ATOM 8800 C CA . ILE D 1 211 ? 20.525 59.832 -22.441 1.00 26.87 208 ILE D CA 1
ATOM 8801 C C . ILE D 1 211 ? 20.941 60.341 -23.825 1.00 25.60 208 ILE D C 1
ATOM 8802 O O . ILE D 1 211 ? 20.455 61.372 -24.282 1.00 28.51 208 ILE D O 1
ATOM 8807 N N . GLU D 1 212 ? 21.861 59.661 -24.479 1.00 24.85 209 GLU D N 1
ATOM 8808 C CA . GLU D 1 212 ? 22.132 59.897 -25.879 1.00 25.08 209 GLU D CA 1
ATOM 8809 C C . GLU D 1 212 ? 21.407 58.744 -26.569 1.00 25.22 209 GLU D C 1
ATOM 8810 O O . GLU D 1 212 ? 21.446 57.612 -26.070 1.00 25.19 209 GLU D O 1
ATOM 8816 N N . ALA D 1 213 ? 20.833 59.004 -27.741 1.00 23.97 210 ALA D N 1
ATOM 8817 C CA . ALA D 1 213 ? 20.063 58.002 -28.475 1.00 22.83 210 ALA D CA 1
ATOM 8818 C C . ALA D 1 213 ? 20.770 57.630 -29.744 1.00 22.79 210 ALA D C 1
ATOM 8819 O O . ALA D 1 213 ? 20.966 58.496 -30.587 1.00 24.38 210 ALA D O 1
ATOM 8821 N N . TYR D 1 214 ? 21.091 56.353 -29.947 1.00 21.93 211 TYR D N 1
ATOM 8822 C CA . TYR D 1 214 ? 21.545 55.961 -31.267 1.00 21.25 211 TYR D CA 1
ATOM 8823 C C . TYR D 1 214 ? 20.403 55.221 -31.868 1.00 22.07 211 TYR D C 1
ATOM 8824 O O . TYR D 1 214 ? 19.471 54.844 -31.155 1.00 22.48 211 TYR D O 1
ATOM 8833 N N . GLY D 1 215 ? 20.451 55.030 -33.178 1.00 21.58 212 GLY D N 1
ATOM 8834 C CA . GLY D 1 215 ? 19.379 54.328 -33.855 1.00 20.26 212 GLY D CA 1
ATOM 8835 C C . GLY D 1 215 ? 18.059 55.040 -33.797 1.00 19.82 212 GLY D C 1
ATOM 8836 O O . GLY D 1 215 ? 17.034 54.390 -33.980 1.00 20.28 212 GLY D O 1
ATOM 8837 N N . PRO D 1 216 ? 18.071 56.395 -33.682 1.00 20.12 213 PRO D N 1
ATOM 8838 C CA . PRO D 1 216 ? 16.763 57.133 -33.588 1.00 18.88 213 PRO D CA 1
ATOM 8839 C C . PRO D 1 216 ? 15.927 57.122 -34.868 1.00 18.74 213 PRO D C 1
ATOM 8840 O O . PRO D 1 216 ? 14.753 57.390 -34.815 1.00 19.44 213 PRO D O 1
ATOM 8844 N N . LEU D 1 217 ? 16.502 56.793 -36.017 1.00 18.91 214 LEU D N 1
ATOM 8845 C CA . LEU D 1 217 ? 15.698 56.798 -37.258 1.00 18.99 214 LEU D CA 1
ATOM 8846 C C . LEU D 1 217 ? 15.125 55.418 -37.521 1.00 19.78 214 LEU D C 1
ATOM 8847 O O . LEU D 1 217 ? 14.431 55.254 -38.515 1.00 19.29 214 LEU D O 1
ATOM 8852 N N . GLY D 1 218 ? 15.334 54.433 -36.596 1.00 20.84 215 GLY D N 1
ATOM 8853 C CA . GLY D 1 218 ? 14.863 53.035 -36.787 1.00 19.70 215 GLY D CA 1
ATOM 8854 C C . GLY D 1 218 ? 13.423 53.015 -37.328 1.00 22.18 215 GLY D C 1
ATOM 8855 O O . GLY D 1 218 ? 13.105 52.259 -38.277 1.00 21.63 215 GLY D O 1
ATOM 8856 N N . PRO D 1 219 ? 12.531 53.880 -36.781 1.00 21.92 216 PRO D N 1
ATOM 8857 C CA . PRO D 1 219 ? 11.212 53.770 -37.313 1.00 23.09 216 PRO D CA 1
ATOM 8858 C C . PRO D 1 219 ? 11.095 53.929 -38.830 1.00 24.55 216 PRO D C 1
ATOM 8859 O O . PRO D 1 219 ? 10.138 53.339 -39.415 1.00 24.94 216 PRO D O 1
ATOM 8863 N N . ILE D 1 220 ? 11.969 54.742 -39.469 1.00 23.57 217 ILE D N 1
ATOM 8864 C CA . ILE D 1 220 ? 11.879 54.870 -40.911 1.00 24.08 217 ILE D CA 1
ATOM 8865 C C . ILE D 1 220 ? 12.855 53.984 -41.623 1.00 24.83 217 ILE D C 1
ATOM 8866 O O . ILE D 1 220 ? 12.605 53.605 -42.770 1.00 25.90 217 ILE D O 1
ATOM 8871 N N . THR D 1 221 ? 13.967 53.656 -40.989 1.00 23.49 218 THR D N 1
ATOM 8872 C CA . THR D 1 221 ? 14.992 52.902 -41.714 1.00 24.41 218 THR D CA 1
ATOM 8873 C C . THR D 1 221 ? 14.656 51.407 -41.810 1.00 24.12 218 THR D C 1
ATOM 8874 O O . THR D 1 221 ? 15.096 50.745 -42.732 1.00 23.75 218 THR D O 1
ATOM 8878 N N . GLN D 1 222 ? 13.891 50.905 -40.839 1.00 23.84 219 GLN D N 1
ATOM 8879 C CA . GLN D 1 222 ? 13.584 49.513 -40.702 1.00 23.61 219 GLN D CA 1
ATOM 8880 C C . GLN D 1 222 ? 12.150 49.323 -40.211 1.00 24.01 219 GLN D C 1
ATOM 8881 O O . GLN D 1 222 ? 11.633 48.227 -40.326 1.00 23.85 219 GLN D O 1
ATOM 8887 N N . GLY D 1 223 ? 11.531 50.372 -39.655 1.00 23.52 220 GLY D N 1
ATOM 8888 C CA . GLY D 1 223 ? 10.200 50.282 -39.072 1.00 23.00 220 GLY D CA 1
ATOM 8889 C C . GLY D 1 223 ? 8.990 50.282 -39.998 1.00 25.22 220 GLY D C 1
ATOM 8890 O O . GLY D 1 223 ? 7.897 49.985 -39.560 1.00 26.05 220 GLY D O 1
ATOM 8891 N N . ARG D 1 224 ? 9.166 50.591 -41.282 1.00 24.93 221 ARG D N 1
ATOM 8892 C CA . ARG D 1 224 ? 8.059 50.635 -42.210 1.00 26.35 221 ARG D CA 1
ATOM 8893 C C . ARG D 1 224 ? 7.715 49.251 -42.785 1.00 25.67 221 ARG D C 1
ATOM 8894 O O . ARG D 1 224 ? 8.598 48.473 -43.052 1.00 25.08 221 ARG D O 1
ATOM 8902 N N . PRO D 1 225 ? 6.410 48.928 -42.943 1.00 27.17 222 PRO D N 1
ATOM 8903 C CA . PRO D 1 225 ? 5.254 49.688 -42.495 1.00 27.80 222 PRO D CA 1
ATOM 8904 C C . PRO D 1 225 ? 5.105 49.522 -40.986 1.00 27.92 222 PRO D C 1
ATOM 8905 O O . PRO D 1 225 ? 5.284 48.425 -40.464 1.00 28.35 222 PRO D O 1
ATOM 8909 N N . GLY D 1 226 ? 4.805 50.612 -40.292 1.00 28.45 223 GLY D N 1
ATOM 8910 C CA . GLY D 1 226 ? 4.477 50.582 -38.870 1.00 27.66 223 GLY D CA 1
ATOM 8911 C C . GLY D 1 226 ? 3.505 51.712 -38.602 1.00 28.45 223 GLY D C 1
ATOM 8912 O O . GLY D 1 226 ? 3.271 52.541 -39.471 1.00 28.50 223 GLY D O 1
ATOM 8913 N N . PRO D 1 227 ? 2.932 51.769 -37.391 1.00 30.09 224 PRO D N 1
ATOM 8914 C CA . PRO D 1 227 ? 1.782 52.698 -37.200 1.00 30.53 224 PRO D CA 1
ATOM 8915 C C . PRO D 1 227 ? 2.177 54.209 -37.124 1.00 32.21 224 PRO D C 1
ATOM 8916 O O . PRO D 1 227 ? 1.336 55.073 -37.225 1.00 33.16 224 PRO D O 1
ATOM 8920 N N . LEU D 1 228 ? 3.467 54.528 -37.021 1.00 32.29 225 LEU D N 1
ATOM 8921 C CA . LEU D 1 228 ? 3.861 55.910 -37.232 1.00 32.54 225 LEU D CA 1
ATOM 8922 C C . LEU D 1 228 ? 3.724 56.430 -38.691 1.00 32.93 225 LEU D C 1
ATOM 8923 O O . LEU D 1 228 ? 3.748 57.647 -38.885 1.00 34.81 225 LEU D O 1
ATOM 8928 N N . ASP D 1 229 ? 3.559 55.560 -39.693 1.00 32.03 226 ASP D N 1
ATOM 8929 C CA . ASP D 1 229 ? 3.628 56.050 -41.088 1.00 33.50 226 ASP D CA 1
ATOM 8930 C C . ASP D 1 229 ? 2.626 57.174 -41.396 1.00 35.00 226 ASP D C 1
ATOM 8931 O O . ASP D 1 229 ? 3.006 58.198 -41.992 1.00 35.39 226 ASP D O 1
ATOM 8936 N N . LYS D 1 230 ? 1.392 56.989 -40.915 1.00 35.51 227 LYS D N 1
ATOM 8937 C CA . LYS D 1 230 ? 0.289 57.871 -41.196 1.00 38.61 227 LYS D CA 1
ATOM 8938 C C . LYS D 1 230 ? 0.492 59.114 -40.391 1.00 38.74 227 LYS D C 1
ATOM 8939 O O . LYS D 1 230 ? 0.177 60.180 -40.862 1.00 41.65 227 LYS D O 1
ATOM 8945 N N . VAL D 1 231 ? 1.059 58.968 -39.200 1.00 38.08 228 VAL D N 1
ATOM 8946 C CA . VAL D 1 231 ? 1.353 60.114 -38.314 1.00 38.21 228 VAL D CA 1
ATOM 8947 C C . VAL D 1 231 ? 2.502 61.026 -38.865 1.00 38.39 228 VAL D C 1
ATOM 8948 O O . VAL D 1 231 ? 2.351 62.251 -38.962 1.00 40.05 228 VAL D O 1
ATOM 8952 N N . LEU D 1 232 ? 3.612 60.417 -39.261 1.00 36.88 229 LEU D N 1
ATOM 8953 C CA . LEU D 1 232 ? 4.758 61.139 -39.823 1.00 37.04 229 LEU D CA 1
ATOM 8954 C C . LEU D 1 232 ? 4.484 61.751 -41.193 1.00 38.50 229 LEU D C 1
ATOM 8955 O O . LEU D 1 232 ? 5.120 62.751 -41.557 1.00 39.07 229 LEU D O 1
ATOM 8960 N N . SER D 1 233 ? 3.593 61.140 -41.973 1.00 38.77 230 SER D N 1
ATOM 8961 C CA . SER D 1 233 ? 3.131 61.742 -43.235 1.00 41.16 230 SER D CA 1
ATOM 8962 C C . SER D 1 233 ? 2.420 63.117 -43.032 1.00 43.32 230 SER D C 1
ATOM 8963 O O . SER D 1 233 ? 2.779 64.110 -43.694 1.00 44.07 230 SER D O 1
ATOM 8966 N N . LYS D 1 234 ? 1.435 63.166 -42.120 1.00 44.29 231 LYS D N 1
ATOM 8967 C CA . LYS D 1 234 ? 0.702 64.381 -41.789 1.00 46.21 231 LYS D CA 1
ATOM 8968 C C . LYS D 1 234 ? 1.647 65.442 -41.291 1.00 46.34 231 LYS D C 1
ATOM 8969 O O . LYS D 1 234 ? 1.628 66.578 -41.780 1.00 46.83 231 LYS D O 1
ATOM 8975 N N . LEU D 1 235 ? 2.513 65.042 -40.347 1.00 44.82 232 LEU D N 1
ATOM 8976 C CA . LEU D 1 235 ? 3.402 65.974 -39.656 1.00 44.54 232 LEU D CA 1
ATOM 8977 C C . LEU D 1 235 ? 4.387 66.602 -40.620 1.00 44.96 232 LEU D C 1
ATOM 8978 O O . LEU D 1 235 ? 4.773 67.751 -40.474 1.00 45.34 232 LEU D O 1
ATOM 8983 N N . SER D 1 236 ? 4.781 65.820 -41.603 1.00 44.68 233 SER D N 1
ATOM 8984 C CA . SER D 1 236 ? 5.714 66.244 -42.626 1.00 46.16 233 SER D CA 1
ATOM 8985 C C . SER D 1 236 ? 5.110 67.257 -43.589 1.00 48.55 233 SER D C 1
ATOM 8986 O O . SER D 1 236 ? 5.805 68.146 -44.065 1.00 49.65 233 SER D O 1
ATOM 8989 N N . GLU D 1 237 ? 3.830 67.109 -43.900 1.00 50.36 234 GLU D N 1
ATOM 8990 C CA . GLU D 1 237 ? 3.152 68.091 -44.731 1.00 52.99 234 GLU D CA 1
ATOM 8991 C C . GLU D 1 237 ? 2.887 69.319 -43.872 1.00 53.66 234 GLU D C 1
ATOM 8992 O O . GLU D 1 237 ? 2.889 70.427 -44.392 1.00 55.02 234 GLU D O 1
ATOM 8998 N N . LYS D 1 238 ? 2.725 69.121 -42.557 1.00 51.91 235 LYS D N 1
ATOM 8999 C CA . LYS D 1 238 ? 2.379 70.231 -41.642 1.00 52.42 235 LYS D CA 1
ATOM 9000 C C . LYS D 1 238 ? 3.578 71.135 -41.289 1.00 52.59 235 LYS D C 1
ATOM 9001 O O . LYS D 1 238 ? 3.415 72.339 -41.144 1.00 54.60 235 LYS D O 1
ATOM 9007 N N . TYR D 1 239 ? 4.768 70.564 -41.167 1.00 50.14 236 TYR D N 1
ATOM 9008 C CA . TYR D 1 239 ? 5.961 71.327 -40.798 1.00 50.64 236 TYR D CA 1
ATOM 9009 C C . TYR D 1 239 ? 6.869 71.608 -41.999 1.00 50.71 236 TYR D C 1
ATOM 9010 O O . TYR D 1 239 ? 7.795 72.399 -41.901 1.00 51.28 236 TYR D O 1
ATOM 9019 N N . LYS D 1 240 ? 6.577 70.993 -43.138 1.00 50.54 237 LYS D N 1
ATOM 9020 C CA . LYS D 1 240 ? 7.478 71.038 -44.304 1.00 51.56 237 LYS D CA 1
ATOM 9021 C C . LYS D 1 240 ? 8.924 70.603 -43.966 1.00 49.32 237 LYS D C 1
ATOM 9022 O O . LYS D 1 240 ? 9.921 71.277 -44.292 1.00 49.85 237 LYS D O 1
ATOM 9028 N N . ARG D 1 241 ? 8.998 69.464 -43.290 1.00 46.97 238 ARG D N 1
ATOM 9029 C CA . ARG D 1 241 ? 10.247 68.859 -42.900 1.00 45.00 238 ARG D CA 1
ATOM 9030 C C . ARG D 1 241 ? 10.050 67.379 -43.187 1.00 43.12 238 ARG D C 1
ATOM 9031 O O . ARG D 1 241 ? 8.926 66.868 -43.142 1.00 42.62 238 ARG D O 1
ATOM 9039 N N . ASN D 1 242 ? 11.133 66.697 -43.534 1.00 41.19 239 ASN D N 1
ATOM 9040 C CA . ASN D 1 242 ? 11.000 65.323 -43.886 1.00 39.38 239 ASN D CA 1
ATOM 9041 C C . ASN D 1 242 ? 10.789 64.476 -42.603 1.00 37.71 239 ASN D C 1
ATOM 9042 O O . ASN D 1 242 ? 10.815 65.027 -41.476 1.00 37.61 239 ASN D O 1
ATOM 9047 N N . GLU D 1 243 ? 10.530 63.180 -42.766 1.00 34.59 240 GLU D N 1
ATOM 9048 C CA . GLU D 1 243 ? 10.165 62.372 -41.638 1.00 33.76 240 GLU D CA 1
ATOM 9049 C C . GLU D 1 243 ? 11.370 62.178 -40.703 1.00 32.38 240 GLU D C 1
ATOM 9050 O O . GLU D 1 243 ? 11.195 62.113 -39.495 1.00 32.15 240 GLU D O 1
ATOM 9056 N N . GLY D 1 244 ? 12.572 62.038 -41.257 1.00 31.73 241 GLY D N 1
ATOM 9057 C CA . GLY D 1 244 ? 13.816 61.987 -40.441 1.00 32.06 241 GLY D CA 1
ATOM 9058 C C . GLY D 1 244 ? 14.033 63.160 -39.484 1.00 32.47 241 GLY D C 1
ATOM 9059 O O . GLY D 1 244 ? 14.284 62.982 -38.269 1.00 31.47 241 GLY D O 1
ATOM 9060 N N . GLN D 1 245 ? 13.964 64.365 -40.047 1.00 33.88 242 GLN D N 1
ATOM 9061 C CA . GLN D 1 245 ? 13.950 65.586 -39.253 1.00 34.69 242 GLN D CA 1
ATOM 9062 C C . GLN D 1 245 ? 12.861 65.563 -38.169 1.00 34.13 242 GLN D C 1
ATOM 9063 O O . GLN D 1 245 ? 13.099 66.010 -37.047 1.00 34.36 242 GLN D O 1
ATOM 9069 N N . ILE D 1 246 ? 11.667 65.095 -38.523 1.00 33.55 243 ILE D N 1
ATOM 9070 C CA . ILE D 1 246 ? 10.571 65.059 -37.582 1.00 33.24 243 ILE D CA 1
ATOM 9071 C C . ILE D 1 246 ? 10.935 64.104 -36.392 1.00 32.22 243 ILE D C 1
ATOM 9072 O O . ILE D 1 246 ? 10.735 64.494 -35.193 1.00 31.45 243 ILE D O 1
ATOM 9077 N N . LEU D 1 247 ? 11.476 62.896 -36.718 1.00 28.60 244 LEU D N 1
ATOM 9078 C CA . LEU D 1 247 ? 11.936 61.967 -35.703 1.00 28.59 244 LEU D CA 1
ATOM 9079 C C . LEU D 1 247 ? 13.072 62.553 -34.863 1.00 28.48 244 LEU D C 1
ATOM 9080 O O . LEU D 1 247 ? 13.051 62.499 -33.639 1.00 28.01 244 LEU D O 1
ATOM 9085 N N . LEU D 1 248 ? 14.076 63.074 -35.545 1.00 28.65 245 LEU D N 1
ATOM 9086 C CA . LEU D 1 248 ? 15.243 63.645 -34.859 1.00 28.86 245 LEU D CA 1
ATOM 9087 C C . LEU D 1 248 ? 14.837 64.786 -33.922 1.00 28.58 245 LEU D C 1
ATOM 9088 O O . LEU D 1 248 ? 15.304 64.803 -32.777 1.00 27.54 245 LEU D O 1
ATOM 9093 N N . ARG D 1 249 ? 13.985 65.720 -34.394 1.00 30.19 246 ARG D N 1
ATOM 9094 C CA . ARG D 1 249 ? 13.414 66.805 -33.522 1.00 30.65 246 ARG D CA 1
ATOM 9095 C C . ARG D 1 249 ? 12.655 66.242 -32.302 1.00 31.31 246 ARG D C 1
ATOM 9096 O O . ARG D 1 249 ? 12.768 66.746 -31.199 1.00 31.86 246 ARG D O 1
ATOM 9104 N N . TRP D 1 250 ? 11.882 65.180 -32.499 1.00 31.75 247 TRP D N 1
ATOM 9105 C CA . TRP D 1 250 ? 11.158 64.534 -31.399 1.00 32.16 247 TRP D CA 1
ATOM 9106 C C . TRP D 1 250 ? 12.068 63.979 -30.312 1.00 30.59 247 TRP D C 1
ATOM 9107 O O . TRP D 1 250 ? 11.826 64.200 -29.135 1.00 31.02 247 TRP D O 1
ATOM 9118 N N . VAL D 1 251 ? 13.134 63.297 -30.715 1.00 29.70 248 VAL D N 1
ATOM 9119 C CA . VAL D 1 251 ? 14.146 62.837 -29.781 1.00 28.70 248 VAL D CA 1
ATOM 9120 C C . VAL D 1 251 ? 14.705 64.007 -28.982 1.00 30.72 248 VAL D C 1
ATOM 9121 O O . VAL D 1 251 ? 14.723 63.982 -27.733 1.00 31.55 248 VAL D O 1
ATOM 9125 N N . LEU D 1 252 ? 15.134 65.059 -29.683 1.00 31.89 249 LEU D N 1
ATOM 9126 C CA . LEU D 1 252 ? 15.519 66.325 -29.009 1.00 33.31 249 LEU D CA 1
ATOM 9127 C C . LEU D 1 252 ? 14.486 66.773 -27.999 1.00 34.82 249 LEU D C 1
ATOM 9128 O O . LEU D 1 252 ? 14.845 67.120 -26.850 1.00 34.80 249 LEU D O 1
ATOM 9133 N N . GLN D 1 253 ? 13.208 66.723 -28.393 1.00 34.92 250 GLN D N 1
ATOM 9134 C CA . GLN D 1 253 ? 12.163 67.236 -27.480 1.00 36.57 250 GLN D CA 1
ATOM 9135 C C . GLN D 1 253 ? 11.870 66.377 -26.253 1.00 36.08 250 GLN D C 1
ATOM 9136 O O . GLN D 1 253 ? 11.412 66.897 -25.257 1.00 35.32 250 GLN D O 1
ATOM 9142 N N . ARG D 1 254 ? 12.160 65.063 -26.318 1.00 35.67 251 ARG D N 1
ATOM 9143 C CA . ARG D 1 254 ? 12.061 64.206 -25.136 1.00 35.76 251 ARG D CA 1
ATOM 9144 C C . ARG D 1 254 ? 13.195 64.465 -24.118 1.00 36.27 251 ARG D C 1
ATOM 9145 O O . ARG D 1 254 ? 13.227 63.822 -23.066 1.00 37.79 251 ARG D O 1
ATOM 9153 N N . GLY D 1 255 ? 14.152 65.348 -24.436 1.00 36.70 252 GLY D N 1
ATOM 9154 C CA . GLY D 1 255 ? 15.261 65.639 -23.504 1.00 35.96 252 GLY D CA 1
ATOM 9155 C C . GLY D 1 255 ? 16.457 64.738 -23.779 1.00 34.75 252 GLY D C 1
ATOM 9156 O O . GLY D 1 255 ? 17.256 64.451 -22.882 1.00 35.36 252 GLY D O 1
ATOM 9157 N N . ILE D 1 256 ? 16.576 64.294 -25.029 1.00 32.73 253 ILE D N 1
ATOM 9158 C CA . ILE D 1 256 ? 17.553 63.327 -25.390 1.00 30.48 253 ILE D CA 1
ATOM 9159 C C . ILE D 1 256 ? 18.402 63.754 -26.606 1.00 30.84 253 ILE D C 1
ATOM 9160 O O . ILE D 1 256 ? 17.942 64.456 -27.525 1.00 30.39 253 ILE D O 1
ATOM 9165 N N . LEU D 1 257 ? 19.645 63.276 -26.605 1.00 29.90 254 LEU D N 1
ATOM 9166 C CA . LEU D 1 257 ? 20.616 63.681 -27.620 1.00 30.47 254 LEU D CA 1
ATOM 9167 C C . LEU D 1 257 ? 20.704 62.647 -28.776 1.00 28.48 254 LEU D C 1
ATOM 9168 O O . LEU D 1 257 ? 21.176 61.544 -28.572 1.00 28.18 254 LEU D O 1
ATOM 9173 N N . PRO D 1 258 ? 20.202 62.987 -29.980 1.00 28.49 255 PRO D N 1
ATOM 9174 C CA . PRO D 1 258 ? 20.235 62.002 -31.084 1.00 26.89 255 PRO D CA 1
ATOM 9175 C C . PRO D 1 258 ? 21.601 61.898 -31.783 1.00 27.09 255 PRO D C 1
ATOM 9176 O O . PRO D 1 258 ? 22.252 62.926 -32.078 1.00 25.67 255 PRO D O 1
ATOM 9180 N N . ILE D 1 259 ? 22.016 60.649 -32.000 1.00 26.03 256 ILE D N 1
ATOM 9181 C CA . ILE D 1 259 ? 23.204 60.342 -32.794 1.00 26.82 256 ILE D CA 1
ATOM 9182 C C . ILE D 1 259 ? 22.681 59.712 -34.087 1.00 26.30 256 ILE D C 1
ATOM 9183 O O . ILE D 1 259 ? 21.991 58.712 -34.052 1.00 26.95 256 ILE D O 1
ATOM 9188 N N . THR D 1 260 ? 23.052 60.281 -35.205 1.00 26.56 257 THR D N 1
ATOM 9189 C CA . THR D 1 260 ? 22.705 59.708 -36.457 1.00 26.68 257 THR D CA 1
ATOM 9190 C C . THR D 1 260 ? 23.976 59.638 -37.310 1.00 28.14 257 THR D C 1
ATOM 9191 O O . THR D 1 260 ? 25.040 59.988 -36.828 1.00 28.44 257 THR D O 1
ATOM 9195 N N . THR D 1 261 ? 23.877 59.203 -38.570 1.00 28.86 258 THR D N 1
ATOM 9196 C CA . THR D 1 261 ? 25.023 59.231 -39.449 1.00 31.32 258 THR D CA 1
ATOM 9197 C C . THR D 1 261 ? 24.444 59.279 -40.839 1.00 32.83 258 THR D C 1
ATOM 9198 O O . THR D 1 261 ? 23.251 59.077 -41.004 1.00 32.53 258 THR D O 1
ATOM 9202 N N . THR D 1 262 ? 25.286 59.549 -41.829 1.00 34.29 259 THR D N 1
ATOM 9203 C CA . THR D 1 262 ? 24.864 59.411 -43.225 1.00 35.67 259 THR D CA 1
ATOM 9204 C C . THR D 1 262 ? 26.041 59.438 -44.194 1.00 36.70 259 THR D C 1
ATOM 9205 O O . THR D 1 262 ? 27.146 59.782 -43.801 1.00 36.10 259 THR D O 1
ATOM 9209 N N . SER D 1 263 ? 25.786 59.085 -45.460 1.00 38.30 260 SER D N 1
ATOM 9210 C CA . SER D 1 263 ? 26.763 59.234 -46.533 1.00 40.64 260 SER D CA 1
ATOM 9211 C C . SER D 1 263 ? 26.320 60.304 -47.504 1.00 42.83 260 SER D C 1
ATOM 9212 O O . SER D 1 263 ? 27.065 60.658 -48.420 1.00 44.78 260 SER D O 1
ATOM 9215 N N . LYS D 1 264 ? 25.124 60.848 -47.290 1.00 43.04 261 LYS D N 1
ATOM 9216 C CA . LYS D 1 264 ? 24.529 61.753 -48.259 1.00 44.57 261 LYS D CA 1
ATOM 9217 C C . LYS D 1 264 ? 24.765 63.206 -47.853 1.00 45.68 261 LYS D C 1
ATOM 9218 O O . LYS D 1 264 ? 24.338 63.605 -46.746 1.00 44.76 261 LYS D O 1
ATOM 9224 N N . GLU D 1 265 ? 25.407 63.997 -48.736 1.00 46.74 262 GLU D N 1
ATOM 9225 C CA . GLU D 1 265 ? 25.642 65.423 -48.454 1.00 48.52 262 GLU D CA 1
ATOM 9226 C C . GLU D 1 265 ? 24.366 66.211 -48.084 1.00 48.97 262 GLU D C 1
ATOM 9227 O O . GLU D 1 265 ? 24.343 66.992 -47.134 1.00 48.11 262 GLU D O 1
ATOM 9233 N N . GLU D 1 266 ? 23.285 66.006 -48.823 1.00 49.77 263 GLU D N 1
ATOM 9234 C CA . GLU D 1 266 ? 22.101 66.828 -48.566 1.00 51.26 263 GLU D CA 1
ATOM 9235 C C . GLU D 1 266 ? 21.467 66.496 -47.209 1.00 48.57 263 GLU D C 1
ATOM 9236 O O . GLU D 1 266 ? 20.738 67.309 -46.654 1.00 49.72 263 GLU D O 1
ATOM 9242 N N . ARG D 1 267 ? 21.764 65.326 -46.662 1.00 45.31 264 ARG D N 1
ATOM 9243 C CA . ARG D 1 267 ? 21.198 64.962 -45.348 1.00 43.51 264 ARG D CA 1
ATOM 9244 C C . ARG D 1 267 ? 21.941 65.659 -44.191 1.00 41.77 264 ARG D C 1
ATOM 9245 O O . ARG D 1 267 ? 21.385 65.894 -43.108 1.00 39.32 264 ARG D O 1
ATOM 9253 N N . ILE D 1 268 ? 23.206 65.989 -44.439 1.00 41.58 265 ILE D N 1
ATOM 9254 C CA . ILE D 1 268 ? 24.025 66.688 -43.435 1.00 40.71 265 ILE D CA 1
ATOM 9255 C C . ILE D 1 268 ? 23.311 67.988 -43.048 1.00 41.42 265 ILE D C 1
ATOM 9256 O O . ILE D 1 268 ? 23.104 68.243 -41.879 1.00 40.20 265 ILE D O 1
ATOM 9261 N N . ASN D 1 269 ? 22.863 68.766 -44.036 1.00 43.32 266 ASN D N 1
ATOM 9262 C CA . ASN D 1 269 ? 22.110 70.027 -43.762 1.00 43.98 266 ASN D CA 1
ATOM 9263 C C . ASN D 1 269 ? 20.670 69.793 -43.250 1.00 42.19 266 ASN D C 1
ATOM 9264 O O . ASN D 1 269 ? 20.200 70.545 -42.390 1.00 41.36 266 ASN D O 1
ATOM 9269 N N . ASP D 1 270 ? 19.996 68.741 -43.755 1.00 40.84 267 ASP D N 1
ATOM 9270 C CA . ASP D 1 270 ? 18.700 68.220 -43.166 1.00 41.09 267 ASP D CA 1
ATOM 9271 C C . ASP D 1 270 ? 18.756 68.024 -41.606 1.00 39.52 267 ASP D C 1
ATOM 9272 O O . ASP D 1 270 ? 17.933 68.573 -40.851 1.00 38.63 267 ASP D O 1
ATOM 9277 N N . VAL D 1 271 ? 19.728 67.237 -41.146 1.00 38.78 268 VAL D N 1
ATOM 9278 C CA . VAL D 1 271 ? 19.912 66.997 -39.722 1.00 38.12 268 VAL D CA 1
ATOM 9279 C C . VAL D 1 271 ? 20.143 68.335 -38.974 1.00 41.10 268 VAL D C 1
ATOM 9280 O O . VAL D 1 271 ? 19.467 68.595 -37.974 1.00 42.13 268 VAL D O 1
ATOM 9284 N N . LEU D 1 272 ? 21.058 69.194 -39.459 1.00 42.37 269 LEU D N 1
ATOM 9285 C CA . LEU D 1 272 ? 21.398 70.444 -38.751 1.00 44.05 269 LEU D CA 1
ATOM 9286 C C . LEU D 1 272 ? 20.223 71.423 -38.653 1.00 44.53 269 LEU D C 1
ATOM 9287 O O . LEU D 1 272 ? 20.170 72.257 -37.737 1.00 45.61 269 LEU D O 1
ATOM 9292 N N . GLU D 1 273 ? 19.270 71.272 -39.566 1.00 43.80 270 GLU D N 1
ATOM 9293 C CA . GLU D 1 273 ? 18.067 72.098 -39.570 1.00 45.83 270 GLU D CA 1
ATOM 9294 C C . GLU D 1 273 ? 17.070 71.772 -38.436 1.00 44.70 270 GLU D C 1
ATOM 9295 O O . GLU D 1 273 ? 16.150 72.558 -38.162 1.00 45.78 270 GLU D O 1
ATOM 9301 N N . ILE D 1 274 ? 17.250 70.634 -37.774 1.00 42.90 271 ILE D N 1
ATOM 9302 C CA . ILE D 1 274 ? 16.370 70.257 -36.664 1.00 42.67 271 ILE D CA 1
ATOM 9303 C C . ILE D 1 274 ? 16.260 71.272 -35.512 1.00 44.68 271 ILE D C 1
ATOM 9304 O O . ILE D 1 274 ? 15.338 71.157 -34.687 1.00 45.15 271 ILE D O 1
ATOM 9309 N N . PHE D 1 275 ? 17.192 72.241 -35.455 1.00 46.21 272 PHE D N 1
ATOM 9310 C CA . PHE D 1 275 ? 17.198 73.300 -34.430 1.00 47.73 272 PHE D CA 1
ATOM 9311 C C . PHE D 1 275 ? 16.535 74.581 -34.941 1.00 50.57 272 PHE D C 1
ATOM 9312 O O . PHE D 1 275 ? 16.532 75.594 -34.241 1.00 51.48 272 PHE D O 1
ATOM 9320 N N . ASP D 1 276 ? 15.999 74.522 -36.169 1.00 51.61 273 ASP D N 1
ATOM 9321 C CA . ASP D 1 276 ? 15.338 75.663 -36.840 1.00 53.50 273 ASP D CA 1
ATOM 9322 C C . ASP D 1 276 ? 13.791 75.592 -36.760 1.00 53.83 273 ASP D C 1
ATOM 9323 O O . ASP D 1 276 ? 13.119 76.402 -37.385 1.00 54.83 273 ASP D O 1
ATOM 9328 N N . PHE D 1 277 ? 13.245 74.609 -36.029 1.00 53.20 274 PHE D N 1
ATOM 9329 C CA . PHE D 1 277 ? 11.776 74.409 -35.884 1.00 53.83 274 PHE D CA 1
ATOM 9330 C C . PHE D 1 277 ? 11.439 73.646 -34.611 1.00 53.07 274 PHE D C 1
ATOM 9331 O O . PHE D 1 277 ? 12.268 72.869 -34.128 1.00 52.94 274 PHE D O 1
ATOM 9339 N N . GLU D 1 278 ? 10.240 73.875 -34.074 1.00 54.07 275 GLU D N 1
ATOM 9340 C CA . GLU D 1 278 ? 9.719 73.095 -32.947 1.00 53.41 275 GLU D CA 1
ATOM 9341 C C . GLU D 1 278 ? 8.543 72.274 -33.426 1.00 52.58 275 GLU D C 1
ATOM 9342 O O . GLU D 1 278 ? 7.782 72.737 -34.272 1.00 53.61 275 GLU D O 1
ATOM 9348 N N . LEU D 1 279 ? 8.395 71.057 -32.896 1.00 50.19 276 LEU D N 1
ATOM 9349 C CA . LEU D 1 279 ? 7.137 70.323 -33.019 1.00 49.28 276 LEU D CA 1
ATOM 9350 C C . LEU D 1 279 ? 6.254 70.802 -31.905 1.00 50.31 276 LEU D C 1
ATOM 9351 O O . LEU D 1 279 ? 6.718 70.956 -30.776 1.00 49.63 276 LEU D O 1
ATOM 9356 N N . ASP D 1 280 ? 4.984 71.014 -32.231 1.00 51.65 277 ASP D N 1
ATOM 9357 C CA . ASP D 1 280 ? 3.981 71.397 -31.254 1.00 54.07 277 ASP D CA 1
ATOM 9358 C C . ASP D 1 280 ? 3.788 70.225 -30.289 1.00 52.47 277 ASP D C 1
ATOM 9359 O O . ASP D 1 280 ? 3.792 69.051 -30.706 1.00 52.07 277 ASP D O 1
ATOM 9364 N N . LYS D 1 281 ? 3.702 70.553 -28.999 1.00 52.52 278 LYS D N 1
ATOM 9365 C CA . LYS D 1 281 ? 3.380 69.629 -27.905 1.00 51.61 278 LYS D CA 1
ATOM 9366 C C . LYS D 1 281 ? 2.459 68.448 -28.301 1.00 51.18 278 LYS D C 1
ATOM 9367 O O . LYS D 1 281 ? 2.791 67.270 -28.039 1.00 48.75 278 LYS D O 1
ATOM 9373 N N . GLU D 1 282 ? 1.320 68.779 -28.926 1.00 52.12 279 GLU D N 1
ATOM 9374 C CA . GLU D 1 282 ? 0.269 67.814 -29.293 1.00 52.43 279 GLU D CA 1
ATOM 9375 C C . GLU D 1 282 ? 0.784 66.741 -30.262 1.00 50.28 279 GLU D C 1
ATOM 9376 O O . GLU D 1 282 ? 0.469 65.555 -30.128 1.00 50.13 279 GLU D O 1
ATOM 9382 N N . ASP D 1 283 ? 1.571 67.174 -31.239 1.00 48.98 280 ASP D N 1
ATOM 9383 C CA . ASP D 1 283 ? 2.140 66.272 -32.231 1.00 47.65 280 ASP D CA 1
ATOM 9384 C C . ASP D 1 283 ? 3.274 65.413 -31.610 1.00 45.39 280 ASP D C 1
ATOM 9385 O O . ASP D 1 283 ? 3.318 64.196 -31.818 1.00 44.14 280 ASP D O 1
ATOM 9390 N N . GLU D 1 284 ? 4.150 66.063 -30.833 1.00 44.79 281 GLU D N 1
ATOM 9391 C CA . GLU D 1 284 ? 5.177 65.399 -30.037 1.00 42.37 281 GLU D CA 1
ATOM 9392 C C . GLU D 1 284 ? 4.550 64.278 -29.238 1.00 41.99 281 GLU D C 1
ATOM 9393 O O . GLU D 1 284 ? 5.022 63.131 -29.318 1.00 41.26 281 GLU D O 1
ATOM 9399 N N . ASP D 1 285 ? 3.504 64.593 -28.479 1.00 41.76 282 ASP D N 1
ATOM 9400 C CA . ASP D 1 285 ? 2.750 63.575 -27.728 1.00 41.35 282 ASP D CA 1
ATOM 9401 C C . ASP D 1 285 ? 2.179 62.441 -28.640 1.00 40.23 282 ASP D C 1
ATOM 9402 O O . ASP D 1 285 ? 2.230 61.238 -28.276 1.00 39.39 282 ASP D O 1
ATOM 9407 N N . GLN D 1 286 ? 1.599 62.831 -29.786 1.00 40.17 283 GLN D N 1
ATOM 9408 C CA . GLN D 1 286 ? 1.122 61.865 -30.795 1.00 40.52 283 GLN D CA 1
ATOM 9409 C C . GLN D 1 286 ? 2.251 60.906 -31.207 1.00 36.99 283 GLN D C 1
ATOM 9410 O O . GLN D 1 286 ? 2.020 59.714 -31.351 1.00 36.25 283 GLN D O 1
ATOM 9416 N N . ILE D 1 287 ? 3.463 61.427 -31.375 1.00 35.45 284 ILE D N 1
ATOM 9417 C CA . ILE D 1 287 ? 4.578 60.584 -31.752 1.00 33.85 284 ILE D CA 1
ATOM 9418 C C . ILE D 1 287 ? 4.895 59.601 -30.621 1.00 33.45 284 ILE D C 1
ATOM 9419 O O . ILE D 1 287 ? 5.119 58.405 -30.882 1.00 31.88 284 ILE D O 1
ATOM 9424 N N . THR D 1 288 ? 4.847 60.098 -29.375 1.00 33.58 285 THR D N 1
ATOM 9425 C CA . THR D 1 288 ? 5.202 59.298 -28.187 1.00 31.76 285 THR D CA 1
ATOM 9426 C C . THR D 1 288 ? 4.223 58.150 -27.964 1.00 32.96 285 THR D C 1
ATOM 9427 O O . THR D 1 288 ? 4.619 56.996 -27.795 1.00 32.03 285 THR D O 1
ATOM 9431 N N . LYS D 1 289 ? 2.934 58.462 -28.021 1.00 33.43 286 LYS D N 1
ATOM 9432 C CA . LYS D 1 289 ? 1.897 57.473 -27.822 1.00 33.61 286 LYS D CA 1
ATOM 9433 C C . LYS D 1 289 ? 1.856 56.432 -28.927 1.00 31.73 286 LYS D C 1
ATOM 9434 O O . LYS D 1 289 ? 1.985 55.245 -28.611 1.00 32.02 286 LYS D O 1
ATOM 9440 N N . VAL D 1 290 ? 1.695 56.873 -30.187 1.00 31.24 287 VAL D N 1
ATOM 9441 C CA . VAL D 1 290 ? 1.661 55.975 -31.371 1.00 28.53 287 VAL D CA 1
ATOM 9442 C C . VAL D 1 290 ? 2.930 55.151 -31.509 1.00 27.82 287 VAL D C 1
ATOM 9443 O O . VAL D 1 290 ? 2.880 53.958 -31.879 1.00 25.88 287 VAL D O 1
ATOM 9447 N N . GLY D 1 291 ? 4.081 55.739 -31.203 1.00 28.09 288 GLY D N 1
ATOM 9448 C CA . GLY D 1 291 ? 5.329 54.943 -31.298 1.00 27.70 288 GLY D CA 1
ATOM 9449 C C . GLY D 1 291 ? 5.271 53.747 -30.362 1.00 28.18 288 GLY D C 1
ATOM 9450 O O . GLY D 1 291 ? 5.846 52.727 -30.629 1.00 28.66 288 GLY D O 1
ATOM 9451 N N . LYS D 1 292 ? 4.564 53.865 -29.254 1.00 29.52 289 LYS D N 1
ATOM 9452 C CA . LYS D 1 292 ? 4.513 52.758 -28.318 1.00 31.30 289 LYS D CA 1
ATOM 9453 C C . LYS D 1 292 ? 3.803 51.537 -28.874 1.00 30.74 289 LYS D C 1
ATOM 9454 O O . LYS D 1 292 ? 3.814 50.484 -28.250 1.00 28.44 289 LYS D O 1
ATOM 9460 N N . GLU D 1 293 ? 3.162 51.708 -30.030 1.00 31.25 290 GLU D N 1
ATOM 9461 C CA . GLU D 1 293 ? 2.384 50.647 -30.595 1.00 32.23 290 GLU D CA 1
ATOM 9462 C C . GLU D 1 293 ? 3.242 49.602 -31.279 1.00 31.47 290 GLU D C 1
ATOM 9463 O O . GLU D 1 293 ? 2.739 48.560 -31.674 1.00 31.29 290 GLU D O 1
ATOM 9469 N N . LYS D 1 294 ? 4.524 49.899 -31.449 1.00 29.83 291 LYS D N 1
ATOM 9470 C CA . LYS D 1 294 ? 5.399 48.965 -32.108 1.00 29.63 291 LYS D CA 1
ATOM 9471 C C . LYS D 1 294 ? 6.780 49.083 -31.507 1.00 28.46 291 LYS D C 1
ATOM 9472 O O . LYS D 1 294 ? 7.303 50.167 -31.340 1.00 29.30 291 LYS D O 1
ATOM 9478 N N . THR D 1 295 ? 7.345 47.918 -31.241 1.00 26.80 292 THR D N 1
ATOM 9479 C CA . THR D 1 295 ? 8.634 47.743 -30.665 1.00 25.00 292 THR D CA 1
ATOM 9480 C C . THR D 1 295 ? 9.593 47.391 -31.791 1.00 23.79 292 THR D C 1
ATOM 9481 O O . THR D 1 295 ? 9.355 46.451 -32.514 1.00 22.55 292 THR D O 1
ATOM 9485 N N . LEU D 1 296 ? 10.659 48.182 -31.951 1.00 22.22 293 LEU D N 1
ATOM 9486 C CA . LEU D 1 296 ? 11.692 47.876 -32.942 1.00 22.70 293 LEU D CA 1
ATOM 9487 C C . LEU D 1 296 ? 13.071 47.985 -32.317 1.00 20.37 293 LEU D C 1
ATOM 9488 O O . LEU D 1 296 ? 13.491 49.100 -32.003 1.00 21.65 293 LEU D O 1
ATOM 9493 N N . ARG D 1 297 ? 13.799 46.882 -32.220 1.00 18.34 294 ARG D N 1
ATOM 9494 C CA . ARG D 1 297 ? 15.133 46.902 -31.651 1.00 18.73 294 ARG D CA 1
ATOM 9495 C C . ARG D 1 297 ? 16.193 46.440 -32.616 1.00 20.19 294 ARG D C 1
ATOM 9496 O O . ARG D 1 297 ? 16.178 45.261 -33.064 1.00 18.87 294 ARG D O 1
ATOM 9504 N N . GLN D 1 298 ? 17.159 47.342 -32.904 1.00 19.31 295 GLN D N 1
ATOM 9505 C CA . GLN D 1 298 ? 18.164 47.036 -33.928 1.00 20.19 295 GLN D CA 1
ATOM 9506 C C . GLN D 1 298 ? 19.507 46.632 -33.359 1.00 20.06 295 GLN D C 1
ATOM 9507 O O . GLN D 1 298 ? 20.310 46.121 -34.094 1.00 20.30 295 GLN D O 1
ATOM 9513 N N . PHE D 1 299 ? 19.757 46.895 -32.081 1.00 19.87 296 PHE D N 1
ATOM 9514 C CA . PHE D 1 299 ? 21.104 46.737 -31.517 1.00 20.38 296 PHE D CA 1
ATOM 9515 C C . PHE D 1 299 ? 21.003 46.099 -30.127 1.00 20.83 296 PHE D C 1
ATOM 9516 O O . PHE D 1 299 ? 19.892 46.055 -29.510 1.00 19.42 296 PHE D O 1
ATOM 9524 N N . SER D 1 300 ? 22.158 45.647 -29.627 1.00 21.29 297 SER D N 1
ATOM 9525 C CA . SER D 1 300 ? 22.245 44.910 -28.339 1.00 22.70 297 SER D CA 1
ATOM 9526 C C . SER D 1 300 ? 21.040 43.983 -28.244 1.00 22.80 297 SER D C 1
ATOM 9527 O O . SER D 1 300 ? 20.209 44.110 -27.293 1.00 23.09 297 SER D O 1
ATOM 9530 N N . LYS D 1 301 ? 20.877 43.121 -29.240 1.00 21.79 298 LYS D N 1
ATOM 9531 C CA . LYS D 1 301 ? 19.670 42.248 -29.243 1.00 23.32 298 LYS D CA 1
ATOM 9532 C C . LYS D 1 301 ? 19.578 41.222 -28.075 1.00 23.29 298 LYS D C 1
ATOM 9533 O O . LYS D 1 301 ? 18.542 40.554 -27.929 1.00 23.94 298 LYS D O 1
ATOM 9539 N N . GLU D 1 302 ? 20.626 41.095 -27.240 1.00 22.85 299 GLU D N 1
ATOM 9540 C CA . GLU D 1 302 ? 20.472 40.325 -25.993 1.00 23.57 299 GLU D CA 1
ATOM 9541 C C . GLU D 1 302 ? 19.330 40.923 -25.137 1.00 22.94 299 GLU D C 1
ATOM 9542 O O . GLU D 1 302 ? 18.683 40.215 -24.367 1.00 24.10 299 GLU D O 1
ATOM 9548 N N . TYR D 1 303 ? 19.058 42.189 -25.311 1.00 21.54 300 TYR D N 1
ATOM 9549 C CA . TYR D 1 303 ? 17.979 42.792 -24.589 1.00 23.13 300 TYR D CA 1
ATOM 9550 C C . TYR D 1 303 ? 16.549 42.413 -25.107 1.00 24.82 300 TYR D C 1
ATOM 9551 O O . TYR D 1 303 ? 15.518 42.849 -24.508 1.00 21.70 300 TYR D O 1
ATOM 9560 N N . SER D 1 304 ? 16.506 41.595 -26.185 1.00 24.80 301 SER D N 1
ATOM 9561 C CA . SER D 1 304 ? 15.230 41.177 -26.750 1.00 27.01 301 SER D CA 1
ATOM 9562 C C . SER D 1 304 ? 14.481 40.333 -25.699 1.00 28.96 301 SER D C 1
ATOM 9563 O O . SER D 1 304 ? 13.281 40.226 -25.790 1.00 30.69 301 SER D O 1
ATOM 9566 N N . LYS D 1 305 ? 15.163 39.814 -24.674 1.00 30.98 302 LYS D N 1
ATOM 9567 C CA . LYS D 1 305 ? 14.476 39.185 -23.501 1.00 34.54 302 LYS D CA 1
ATOM 9568 C C . LYS D 1 305 ? 13.390 40.118 -22.880 1.00 36.02 302 LYS D C 1
ATOM 9569 O O . LYS D 1 305 ? 12.337 39.676 -22.410 1.00 36.71 302 LYS D O 1
ATOM 9575 N N . TYR D 1 306 ? 13.610 41.421 -22.954 1.00 35.36 303 TYR D N 1
ATOM 9576 C CA . TYR D 1 306 ? 12.588 42.327 -22.510 1.00 35.41 303 TYR D CA 1
ATOM 9577 C C . TYR D 1 306 ? 11.710 42.497 -23.742 1.00 35.02 303 TYR D C 1
ATOM 9578 O O . TYR D 1 306 ? 10.669 43.104 -23.679 1.00 34.44 303 TYR D O 1
#

Radius of gyration: 34.01 Å; Cα contacts (8 Å, |Δi|>4): 2304; chains: 4; bounding box: 68×75×106 Å